Protein 8RS8 (pdb70)

Nearest PDB structures (foldseek):
  3pxe-assembly4_D  TM=9.870E-01  e=9.983E-43  Homo sapiens
  4ofb-assembly1_A  TM=9.890E-01  e=3.344E-42  Homo sapiens
  1t2v-assembly6_A  TM=9.937E-01  e=2.142E-42  Homo sapiens
  1t2v-assembly3_C  TM=9.922E-01  e=1.748E-41  Homo sapiens
  1t2v-assembly6_D-2  TM=9.649E-01  e=1.484E-38  Homo sapiens

GO terms:
  GO:0005515 protein binding (F, IPI)
  GO:0005634 nucleus (C, IDA)
  GO:0006302 double-strand break repair (P, IDA)
  GO:0033147 negative regulation of intracellular estrogen receptor signaling pathway (P, IMP)
  GO:0061649 ubiquitin-modified histone reader activity (F, TAS)
  GO:0006338 chromatin remodeling (P, TAS)
  GO:0140863 histone H2AK127 ubiquitin ligase activity (F, TAS)
  GO:0140864 histone H2AK129 ubiquitin ligase activity (F, TAS)
  GO:0000800 lateral element (C, IDA)
  GO:0003723 RNA binding (F, IDA)
  GO:0032991 protein-containing complex (C, IDA)
  GO:1990904 ribonucleoprotein complex (C, IDA)
  GO:0008630 intrinsic apoptotic signaling pathway in response to DNA damage (P, IDA)
  GO:0004842 ubiquitin-protein transferase activity (F, IDA)
  GO:0016567 protein ubiquitination (P, IDA)
  GO:0006301 DNA damage tolerance (P, IDA)
  GO:0000724 double-strand break repair via homologous recombination (P, IDA)
  GO:0070063 RNA polymerase binding (F, IDA)
  GO:0005737 cytoplasm (C, IDA)
  GO:0045893 positive regulation of DNA-templated transcription (P, IDA)

Sequence (871 aa):
MMSMVVSGLTPEEFMLVYKFARKHHITLTNLITEETTHVVMKTDAEFVCERTLKYFLGIAGGKWVVSYFWVTQQSIKERKMLNEHDFEVRGDVVNGRNHQQGPKRARESQDRKIFRGLEICCYGPFTNMPTDQLEWMVQLCGASVVKELSSFTLGTGVHPIVVVQPDAWTEDNGFHAIGQMCEAPVVTREEWVLDSVALYQQCQELDDTYLIPQIPMSMVVSGLTPEEFMLVYKFARKHHITLTNLITEETTHVVMKTDAEFVCERTLKYFLGIAGGKWVVSYFWVTQQSIKERKMMLNEHDFEVRGDVVNGRNHQGPKRARESQDRKIFRGLEICCYGPFTNMPTDQLEWMVQLCGASVVKEELSSFTHHPIVVVQPDAWTEDNGFHAIGQMMCEAPVVTREWVLDSVALYQCQELDTYLIPQIPMMSMVVSGLTPEEFFMLVYKFARKHHHITLTNLITEETTHVVMKTDAEFVCERTLKYFLGIAGGKWVVSYFWVTQSIKERKMLNEHDFEVRGDVVNGRNHQGPKRRARESQDRRKKIFRGLEICCYGPFTNMPTDQLEWMVQLCGASVVKELSSFTLGTGVHPIVVVQPDDAWTEDNGFHAIGQQMCEAPVVTREWVLDSVALYQCQEELDTYLIPQIPMMSMMVVSGLTPEEFMLVYKFARRKHHITLTNLITEEETTHVVMKTDAEFVCERTLKYFLGIAGGKWVVSYFWVTQQSIKERRKMMLNEHDFEVRGDVVNGRNHQGPKKRRARESQDDRKIFRGLEICCYGPFTNMPTDQLEWMVQLCGASSVVKELSSFTLGTGVHPIVVVQPDAWTEDNGFHAIGQMCEAPVVTREWVLDSVALYQCQELDTYLIPQIPPGSRPKFKSPGSRPKFKSPGSRPKFKSPGSRPKFKS

InterPro domains:
  IPR001357 BRCT domain [PF00533] (1645-1723)
  IPR001357 BRCT domain [PF00533] (1758-1841)
  IPR001357 BRCT domain [PS50172] (1642-1736)
  IPR001357 BRCT domain [PS50172] (1756-1855)
  IPR001357 BRCT domain [SM00292] (1644-1726)
  IPR001357 BRCT domain [SM00292] (1758-1845)
  IPR001841 Zinc finger, RING-type [PS50089] (24-65)
  IPR001841 Zinc finger, RING-type [SM00184] (24-64)
  IPR011364 Breast cancer type 1 susceptibility protein (BRCA1) [PR00493] (55-71)
  IPR011364 Breast cancer type 1 susceptibility protein (BRCA1) [PR00493] (760-780)
  IPR011364 Breast cancer type 1 susceptibility protein (BRCA1) [PR00493] (1030-1047)
  IPR011364 Breast cancer type 1 susceptibility protein (BRCA1) [PR00493] (1180-1200)
  IPR011364 Breast cancer type 1 susceptibility protein (BRCA1) [PR00493] (1430-1446)
  IPR011364 Breast cancer type 1 susceptibility protein (BRCA1) [PR00493] (1632-1652)
  IPR011364 Breast cancer type 1 susceptibility protein (BRCA1) [PR00493] (1699-1719)
  IPR011364 Breast cancer type 1 susceptibility protein (BRCA1) [PR00493] (1771-1794)
  IPR013083 Zinc finger, RING/FYVE/PHD-type [G3DSA:3.30.40.10] (1-112)
  IPR017907 Zinc finger, RING-type, conserved site [PS00518] (39-48)
  IPR018957 Zinc finger, C3HC4 RING-type [PF00097] (24-64)
  IPR025994 BRCA1, serine-rich domain [PF12820] (345-508)

Solvent-accessible surface area: 41867 Å² total

Secondary structure (DSSP, 8-state):
-EEEEES--HHHHHHHHHHHHHTT-EE-SS--TT--EEEE---TTSEE--BHHHHHHHHTT-EEEETHHHHHHHHHTSPPPGGGSB--EETTTBTT--HHHHHHH-TTS-TTTTEEEEE-S--SSS-HHHHHHHHHHTT-EEESSGGG---SSS-EEEEEE-GGGGTT-GGGGSGGGT--S-EEEHHHHHHHHHHTSPPPSGGGBPP---/-EEEEES--HHHHHHHHHHHHHHT-EE-SS--TT--EEEE---TTSEE--BHHHHHHHHTT-EEEETHHHHHHHHHTS---GGGGB--EETTTBTT--HHHHHHH-TTS-TTTT-EEEE-S--SSS-HHHHHHHHHHTTPEE-SSGGG---EEEEE-GGGGTT--GGGSGGGT--S-EEEHHHHHHHHHHTSPPPSGGGB-----/-EEEEES--HHHHHHHHHHHHHHT-EE-SS--TT--EEEE---TT-EE--BHHHHHHHHTT-EEEETHHHHHHHHHTS---GGGGB--EETTTBTT--HHHHHHH-TTS-TTTTEEEEE-S--SSS-HHHHHHHHHHTTPEEESSGGG---SSS-EEEEEE-GGG--S--GGGSGGGT-SS-EEEHHHHHHHHHHTS---SGGGBPPPP-/-EEEEES--HHHHHHHHHHHHHTT-EE-SS--TT--EEEE---TTSEE--BHHHHHHHHTT-EEEETHHHHHHHHHTSPPPGGGGB--EETTTBTT--HHHHHHH-TTS-TTTTEEEEE-S--SSS-HHHHHHHHHHTT-EE-SSGGG---SSS-EEEEEE-GGGS-S--GGGSGGGT-SS-EEEHHHHHHHHHHTSPPPSGGGBPP---/-----B---/-----B---/-----B---/-----B---

Foldseek 3Di:
DEEEEPPDDPVLVVLVVVLCVVVVYHYDHDDDLPHQEYEAADDPLLAGADDLSLLQCLLQLHQYFYSVQVVVCVVVVHNDDSVVGGRQYYPPQDRHLNSSVCSNVQQVPFQQAQEEEAADDDDPPADPVSLQSSVVSRHYHYDHDQVPDPPDDRHAYEYEYAVVRVPPDPCLQAVVVVHVHFYFYCVQSVNCSRSVHRDDRVVGGDHHDD/DEEEEPDDDPVLVVLVVVLCVVVVYHYDHDDDLPHQEYEFADDPLLAGADDLSLLQCLLQLHLYFYSVQSVVCVVVVHRDDSVVGGRQAYPPQDRHLNSSVCSNVQQVPFAQAPEEEEADDDDPPADPVSLQSSVVSSHYHYDHDQVPDPLYEYEYAVVRCPPDPCLQAVCVVHVHWYFYCVQSVNCSRSSHRDDRVVGTDHHDD/DEEEEPDDDPVLVVLVVVLCVLVVYHYDHDDDLPHQEYEYADDPLQAGADDLSLLQCLLQLHQYFYSVQSVVCVVVVHRDDSVVTGRQYYPPQDRHLNSSVCSNVQQVPQAQAQEEEEADDDDPPADPVSLQVSVVSSHYHYDHDQVPDDDDDRHAYEYEYAQVRDDPDSCLLAVCVRHPHFYFYCVQSVNCSRSSHRDDRVVGTDHHDD/DEEEEPPDDPVLVVLVVVLCVVVVYHYDHDDDLPHQEYEYADPPLLAGADDLSLLQCLLQLHLYFYSVQSVVCVVVVHRDDSVVTGRQAYPPQDRHLNSSVCSNPCQVQQQQAQEEEEADDDDPPADPVSLQVSVVSSHYHYDHDQVPDDDDDRHAYEYEYAVVRDDPDPCLQAVVVPHPHFYFYCVQSVNCSRSVHRDDRVVGTDHHDD/DDDDDDDDD/DPDDDDDDD/DDDDDDDPD/DDDDDDDDD

Organism: Homo sapiens (NCBI:txid9606)

Radius of gyration: 34.31 Å; Cα contacts (8 Å, |Δi|>4): 1751; chains: 8; bounding box: 52×95×83 Å

B-factor: mean 28.88, std 11.15, range [12.24, 86.43]

Structure (mmCIF, N/CA/C/O backbone):
data_8RS8
#
_entry.id   8RS8
#
_cell.length_a   36.840
_cell.length_b   173.716
_cell.length_c   74.522
_cell.angle_alpha   90.000
_cell.angle_beta   89.050
_cell.angle_gamma   90.000
#
_symmetry.space_group_name_H-M   'P 1 21 1'
#
loop_
_entity.id
_entity.type
_entity.pdbx_description
1 polymer 'Breast cancer type 1 susceptibility protein'
2 polymer 'Telomere-associated protein RIF1'
3 non-polymer 1,2-ETHANEDIOL
4 non-polymer IMIDAZOLE
5 non-polymer DI(HYDROXYETHYL)ETHER
6 water water
#
loop_
_atom_site.group_PDB
_atom_site.id
_atom_site.type_symbol
_atom_site.label_atom_id
_atom_site.label_alt_id
_atom_site.label_comp_id
_atom_site.label_asym_id
_atom_site.label_entity_id
_atom_site.label_seq_id
_atom_site.pdbx_PDB_ins_code
_atom_site.Cartn_x
_atom_site.Cartn_y
_atom_site.Cartn_z
_atom_site.occupancy
_atom_site.B_iso_or_equiv
_atom_site.auth_seq_id
_atom_site.auth_comp_id
_atom_site.auth_asym_id
_atom_site.auth_atom_id
_atom_site.pdbx_PDB_model_num
ATOM 1 N N A MET A 1 8 ? 3.02200 8.43000 7.31300 0.490 34.51730 1650 MET A N 1
ATOM 2 N N B MET A 1 8 ? 3.05200 8.36200 7.38300 0.510 31.06425 1650 MET A N 1
ATOM 3 C CA A MET A 1 8 ? 2.27700 9.56400 7.85600 0.490 34.29359 1650 MET A CA 1
ATOM 4 C CA B MET A 1 8 ? 2.40400 9.57200 7.88900 0.510 29.65356 1650 MET A CA 1
ATOM 5 C C A MET A 1 8 ? 2.07100 9.38900 9.35700 0.490 30.32732 1650 MET A C 1
ATOM 6 C C B MET A 1 8 ? 1.97300 9.40500 9.33600 0.510 28.67975 1650 MET A C 1
ATOM 7 O O A MET A 1 8 ? 1.96600 8.26800 9.85700 0.490 29.83779 1650 MET A O 1
ATOM 8 O O B MET A 1 8 ? 1.60200 8.31500 9.77400 0.510 28.88767 1650 MET A O 1
ATOM 35 N N . SER A 1 9 ? 2.02000 10.50500 10.07800 1.000 25.80309 1651 SER A N 1
ATOM 36 C CA . SER A 1 9 ? 1.77200 10.46500 11.50900 1.000 23.35017 1651 SER A CA 1
ATOM 37 C C . SER A 1 9 ? 1.02700 11.72600 11.92300 1.000 23.26858 1651 SER A C 1
ATOM 38 O O . SER A 1 9 ? 1.43400 12.83300 11.56200 1.000 24.07131 1651 SER A O 1
ATOM 47 N N . MET A 1 10 ? -0.07100 11.56900 12.65900 1.000 23.45808 1652 MET A N 1
ATOM 48 C CA . MET A 1 10 ? -0.93100 12.70400 12.97300 1.000 22.53165 1652 MET A CA 1
ATOM 49 C C . MET A 1 10 ? -1.19800 12.82800 14.46800 1.000 22.13686 1652 MET A C 1
ATOM 50 O O . MET A 1 10 ? -1.16000 11.84700 15.21800 1.000 24.50557 1652 MET A O 1
ATOM 64 N N . VAL A 1 11 ? -1.47600 14.06800 14.88200 1.000 20.63405 1653 VAL A N 1
ATOM 65 C CA . VAL A 1 11 ? -2.13100 14.37000 16.14300 1.000 20.89724 1653 VAL A CA 1
ATOM 66 C C . VAL A 1 11 ? -3.44000 15.07000 15.80800 1.000 20.08925 1653 VAL A C 1
ATOM 67 O O . VAL A 1 11 ? -3.62600 15.60800 14.70600 1.000 19.68131 1653 VAL A O 1
ATOM 80 N N . VAL A 1 12 ? -4.33900 15.08500 16.78900 1.000 19.21020 1654 VAL A N 1
ATOM 81 C CA . VAL A 1 12 ? -5.55300 15.88600 16.72700 1.000 18.99438 1654 VAL A CA 1
ATOM 82 C C . VAL A 1 12 ? -5.53200 16.90500 17.86100 1.000 19.31284 1654 VAL A C 1
ATOM 83 O O . VAL A 1 12 ? -4.84900 16.73800 18.87600 1.000 20.83934 1654 VAL A O 1
ATOM 96 N N . SER A 1 13 ? -6.28400 17.98800 17.66900 1.000 19.90502 1655 SER A N 1
ATOM 97 C CA . SER A 1 13 ? -6.34300 19.04500 18.66700 1.000 19.75500 1655 SER A CA 1
ATOM 98 C C . SER A 1 13 ? -7.75100 19.61500 18.71100 1.000 19.43391 1655 SER A C 1
ATOM 99 O O . SER A 1 13 ? -8.31800 19.98000 17.67300 1.000 22.20003 1655 SER A O 1
ATOM 107 N N . GLY A 1 14 ? -8.30200 19.68100 19.91700 1.000 19.76290 1656 GLY A N 1
ATOM 108 C CA . GLY A 1 14 ? -9.62100 20.23000 20.14300 1.000 22.30267 1656 GLY A CA 1
ATOM 109 C C . GLY A 1 14 ? -10.75500 19.26000 19.94000 1.000 21.61575 1656 GLY A C 1
ATOM 110 O O . GLY A 1 14 ? -11.90800 19.68600 19.89200 1.000 22.35005 1656 GLY A O 1
ATOM 114 N N . LEU A 1 15 ? -10.46700 17.97100 19.79400 1.000 20.60247 1657 LEU A N 1
ATOM 115 C CA . LEU A 1 15 ? -11.50300 16.97700 19.56200 1.000 22.22635 1657 LEU A CA 1
ATOM 116 C C . LEU A 1 15 ? -11.98900 16.38700 20.87900 1.000 23.12383 1657 LEU A C 1
ATOM 117 O O . LEU A 1 15 ? -11.23200 16.24100 21.83700 1.000 26.22683 1657 LEU A O 1
ATOM 133 N N . THR A 1 16 ? -13.25400 16.00100 20.89400 1.000 25.04774 1658 THR A N 1
ATOM 134 C CA . THR A 1 16 ? -13.82400 15.24500 21.99800 1.000 27.18221 1658 THR A CA 1
ATOM 135 C C . THR A 1 16 ? -13.28300 13.81200 21.98500 1.000 27.81912 1658 THR A C 1
ATOM 136 O O . THR A 1 16 ? -12.70200 13.35400 20.99200 1.000 26.80585 1658 THR A O 1
ATOM 147 N N . PRO A 1 17 ? -13.46500 13.07000 23.07800 1.000 29.67198 1659 PRO A N 1
ATOM 148 C CA . PRO A 1 17 ? -13.06000 11.65500 23.05500 1.000 29.49301 1659 PRO A CA 1
ATOM 149 C C . PRO A 1 17 ? -13.68500 10.88200 21.91300 1.000 30.81159 1659 PRO A C 1
ATOM 150 O O . PRO A 1 17 ? -13.01100 10.06100 21.28100 1.000 29.72725 1659 PRO A O 1
ATOM 161 N N . GLU A 1 18 ? -14.95600 11.14900 21.60600 1.000 33.01185 1660 GLU A N 1
ATOM 162 C CA . GLU A 1 18 ? -15.62800 10.41300 20.54000 1.000 34.43571 1660 GLU A CA 1
ATOM 163 C C . GLU A 1 18 ? -15.03900 10.75000 19.17400 1.000 33.04080 1660 GLU A C 1
ATOM 164 O O . GLU A 1 18 ? -14.80600 9.85300 18.35500 1.000 30.37469 1660 GLU A O 1
ATOM 176 N N . GLU A 1 19 ? -14.78900 12.03600 18.90700 1.000 30.32206 1661 GLU A N 1
ATOM 177 C CA . GLU A 1 19 ? -14.13600 12.41100 17.65400 1.000 27.94019 1661 GLU A CA 1
ATOM 178 C C . GLU A 1 19 ? -12.74900 11.79400 17.56200 1.000 25.38989 1661 GLU A C 1
ATOM 179 O O . GLU A 1 19 ? -12.33800 11.32000 16.49400 1.000 26.46370 1661 GLU A O 1
ATOM 191 N N . PHE A 1 20 ? -12.02300 11.77500 18.68000 1.000 25.83994 1662 PHE A N 1
ATOM 192 C CA . PHE A 1 20 ? -10.68100 11.19600 18.70800 1.000 25.63728 1662 PHE A CA 1
ATOM 193 C C . PHE A 1 20 ? -10.71100 9.71300 18.36400 1.000 24.97668 1662 PHE A C 1
ATOM 194 O O . PHE A 1 20 ? -9.85000 9.22300 17.62900 1.000 24.96089 1662 PHE A O 1
ATOM 211 N N . MET A 1 21 ? -11.69200 8.98100 18.89200 1.000 28.34550 1663 MET A N 1
ATOM 212 C CA . MET A 1 21 ? -11.78200 7.55700 18.60200 1.000 29.84832 1663 MET A CA 1
ATOM 213 C C . MET A 1 21 ? -12.17800 7.30900 17.15100 1.000 30.02992 1663 MET A C 1
ATOM 214 O O . MET A 1 21 ? -11.70900 6.34700 16.54100 1.000 30.38522 1663 MET A O 1
ATOM 228 N N . LEU A 1 22 ? -13.00200 8.17500 16.56500 1.000 27.79281 1664 LEU A N 1
ATOM 229 C CA . LEU A 1 22 ? -13.26200 8.07200 15.13300 1.000 29.83779 1664 LEU A CA 1
ATOM 230 C C . LEU A 1 22 ? -11.98700 8.28300 14.31900 1.000 28.50079 1664 LEU A C 1
ATOM 231 O O . LEU A 1 22 ? -11.74000 7.56600 13.34100 1.000 28.95610 1664 LEU A O 1
ATOM 247 N N . VAL A 1 23 ? -11.17400 9.27700 14.68900 1.000 26.33210 1665 VAL A N 1
ATOM 248 C CA . VAL A 1 23 ? -9.91400 9.50200 13.98200 1.000 25.55833 1665 VAL A CA 1
ATOM 249 C C . VAL A 1 23 ? -8.98600 8.29300 14.11300 1.000 25.51359 1665 VAL A C 1
ATOM 250 O O . VAL A 1 23 ? -8.28000 7.93900 13.16000 1.000 25.11617 1665 VAL A O 1
ATOM 263 N N . TYR A 1 24 ? -8.96700 7.63900 15.28200 1.000 25.04511 1666 TYR A N 1
ATOM 264 C CA . TYR A 1 24 ? -8.14900 6.43700 15.41800 1.000 26.39001 1666 TYR A CA 1
ATOM 265 C C . TYR A 1 24 ? -8.53800 5.40500 14.36900 1.000 28.62712 1666 TYR A C 1
ATOM 266 O O . TYR A 1 24 ? -7.67100 4.82500 13.70900 1.000 28.26392 1666 TYR A O 1
ATOM 284 N N . LYS A 1 25 ? -9.84200 5.19900 14.16800 1.000 29.64303 1667 LYS A N 1
ATOM 285 C CA . LYS A 1 25 ? -10.28600 4.22500 13.17400 1.000 31.29059 1667 LYS A CA 1
ATOM 286 C C . LYS A 1 25 ? -9.89500 4.66300 11.76900 1.000 29.12981 1667 LYS A C 1
ATOM 287 O O . LYS A 1 25 ? -9.46200 3.84200 10.94700 1.000 29.76409 1667 LYS A O 1
ATOM 306 N N . PHE A 1 26 ? -10.05800 5.95400 11.47700 1.000 30.30627 1668 PHE A N 1
ATOM 307 C CA . PHE A 1 26 ? -9.68300 6.49000 10.17600 1.000 29.23245 1668 PHE A CA 1
ATOM 308 C C . PHE A 1 26 ? -8.19000 6.31900 9.93600 1.000 27.75070 1668 PHE A C 1
ATOM 309 O O . PHE A 1 26 ? -7.76700 5.86300 8.86800 1.000 29.64303 1668 PHE A O 1
ATOM 326 N N . ALA A 1 27 ? -7.37200 6.67100 10.93100 1.000 26.27683 1669 ALA A N 1
ATOM 327 C CA . ALA A 1 27 ? -5.92700 6.58400 10.77000 1.000 28.39288 1669 ALA A CA 1
ATOM 328 C C . ALA A 1 27 ? -5.49000 5.13700 10.58200 1.000 28.11653 1669 ALA A C 1
ATOM 329 O O . ALA A 1 27 ? -4.66600 4.83300 9.70400 1.000 29.29562 1669 ALA A O 1
ATOM 336 N N . ARG A 1 28 ? -6.04800 4.22900 11.39300 1.000 29.32983 1670 ARG A N 1
ATOM 337 C CA . ARG A 1 28 ? -5.72100 2.81200 11.28400 1.000 32.93026 1670 ARG A CA 1
ATOM 338 C C . ARG A 1 28 ? -6.06100 2.29700 9.89400 1.000 34.48571 1670 ARG A C 1
ATOM 339 O O . ARG A 1 28 ? -5.25600 1.59500 9.27000 1.000 36.53333 1670 ARG A O 1
ATOM 360 N N . LYS A 1 29 ? -7.23500 2.66500 9.37900 1.000 34.73574 1671 LYS A N 1
ATOM 361 C CA . LYS A 1 29 ? -7.63600 2.24100 8.03900 1.000 36.53333 1671 LYS A CA 1
ATOM 362 C C . LYS A 1 29 ? -6.65000 2.70300 6.97100 1.000 36.16486 1671 LYS A C 1
ATOM 363 O O . LYS A 1 29 ? -6.37600 1.96800 6.01400 1.000 35.55689 1671 LYS A O 1
ATOM 382 N N . HIS A 1 30 ? -6.12400 3.92200 7.09500 1.000 34.87260 1672 HIS A N 1
ATOM 383 C CA . HIS A 1 30 ? -5.28000 4.51100 6.06100 1.000 33.92512 1672 HIS A CA 1
ATOM 384 C C . HIS A 1 30 ? -3.79400 4.45000 6.39100 1.000 34.79891 1672 HIS A C 1
ATOM 385 O O . HIS A 1 30 ? -2.99500 5.17200 5.77400 1.000 33.92775 1672 HIS A O 1
ATOM 399 N N . HIS A 1 31 ? -3.41100 3.59800 7.34300 1.000 32.57233 1673 HIS A N 1
ATOM 400 C CA . HIS A 1 31 ? -2.00600 3.34100 7.67200 1.000 33.34347 1673 HIS A CA 1
ATOM 401 C C . HIS A 1 31 ? -1.28800 4.60900 8.10900 1.000 32.55390 1673 HIS A C 1
ATOM 402 O O . HIS A 1 31 ? -0.13200 4.85000 7.74900 1.000 32.80920 1673 HIS A O 1
ATOM 416 N N . ILE A 1 32 ? -1.98400 5.42600 8.88900 1.000 28.89557 1674 ILE A N 1
ATOM 417 C CA . ILE A 1 32 ? -1.42600 6.63700 9.46700 1.000 29.99570 1674 ILE A CA 1
ATOM 418 C C . ILE A 1 32 ? -1.31100 6.40000 10.95800 1.000 27.28748 1674 ILE A C 1
ATOM 419 O O . ILE A 1 32 ? -2.27000 5.94200 11.59100 1.000 29.92990 1674 ILE A O 1
ATOM 435 N N . THR A 1 33 ? -0.14000 6.68800 11.51500 1.000 28.37709 1675 THR A N 1
ATOM 436 C CA . THR A 1 33 ? 0.00500 6.67900 12.96400 1.000 26.17419 1675 THR A CA 1
ATOM 437 C C . THR A 1 33 ? -0.75600 7.85300 13.58400 1.000 26.68478 1675 THR A C 1
ATOM 438 O O . THR A 1 33 ? -0.74600 8.97100 13.06000 1.000 26.00838 1675 THR A O 1
ATOM 449 N N . LEU A 1 34 ? -1.41800 7.59100 14.71000 1.000 25.75309 1676 LEU A N 1
ATOM 450 C CA . LEU A 1 34 ? -2.06700 8.61500 15.52400 1.000 24.18711 1676 LEU A CA 1
ATOM 451 C C . LEU A 1 34 ? -1.41900 8.60200 16.90100 1.000 23.50545 1676 LEU A C 1
ATOM 452 O O . LEU A 1 34 ? -1.41100 7.56200 17.56600 1.000 28.15074 1676 LEU A O 1
ATOM 468 N N . THR A 1 35 ? -0.90400 9.75000 17.33800 1.000 24.97142 1677 THR A N 1
ATOM 469 C CA . THR A 1 35 ? -0.27800 9.88000 18.64900 1.000 26.46633 1677 THR A CA 1
ATOM 470 C C . THR A 1 35 ? -1.01500 10.92800 19.47000 1.000 25.93206 1677 THR A C 1
ATOM 471 O O . THR A 1 35 ? -1.70200 11.79200 18.92500 1.000 23.41860 1677 THR A O 1
ATOM 482 N N . ASN A 1 36 ? -0.82500 10.87600 20.79600 1.000 26.04786 1678 ASN A N 1
ATOM 483 C CA . ASN A 1 36 ? -1.43400 11.86400 21.67700 1.000 28.46920 1678 ASN A CA 1
ATOM 484 C C . ASN A 1 36 ? -0.65800 13.17300 21.70300 1.000 29.24035 1678 ASN A C 1
ATOM 485 O O . ASN A 1 36 ? -1.25900 14.23200 21.90500 1.000 29.49827 1678 ASN A O 1
ATOM 496 N N . LEU A 1 37 ? 0.65700 13.12300 21.53000 1.000 30.59577 1679 LEU A N 1
ATOM 497 C CA . LEU A 1 37 ? 1.50200 14.30200 21.58700 1.000 29.69830 1679 LEU A CA 1
ATOM 498 C C . LEU A 1 37 ? 2.27200 14.42700 20.28500 1.000 27.74280 1679 LEU A C 1
ATOM 499 O O . LEU A 1 37 ? 2.54500 13.43700 19.60300 1.000 29.92727 1679 LEU A O 1
ATOM 515 N N . ILE A 1 38 ? 2.60900 15.65500 19.94200 1.000 27.26643 1680 ILE A N 1
ATOM 516 C CA . ILE A 1 38 ? 3.29500 15.89300 18.68600 1.000 26.45580 1680 ILE A CA 1
ATOM 517 C C . ILE A 1 38 ? 4.75600 15.48900 18.83900 1.000 26.52686 1680 ILE A C 1
ATOM 518 O O . ILE A 1 38 ? 5.34800 15.59800 19.92200 1.000 28.01652 1680 ILE A O 1
ATOM 534 N N . THR A 1 39 ? 5.33100 14.99100 17.74700 1.000 27.03745 1681 THR A N 1
ATOM 535 C CA . THR A 1 39 ? 6.72000 14.57400 17.68300 1.000 29.71146 1681 THR A CA 1
ATOM 536 C C . THR A 1 39 ? 7.36100 15.21400 16.45800 1.000 28.92978 1681 THR A C 1
ATOM 537 O O . THR A 1 39 ? 6.68300 15.77400 15.59600 1.000 29.00611 1681 THR A O 1
ATOM 548 N N . GLU A 1 40 ? 8.68800 15.13400 16.37800 1.000 34.53046 1682 GLU A N 1
ATOM 549 C CA . GLU A 1 40 ? 9.36400 15.59000 15.16900 1.000 37.72821 1682 GLU A CA 1
ATOM 550 C C . GLU A 1 40 ? 8.93300 14.79600 13.94400 1.000 37.82032 1682 GLU A C 1
ATOM 551 O O . GLU A 1 40 ? 9.04800 15.29800 12.82100 1.000 43.52890 1682 GLU A O 1
ATOM 563 N N . GLU A 1 41 ? 8.43600 13.57700 14.12700 1.000 32.57759 1683 GLU A N 1
ATOM 564 C CA . GLU A 1 41 ? 7.99100 12.77900 12.99400 1.000 33.84353 1683 GLU A CA 1
ATOM 565 C C . GLU A 1 41 ? 6.54300 13.04700 12.59900 1.000 29.39563 1683 GLU A C 1
ATOM 566 O O . GLU A 1 41 ? 6.08200 12.50900 11.58500 1.000 32.34598 1683 GLU A O 1
ATOM 578 N N . THR A 1 42 ? 5.81700 13.86300 13.35700 1.000 26.71110 1684 THR A N 1
ATOM 579 C CA . THR A 1 42 ? 4.43800 14.16500 12.99800 1.000 24.39503 1684 THR A CA 1
ATOM 580 C C . THR A 1 42 ? 4.40700 14.86000 11.63700 1.000 23.83970 1684 THR A C 1
ATOM 581 O O . THR A 1 42 ? 5.17600 15.79100 11.39100 1.000 26.41369 1684 THR A O 1
ATOM 592 N N . THR A 1 43 ? 3.52600 14.39200 10.74700 1.000 22.07633 1685 THR A N 1
ATOM 593 C CA . THR A 1 43 ? 3.32900 15.01400 9.44000 1.000 22.74746 1685 THR A CA 1
ATOM 594 C C . THR A 1 43 ? 2.06500 15.86200 9.37400 1.000 21.48152 1685 THR A C 1
ATOM 595 O O . THR A 1 43 ? 2.00500 16.79700 8.56000 1.000 21.43941 1685 THR A O 1
ATOM 606 N N . HIS A 1 44 ? 1.07600 15.57500 10.22100 1.000 19.62341 1686 HIS A N 1
ATOM 607 C CA . HIS A 1 44 ? -0.23200 16.21700 10.18600 1.000 19.06281 1686 HIS A CA 1
ATOM 608 C C . HIS A 1 44 ? -0.72600 16.58600 11.57700 1.000 19.30758 1686 HIS A C 1
ATOM 609 O O . HIS A 1 44 ? -0.65500 15.78200 12.51300 1.000 20.43140 1686 HIS A O 1
ATOM 623 N N . VAL A 1 45 ? -1.28700 17.78700 11.69100 1.000 18.38378 1687 VAL A N 1
ATOM 624 C CA . VAL A 1 45 ? -2.03000 18.23400 12.86500 1.000 17.57842 1687 VAL A CA 1
ATOM 625 C C . VAL A 1 45 ? -3.46200 18.48900 12.41700 1.000 18.21008 1687 VAL A C 1
ATOM 626 O O . VAL A 1 45 ? -3.70800 19.36400 11.57900 1.000 18.06796 1687 VAL A O 1
ATOM 639 N N . VAL A 1 46 ? -4.40100 17.75500 12.99000 1.000 18.08112 1688 VAL A N 1
ATOM 640 C CA . VAL A 1 46 ? -5.81100 17.86000 12.63500 1.000 18.27324 1688 VAL A CA 1
ATOM 641 C C . VAL A 1 46 ? -6.50200 18.68500 13.71600 1.000 18.67592 1688 VAL A C 1
ATOM 642 O O . VAL A 1 46 ? -6.70500 18.21400 14.83800 1.000 19.47865 1688 VAL A O 1
ATOM 655 N N . MET A 1 47 ? -6.88600 19.91800 13.36100 1.000 18.26008 1689 MET A N 1
ATOM 656 C CA . MET A 1 47 ? -7.49500 20.88200 14.26700 1.000 17.85477 1689 MET A CA 1
ATOM 657 C C . MET A 1 47 ? -9.01200 20.86000 14.15300 1.000 18.64960 1689 MET A C 1
ATOM 658 O O . MET A 1 47 ? -9.55700 20.85000 13.05000 1.000 18.41010 1689 MET A O 1
ATOM 672 N N . LYS A 1 48 ? -9.69600 20.87800 15.28900 1.000 19.66552 1690 LYS A N 1
ATOM 673 C CA . LYS A 1 48 ? -11.10400 21.24800 15.27100 1.000 19.80501 1690 LYS A CA 1
ATOM 674 C C . LYS A 1 48 ? -11.21500 22.66800 14.73200 1.000 19.36811 1690 LYS A C 1
ATOM 675 O O . LYS A 1 48 ? -10.49500 23.56600 15.18500 1.000 19.39443 1690 LYS A O 1
ATOM 694 N N . THR A 1 49 ? -12.08700 22.87300 13.74000 1.000 19.29968 1691 THR A N 1
ATOM 695 C CA . THR A 1 49 ? -12.32600 24.20800 13.18900 1.000 18.68908 1691 THR A CA 1
ATOM 696 C C . THR A 1 49 ? -13.82000 24.45700 13.03100 1.000 19.83133 1691 THR A C 1
ATOM 697 O O . THR A 1 49 ? -14.64600 23.54000 13.09300 1.000 20.91040 1691 THR A O 1
ATOM 708 N N . ASP A 1 50 ? -14.16200 25.72700 12.81700 1.000 17.81003 1692 ASP A N 1
ATOM 709 C CA . ASP A 1 50 ? -15.48100 26.05400 12.29000 1.000 18.83910 1692 ASP A CA 1
ATOM 710 C C . ASP A 1 50 ? -15.52100 25.71600 10.79400 1.000 20.31559 1692 ASP A C 1
ATOM 711 O O . ASP A 1 50 ? -14.56600 25.20400 10.20800 1.000 19.26284 1692 ASP A O 1
ATOM 720 N N . ALA A 1 51 ? -16.66400 25.93400 10.17200 1.000 21.06042 1693 ALA A N 1
ATOM 721 C CA . ALA A 1 51 ? -16.80200 25.57100 8.76800 1.000 21.76577 1693 ALA A CA 1
ATOM 722 C C . ALA A 1 51 ? -16.01600 26.47900 7.82900 1.000 21.28150 1693 ALA A C 1
ATOM 723 O O . ALA A 1 51 ? -16.00600 26.21900 6.62500 1.000 24.51610 1693 ALA A O 1
ATOM 730 N N . GLU A 1 52 ? -15.36400 27.53000 8.33800 1.000 21.48679 1694 GLU A N 1
ATOM 731 C CA . GLU A 1 52 ? -14.50400 28.40800 7.55400 1.000 21.11569 1694 GLU A CA 1
ATOM 732 C C . GLU A 1 52 ? -13.03200 28.12600 7.82200 1.000 21.49731 1694 GLU A C 1
ATOM 733 O O . GLU A 1 52 ? -12.16100 28.92900 7.45800 1.000 20.76038 1694 GLU A O 1
ATOM 745 N N . PHE A 1 53 ? -12.74700 26.99500 8.45500 1.000 18.42326 1695 PHE A N 1
ATOM 746 C CA . PHE A 1 53 ? -11.39000 26.51700 8.69400 1.000 17.88109 1695 PHE A CA 1
ATOM 747 C C . PHE A 1 53 ? -10.60900 27.42600 9.63100 1.000 18.12059 1695 PHE A C 1
ATOM 748 O O . PHE A 1 53 ? -9.40400 27.59500 9.46800 1.000 17.25470 1695 PHE A O 1
ATOM 765 N N . VAL A 1 54 ? -11.30400 28.00900 10.60200 1.000 17.10205 1696 VAL A N 1
ATOM 766 C CA . VAL A 1 54 ? -10.68600 28.80200 11.66000 1.000 16.93098 1696 VAL A CA 1
ATOM 767 C C . VAL A 1 54 ? -10.66400 27.95800 12.92800 1.000 16.05456 1696 VAL A C 1
ATOM 768 O O . VAL A 1 54 ? -11.69000 27.38900 13.31800 1.000 17.09942 1696 VAL A O 1
ATOM 781 N N . CYS A 1 55 ? -9.49600 27.87900 13.57700 1.000 15.94402 1697 CYS A N 1
ATOM 782 C CA . CYS A 1 55 ? -9.32000 27.08000 14.77800 1.000 15.97297 1697 CYS A CA 1
ATOM 783 C C . CYS A 1 55 ? -9.01700 27.97700 15.97300 1.000 14.95706 1697 CYS A C 1
ATOM 784 O O . CYS A 1 55 ? -8.98500 29.20200 15.86700 1.000 17.42841 1697 CYS A O 1
ATOM 792 N N . GLU A 1 56 ? -8.83600 27.35000 17.12900 1.000 16.77306 1698 GLU A N 1
ATOM 793 C CA . GLU A 1 56 ? -8.29300 28.00000 18.30400 1.000 16.91519 1698 GLU A CA 1
ATOM 794 C C . GLU A 1 56 ? -6.82400 27.62900 18.42200 1.000 16.28353 1698 GLU A C 1
ATOM 795 O O . GLU A 1 56 ? -6.37000 26.64300 17.83700 1.000 18.62855 1698 GLU A O 1
ATOM 807 N N . ARG A 1 57 ? -6.07200 28.44300 19.16800 1.000 17.25470 1699 ARG A N 1
ATOM 808 C CA . ARG A 1 57 ? -4.62400 28.25600 19.27100 1.000 17.01257 1699 ARG A CA 1
ATOM 809 C C . ARG A 1 57 ? -4.30600 27.30900 20.41800 1.000 17.45472 1699 ARG A C 1
ATOM 810 O O . ARG A 1 57 ? -4.46500 27.66900 21.58200 1.000 20.05240 1699 ARG A O 1
ATOM 831 N N . THR A 1 58 ? -3.81400 26.11500 20.08300 1.000 17.97847 1700 THR A N 1
ATOM 832 C CA . THR A 1 58 ? -3.31100 25.14600 21.04900 1.000 18.75751 1700 THR A CA 1
ATOM 833 C C . THR A 1 58 ? -1.81300 24.92200 20.82100 1.000 17.46262 1700 THR A C 1
ATOM 834 O O . THR A 1 58 ? -1.23500 25.34500 19.82000 1.000 17.05994 1700 THR A O 1
ATOM 845 N N . LEU A 1 59 ? -1.16800 24.24300 21.76600 1.000 18.57065 1701 LEU A N 1
ATOM 846 C CA . LEU A 1 59 ? 0.24600 23.93400 21.59400 1.000 17.82582 1701 LEU A CA 1
ATOM 847 C C . LEU A 1 59 ? 0.47900 23.15000 20.30800 1.000 15.98613 1701 LEU A C 1
ATOM 848 O O . LEU A 1 59 ? 1.43900 23.41600 19.57000 1.000 17.63106 1701 LEU A O 1
ATOM 864 N N . LYS A 1 60 ? -0.41300 22.21200 19.99500 1.000 17.93373 1702 LYS A N 1
ATOM 865 C CA . LYS A 1 60 ? -0.24200 21.43700 18.76600 1.000 18.22850 1702 LYS A CA 1
ATOM 866 C C . LYS A 1 60 ? -0.33200 22.30600 17.51900 1.000 17.25996 1702 LYS A C 1
ATOM 867 O O . LYS A 1 60 ? 0.40600 22.09700 16.55600 1.000 17.52842 1702 LYS A O 1
ATOM 886 N N . TYR A 1 61 ? -1.22700 23.29200 17.52400 1.000 17.41261 1703 TYR A N 1
ATOM 887 C CA . TYR A 1 61 ? -1.29600 24.24500 16.42300 1.000 15.69925 1703 TYR A CA 1
ATOM 888 C C . TYR A 1 61 ? 0.03700 24.95200 16.22700 1.000 16.96256 1703 TYR A C 1
ATOM 889 O O . TYR A 1 61 ? 0.58400 24.97900 15.12100 1.000 16.58883 1703 TYR A O 1
ATOM 907 N N . PHE A 1 62 ? 0.59200 25.51100 17.30700 1.000 17.67580 1704 PHE A N 1
ATOM 908 C CA . PHE A 1 62 ? 1.86000 26.23600 17.18700 1.000 16.62831 1704 PHE A CA 1
ATOM 909 C C . PHE A 1 62 ? 2.98100 25.32700 16.70300 1.000 17.52579 1704 PHE A C 1
ATOM 910 O O . PHE A 1 62 ? 3.79300 25.71700 15.85700 1.000 16.83360 1704 PHE A O 1
ATOM 927 N N . LEU A 1 63 ? 3.09100 24.13300 17.28700 1.000 17.25733 1705 LEU A N 1
ATOM 928 C CA . LEU A 1 63 ? 4.19600 23.25100 16.93400 1.000 17.41788 1705 LEU A CA 1
ATOM 929 C C . LEU A 1 63 ? 4.04600 22.71100 15.51700 1.000 18.08112 1705 LEU A C 1
ATOM 930 O O . LEU A 1 63 ? 5.04500 22.51100 14.81800 1.000 18.38115 1705 LEU A O 1
ATOM 946 N N . GLY A 1 64 ? 2.81200 22.50700 15.06300 1.000 16.79675 1706 GLY A N 1
ATOM 947 C CA . GLY A 1 64 ? 2.61400 22.08300 13.68900 1.000 18.21797 1706 GLY A CA 1
ATOM 948 C C . GLY A 1 64 ? 3.07900 23.12900 12.69400 1.000 17.34155 1706 GLY A C 1
ATOM 949 O O . GLY A 1 64 ? 3.74900 22.81400 11.70300 1.000 18.53906 1706 GLY A O 1
ATOM 953 N N . ILE A 1 65 ? 2.70700 24.39200 12.93300 1.000 16.30985 1707 ILE A N 1
ATOM 954 C CA . ILE A 1 65 ? 3.17200 25.49000 12.08500 1.000 17.79687 1707 ILE A CA 1
ATOM 955 C C . ILE A 1 65 ? 4.69200 25.63600 12.17900 1.000 17.86793 1707 ILE A C 1
ATOM 956 O O . ILE A 1 65 ? 5.39400 25.77600 11.16400 1.000 17.69686 1707 ILE A O 1
ATOM 972 N N . ALA A 1 66 ? 5.22300 25.63400 13.40300 1.000 17.76002 1708 ALA A N 1
ATOM 973 C CA . ALA A 1 66 ? 6.65800 25.83900 13.58800 1.000 17.39682 1708 ALA A CA 1
ATOM 974 C C . ALA A 1 66 ? 7.46800 24.78400 12.85100 1.000 20.33139 1708 ALA A C 1
ATOM 975 O O . ALA A 1 66 ? 8.58500 25.06400 12.39000 1.000 21.05252 1708 ALA A O 1
ATOM 982 N N . GLY A 1 67 ? 6.93400 23.56900 12.75000 1.000 18.45748 1709 GLY A N 1
ATOM 983 C CA . GLY A 1 67 ? 7.54100 22.50400 11.98800 1.000 21.13411 1709 GLY A CA 1
ATOM 984 C C . GLY A 1 67 ? 7.23200 22.48500 10.50900 1.000 20.39718 1709 GLY A C 1
ATOM 985 O O . GLY A 1 67 ? 7.76600 21.62600 9.80700 1.000 22.38953 1709 GLY A O 1
ATOM 989 N N . GLY A 1 68 ? 6.40600 23.40400 10.00600 1.000 19.38127 1710 GLY A N 1
ATOM 990 C CA . GLY A 1 68 ? 6.02100 23.37200 8.60800 1.000 20.42087 1710 GLY A CA 1
ATOM 991 C C . GLY A 1 68 ? 5.22400 22.15400 8.21100 1.000 20.58142 1710 GLY A C 1
ATOM 992 O O . GLY A 1 68 ? 5.35900 21.67800 7.07200 1.000 20.62879 1710 GLY A O 1
ATOM 996 N N . LYS A 1 69 ? 4.39800 21.63100 9.12000 1.000 19.84448 1711 LYS A N 1
ATOM 997 C CA . LYS A 1 69 ? 3.61900 20.42400 8.88400 1.000 19.50497 1711 LYS A CA 1
ATOM 998 C C . LYS A 1 69 ? 2.27900 20.77900 8.24800 1.000 20.28664 1711 LYS A C 1
ATOM 999 O O . LYS A 1 69 ? 1.94800 21.95000 8.04700 1.000 19.38127 1711 LYS A O 1
ATOM 1018 N N . TRP A 1 70 ? 1.50400 19.75700 7.90200 1.000 18.44958 1712 TRP A N 1
ATOM 1019 C CA . TRP A 1 70 ? 0.13900 19.97300 7.43200 1.000 17.98110 1712 TRP A CA 1
ATOM 1020 C C . TRP A 1 70 ? -0.72500 20.25300 8.64600 1.000 20.12610 1712 TRP A C 1
ATOM 1021 O O . TRP A 1 70 ? -0.86500 19.39000 9.51100 1.000 23.40017 1712 TRP A O 1
ATOM 1042 N N . VAL A 1 71 ? -1.32000 21.43300 8.69900 1.000 17.46788 1713 VAL A N 1
ATOM 1043 C CA . VAL A 1 71 ? -2.26300 21.79800 9.74600 1.000 16.97835 1713 VAL A CA 1
ATOM 1044 C C . VAL A 1 71 ? -3.60900 21.92200 9.05300 1.000 18.41010 1713 VAL A C 1
ATOM 1045 O O . VAL A 1 71 ? -3.83800 22.87200 8.29300 1.000 17.33892 1713 VAL A O 1
ATOM 1058 N N . VAL A 1 72 ? -4.47000 20.92300 9.26100 1.000 16.17826 1714 VAL A N 1
ATOM 1059 C CA . VAL A 1 72 ? -5.70100 20.78500 8.49400 1.000 17.54158 1714 VAL A CA 1
ATOM 1060 C C . VAL A 1 72 ? -6.90200 20.66800 9.42200 1.000 18.15481 1714 VAL A C 1
ATOM 1061 O O . VAL A 1 72 ? -6.80200 20.23900 10.57200 1.000 18.48643 1714 VAL A O 1
ATOM 1074 N N . SER A 1 73 ? -8.06000 21.03400 8.88500 1.000 18.21797 1715 SER A N 1
ATOM 1075 C CA . SER A 1 73 ? -9.31100 20.91300 9.61600 1.000 16.88360 1715 SER A CA 1
ATOM 1076 C C . SER A 1 73 ? -9.73900 19.45700 9.78200 1.000 18.46274 1715 SER A C 1
ATOM 1077 O O . SER A 1 73 ? -9.53700 18.61700 8.90700 1.000 18.79699 1715 SER A O 1
ATOM 1085 N N . TYR A 1 74 ? -10.38400 19.17900 10.91600 1.000 19.56287 1716 TYR A N 1
ATOM 1086 C CA . TYR A 1 74 ? -11.04300 17.89100 11.14000 1.000 20.10767 1716 TYR A CA 1
ATOM 1087 C C . TYR A 1 74 ? -12.05400 17.56500 10.03700 1.000 20.77881 1716 TYR A C 1
ATOM 1088 O O . TYR A 1 74 ? -12.32600 16.38600 9.78100 1.000 21.99737 1716 TYR A O 1
ATOM 1106 N N . PHE A 1 75 ? -12.59700 18.57300 9.35300 1.000 21.86052 1717 PHE A N 1
ATOM 1107 C CA . PHE A 1 75 ? -13.45400 18.29600 8.20600 1.000 23.19225 1717 PHE A CA 1
ATOM 1108 C C . PHE A 1 75 ? -12.73800 17.47400 7.13800 1.000 23.05803 1717 PHE A C 1
ATOM 1109 O O . PHE A 1 75 ? -13.40300 16.80900 6.33800 1.000 26.22683 1717 PHE A O 1
ATOM 1126 N N . TRP A 1 76 ? -11.40400 17.52400 7.07500 1.000 24.15816 1718 TRP A N 1
ATOM 1127 C CA . TRP A 1 76 ? -10.67900 16.66100 6.14100 1.000 25.78730 1718 TRP A CA 1
ATOM 1128 C C . TRP A 1 76 ? -11.00700 15.20400 6.39300 1.000 25.11880 1718 TRP A C 1
ATOM 1129 O O . TRP A 1 76 ? -11.19100 14.42500 5.44600 1.000 26.19525 1718 TRP A O 1
ATOM 1150 N N . VAL A 1 77 ? -11.07100 14.82300 7.67000 1.000 23.49492 1719 VAL A N 1
ATOM 1151 C CA . VAL A 1 77 ? -11.40500 13.45100 8.04100 1.000 25.15038 1719 VAL A CA 1
ATOM 1152 C C . VAL A 1 77 ? -12.86700 13.16700 7.73000 1.000 26.26368 1719 VAL A C 1
ATOM 1153 O O . VAL A 1 77 ? -13.19200 12.20800 7.02100 1.000 28.25865 1719 VAL A O 1
ATOM 1166 N N . THR A 1 78 ? -13.77300 14.00400 8.23700 1.000 25.51885 1720 THR A N 1
ATOM 1167 C CA . THR A 1 78 ? -15.18800 13.68300 8.10000 1.000 28.94294 1720 THR A CA 1
ATOM 1168 C C . THR A 1 78 ? -15.65500 13.77300 6.65200 1.000 30.83264 1720 THR A C 1
ATOM 1169 O O . THR A 1 78 ? -16.51200 12.98800 6.23800 1.000 31.02214 1720 THR A O 1
ATOM 1180 N N A GLN A 1 79 ? -15.10000 14.70100 5.86800 0.560 28.68239 1721 GLN A N 1
ATOM 1181 N N B GLN A 1 79 ? -15.10300 14.70100 5.86200 0.440 28.90873 1721 GLN A N 1
ATOM 1182 C CA A GLN A 1 79 ? -15.50300 14.81400 4.46600 0.560 29.77989 1721 GLN A CA 1
ATOM 1183 C CA B GLN A 1 79 ? -15.51800 14.79700 4.46100 0.440 29.24298 1721 GLN A CA 1
ATOM 1184 C C A GLN A 1 79 ? -14.91400 13.69100 3.61100 0.560 30.54840 1721 GLN A C 1
ATOM 1185 C C B GLN A 1 79 ? -14.91400 13.68300 3.60700 0.440 30.37996 1721 GLN A C 1
ATOM 1186 O O A GLN A 1 79 ? -15.57400 13.20700 2.68400 0.560 30.99319 1721 GLN A O 1
ATOM 1187 O O B GLN A 1 79 ? -15.56500 13.19700 2.67400 0.440 30.74316 1721 GLN A O 1
ATOM 1214 N N . SER A 1 80 ? -13.67400 13.27300 3.89600 1.000 30.12203 1722 SER A N 1
ATOM 1215 C CA . SER A 1 80 ? -13.11500 12.10700 3.21400 1.000 29.36668 1722 SER A CA 1
ATOM 1216 C C . SER A 1 80 ? -13.97900 10.87600 3.44400 1.000 30.57735 1722 SER A C 1
ATOM 1217 O O . SER A 1 80 ? -14.21600 10.08000 2.51800 1.000 32.73287 1722 SER A O 1
ATOM 1226 N N . ILE A 1 81 ? -14.41400 10.68100 4.68700 1.000 31.21690 1723 ILE A N 1
ATOM 1227 C CA . ILE A 1 81 ? -15.30500 9.57100 5.00200 1.000 33.59613 1723 ILE A CA 1
ATOM 1228 C C . ILE A 1 81 ? -16.59000 9.69100 4.19800 1.000 32.99606 1723 ILE A C 1
ATOM 1229 O O . ILE A 1 81 ? -17.03200 8.73500 3.54900 1.000 37.15972 1723 ILE A O 1
ATOM 1245 N N . LYS A 1 82 ? -17.20400 10.87800 4.22400 1.000 35.87009 1724 LYS A N 1
ATOM 1246 C CA . LYS A 1 82 ? -18.47300 11.07500 3.52800 1.000 37.05181 1724 LYS A CA 1
ATOM 1247 C C . LYS A 1 82 ? -18.32900 10.78900 2.04200 1.000 38.11246 1724 LYS A C 1
ATOM 1248 O O . LYS A 1 82 ? -19.17800 10.11300 1.44300 1.000 39.24418 1724 LYS A O 1
ATOM 1267 N N . GLU A 1 83 ? -17.23800 11.24400 1.43600 1.000 37.27289 1725 GLU A N 1
ATOM 1268 C CA . GLU A 1 83 ? -17.04600 11.07000 0.00400 1.000 38.29407 1725 GLU A CA 1
ATOM 1269 C C . GLU A 1 83 ? -16.36000 9.75400 -0.35100 1.000 41.98398 1725 GLU A C 1
ATOM 1270 O O . GLU A 1 83 ? -16.19600 9.46400 -1.54300 1.000 43.28940 1725 GLU A O 1
ATOM 1282 N N . ARG A 1 84 ? -15.97900 8.95000 0.64700 1.000 41.15757 1726 ARG A N 1
ATOM 1283 C CA . ARG A 1 84 ? -15.37200 7.64000 0.41900 1.000 39.50210 1726 ARG A CA 1
ATOM 1284 C C . ARG A 1 84 ? -14.10600 7.75800 -0.42200 1.000 40.37853 1726 ARG A C 1
ATOM 1285 O O . ARG A 1 84 ? -13.81100 6.90000 -1.25900 1.000 40.58908 1726 ARG A O 1
ATOM 1306 N N . LYS A 1 85 ? -13.35600 8.82900 -0.20000 1.000 39.74161 1727 LYS A N 1
ATOM 1307 C CA . LYS A 1 85 ? -12.11100 9.07300 -0.90700 1.000 39.48895 1727 LYS A CA 1
ATOM 1308 C C . LYS A 1 85 ? -11.22100 9.91100 -0.00200 1.000 34.57520 1727 LYS A C 1
ATOM 1309 O O . LYS A 1 85 ? -11.70000 10.82000 0.68500 1.000 33.61192 1727 LYS A O 1
ATOM 1328 N N . MET A 1 86 ? -9.92800 9.60600 -0.00300 1.000 33.80932 1728 MET A N 1
ATOM 1329 C CA . MET A 1 86 ? -8.97100 10.45000 0.70000 1.000 35.25686 1728 MET A CA 1
ATOM 1330 C C . MET A 1 86 ? -8.83000 11.75700 -0.06600 1.000 34.73048 1728 MET A C 1
ATOM 1331 O O . MET A 1 86 ? -8.37300 11.77000 -1.21600 1.000 35.43320 1728 MET A O 1
ATOM 1345 N N . LEU A 1 87 ? -9.22200 12.85300 0.56700 1.000 32.33546 1729 LEU A N 1
ATOM 1346 C CA . LEU A 1 87 ? -9.20200 14.15200 -0.07900 1.000 27.42697 1729 LEU A CA 1
ATOM 1347 C C . LEU A 1 87 ? -7.84700 14.81000 0.13600 1.000 26.37421 1729 LEU A C 1
ATOM 1348 O O . LEU A 1 87 ? -7.02800 14.35300 0.93600 1.000 28.58237 1729 LEU A O 1
ATOM 1364 N N . ASN A 1 88 ? -7.60300 15.88500 -0.60600 1.000 27.56909 1730 ASN A N 1
ATOM 1365 C CA . ASN A 1 88 ? -6.30900 16.55700 -0.56100 1.000 29.78252 1730 ASN A CA 1
ATOM 1366 C C . ASN A 1 88 ? -6.21800 17.49200 0.63800 1.000 27.31117 1730 ASN A C 1
ATOM 1367 O O . ASN A 1 88 ? -7.10300 18.33000 0.85500 1.000 27.55857 1730 ASN A O 1
ATOM 1378 N N . GLU A 1 89 ? -5.12000 17.36400 1.39200 1.000 25.74519 1731 GLU A N 1
ATOM 1379 C CA . GLU A 1 89 ? -4.89800 18.21500 2.54800 1.000 23.72653 1731 GLU A CA 1
ATOM 1380 C C . GLU A 1 89 ? -4.95800 19.68800 2.18700 1.000 24.14237 1731 GLU A C 1
ATOM 1381 O O . GLU A 1 89 ? -5.43300 20.50100 2.98700 1.000 23.56598 1731 GLU A O 1
ATOM 1393 N N . HIS A 1 90 ? -4.44800 20.06700 1.01100 1.000 26.91375 1732 HIS A N 1
ATOM 1394 C CA . HIS A 1 90 ? -4.42700 21.49600 0.71000 1.000 26.69267 1732 HIS A CA 1
ATOM 1395 C C . HIS A 1 90 ? -5.82800 22.08100 0.60600 1.000 24.51873 1732 HIS A C 1
ATOM 1396 O O . HIS A 1 90 ? -5.98100 23.29700 0.76400 1.000 27.30064 1732 HIS A O 1
ATOM 1410 N N . ASP A 1 91 ? -6.85000 21.24800 0.39100 1.000 24.53978 1733 ASP A N 1
ATOM 1411 C CA . ASP A 1 91 ? -8.22700 21.73600 0.34900 1.000 24.28712 1733 ASP A CA 1
ATOM 1412 C C . ASP A 1 91 ? -8.86100 21.88100 1.73200 1.000 22.18424 1733 ASP A C 1
ATOM 1413 O O . ASP A 1 91 ? -9.96700 22.42600 1.83500 1.000 22.62640 1733 ASP A O 1
ATOM 1422 N N . PHE A 1 92 ? -8.17000 21.45500 2.80000 1.000 21.32624 1734 PHE A N 1
ATOM 1423 C CA . PHE A 1 92 ? -8.66800 21.53400 4.17000 1.000 20.71564 1734 PHE A CA 1
ATOM 1424 C C . PHE A 1 92 ? -7.68700 22.24800 5.08400 1.000 19.03386 1734 PHE A C 1
ATOM 1425 O O . PHE A 1 92 ? -7.83800 22.20200 6.31400 1.000 19.29705 1734 PHE A O 1
ATOM 1442 N N . GLU A 1 93 ? -6.70700 22.92800 4.51000 1.000 20.49983 1735 GLU A N 1
ATOM 1443 C CA . GLU A 1 93 ? -5.68400 23.57500 5.30100 1.000 18.86805 1735 GLU A CA 1
ATOM 1444 C C . GLU A 1 93 ? -6.30900 24.66700 6.15300 1.000 17.99689 1735 GLU A C 1
ATOM 1445 O O . GLU A 1 93 ? -7.15200 25.43300 5.68900 1.000 18.99965 1735 GLU A O 1
ATOM 1457 N N . VAL A 1 94 ? -5.89600 24.72400 7.42200 1.000 18.54696 1736 VAL A N 1
ATOM 1458 C CA . VAL A 1 94 ? -6.42000 25.73900 8.33100 1.000 16.89150 1736 VAL A CA 1
ATOM 1459 C C . VAL A 1 94 ? -6.04600 27.12300 7.80900 1.000 16.27037 1736 VAL A C 1
ATOM 1460 O O . VAL A 1 94 ? -4.89500 27.37000 7.43500 1.000 16.89676 1736 VAL A O 1
ATOM 1473 N N . ARG A 1 95 ? -7.02600 28.02600 7.76400 1.000 16.57041 1737 ARG A N 1
ATOM 1474 C CA . ARG A 1 95 ? -6.82900 29.35200 7.18000 1.000 16.26511 1737 ARG A CA 1
ATOM 1475 C C . ARG A 1 95 ? -6.44600 30.39600 8.21300 1.000 15.50449 1737 ARG A C 1
ATOM 1476 O O . ARG A 1 95 ? -5.86600 31.42900 7.84400 1.000 17.02836 1737 ARG A O 1
ATOM 1497 N N . GLY A 1 96 ? -6.76400 30.15400 9.47800 1.000 16.33091 1738 GLY A N 1
ATOM 1498 C CA . GLY A 1 96 ? -6.52100 31.14100 10.51300 1.000 17.37840 1738 GLY A CA 1
ATOM 1499 C C . GLY A 1 96 ? -7.03000 30.65800 11.84600 1.000 16.15194 1738 GLY A C 1
ATOM 1500 O O . GLY A 1 96 ? -7.41200 29.49900 12.00400 1.000 16.03877 1738 GLY A O 1
ATOM 1504 N N . ASP A 1 97 ? -6.98700 31.55800 12.82100 1.000 16.02034 1739 ASP A N 1
ATOM 1505 C CA . ASP A 1 97 ? -7.37400 31.23000 14.18000 1.000 14.78862 1739 ASP A CA 1
ATOM 1506 C C . ASP A 1 97 ? -8.07900 32.43300 14.79600 1.000 15.33342 1739 ASP A C 1
ATOM 1507 O O . ASP A 1 97 ? -7.98000 33.57000 14.30900 1.000 16.48882 1739 ASP A O 1
ATOM 1516 N N . VAL A 1 98 ? -8.75700 32.17900 15.91800 1.000 16.86518 1740 VAL A N 1
ATOM 1517 C CA . VAL A 1 98 ? -9.58100 33.21900 16.52000 1.000 16.84676 1740 VAL A CA 1
ATOM 1518 C C . VAL A 1 98 ? -8.77900 34.38500 17.09900 1.000 16.84676 1740 VAL A C 1
ATOM 1519 O O . VAL A 1 98 ? -9.36800 35.43700 17.36100 1.000 17.92320 1740 VAL A O 1
ATOM 1532 N N . VAL A 1 99 ? -7.47700 34.22800 17.35100 1.000 15.90717 1741 VAL A N 1
ATOM 1533 C CA . VAL A 1 99 ? -6.66000 35.32300 17.88600 1.000 17.11521 1741 VAL A CA 1
ATOM 1534 C C . VAL A 1 99 ? -6.04900 36.17500 16.77700 1.000 15.32815 1741 VAL A C 1
ATOM 1535 O O . VAL A 1 99 ? -6.21000 37.40500 16.74800 1.000 16.84412 1741 VAL A O 1
ATOM 1548 N N . ASN A 1 100 ? -5.33300 35.54000 15.86300 1.000 15.86506 1742 ASN A N 1
ATOM 1549 C CA . ASN A 1 100 ? -4.49400 36.24600 14.90700 1.000 15.13339 1742 ASN A CA 1
ATOM 1550 C C . ASN A 1 100 ? -5.18400 36.55200 13.59000 1.000 16.43355 1742 ASN A C 1
ATOM 1551 O O . ASN A 1 100 ? -4.62600 37.31400 12.79700 1.000 17.79161 1742 ASN A O 1
ATOM 1562 N N . GLY A 1 101 ? -6.37100 36.01000 13.35500 1.000 16.85728 1743 GLY A N 1
ATOM 1563 C CA . GLY A 1 101 ? -7.15200 36.38800 12.19400 1.000 17.58895 1743 GLY A CA 1
ATOM 1564 C C . GLY A 1 101 ? -7.68700 35.19800 11.43500 1.000 17.47841 1743 GLY A C 1
ATOM 1565 O O . GLY A 1 101 ? -7.10300 34.11100 11.43800 1.000 17.16258 1743 GLY A O 1
ATOM 1569 N N . ARG A 1 102 ? -8.79900 35.41800 10.72500 1.000 17.49420 1744 ARG A N 1
ATOM 1570 C CA . ARG A 1 102 ? -9.52800 34.30300 10.13700 1.000 18.26535 1744 ARG A CA 1
ATOM 1571 C C . ARG A 1 102 ? -8.90800 33.76300 8.86000 1.000 17.99163 1744 ARG A C 1
ATOM 1572 O O . ARG A 1 102 ? -9.26600 32.64900 8.45100 1.000 18.43116 1744 ARG A O 1
ATOM 1593 N N . ASN A 1 103 ? -8.03900 34.52400 8.20300 1.000 18.31535 1745 ASN A N 1
ATOM 1594 C CA . ASN A 1 103 ? -7.47800 34.11300 6.92300 1.000 17.13363 1745 ASN A CA 1
ATOM 1595 C C . ASN A 1 103 ? -6.04300 34.61100 6.78300 1.000 19.83659 1745 ASN A C 1
ATOM 1596 O O . ASN A 1 103 ? -5.64200 35.13400 5.74800 1.000 21.41046 1745 ASN A O 1
ATOM 1607 N N . HIS A 1 104 ? -5.22300 34.40300 7.80900 1.000 17.02046 1746 HIS A N 1
ATOM 1608 C CA . HIS A 1 104 ? -3.82500 34.80400 7.71600 1.000 16.99151 1746 HIS A CA 1
ATOM 1609 C C . HIS A 1 104 ? -2.95500 33.79100 6.97700 1.000 16.83623 1746 HIS A C 1
ATOM 1610 O O . HIS A 1 104 ? -1.86900 34.15600 6.51600 1.000 17.83635 1746 HIS A O 1
ATOM 1624 N N A GLN A 1 105 ? -3.39900 32.53800 6.88400 0.500 17.14416 1747 GLN A N 1
ATOM 1625 N N B GLN A 1 105 ? -3.41100 32.54300 6.86600 0.500 17.14416 1747 GLN A N 1
ATOM 1626 C CA A GLN A 1 105 ? -2.70600 31.48800 6.12400 0.500 17.21785 1747 GLN A CA 1
ATOM 1627 C CA B GLN A 1 105 ? -2.71400 31.48000 6.12400 0.500 17.21785 1747 GLN A CA 1
ATOM 1628 C C A GLN A 1 105 ? -1.30300 31.19900 6.65400 0.500 16.27037 1747 GLN A C 1
ATOM 1629 C C B GLN A 1 105 ? -1.30100 31.21700 6.64600 0.500 16.26774 1747 GLN A C 1
ATOM 1630 O O A GLN A 1 105 ? -0.43300 30.73600 5.91100 0.500 16.01771 1747 GLN A O 1
ATOM 1631 O O B GLN A 1 105 ? -0.42400 30.77800 5.89600 0.500 16.02034 1747 GLN A O 1
ATOM 1658 N N . GLY A 1 106 ? -1.09600 31.41600 7.94700 1.000 16.26774 1748 GLY A N 1
ATOM 1659 C CA . GLY A 1 106 ? 0.14700 31.05300 8.59600 1.000 14.89915 1748 GLY A CA 1
ATOM 1660 C C . GLY A 1 106 ? 0.58200 29.62100 8.32400 1.000 17.30207 1748 GLY A C 1
ATOM 1661 O O . GLY A 1 106 ? 1.75100 29.36000 8.02300 1.000 17.65738 1748 GLY A O 1
ATOM 1665 N N . PRO A 1 107 ? -0.33500 28.65500 8.43600 1.000 15.97297 1749 PRO A N 1
ATOM 1666 C CA . PRO A 1 107 ? 0.07600 27.25700 8.18900 1.000 17.25733 1749 PRO A CA 1
ATOM 1667 C C . PRO A 1 107 ? 0.69000 27.04100 6.82000 1.000 17.74423 1749 PRO A C 1
ATOM 1668 O O . PRO A 1 107 ? 1.75000 26.39900 6.69500 1.000 17.81529 1749 PRO A O 1
ATOM 1679 N N . LYS A 1 108 ? 0.05100 27.56700 5.77500 1.000 16.59146 1750 LYS A N 1
ATOM 1680 C CA . LYS A 1 108 ? 0.59200 27.43500 4.43500 1.000 17.22312 1750 LYS A CA 1
ATOM 1681 C C . LYS A 1 108 ? 1.89900 28.19200 4.30500 1.000 17.08363 1750 LYS A C 1
ATOM 1682 O O . LYS A 1 108 ? 2.85600 27.67800 3.71700 1.000 17.29944 1750 LYS A O 1
ATOM 1701 N N . ARG A 1 109 ? 1.95200 29.41700 4.83100 1.000 16.75464 1751 ARG A N 1
ATOM 1702 C CA . ARG A 1 109 ? 3.19000 30.18900 4.80300 1.000 16.97046 1751 ARG A CA 1
ATOM 1703 C C . ARG A 1 109 ? 4.35200 29.40900 5.42100 1.000 16.50724 1751 ARG A C 1
ATOM 1704 O O . ARG A 1 109 ? 5.44300 29.35200 4.84500 1.000 17.40472 1751 ARG A O 1
ATOM 1725 N N . ALA A 1 110 ? 4.13900 28.80800 6.59700 1.000 16.80991 1752 ALA A N 1
ATOM 1726 C CA . ALA A 1 110 ? 5.19900 28.03100 7.23000 1.000 17.43104 1752 ALA A CA 1
ATOM 1727 C C . ALA A 1 110 ? 5.57900 26.82400 6.38400 1.000 17.67580 1752 ALA A C 1
ATOM 1728 O O . ALA A 1 110 ? 6.76900 26.51100 6.22600 1.000 18.57591 1752 ALA A O 1
ATOM 1735 N N . ARG A 1 111 ? 4.58100 26.12100 5.84200 1.000 19.18125 1753 ARG A N 1
ATOM 1736 C CA . ARG A 1 111 ? 4.87600 24.95200 5.01800 1.000 21.25518 1753 ARG A CA 1
ATOM 1737 C C . ARG A 1 111 ? 5.78400 25.32100 3.84900 1.000 21.98158 1753 ARG A C 1
ATOM 1738 O O . ARG A 1 111 ? 6.64300 24.52100 3.45600 1.000 23.54230 1753 ARG A O 1
ATOM 1759 N N . GLU A 1 112 ? 5.63700 26.53700 3.30800 1.000 21.59996 1754 GLU A N 1
ATOM 1760 C CA . GLU A 1 112 ? 6.36000 26.99500 2.11900 1.000 21.32098 1754 GLU A CA 1
ATOM 1761 C C . GLU A 1 112 ? 7.58900 27.85900 2.42100 1.000 22.16845 1754 GLU A C 1
ATOM 1762 O O . GLU A 1 112 ? 8.26700 28.29600 1.47700 1.000 24.70823 1754 GLU A O 1
ATOM 1774 N N . SER A 1 113 ? 7.91900 28.10600 3.69600 1.000 23.56335 1755 SER A N 1
ATOM 1775 C CA . SER A 1 113 ? 8.94600 29.09000 4.04300 1.000 24.57137 1755 SER A CA 1
ATOM 1776 C C . SER A 1 113 ? 10.02300 28.53300 4.96800 1.000 27.01640 1755 SER A C 1
ATOM 1777 O O . SER A 1 113 ? 10.68600 29.30800 5.67200 1.000 27.50067 1755 SER A O 1
ATOM 1785 N N . GLN A 1 114 ? 10.24500 27.22100 4.97500 1.000 26.63740 1756 GLN A N 1
ATOM 1786 C CA . GLN A 1 114 ? 11.22900 26.67000 5.89700 1.000 28.39025 1756 GLN A CA 1
ATOM 1787 C C . GLN A 1 114 ? 12.66900 26.97900 5.50100 1.000 28.80345 1756 GLN A C 1
ATOM 1788 O O . GLN A 1 114 ? 13.56200 26.76400 6.32300 1.000 28.27707 1756 GLN A O 1
ATOM 1802 N N . ASP A 1 115 ? 12.91400 27.50300 4.29900 1.000 29.60092 1757 ASP A N 1
ATOM 1803 C CA . ASP A 1 115 ? 14.24100 27.98600 3.94300 1.000 31.76960 1757 ASP A CA 1
ATOM 1804 C C . ASP A 1 115 ? 14.53400 29.37600 4.50200 1.000 27.76122 1757 ASP A C 1
ATOM 1805 O O . ASP A 1 115 ? 15.64300 29.89000 4.29700 1.000 30.29837 1757 ASP A O 1
ATOM 1814 N N . ARG A 1 116 ? 13.59200 29.97800 5.23100 1.000 27.10062 1758 ARG A N 1
ATOM 1815 C CA . ARG A 1 116 ? 13.71100 31.33900 5.71400 1.000 29.12191 1758 ARG A CA 1
ATOM 1816 C C . ARG A 1 116 ? 12.93500 31.41800 7.02900 1.000 25.02142 1758 ARG A C 1
ATOM 1817 O O . ARG A 1 116 ? 11.85700 31.99300 7.14200 1.000 27.41645 1758 ARG A O 1
ATOM 1838 N N . LYS A 1 117 ? 13.49800 30.85400 8.07900 1.000 21.74734 1759 LYS A N 1
ATOM 1839 C CA . LYS A 1 117 ? 12.74800 30.64500 9.30300 1.000 20.24716 1759 LYS A CA 1
ATOM 1840 C C . LYS A 1 117 ? 12.60400 31.94600 10.08800 1.000 19.06281 1759 LYS A C 1
ATOM 1841 O O . LYS A 1 117 ? 13.50800 32.79200 10.09600 1.000 20.35507 1759 LYS A O 1
ATOM 1860 N N . ILE A 1 118 ? 11.44100 32.11100 10.73700 1.000 18.49695 1760 ILE A N 1
ATOM 1861 C CA . ILE A 1 118 ? 11.08300 33.42500 11.28500 1.000 18.39694 1760 ILE A CA 1
ATOM 1862 C C . ILE A 1 118 ? 12.04100 33.88800 12.37100 1.000 17.37840 1760 ILE A C 1
ATOM 1863 O O . ILE A 1 118 ? 12.24000 35.09700 12.53300 1.000 19.10755 1760 ILE A O 1
ATOM 1879 N N . PHE A 1 119 ? 12.62800 32.96100 13.13900 1.000 16.85728 1761 PHE A N 1
ATOM 1880 C CA . PHE A 1 119 ? 13.53200 33.31500 14.23100 1.000 16.52303 1761 PHE A CA 1
ATOM 1881 C C . PHE A 1 119 ? 14.99400 33.03400 13.87200 1.000 17.20469 1761 PHE A C 1
ATOM 1882 O O . PHE A 1 119 ? 15.83500 32.86900 14.76700 1.000 17.76792 1761 PHE A O 1
ATOM 1899 N N . ARG A 1 120 ? 15.31600 32.99500 12.58300 1.000 18.01269 1762 ARG A N 1
ATOM 1900 C CA . ARG A 1 120 ? 16.70800 32.84700 12.16700 1.000 20.13399 1762 ARG A CA 1
ATOM 1901 C C . ARG A 1 120 ? 17.55800 33.92000 12.82400 1.000 18.23640 1762 ARG A C 1
ATOM 1902 O O . ARG A 1 120 ? 17.14900 35.08200 12.93600 1.000 20.16821 1762 ARG A O 1
ATOM 1923 N N . GLY A 1 121 ? 18.74100 33.51400 13.29200 1.000 18.05216 1763 GLY A N 1
ATOM 1924 C CA . GLY A 1 121 ? 19.69400 34.44500 13.86200 1.000 19.11019 1763 GLY A CA 1
ATOM 1925 C C . GLY A 1 121 ? 19.30900 35.00700 15.21000 1.000 19.56024 1763 GLY A C 1
ATOM 1926 O O . GLY A 1 121 ? 19.92500 35.98200 15.64500 1.000 20.14715 1763 GLY A O 1
ATOM 1930 N N . LEU A 1 122 ? 18.33000 34.42200 15.90200 1.000 18.80225 1764 LEU A N 1
ATOM 1931 C CA . LEU A 1 122 ? 17.94200 34.86400 17.23400 1.000 16.92308 1764 LEU A CA 1
ATOM 1932 C C . LEU A 1 122 ? 18.34900 33.83200 18.27300 1.000 18.46274 1764 LEU A C 1
ATOM 1933 O O . LEU A 1 122 ? 18.32000 32.62200 18.02600 1.000 19.33127 1764 LEU A O 1
ATOM 1949 N N . GLU A 1 123 ? 18.72600 34.33700 19.44500 1.000 18.84963 1765 GLU A N 1
ATOM 1950 C CA . GLU A 1 123 ? 19.01400 33.53800 20.62200 1.000 20.27348 1765 GLU A CA 1
ATOM 195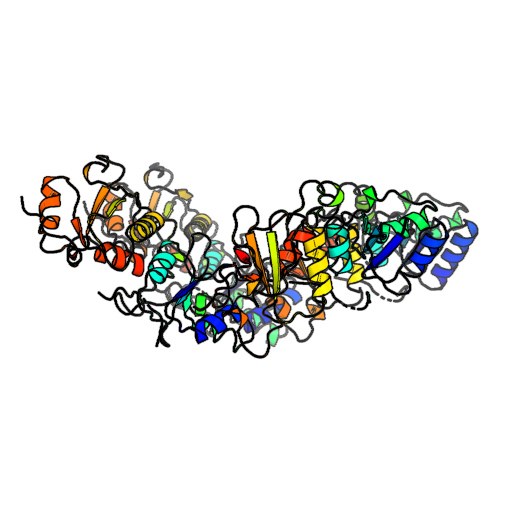1 C C . GLU A 1 123 ? 18.00300 33.96500 21.67300 1.000 19.10229 1765 GLU A C 1
ATOM 1952 O O . GLU A 1 123 ? 17.94700 35.15000 22.02500 1.000 20.48667 1765 GLU A O 1
ATOM 1964 N N . ILE A 1 124 ? 17.21400 33.01800 22.17400 1.000 18.88647 1766 ILE A N 1
ATOM 1965 C CA . ILE A 1 124 ? 16.06000 33.32000 23.01700 1.000 19.08650 1766 ILE A CA 1
ATOM 1966 C C . ILE A 1 124 ? 16.23600 32.69000 24.39400 1.000 20.78670 1766 ILE A C 1
ATOM 1967 O O . ILE A 1 124 ? 16.59400 31.51200 24.50800 1.000 21.94474 1766 ILE A O 1
ATOM 1983 N N . CYS A 1 125 ? 15.98900 33.47100 25.43400 1.000 19.93923 1767 CYS A N 1
ATOM 1984 C CA . CYS A 1 125 ? 15.89600 32.94700 26.79500 1.000 20.41034 1767 CYS A CA 1
ATOM 1985 C C . CYS A 1 125 ? 14.42700 32.95700 27.19900 1.000 20.17084 1767 CYS A C 1
ATOM 1986 O O . CYS A 1 125 ? 13.82900 34.02200 27.34200 1.000 20.16031 1767 CYS A O 1
ATOM 1994 N N . CYS A 1 126 ? 13.83800 31.77600 27.36300 1.000 20.17084 1768 CYS A N 1
ATOM 1995 C CA . CYS A 1 126 ? 12.45800 31.65600 27.83600 1.000 21.54995 1768 CYS A CA 1
ATOM 1996 C C . CYS A 1 126 ? 12.54800 31.65000 29.35000 1.000 19.42601 1768 CYS A C 1
ATOM 1997 O O . CYS A 1 126 ? 12.86900 30.63600 29.97000 1.000 20.78933 1768 CYS A O 1
ATOM 2005 N N . TYR A 1 127 ? 12.27400 32.79900 29.93800 1.000 20.55246 1769 TYR A N 1
ATOM 2006 C CA . TYR A 1 127 ? 12.72400 33.11900 31.28200 1.000 19.47602 1769 TYR A CA 1
ATOM 2007 C C . TYR A 1 127 ? 11.54900 33.17200 32.24500 1.000 22.80273 1769 TYR A C 1
ATOM 2008 O O . TYR A 1 127 ? 10.55200 33.85000 31.98300 1.000 20.93935 1769 TYR A O 1
ATOM 2026 N N . GLY A 1 128 ? 11.69600 32.51100 33.38800 1.000 22.69483 1770 GLY A N 1
ATOM 2027 C CA . GLY A 1 128 ? 10.70600 32.59600 34.42800 1.000 23.54230 1770 GLY A CA 1
ATOM 2028 C C . GLY A 1 128 ? 9.58900 31.59500 34.25400 1.000 23.32648 1770 GLY A C 1
ATOM 2029 O O . GLY A 1 128 ? 9.62200 30.73800 33.36300 1.000 24.54505 1770 GLY A O 1
ATOM 2033 N N . PRO A 1 129 ? 8.55300 31.71200 35.08200 1.000 21.43941 1771 PRO A N 1
ATOM 2034 C CA . PRO A 1 129 ? 7.43300 30.77000 35.00600 1.000 22.85800 1771 PRO A CA 1
ATOM 2035 C C . PRO A 1 129 ? 6.51600 30.99800 33.81600 1.000 22.55534 1771 PRO A C 1
ATOM 2036 O O . PRO A 1 129 ? 6.33900 32.12200 33.33100 1.000 22.86327 1771 PRO A O 1
ATOM 2047 N N . PHE A 1 130 ? 5.87000 29.90900 33.39600 1.000 23.47387 1772 PHE A N 1
ATOM 2048 C CA . PHE A 1 130 ? 4.91400 29.91500 32.29100 1.000 24.17395 1772 PHE A CA 1
ATOM 2049 C C . PHE A 1 130 ? 3.71700 29.06500 32.68300 1.000 26.22946 1772 PHE A C 1
ATOM 2050 O O . PHE A 1 130 ? 3.86500 28.09100 33.41700 1.000 31.15637 1772 PHE A O 1
ATOM 2067 N N . THR A 1 131 ? 2.53200 29.42800 32.19800 1.000 26.95850 1773 THR A N 1
ATOM 2068 C CA . THR A 1 131 ? 1.35500 28.59600 32.41600 1.000 27.95862 1773 THR A CA 1
ATOM 2069 C C . THR A 1 131 ? 0.91200 27.92900 31.12100 1.000 27.08483 1773 THR A C 1
ATOM 2070 O O . THR A 1 131 ? 1.07600 28.47400 30.02000 1.000 25.45568 1773 THR A O 1
ATOM 2081 N N . ASN A 1 132 ? 0.38600 26.71600 31.27900 1.000 26.67951 1774 ASN A N 1
ATOM 2082 C CA . ASN A 1 132 ? -0.27900 25.92500 30.24800 1.000 28.52710 1774 ASN A CA 1
ATOM 2083 C C . ASN A 1 132 ? 0.63000 25.45700 29.13000 1.000 29.07980 1774 ASN A C 1
ATOM 2084 O O . ASN A 1 132 ? 0.14800 24.80600 28.20600 1.000 30.31153 1774 ASN A O 1
ATOM 2095 N N . MET A 1 133 ? 1.92000 25.75500 29.18400 1.000 28.75608 1775 MET A N 1
ATOM 2096 C CA . MET A 1 133 ? 2.88200 25.40900 28.15000 1.000 28.63501 1775 MET A CA 1
ATOM 2097 C C . MET A 1 133 ? 4.24400 25.38900 28.83100 1.000 27.98493 1775 MET A C 1
ATOM 2098 O O . MET A 1 133 ? 4.81100 26.45400 29.12300 1.000 29.60881 1775 MET A O 1
ATOM 2112 N N . PRO A 1 134 ? 4.78800 24.21200 29.13900 1.000 30.11414 1776 PRO A N 1
ATOM 2113 C CA . PRO A 1 134 ? 6.06500 24.16400 29.85300 1.000 32.50127 1776 PRO A CA 1
ATOM 2114 C C . PRO A 1 134 ? 7.17600 24.83100 29.06200 1.000 29.38247 1776 PRO A C 1
ATOM 2115 O O . PRO A 1 134 ? 7.15200 24.88900 27.82900 1.000 27.80070 1776 PRO A O 1
ATOM 2126 N N . THR A 1 135 ? 8.17300 25.31100 29.80200 1.000 29.59302 1777 THR A N 1
ATOM 2127 C CA . THR A 1 135 ? 9.32000 25.97500 29.19600 1.000 26.18209 1777 THR A CA 1
ATOM 2128 C C . THR A 1 135 ? 9.91100 25.16500 28.03800 1.000 24.56084 1777 THR A C 1
ATOM 2129 O O . THR A 1 135 ? 10.23600 25.72300 26.98200 1.000 25.41884 1777 THR A O 1
ATOM 2140 N N . ASP A 1 136 ? 10.05100 23.84300 28.20100 1.000 27.15062 1778 ASP A N 1
ATOM 2141 C CA . ASP A 1 136 ? 10.74200 23.06500 27.17200 1.000 26.22946 1778 ASP A CA 1
ATOM 2142 C C . ASP A 1 136 ? 9.93100 23.01600 25.87200 1.000 24.13447 1778 ASP A C 1
ATOM 2143 O O . ASP A 1 136 ? 10.49800 22.81700 24.78800 1.000 22.71851 1778 ASP A O 1
ATOM 2152 N N . GLN A 1 137 ? 8.61100 23.18700 25.96400 1.000 24.45293 1779 GLN A N 1
ATOM 2153 C CA . GLN A 1 137 ? 7.77100 23.19800 24.77100 1.000 23.65810 1779 GLN A CA 1
ATOM 2154 C C . GLN A 1 137 ? 7.85200 24.53600 24.04600 1.000 22.33952 1779 GLN A C 1
ATOM 2155 O O . GLN A 1 137 ? 7.88300 24.57100 22.81100 1.000 22.48427 1779 GLN A O 1
ATOM 2169 N N . LEU A 1 138 ? 7.89900 25.63800 24.79100 1.000 19.41022 1780 LEU A N 1
ATOM 2170 C CA . LEU A 1 138 ? 8.15600 26.92800 24.15900 1.000 20.67880 1780 LEU A CA 1
ATOM 2171 C C . LEU A 1 138 ? 9.55600 26.96400 23.54500 1.000 17.79950 1780 LEU A C 1
ATOM 2172 O O . LEU A 1 138 ? 9.75000 27.47800 22.43100 1.000 17.82056 1780 LEU A O 1
ATOM 2188 N N . GLU A 1 139 ? 10.54100 26.40300 24.25000 1.000 20.64721 1781 GLU A N 1
ATOM 2189 C CA . GLU A 1 139 ? 11.88200 26.29800 23.69300 1.000 20.11820 1781 GLU A CA 1
ATOM 2190 C C . GLU A 1 139 ? 11.88200 25.49500 22.39500 1.000 20.92619 1781 GLU A C 1
ATOM 2191 O O . GLU A 1 139 ? 12.52000 25.87900 21.41500 1.000 20.48403 1781 GLU A O 1
ATOM 2203 N N . TRP A 1 140 ? 11.19100 24.35700 22.37700 1.000 19.66025 1782 TRP A N 1
ATOM 2204 C CA . TRP A 1 140 ? 11.12400 23.57000 21.15100 1.000 20.92093 1782 TRP A CA 1
ATOM 2205 C C . TRP A 1 140 ? 10.52700 24.38900 20.01300 1.000 19.46812 1782 TRP A C 1
ATOM 2206 O O . TRP A 1 140 ? 11.05000 24.39600 18.89100 1.000 20.63405 1782 TRP A O 1
ATOM 2227 N N . MET A 1 141 ? 9.42900 25.09000 20.29600 1.000 19.42338 1783 MET A N 1
ATOM 2228 C CA . MET A 1 141 ? 8.77200 25.92700 19.29700 1.000 18.64960 1783 MET A CA 1
ATOM 2229 C C . MET A 1 141 ? 9.74500 26.91100 18.64800 1.000 17.66528 1783 MET A C 1
ATOM 2230 O O . MET A 1 141 ? 9.80200 27.02500 17.41100 1.000 17.87583 1783 MET A O 1
ATOM 2244 N N . VAL A 1 142 ? 10.50600 27.64600 19.46600 1.000 18.06796 1784 VAL A N 1
ATOM 2245 C CA . VAL A 1 142 ? 11.36100 28.68000 18.89300 1.000 17.18890 1784 VAL A CA 1
ATOM 2246 C C . VAL A 1 142 ? 12.54500 28.06300 18.16700 1.000 18.23903 1784 VAL A C 1
ATOM 2247 O O . VAL A 1 142 ? 13.02500 28.62100 17.17600 1.000 16.77570 1784 VAL A O 1
ATOM 2260 N N . GLN A 1 143 ? 13.02300 26.90200 18.62700 1.000 19.01017 1785 GLN A N 1
ATOM 2261 C CA . GLN A 1 143 ? 14.11900 26.23200 17.93400 1.000 19.99977 1785 GLN A CA 1
ATOM 2262 C C . GLN A 1 143 ? 13.67500 25.70200 16.57600 1.000 18.74435 1785 GLN A C 1
ATOM 2263 O O . GLN A 1 143 ? 14.43100 25.76900 15.60300 1.000 17.99163 1785 GLN A O 1
ATOM 2277 N N . LEU A 1 144 ? 12.44600 25.18300 16.49100 1.000 19.09703 1786 LEU A N 1
ATOM 2278 C CA . LEU A 1 144 ? 11.91700 24.77700 15.19800 1.000 19.65499 1786 LEU A CA 1
ATOM 2279 C C . LEU A 1 144 ? 11.91600 25.93600 14.21100 1.000 17.75213 1786 LEU A C 1
ATOM 2280 O O . LEU A 1 144 ? 12.08200 25.72000 13.00100 1.000 19.88396 1786 LEU A O 1
ATOM 2296 N N . CYS A 1 145 ? 11.73600 27.16000 14.70900 1.000 17.83109 1787 CYS A N 1
ATOM 2297 C CA . CYS A 1 145 ? 11.69600 28.37600 13.90500 1.000 17.94952 1787 CYS A CA 1
ATOM 2298 C C . CYS A 1 145 ? 13.06700 29.03900 13.75700 1.000 17.62317 1787 CYS A C 1
ATOM 2299 O O . CYS A 1 145 ? 13.14300 30.19300 13.30900 1.000 19.32863 1787 CYS A O 1
ATOM 2307 N N . GLY A 1 146 ? 14.15100 28.33400 14.09600 1.000 18.07585 1788 GLY A N 1
ATOM 2308 C CA . GLY A 1 146 ? 15.49900 28.79700 13.81200 1.000 20.36034 1788 GLY A CA 1
ATOM 2309 C C . GLY A 1 146 ? 16.25800 29.41500 14.97100 1.000 20.30770 1788 GLY A C 1
ATOM 2310 O O . GLY A 1 146 ? 17.45700 29.71200 14.81400 1.000 20.00503 1788 GLY A O 1
ATOM 2314 N N . ALA A 1 147 ? 15.62000 29.62500 16.11600 1.000 19.16282 1789 ALA A N 1
ATOM 2315 C CA . ALA A 1 147 ? 16.31900 30.24200 17.23500 1.000 19.00754 1789 ALA A CA 1
ATOM 2316 C C . ALA A 1 147 ? 17.15500 29.22000 17.99500 1.000 19.58656 1789 ALA A C 1
ATOM 2317 O O . ALA A 1 147 ? 16.83500 28.03900 18.04100 1.000 21.78682 1789 ALA A O 1
ATOM 2324 N N . SER A 1 148 ? 18.23600 29.69300 18.59400 1.000 20.67090 1790 SER A N 1
ATOM 2325 C CA . SER A 1 148 ? 18.89100 28.95500 19.65600 1.000 20.70511 1790 SER A CA 1
ATOM 2326 C C . SER A 1 148 ? 18.30300 29.39900 20.98200 1.000 22.32373 1790 SER A C 1
ATOM 2327 O O . SER A 1 148 ? 17.72000 30.48300 21.09100 1.000 23.06592 1790 SER A O 1
ATOM 2335 N N . VAL A 1 149 ? 18.44800 28.55200 22.00000 1.000 26.02680 1791 VAL A N 1
ATOM 2336 C CA . VAL A 1 149 ? 17.92800 28.89100 23.31600 1.000 26.08997 1791 VAL A CA 1
ATOM 2337 C C . VAL A 1 149 ? 19.02100 28.85000 24.36700 1.000 25.09775 1791 VAL A C 1
ATOM 2338 O O . VAL A 1 149 ? 19.95200 28.04100 24.29200 1.000 26.06892 1791 VAL A O 1
ATOM 2351 N N . VAL A 1 150 ? 18.89600 29.74600 25.35600 1.000 26.22156 1792 VAL A N 1
ATOM 2352 C CA . VAL A 1 150 ? 19.74500 29.72000 26.54000 1.000 25.83994 1792 VAL A CA 1
ATOM 2353 C C . VAL A 1 150 ? 18.85100 29.67300 27.76400 1.000 27.70859 1792 VAL A C 1
ATOM 2354 O O . VAL A 1 150 ? 17.72200 30.18100 27.75100 1.000 26.13471 1792 VAL A O 1
ATOM 2367 N N . LYS A 1 151 ? 19.38000 29.06000 28.83500 1.000 29.30088 1793 LYS A N 1
ATOM 2368 C CA . LYS A 1 151 ? 18.60200 28.85500 30.05200 1.000 32.56180 1793 LYS A CA 1
ATOM 2369 C C . LYS A 1 151 ? 18.61300 30.07800 30.96000 1.000 30.40628 1793 LYS A C 1
ATOM 2370 O O . LYS A 1 151 ? 17.58400 30.41800 31.55600 1.000 32.43547 1793 LYS A O 1
ATOM 2389 N N . GLU A 1 152 ? 19.74600 30.76000 31.06300 1.000 30.48787 1794 GLU A N 1
ATOM 2390 C CA . GLU A 1 152 ? 19.93900 31.82700 32.02900 1.000 31.17479 1794 GLU A CA 1
ATOM 2391 C C . GLU A 1 152 ? 20.32500 33.09900 31.29700 1.000 30.38259 1794 GLU A C 1
ATOM 2392 O O . GLU A 1 152 ? 20.92100 33.05800 30.21300 1.000 30.21678 1794 GLU A O 1
ATOM 2404 N N . LEU A 1 153 ? 19.99800 34.23500 31.91400 1.000 27.77438 1795 LEU A N 1
ATOM 2405 C CA . LEU A 1 153 ? 20.30400 35.51900 31.29200 1.000 30.48260 1795 LEU A CA 1
ATOM 2406 C C . LEU A 1 153 ? 21.79800 35.69500 31.07500 1.000 29.51670 1795 LEU A C 1
ATOM 2407 O O . LEU A 1 153 ? 22.21700 36.33000 30.10300 1.000 27.73754 1795 LEU A O 1
ATOM 2423 N N . SER A 1 154 ? 22.61800 35.14900 31.96700 1.000 27.71911 1796 SER A N 1
ATOM 2424 C CA . SER A 1 154 ? 24.05800 35.32100 31.84400 1.000 27.59015 1796 SER A CA 1
ATOM 2425 C C . SER A 1 154 ? 24.65000 34.48000 30.71900 1.000 27.16642 1796 SER A C 1
ATOM 2426 O O . SER A 1 154 ? 25.83900 34.61700 30.41500 1.000 28.53500 1796 SER A O 1
ATOM 2434 N N . SER A 1 155 ? 23.85100 33.64000 30.07900 1.000 26.42422 1797 SER A N 1
ATOM 2435 C CA . SER A 1 155 ? 24.34200 32.74700 29.04500 1.000 29.63776 1797 SER A CA 1
ATOM 2436 C C . SER A 1 155 ? 24.17500 33.28900 27.62300 1.000 27.44276 1797 SER A C 1
ATOM 2437 O O . SER A 1 155 ? 24.53700 32.58500 26.67200 1.000 28.21128 1797 SER A O 1
ATOM 2445 N N . PHE A 1 156 ? 23.66300 34.51300 27.44000 1.000 25.32146 1798 PHE A N 1
ATOM 2446 C CA . PHE A 1 156 ? 23.57900 35.06000 26.09000 1.000 23.14225 1798 PHE A CA 1
ATOM 2447 C C . PHE A 1 156 ? 24.98200 35.22200 25.49900 1.000 23.82654 1798 PHE A C 1
ATOM 2448 O O . PHE A 1 156 ? 25.95100 35.55700 26.19400 1.000 23.18436 1798 PHE A O 1
ATOM 2465 N N . THR A 1 157 ? 25.05900 35.04300 24.18100 1.000 22.23951 1799 THR A N 1
ATOM 2466 C CA . THR A 1 157 ? 26.33300 35.11800 23.48000 1.000 26.13734 1799 THR A CA 1
ATOM 2467 C C . THR A 1 157 ? 26.84400 36.55000 23.36300 1.000 28.09021 1799 THR A C 1
ATOM 2468 O O . THR A 1 157 ? 28.04600 36.80400 23.51700 1.000 30.69052 1799 THR A O 1
ATOM 2479 N N . LEU A 1 158 ? 25.97300 37.49700 23.07000 1.000 29.71409 1800 LEU A N 1
ATOM 2480 C CA . LEU A 1 158 ? 26.41000 38.88400 22.87600 1.000 29.57723 1800 LEU A CA 1
ATOM 2481 C C . LEU A 1 158 ? 27.48400 38.97700 21.78900 1.000 30.72210 1800 LEU A C 1
ATOM 2482 O O . LEU A 1 158 ? 28.50000 39.63700 21.94800 1.000 33.82774 1800 LEU A O 1
ATOM 2498 N N . GLY A 1 159 ? 27.23000 38.33700 20.65800 1.000 27.77175 1801 GLY A N 1
ATOM 2499 C CA . GLY A 1 159 ? 28.13600 38.38400 19.52400 1.000 26.58213 1801 GLY A CA 1
ATOM 2500 C C . GLY A 1 159 ? 27.53400 39.03200 18.28500 1.000 26.40317 1801 GLY A C 1
ATOM 2501 O O . GLY A 1 159 ? 26.46300 39.65300 18.34900 1.000 27.87703 1801 GLY A O 1
ATOM 2505 N N . THR A 1 160 ? 28.21300 38.91200 17.14300 1.000 24.67138 1802 THR A N 1
ATOM 2506 C CA . THR A 1 160 ? 27.75500 39.55900 15.91600 1.000 22.84748 1802 THR A CA 1
ATOM 2507 C C . THR A 1 160 ? 26.89100 38.66000 15.02700 1.000 22.50270 1802 THR A C 1
ATOM 2508 O O . THR A 1 160 ? 26.31600 39.14600 14.05200 1.000 25.45568 1802 THR A O 1
ATOM 2519 N N . GLY A 1 161 ? 26.80000 37.37100 15.32800 1.000 19.69183 1803 GLY A N 1
ATOM 2520 C CA . GLY A 1 161 ? 26.10600 36.42100 14.49200 1.000 19.57603 1803 GLY A CA 1
ATOM 2521 C C . GLY A 1 161 ? 24.74400 36.01500 15.00400 1.000 19.70499 1803 GLY A C 1
ATOM 2522 O O . GLY A 1 161 ? 24.08600 35.15900 14.39600 1.000 20.90777 1803 GLY A O 1
ATOM 2526 N N . VAL A 1 162 ? 24.30000 36.59000 16.11700 1.000 18.73383 1804 VAL A N 1
ATOM 2527 C CA . VAL A 1 162 ? 22.98900 36.29800 16.69400 1.000 20.65511 1804 VAL A CA 1
ATOM 2528 C C . VAL A 1 162 ? 22.53300 37.53000 17.46800 1.000 20.12083 1804 VAL A C 1
ATOM 2529 O O . VAL A 1 162 ? 23.33900 38.38900 17.82300 1.000 22.56850 1804 VAL A O 1
ATOM 2542 N N . HIS A 1 163 ? 21.21300 37.65300 17.64400 1.000 20.27348 1805 HIS A N 1
ATOM 2543 C CA . HIS A 1 163 ? 20.60300 38.73300 18.40700 1.000 21.27887 1805 HIS A CA 1
ATOM 2544 C C . HIS A 1 163 ? 19.83700 38.14200 19.58700 1.000 20.04188 1805 HIS A C 1
ATOM 2545 O O . HIS A 1 163 ? 19.09700 37.17500 19.40400 1.000 21.17359 1805 HIS A O 1
ATOM 2559 N N . PRO A 1 164 ? 19.95900 38.70200 20.78900 1.000 21.23939 1806 PRO A N 1
ATOM 2560 C CA . PRO A 1 164 ? 19.30500 38.08900 21.94700 1.000 20.31559 1806 PRO A CA 1
ATOM 2561 C C . PRO A 1 164 ? 17.92400 38.66300 22.21600 1.000 17.06784 1806 PRO A C 1
ATOM 2562 O O . PRO A 1 164 ? 17.66100 39.84300 21.99400 1.000 19.37338 1806 PRO A O 1
ATOM 2573 N N . ILE A 1 165 ? 17.04900 37.82000 22.76000 1.000 17.77845 1807 ILE A N 1
ATOM 2574 C CA . ILE A 1 165 ? 15.71200 38.23200 23.18900 1.000 17.93636 1807 ILE A CA 1
ATOM 2575 C C . ILE A 1 165 ? 15.33300 37.44700 24.44100 1.000 18.64434 1807 ILE A C 1
ATOM 2576 O O . ILE A 1 165 ? 15.50700 36.22500 24.49100 1.000 17.97847 1807 ILE A O 1
ATOM 2592 N N . VAL A 1 166 ? 14.76300 38.13200 25.42600 1.000 18.06006 1808 VAL A N 1
ATOM 2593 C CA . VAL A 1 166 ? 14.18700 37.49300 26.61100 1.000 16.58883 1808 VAL A CA 1
ATOM 2594 C C . VAL A 1 166 ? 12.68100 37.42500 26.42700 1.000 16.61778 1808 VAL A C 1
ATOM 2595 O O . VAL A 1 166 ? 12.05400 38.45000 26.15000 1.000 17.81003 1808 VAL A O 1
ATOM 2608 N N . VAL A 1 167 ? 12.10400 36.24400 26.63500 1.000 17.94952 1809 VAL A N 1
ATOM 2609 C CA . VAL A 1 167 ? 10.66700 36.00200 26.50700 1.000 17.17048 1809 VAL A CA 1
ATOM 2610 C C . VAL A 1 167 ? 10.13100 35.61700 27.88300 1.000 17.51263 1809 VAL A C 1
ATOM 2611 O O . VAL A 1 167 ? 10.65900 34.70000 28.53300 1.000 19.64446 1809 VAL A O 1
ATOM 2624 N N . VAL A 1 168 ? 9.08100 36.32000 28.31600 1.000 17.82845 1810 VAL A N 1
ATOM 2625 C CA . VAL A 1 168 ? 8.52400 36.23600 29.66700 1.000 19.96555 1810 VAL A CA 1
ATOM 2626 C C . VAL A 1 168 ? 7.00400 36.22300 29.55800 1.000 19.50760 1810 VAL A C 1
ATOM 2627 O O . VAL A 1 168 ? 6.43200 36.79400 28.62800 1.000 19.35232 1810 VAL A O 1
ATOM 2640 N N . GLN A 1 169 ? 6.33600 35.59700 30.53500 1.000 19.86817 1811 GLN A N 1
ATOM 2641 C CA . GLN A 1 169 ? 4.88000 35.68200 30.68500 1.000 20.67353 1811 GLN A CA 1
ATOM 2642 C C . GLN A 1 169 ? 4.56200 36.37500 32.00500 1.000 18.54433 1811 GLN A C 1
ATOM 2643 O O . GLN A 1 169 ? 4.44900 35.71600 33.04900 1.000 20.56562 1811 GLN A O 1
ATOM 2657 N N . PRO A 1 170 ? 4.43500 37.70600 32.01600 1.000 21.39204 1812 PRO A N 1
ATOM 2658 C CA . PRO A 1 170 ? 4.31600 38.42400 33.30500 1.000 22.25004 1812 PRO A CA 1
ATOM 2659 C C . PRO A 1 170 ? 3.21500 37.93100 34.23200 1.000 21.68418 1812 PRO A C 1
ATOM 2660 O O . PRO A 1 170 ? 3.40000 37.91300 35.45600 1.000 22.46059 1812 PRO A O 1
ATOM 2671 N N . ASP A 1 171 ? 2.04500 37.59500 33.69600 1.000 22.03685 1813 ASP A N 1
ATOM 2672 C CA . ASP A 1 171 ? 0.95500 37.16300 34.56600 1.000 23.65020 1813 ASP A CA 1
ATOM 2673 C C . ASP A 1 171 ? 1.33100 35.92400 35.37800 1.000 23.47650 1813 ASP A C 1
ATOM 2674 O O . ASP A 1 171 ? 0.83400 35.74600 36.49100 1.000 23.60020 1813 ASP A O 1
ATOM 2683 N N . ALA A 1 172 ? 2.22100 35.07300 34.85800 1.000 23.00802 1814 ALA A N 1
ATOM 2684 C CA . ALA A 1 172 ? 2.62800 33.87100 35.58100 1.000 22.62113 1814 ALA A CA 1
ATOM 2685 C C . ALA A 1 172 ? 3.50300 34.17500 36.79600 1.000 21.96842 1814 ALA A C 1
ATOM 2686 O O . ALA A 1 172 ? 3.69900 33.28900 37.63700 1.000 24.90299 1814 ALA A O 1
ATOM 2693 N N . TRP A 1 173 ? 4.00800 35.40600 36.92300 1.000 20.53667 1815 TRP A N 1
ATOM 2694 C CA . TRP A 1 173 ? 4.80900 35.82900 38.06800 1.000 20.99199 1815 TRP A CA 1
ATOM 2695 C C . TRP A 1 173 ? 3.96100 36.27700 39.26300 1.000 22.28688 1815 TRP A C 1
ATOM 2696 O O . TRP A 1 173 ? 4.51900 36.54700 40.33500 1.000 24.50031 1815 TRP A O 1
ATOM 2717 N N . THR A 1 174 ? 2.63600 36.36000 39.11700 1.000 22.72641 1816 THR A N 1
ATOM 2718 C CA . THR A 1 174 ? 1.72300 36.91700 40.12200 1.000 24.27923 1816 THR A CA 1
ATOM 2719 C C . THR A 1 174 ? 2.27000 38.15000 40.84300 1.000 26.80848 1816 THR A C 1
ATOM 2720 O O . THR A 1 174 ? 2.44600 39.19600 40.20400 1.000 25.78467 1816 THR A O 1
ATOM 2731 N N . GLU A 1 175 ? 2.53100 38.05600 42.15700 1.000 27.48487 1817 GLU A N 1
ATOM 2732 C CA . GLU A 1 175 ? 2.87100 39.22900 42.96900 1.000 26.41369 1817 GLU A CA 1
ATOM 2733 C C . GLU A 1 175 ? 4.33200 39.65500 42.86600 1.000 25.60307 1817 GLU A C 1
ATOM 2734 O O . GLU A 1 175 ? 4.70200 40.67800 43.46800 1.000 29.18245 1817 GLU A O 1
ATOM 2746 N N . ASP A 1 176 ? 5.14700 38.92400 42.10500 1.000 23.87392 1818 ASP A N 1
ATOM 2747 C CA . ASP A 1 176 ? 6.57600 39.18800 41.95800 1.000 23.19489 1818 ASP A CA 1
ATOM 2748 C C . ASP A 1 176 ? 6.77400 40.07900 40.73200 1.000 23.61073 1818 ASP A C 1
ATOM 2749 O O . ASP A 1 176 ? 6.54600 39.65100 39.59700 1.000 24.04762 1818 ASP A O 1
ATOM 2758 N N . ASN A 1 177 ? 7.18200 41.31800 40.95700 1.000 24.73718 1819 ASN A N 1
ATOM 2759 C CA . ASN A 1 177 ? 7.40000 42.28300 39.88700 1.000 24.98721 1819 ASN A CA 1
ATOM 2760 C C . ASN A 1 177 ? 8.77800 42.17200 39.26600 1.000 24.55558 1819 ASN A C 1
ATOM 2761 O O . ASN A 1 177 ? 9.20000 43.08400 38.53800 1.000 23.86339 1819 ASN A O 1
ATOM 2772 N N . GLY A 1 178 ? 9.49600 41.08400 39.52500 1.000 24.76086 1820 GLY A N 1
ATOM 2773 C CA . GLY A 1 178 ? 10.86700 40.99800 39.06100 1.000 23.50545 1820 GLY A CA 1
ATOM 2774 C C . GLY A 1 178 ? 11.00600 41.02800 37.55500 1.000 21.18938 1820 GLY A C 1
ATOM 2775 O O . GLY A 1 178 ? 12.08900 41.32900 37.04400 1.000 22.50270 1820 GLY A O 1
ATOM 2779 N N . PHE A 1 179 ? 9.93100 40.73400 36.82600 1.000 21.51837 1821 PHE A N 1
ATOM 2780 C CA . PHE A 1 179 ? 10.01200 40.77400 35.37100 1.000 21.57364 1821 PHE A CA 1
ATOM 2781 C C . PHE A 1 179 ? 10.21800 42.19100 34.85600 1.000 21.47363 1821 PHE A C 1
ATOM 2782 O O . PHE A 1 179 ? 10.57700 42.35800 33.68300 1.000 20.95778 1821 PHE A O 1
ATOM 2799 N N . HIS A 1 180 ? 10.02200 43.19200 35.71500 1.000 20.63142 1822 HIS A N 1
ATOM 2800 C CA . HIS A 1 180 ? 10.33800 44.57200 35.39800 1.000 20.46035 1822 HIS A CA 1
ATOM 2801 C C . HIS A 1 180 ? 11.81500 44.91200 35.62500 1.000 21.66312 1822 HIS A C 1
ATOM 2802 O O . HIS A 1 180 ? 12.24100 46.03100 35.30100 1.000 22.36321 1822 HIS A O 1
ATOM 2816 N N . ALA A 1 181 ? 12.59500 44.00400 36.20900 1.000 20.59721 1823 ALA A N 1
ATOM 2817 C CA . ALA A 1 181 ? 13.97100 44.27600 36.61800 1.000 22.13160 1823 ALA A CA 1
ATOM 2818 C C . ALA A 1 181 ? 14.97800 43.49200 35.79400 1.000 22.02633 1823 ALA A C 1
ATOM 2819 O O . ALA A 1 181 ? 16.17100 43.50100 36.11200 1.000 23.82128 1823 ALA A O 1
ATOM 2826 N N . ILE A 1 182 ? 14.52200 42.82600 34.73200 1.000 20.18400 1824 ILE A N 1
ATOM 2827 C CA . ILE A 1 182 ? 15.42400 42.03200 33.90900 1.000 20.08662 1824 ILE A CA 1
ATOM 2828 C C . ILE A 1 182 ? 16.45300 42.92100 33.22200 1.000 20.74722 1824 ILE A C 1
ATOM 2829 O O . ILE A 1 182 ? 17.62200 42.54700 33.09400 1.000 21.25518 1824 ILE A O 1
ATOM 2845 N N . GLY A 1 183 ? 16.03300 44.09800 32.74500 1.000 22.77115 1825 GLY A N 1
ATOM 2846 C CA . GLY A 1 183 ? 16.96100 45.02400 32.10600 1.000 24.17395 1825 GLY A CA 1
ATOM 2847 C C . GLY A 1 183 ? 18.14100 45.42200 32.97200 1.000 27.37433 1825 GLY A C 1
ATOM 2848 O O . GLY A 1 183 ? 19.19000 45.81500 32.44400 1.000 28.23233 1825 GLY A O 1
ATOM 2852 N N . GLN A 1 184 ? 17.99000 45.35100 34.29800 1.000 25.20302 1826 GLN A N 1
ATOM 2853 C CA . GLN A 1 184 ? 19.11400 45.64100 35.18300 1.000 26.85848 1826 GLN A CA 1
ATOM 2854 C C . GLN A 1 184 ? 20.19500 44.57000 35.11900 1.000 27.21116 1826 GLN A C 1
ATOM 2855 O O . GLN A 1 184 ? 21.35100 44.85000 35.46600 1.000 29.98254 1826 GLN A O 1
ATOM 2869 N N . MET A 1 185 ? 19.83400 43.35500 34.69800 1.000 28.46657 1827 MET A N 1
ATOM 2870 C CA . MET A 1 185 ? 20.71700 42.20200 34.69200 1.000 29.21929 1827 MET A CA 1
ATOM 2871 C C . MET A 1 185 ? 21.19000 41.81900 33.30300 1.000 26.59793 1827 MET A C 1
ATOM 2872 O O . MET A 1 185 ? 22.07800 40.95900 33.18400 1.000 27.70859 1827 MET A O 1
ATOM 2886 N N . CYS A 1 186 ? 20.64100 42.43800 32.25600 1.000 25.70045 1828 CYS A N 1
ATOM 2887 C CA . CYS A 1 186 ? 20.75800 41.88300 30.92700 1.000 28.73766 1828 CYS A CA 1
ATOM 2888 C C . CYS A 1 186 ? 20.44700 42.96600 29.89300 1.000 26.13208 1828 CYS A C 1
ATOM 2889 O O . CYS A 1 186 ? 19.54200 43.78400 30.09300 1.000 28.17443 1828 CYS A O 1
ATOM 2897 N N . GLU A 1 187 ? 21.21100 42.98000 28.79300 1.000 24.61874 1829 GLU A N 1
ATOM 2898 C CA . GLU A 1 187 ? 21.06600 44.00600 27.76400 1.000 27.19537 1829 GLU A CA 1
ATOM 2899 C C . GLU A 1 187 ? 20.05400 43.65000 26.67500 1.000 26.71110 1829 GLU A C 1
ATOM 2900 O O . GLU A 1 187 ? 19.81100 44.47600 25.78800 1.000 30.05624 1829 GLU A O 1
ATOM 2912 N N . ALA A 1 188 ? 19.44500 42.47900 26.72700 1.000 23.81075 1830 ALA A N 1
ATOM 2913 C CA . ALA A 1 188 ? 18.56800 42.04800 25.65200 1.000 21.21307 1830 ALA A CA 1
ATOM 2914 C C . ALA A 1 188 ? 17.17300 42.63600 25.82300 1.000 20.63142 1830 ALA A C 1
ATOM 2915 O O . ALA A 1 188 ? 16.71500 42.84200 26.94400 1.000 23.04750 1830 ALA A O 1
ATOM 2922 N N . PRO A 1 189 ? 16.45400 42.86600 24.72600 1.000 19.21809 1831 PRO A N 1
ATOM 2923 C CA . PRO A 1 189 ? 15.04800 43.27100 24.85000 1.000 20.27612 1831 PRO A CA 1
ATOM 2924 C C . PRO A 1 189 ? 14.21900 42.18400 25.51900 1.000 19.65762 1831 PRO A C 1
ATOM 2925 O O . PRO A 1 189 ? 14.48000 40.98900 25.36300 1.000 19.72342 1831 PRO A O 1
ATOM 2936 N N . VAL A 1 190 ? 13.20700 42.62400 26.27100 1.000 19.31811 1832 VAL A N 1
ATOM 2937 C CA . VAL A 1 190 ? 12.35400 41.75600 27.07500 1.000 18.97596 1832 VAL A CA 1
ATOM 2938 C C . VAL A 1 190 ? 10.93100 41.86000 26.53300 1.000 19.09703 1832 VAL A C 1
ATOM 2939 O O . VAL A 1 190 ? 10.33800 42.94900 26.56000 1.000 18.83121 1832 VAL A O 1
ATOM 2952 N N . VAL A 1 191 ? 10.37900 40.73800 26.04100 1.000 18.03900 1833 VAL A N 1
ATOM 2953 C CA . VAL A 1 191 ? 9.05700 40.74500 25.42200 1.000 17.33892 1833 VAL A CA 1
ATOM 2954 C C . VAL A 1 191 ? 8.18900 39.67700 26.07100 1.000 16.44671 1833 VAL A C 1
ATOM 2955 O O . VAL A 1 191 ? 8.68100 38.74100 26.69800 1.000 17.69159 1833 VAL A O 1
ATOM 2968 N N . THR A 1 192 ? 6.87800 39.79900 25.87100 1.000 16.95466 1834 THR A N 1
ATOM 2969 C CA . THR A 1 192 ? 5.95400 38.78200 26.34300 1.000 17.40472 1834 THR A CA 1
ATOM 2970 C C . THR A 1 192 ? 5.93900 37.56100 25.42300 1.000 16.52040 1834 THR A C 1
ATOM 2971 O O . THR A 1 192 ? 6.36300 37.60900 24.26300 1.000 17.24944 1834 THR A O 1
ATOM 2982 N N . ARG A 1 193 ? 5.38700 36.46400 25.96400 1.000 15.68609 1835 ARG A N 1
ATOM 2983 C CA . ARG A 1 193 ? 5.27600 35.21900 25.21600 1.000 17.88899 1835 ARG A CA 1
ATOM 2984 C C . ARG A 1 193 ? 4.39900 35.39200 23.98600 1.000 16.56251 1835 ARG A C 1
ATOM 2985 O O . ARG A 1 193 ? 4.55900 34.66500 22.99700 1.000 16.37038 1835 ARG A O 1
ATOM 3006 N N A GLU A 1 194 ? 3.48100 36.36000 24.01100 0.700 15.23341 1836 GLU A N 1
ATOM 3007 N N B GLU A 1 194 ? 3.48800 36.36600 24.02000 0.300 16.45460 1836 GLU A N 1
ATOM 3008 C CA A GLU A 1 194 ? 2.65000 36.60600 22.84000 0.700 14.48068 1836 GLU A CA 1
ATOM 3009 C CA B GLU A 1 194 ? 2.64700 36.63500 22.86200 0.300 17.05731 1836 GLU A CA 1
ATOM 3010 C C A GLU A 1 194 ? 3.46500 37.01300 21.62200 0.700 16.73622 1836 GLU A C 1
ATOM 3011 C C B GLU A 1 194 ? 3.46900 37.00300 21.63100 0.300 16.52303 1836 GLU A C 1
ATOM 3012 O O A GLU A 1 194 ? 3.01200 36.80800 20.49300 0.700 16.08877 1836 GLU A O 1
ATOM 3013 O O B GLU A 1 194 ? 3.02600 36.75700 20.50500 0.300 15.70188 1836 GLU A O 1
ATOM 3036 N N . TRP A 1 195 ? 4.65800 37.59100 21.81200 1.000 15.01496 1837 TRP A N 1
ATOM 3037 C CA . TRP A 1 195 ? 5.51400 37.86100 20.66200 1.000 15.57292 1837 TRP A CA 1
ATOM 3038 C C . TRP A 1 195 ? 5.83700 36.56800 19.91700 1.000 16.07035 1837 TRP A C 1
ATOM 3039 O O . TRP A 1 195 ? 5.78700 36.50900 18.67800 1.000 15.31499 1837 TRP A O 1
ATOM 3061 N N . VAL A 1 196 ? 6.18700 35.51900 20.65700 1.000 15.06233 1838 VAL A N 1
ATOM 3062 C CA . VAL A 1 196 ? 6.44700 34.23500 20.02600 1.000 16.00192 1838 VAL A CA 1
ATOM 3063 C C . VAL A 1 196 ? 5.17300 33.68700 19.40700 1.000 14.95969 1838 VAL A C 1
ATOM 3064 O O . VAL A 1 196 ? 5.16700 33.26300 18.24500 1.000 15.95454 1838 VAL A O 1
ATOM 3077 N N . LEU A 1 197 ? 4.09100 33.63300 20.19600 1.000 14.39909 1839 LEU A N 1
ATOM 3078 C CA . LEU A 1 197 ? 2.88600 32.95100 19.73800 1.000 15.08339 1839 LEU A CA 1
ATOM 3079 C C . LEU A 1 197 ? 2.29300 33.63200 18.50000 1.000 14.28066 1839 LEU A C 1
ATOM 3080 O O . LEU A 1 197 ? 1.86200 32.95000 17.56000 1.000 15.41237 1839 LEU A O 1
ATOM 3096 N N . ASP A 1 198 ? 2.21400 34.97100 18.50400 1.000 14.81230 1840 ASP A N 1
ATOM 3097 C CA . ASP A 1 198 ? 1.69000 35.66400 17.33400 1.000 14.67018 1840 ASP A CA 1
ATOM 3098 C C . ASP A 1 198 ? 2.59800 35.43400 16.12500 1.000 17.08889 1840 ASP A C 1
ATOM 3099 O O . ASP A 1 198 ? 2.11800 35.24700 15.00100 1.000 15.46238 1840 ASP A O 1
ATOM 3108 N N . SER A 1 199 ? 3.92200 35.49000 16.32900 1.000 15.62029 1841 SER A N 1
ATOM 3109 C CA . SER A 1 199 ? 4.82100 35.33000 15.19700 1.000 15.73083 1841 SER A CA 1
ATOM 3110 C C . SER A 1 199 ? 4.71900 33.93300 14.61100 1.000 15.19656 1841 SER A C 1
ATOM 3111 O O . SER A 1 199 ? 4.76100 33.77100 13.38700 1.000 15.48080 1841 SER A O 1
ATOM 3119 N N . VAL A 1 200 ? 4.57900 32.91300 15.46600 1.000 14.78598 1842 VAL A N 1
ATOM 3120 C CA . VAL A 1 200 ? 4.45800 31.54100 14.96600 1.000 14.69913 1842 VAL A CA 1
ATOM 3121 C C . VAL A 1 200 ? 3.14100 31.33800 14.21900 1.000 15.07286 1842 VAL A C 1
ATOM 3122 O O . VAL A 1 200 ? 3.12600 30.82600 13.09700 1.000 16.27564 1842 VAL A O 1
ATOM 3135 N N . ALA A 1 201 ? 2.02500 31.77000 14.81000 1.000 15.33868 1843 ALA A N 1
ATOM 3136 C CA . ALA A 1 201 ? 0.71900 31.55900 14.17700 1.000 14.81757 1843 ALA A CA 1
ATOM 3137 C C . ALA A 1 201 ? 0.65700 32.19100 12.79200 1.000 15.82295 1843 ALA A C 1
ATOM 3138 O O . ALA A 1 201 ? 0.11000 31.60100 11.85000 1.000 15.13076 1843 ALA A O 1
ATOM 3145 N N . LEU A 1 202 ? 1.18700 33.41000 12.65900 1.000 15.72820 1844 LEU A N 1
ATOM 3146 C CA . LEU A 1 202 ? 1.23100 34.12500 11.38600 1.000 15.68346 1844 LEU A CA 1
ATOM 3147 C C . LEU A 1 202 ? 2.35700 33.65200 10.47800 1.000 15.68872 1844 LEU A C 1
ATOM 3148 O O . LEU A 1 202 ? 2.40700 34.05800 9.31300 1.000 16.17299 1844 LEU A O 1
ATOM 3164 N N . TYR A 1 203 ? 3.28400 32.86200 11.01300 1.000 16.03350 1845 TYR A N 1
ATOM 3165 C CA . TYR A 1 203 ? 4.59400 32.58400 10.41600 1.000 16.24405 1845 TYR A CA 1
ATOM 3166 C C . TYR A 1 203 ? 5.22400 33.84700 9.82600 1.000 17.35471 1845 TYR A C 1
ATOM 3167 O O . TYR A 1 203 ? 5.67700 33.88300 8.68000 1.000 18.50485 1845 TYR A O 1
ATOM 3185 N N A GLN A 1 204 ? 5.24700 34.89900 10.64600 0.530 17.49947 1846 GLN A N 1
ATOM 3186 N N B GLN A 1 204 ? 5.33100 34.86400 10.68600 0.470 16.15194 1846 GLN A N 1
ATOM 3187 C CA A GLN A 1 204 ? 5.93000 36.14700 10.32700 0.530 16.17826 1846 GLN A CA 1
ATOM 3188 C CA B GLN A 1 204 ? 5.90300 36.16200 10.32900 0.470 17.02573 1846 GLN A CA 1
ATOM 3189 C C A GLN A 1 204 ? 6.50000 36.68100 11.62900 0.530 16.64147 1846 GLN A C 1
ATOM 3190 C C B GLN A 1 204 ? 6.47800 36.76700 11.60200 0.470 17.18101 1846 GLN A C 1
ATOM 3191 O O A GLN A 1 204 ? 5.77000 36.82900 12.61100 0.530 16.15194 1846 GLN A O 1
ATOM 3192 O O B GLN A 1 204 ? 5.72800 37.05200 12.54000 0.470 17.19417 1846 GLN A O 1
ATOM 3219 N N . CYS A 1 205 ? 7.79700 36.95800 11.64600 1.000 16.70727 1847 CYS A N 1
ATOM 3220 C CA . CYS A 1 205 ? 8.42200 37.52100 12.84100 1.000 18.25745 1847 CYS A CA 1
ATOM 3221 C C . CYS A 1 205 ? 7.85700 38.91100 13.07800 1.000 17.71528 1847 CYS A C 1
ATOM 3222 O O . CYS A 1 205 ? 8.00300 39.79600 12.22700 1.000 18.91806 1847 CYS A O 1
ATOM 3231 N N . GLN A 1 206 ? 7.20200 39.11000 14.22400 1.000 15.99139 1848 GLN A N 1
ATOM 3232 C CA . GLN A 1 206 ? 6.62900 40.41500 14.52900 1.000 17.10731 1848 GLN A CA 1
ATOM 3233 C C . GLN A 1 206 ? 7.68000 41.39400 15.04400 1.000 17.52579 1848 GLN A C 1
ATOM 3234 O O . GLN A 1 206 ? 8.70200 41.01500 15.62700 1.000 18.12586 1848 GLN A O 1
ATOM 3248 N N . GLU A 1 207 ? 7.42600 42.67600 14.80600 1.000 19.29442 1849 GLU A N 1
ATOM 3249 C CA . GLU A 1 207 ? 8.20800 43.70300 15.47500 1.000 20.41561 1849 GLU A CA 1
ATOM 3250 C C . GLU A 1 207 ? 8.00400 43.57400 16.98100 1.000 17.88109 1849 GLU A C 1
ATOM 3251 O O . GLU A 1 207 ? 6.94700 43.16700 17.45600 1.000 18.21534 1849 GLU A O 1
ATOM 3263 N N . LEU A 1 208 ? 9.01100 43.97000 17.75100 1.000 19.49971 1850 LEU A N 1
ATOM 3264 C CA . LEU A 1 208 ? 8.91500 43.80200 19.19800 1.000 19.98397 1850 LEU A CA 1
ATOM 3265 C C . LEU A 1 208 ? 8.07300 44.87400 19.88600 1.000 20.54457 1850 LEU A C 1
ATOM 3266 O O . LEU A 1 208 ? 7.66000 44.66900 21.03000 1.000 20.80513 1850 LEU A O 1
ATOM 3282 N N A ASP A 1 209 ? 7.77600 45.97700 19.19100 0.680 23.42649 1851 ASP A N 1
ATOM 3283 N N B ASP A 1 209 ? 7.82500 45.99900 19.22400 0.320 20.89987 1851 ASP A N 1
ATOM 3284 C CA A ASP A 1 209 ? 7.31400 47.21900 19.81700 0.680 25.50306 1851 ASP A CA 1
ATOM 3285 C CA B ASP A 1 209 ? 7.34700 47.18300 19.92400 0.320 21.61575 1851 ASP A CA 1
ATOM 3286 C C A ASP A 1 209 ? 6.12200 47.03300 20.75300 0.680 24.21080 1851 ASP A C 1
ATOM 3287 C C B ASP A 1 209 ? 6.17100 46.88400 20.84700 0.320 22.52375 1851 ASP A C 1
ATOM 3288 O O A ASP A 1 209 ? 6.09500 47.59900 21.85800 0.680 25.68466 1851 ASP A O 1
ATOM 3289 O O B ASP A 1 209 ? 6.22300 47.17800 22.04900 0.320 23.44492 1851 ASP A O 1
ATOM 3306 N N . THR A 1 210 ? 5.09700 46.30200 20.30700 1.000 22.17108 1852 THR A N 1
ATOM 3307 C CA . THR A 1 210 ? 3.87300 46.13400 21.08500 1.000 21.31308 1852 THR A CA 1
ATOM 3308 C C . THR A 1 210 ? 3.97300 45.02500 22.11000 1.000 18.05216 1852 THR A C 1
ATOM 3309 O O . THR A 1 210 ? 3.00700 44.79700 22.84200 1.000 20.28138 1852 THR A O 1
ATOM 3321 N N . TYR A 1 211 ? 5.11100 44.34100 22.19800 1.000 18.52854 1853 TYR A N 1
ATOM 3322 C CA . TYR A 1 211 ? 5.28300 43.25100 23.13800 1.000 16.55462 1853 TYR A CA 1
ATOM 3323 C C . TYR A 1 211 ? 6.28500 43.54800 24.24100 1.000 17.73634 1853 TYR A C 1
ATOM 3324 O O . TYR A 1 211 ? 6.50000 42.69100 25.10500 1.000 18.04953 1853 TYR A O 1
ATOM 3342 N N . LEU A 1 212 ? 6.90200 44.72200 24.24200 1.000 18.22587 1854 LEU A N 1
ATOM 3343 C CA . LEU A 1 212 ? 7.97700 45.00000 25.18400 1.000 18.04690 1854 LEU A CA 1
ATOM 3344 C C . LEU A 1 212 ? 7.41300 45.18200 26.58900 1.000 18.92332 1854 LEU A C 1
ATOM 3345 O O . LEU A 1 212 ? 6.39600 45.85100 26.79300 1.000 20.57089 1854 LEU A O 1
ATOM 3361 N N . ILE A 1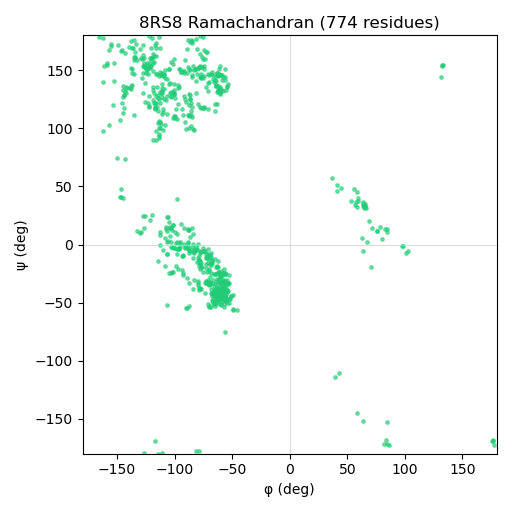 213 ? 8.06800 44.56200 27.56100 1.000 18.60749 1855 ILE A N 1
ATOM 3362 C CA . ILE A 1 213 ? 7.69900 44.69500 28.96400 1.000 18.36799 1855 ILE A CA 1
ATOM 3363 C C . ILE A 1 213 ? 8.47600 45.87400 29.54500 1.000 18.49432 1855 ILE A C 1
ATOM 3364 O O . ILE A 1 213 ? 9.71500 45.85600 29.51200 1.000 19.17072 1855 ILE A O 1
ATOM 3380 N N . PRO A 1 214 ? 7.80500 46.88200 30.09500 1.000 18.79436 1856 PRO A N 1
ATOM 3381 C CA . PRO A 1 214 ? 8.51900 48.03600 30.64700 1.000 21.67365 1856 PRO A CA 1
ATOM 3382 C C . PRO A 1 214 ? 9.55300 47.59600 31.66800 1.000 20.76565 1856 PRO A C 1
ATOM 3383 O O . PRO A 1 214 ? 9.28800 46.76400 32.53000 1.000 21.24465 1856 PRO A O 1
ATOM 3394 N N . GLN A 1 215 ? 10.74300 48.16900 31.57200 1.000 21.75261 1857 GLN A N 1
ATOM 3395 C CA . GLN A 1 215 ? 11.83200 47.84400 32.47500 1.000 23.09224 1857 GLN A CA 1
ATOM 3396 C C . GLN A 1 215 ? 12.13400 49.05800 33.33000 1.000 25.78993 1857 GLN A C 1
ATOM 3397 O O . GLN A 1 215 ? 12.27200 50.17100 32.80700 1.000 27.61910 1857 GLN A O 1
ATOM 3411 N N . ILE A 1 216 ? 12.23000 48.84300 34.63700 1.000 22.77642 1858 ILE A N 1
ATOM 3412 C CA . ILE A 1 216 ? 12.60600 49.93100 35.53500 1.000 23.76601 1858 ILE A CA 1
ATOM 3413 C C . ILE A 1 216 ? 14.12200 50.04000 35.63000 1.000 24.78455 1858 ILE A C 1
ATOM 3414 O O . ILE A 1 216 ? 14.82900 49.03200 35.49800 1.000 25.81889 1858 ILE A O 1
ATOM 3430 N N . PRO A 1 217 ? 14.66500 51.23400 35.87000 1.000 24.41082 1859 PRO A N 1
ATOM 3431 C CA . PRO A 1 217 ? 16.10800 51.43100 35.97800 1.000 26.29789 1859 PRO A CA 1
ATOM 3432 C C . PRO A 1 217 ? 16.64700 50.77700 37.24200 1.000 31.54589 1859 PRO A C 1
ATOM 3433 O O . PRO A 1 217 ? 15.92500 50.67300 38.23600 1.000 36.21224 1859 PRO A O 1
ATOM 3445 N N . MET B 1 8 ? 13.68200 -36.48700 16.38700 1.000 25.36094 1650 MET B N 1
ATOM 3446 C CA . MET B 1 8 ? 13.00300 -35.50200 15.52700 1.000 24.05288 1650 MET B CA 1
ATOM 3447 C C . MET B 1 8 ? 11.47100 -35.60400 15.60300 1.000 23.64494 1650 MET B C 1
ATOM 3448 O O . MET B 1 8 ? 10.89400 -36.70400 15.59900 1.000 22.62640 1650 MET B O 1
ATOM 3462 N N . SER B 1 9 ? 10.82100 -34.44000 15.67200 1.000 20.97883 1651 SER B N 1
ATOM 3463 C CA . SER B 1 9 ? 9.37500 -34.35700 15.75600 1.000 21.55522 1651 SER B CA 1
ATOM 3464 C C . SER B 1 9 ? 8.94900 -33.12800 14.96700 1.000 19.10755 1651 SER B C 1
ATOM 3465 O O . SER B 1 9 ? 9.46500 -32.02700 15.19900 1.000 21.08148 1651 SER B O 1
ATOM 3473 N N . MET B 1 10 ? 8.01700 -33.31100 14.03200 1.000 19.42865 1652 MET B N 1
ATOM 3474 C CA . MET B 1 10 ? 7.64400 -32.23300 13.12200 1.000 19.88396 1652 MET B CA 1
ATOM 3475 C C . MET B 1 10 ? 6.16400 -31.90700 13.21200 1.000 17.02573 1652 MET B C 1
ATOM 3476 O O . MET B 1 10 ? 5.32900 -32.77100 13.49400 1.000 17.38893 1652 MET B O 1
ATOM 3490 N N . VAL B 1 11 ? 5.85800 -30.64400 12.91500 1.000 16.45197 1653 VAL B N 1
ATOM 3491 C CA . VAL B 1 11 ? 4.53300 -30.23800 12.48200 1.000 15.86769 1653 VAL B CA 1
ATOM 3492 C C . VAL B 1 11 ? 4.68300 -29.65700 11.08100 1.000 16.54146 1653 VAL B C 1
ATOM 3493 O O . VAL B 1 11 ? 5.77800 -29.27900 10.65200 1.000 16.57567 1653 VAL B O 1
ATOM 3506 N N . VAL B 1 12 ? 3.55200 -29.54100 10.38500 1.000 15.64661 1654 VAL B N 1
ATOM 3507 C CA . VAL B 1 12 ? 3.50100 -28.90500 9.07700 1.000 15.55450 1654 VAL B CA 1
ATOM 3508 C C . VAL B 1 12 ? 2.48100 -27.77200 9.11800 1.000 15.76768 1654 VAL B C 1
ATOM 3509 O O . VAL B 1 12 ? 1.57400 -27.74400 9.95100 1.000 17.32576 1654 VAL B O 1
ATOM 3522 N N . SER B 1 13 ? 2.65500 -26.81400 8.21300 1.000 15.39921 1655 SER B N 1
ATOM 3523 C CA . SER B 1 13 ? 1.75000 -25.67200 8.17100 1.000 15.72820 1655 SER B CA 1
ATOM 3524 C C . SER B 1 13 ? 1.54800 -25.23300 6.72800 1.000 15.94665 1655 SER B C 1
ATOM 3525 O O . SER B 1 13 ? 2.51300 -25.09000 5.97300 1.000 16.21773 1655 SER B O 1
ATOM 3533 N N . GLY B 1 14 ? 0.28900 -25.01300 6.37000 1.000 16.64936 1656 GLY B N 1
ATOM 3534 C CA . GLY B 1 14 ? -0.09100 -24.56800 5.04400 1.000 16.69147 1656 GLY B CA 1
ATOM 3535 C C . GLY B 1 14 ? -0.11400 -25.62700 3.96000 1.000 18.10217 1656 GLY B C 1
ATOM 3536 O O . GLY B 1 14 ? -0.16100 -25.27500 2.76800 1.000 18.34430 1656 GLY B O 1
ATOM 3540 N N . LEU B 1 15 ? -0.09400 -26.91100 4.32600 1.000 16.97309 1657 LEU B N 1
ATOM 3541 C CA . LEU B 1 15 ? -0.02600 -27.97500 3.33700 1.000 18.73909 1657 LEU B CA 1
ATOM 3542 C C . LEU B 1 15 ? -1.40900 -28.46100 2.91700 1.000 17.96794 1657 LEU B C 1
ATOM 3543 O O . LEU B 1 15 ? -2.35600 -28.47700 3.70900 1.000 20.34454 1657 LEU B O 1
ATOM 3559 N N . THR B 1 16 ? -1.50900 -28.86600 1.65500 1.000 18.24166 1658 THR B N 1
ATOM 3560 C CA . THR B 1 16 ? -2.69700 -29.55900 1.18700 1.000 18.08901 1658 THR B CA 1
ATOM 3561 C C . THR B 1 16 ? -2.71500 -30.97900 1.75300 1.000 18.59697 1658 THR B C 1
ATOM 3562 O O . THR B 1 16 ? -1.69800 -31.49100 2.23600 1.000 18.24692 1658 THR B O 1
ATOM 3573 N N . PRO B 1 17 ? -3.85600 -31.65700 1.67900 1.000 21.56838 1659 PRO B N 1
ATOM 3574 C CA . PRO B 1 17 ? -3.89100 -33.06900 2.09000 1.000 21.67365 1659 PRO B CA 1
ATOM 3575 C C . PRO B 1 17 ? -2.86200 -33.93600 1.38000 1.000 20.06556 1659 PRO B C 1
ATOM 3576 O O . PRO B 1 17 ? -2.24900 -34.81300 2.01500 1.000 20.16294 1659 PRO B O 1
ATOM 3587 N N . GLU B 1 18 ? -2.67000 -33.73000 0.07400 1.000 20.97883 1660 GLU B N 1
ATOM 3588 C CA . GLU B 1 18 ? -1.71600 -34.53900 -0.68100 1.000 22.10265 1660 GLU B CA 1
ATOM 3589 C C . GLU B 1 18 ? -0.29300 -34.28300 -0.21200 1.000 19.57866 1660 GLU B C 1
ATOM 3590 O O . GLU B 1 18 ? 0.50900 -35.21900 -0.07500 1.000 21.69734 1660 GLU B O 1
ATOM 3602 N N . GLU B 1 19 ? 0.03000 -33.02100 0.06800 1.000 17.87583 1661 GLU B N 1
ATOM 3603 C CA . GLU B 1 19 ? 1.35600 -32.70000 0.58300 1.000 17.78897 1661 GLU B CA 1
ATOM 3604 C C . GLU B 1 19 ? 1.54500 -33.29700 1.97300 1.000 17.18101 1661 GLU B C 1
ATOM 3605 O O . GLU B 1 19 ? 2.61500 -33.82200 2.29600 1.000 18.16270 1661 GLU B O 1
ATOM 3617 N N . PHE B 1 20 ? 0.51900 -33.20500 2.81500 1.000 17.14416 1662 PHE B N 1
ATOM 3618 C CA . PHE B 1 20 ? 0.58900 -33.80200 4.14100 1.000 16.47303 1662 PHE B CA 1
ATOM 3619 C C . PHE B 1 20 ? 0.86600 -35.30200 4.06900 1.000 16.50724 1662 PHE B C 1
ATOM 3620 O O . PHE B 1 20 ? 1.68500 -35.81700 4.82300 1.000 17.46262 1662 PHE B O 1
ATOM 3637 N N . MET B 1 21 ? 0.20400 -36.01900 3.16100 1.000 18.91543 1663 MET B N 1
ATOM 3638 C CA . MET B 1 21 ? 0.42900 -37.46200 3.08500 1.000 18.41273 1663 MET B CA 1
ATOM 3639 C C . MET B 1 21 ? 1.85900 -37.76900 2.66300 1.000 19.41022 1663 MET B C 1
ATOM 3640 O O . MET B 1 21 ? 2.43600 -38.76700 3.11000 1.000 19.83396 1663 MET B O 1
ATOM 3654 N N . LEU B 1 22 ? 2.45100 -36.92800 1.81500 1.000 18.81805 1664 LEU B N 1
ATOM 3655 C CA . LEU B 1 22 ? 3.86000 -37.11400 1.47700 1.000 20.13399 1664 LEU B CA 1
ATOM 3656 C C . LEU B 1 22 ? 4.72900 -36.90700 2.70800 1.000 19.63656 1664 LEU B C 1
ATOM 3657 O O . LEU B 1 22 ? 5.68100 -37.65900 2.94000 1.000 20.16294 1664 LEU B O 1
ATOM 3673 N N . VAL B 1 23 ? 4.39800 -35.92100 3.54200 1.000 19.01807 1665 VAL B N 1
ATOM 3674 C CA . VAL B 1 23 ? 5.18700 -35.72800 4.76000 1.000 18.30746 1665 VAL B CA 1
ATOM 3675 C C . VAL B 1 23 ? 5.04500 -36.93000 5.69100 1.000 17.30734 1665 VAL B C 1
ATOM 3676 O O . VAL B 1 23 ? 6.02200 -37.36900 6.30300 1.000 17.36261 1665 VAL B O 1
ATOM 3689 N N . TYR B 1 24 ? 3.83600 -37.49100 5.79800 1.000 17.56526 1666 TYR B N 1
ATOM 3690 C CA . TYR B 1 24 ? 3.65200 -38.67300 6.63500 1.000 18.3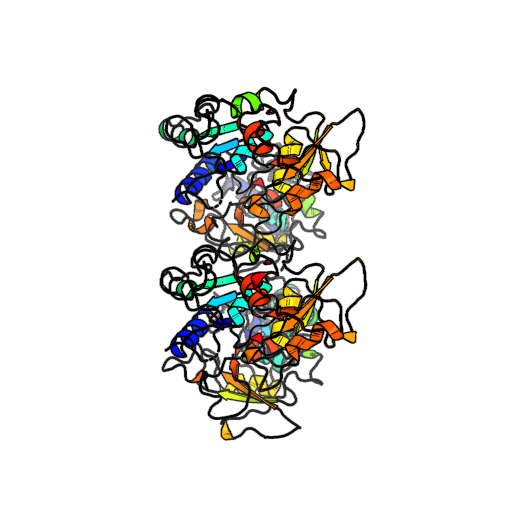8905 1666 TYR B CA 1
ATOM 3691 C C . TYR B 1 24 ? 4.53000 -39.82500 6.14900 1.000 18.38905 1666 TYR B C 1
ATOM 3692 O O . TYR B 1 24 ? 5.16100 -40.51900 6.95000 1.000 18.59697 1666 TYR B O 1
ATOM 3710 N N . LYS B 1 25 ? 4.58600 -40.04600 4.83700 1.000 18.65750 1667 LYS B N 1
ATOM 3711 C CA . LYS B 1 25 ? 5.42100 -41.12700 4.30800 1.000 21.19465 1667 LYS B CA 1
ATOM 3712 C C . LYS B 1 25 ? 6.89700 -40.87800 4.60400 1.000 20.12347 1667 LYS B C 1
ATOM 3713 O O . LYS B 1 25 ? 7.62500 -41.79200 5.00700 1.000 20.87356 1667 LYS B O 1
ATOM 3732 N N . PHE B 1 26 ? 7.34800 -39.63600 4.41200 1.000 19.54445 1668 PHE B N 1
ATOM 3733 C CA . PHE B 1 26 ? 8.71300 -39.23000 4.72600 1.000 19.87080 1668 PHE B CA 1
ATOM 3734 C C . PHE B 1 26 ? 9.01800 -39.45500 6.19800 1.000 20.13399 1668 PHE B C 1
ATOM 3735 O O . PHE B 1 26 ? 10.08700 -39.97200 6.55400 1.000 19.92607 1668 PHE B O 1
ATOM 3752 N N . ALA B 1 27 ? 8.08800 -39.06800 7.06900 1.000 18.51538 1669 ALA B N 1
ATOM 3753 C CA . ALA B 1 27 ? 8.30800 -39.20300 8.50000 1.000 19.61814 1669 ALA B CA 1
ATOM 3754 C C . ALA B 1 27 ? 8.42900 -40.67000 8.89100 1.000 19.25494 1669 ALA B C 1
ATOM 3755 O O . ALA B 1 27 ? 9.30400 -41.04500 9.67700 1.000 21.31571 1669 ALA B O 1
ATOM 3762 N N . ARG B 1 28 ? 7.53000 -41.51200 8.37500 1.000 19.17335 1670 ARG B N 1
ATOM 3763 C CA . ARG B 1 28 ? 7.59800 -42.93500 8.68400 1.000 18.60486 1670 ARG B CA 1
ATOM 3764 C C . ARG B 1 28 ? 8.91100 -43.53100 8.21400 1.000 21.56311 1670 ARG B C 1
ATOM 3765 O O . ARG B 1 28 ? 9.51500 -44.36000 8.90700 1.000 22.18424 1670 ARG B O 1
ATOM 3786 N N . LYS B 1 29 ? 9.36000 -43.13700 7.02500 1.000 21.18149 1671 LYS B N 1
ATOM 3787 C CA . LYS B 1 29 ? 10.58900 -43.69900 6.48200 1.000 22.36058 1671 LYS B CA 1
ATOM 3788 C C . LYS B 1 29 ? 11.77700 -43.40400 7.38700 1.000 23.41070 1671 LYS B C 1
ATOM 3789 O O . LYS B 1 29 ? 12.62600 -44.27800 7.62400 1.000 25.87679 1671 LYS B O 1
ATOM 3808 N N . HIS B 1 30 ? 11.85700 -42.18000 7.89800 1.000 21.92368 1672 HIS B N 1
ATOM 3809 C CA . HIS B 1 30 ? 12.98900 -41.72800 8.70500 1.000 25.28198 1672 HIS B CA 1
ATOM 3810 C C . HIS B 1 30 ? 12.72700 -41.80700 10.20600 1.000 24.55821 1672 HIS B C 1
ATOM 3811 O O . HIS B 1 30 ? 13.53500 -41.30400 10.99700 1.000 27.90598 1672 HIS B O 1
ATOM 3825 N N . HIS B 1 31 ? 11.62400 -42.42600 10.62200 1.000 26.83743 1673 HIS B N 1
ATOM 3826 C CA . HIS B 1 31 ? 11.32000 -42.58600 12.04500 1.000 28.44025 1673 HIS B CA 1
ATOM 3827 C C . HIS B 1 31 ? 11.23500 -41.23500 12.75500 1.000 27.30591 1673 HIS B C 1
ATOM 3828 O O . HIS B 1 31 ? 11.76500 -41.03600 13.85100 1.000 31.58800 1673 HIS B O 1
ATOM 3842 N N . ILE B 1 32 ? 10.53600 -40.30600 12.12000 1.000 23.51335 1674 ILE B N 1
ATOM 3843 C CA . ILE B 1 32 ? 10.26900 -38.97200 12.64700 1.000 26.19261 1674 ILE B CA 1
ATOM 3844 C C . ILE B 1 32 ? 8.82600 -38.95900 13.11800 1.000 23.26858 1674 ILE B C 1
ATOM 3845 O O . ILE B 1 32 ? 7.94000 -39.49400 12.44300 1.000 22.01843 1674 ILE B O 1
ATOM 3861 N N . THR B 1 33 ? 8.57600 -38.32900 14.25500 1.000 20.69459 1675 THR B N 1
ATOM 3862 C CA . THR B 1 33 ? 7.21800 -38.14500 14.72400 1.000 20.20769 1675 THR B CA 1
ATOM 3863 C C . THR B 1 33 ? 6.58400 -36.95800 14.01500 1.000 20.47088 1675 THR B C 1
ATOM 3864 O O . THR B 1 33 ? 7.23200 -35.93600 13.78500 1.000 22.96591 1675 THR B O 1
ATOM 3875 N N . LEU B 1 34 ? 5.31000 -37.10000 13.67400 1.000 19.80764 1676 LEU B N 1
ATOM 3876 C CA . LEU B 1 34 ? 4.53500 -36.03500 13.04900 1.000 20.63932 1676 LEU B CA 1
ATOM 3877 C C . LEU B 1 34 ? 3.32900 -35.79600 13.94200 1.000 20.60510 1676 LEU B C 1
ATOM 3878 O O . LEU B 1 34 ? 2.57800 -36.73400 14.21800 1.000 22.85800 1676 LEU B O 1
ATOM 3894 N N . THR B 1 35 ? 3.16500 -34.56500 14.43300 1.000 19.48128 1677 THR B N 1
ATOM 3895 C CA . THR B 1 35 ? 2.02700 -34.23000 15.27900 1.000 21.25518 1677 THR B CA 1
ATOM 3896 C C . THR B 1 35 ? 1.19800 -33.13500 14.61600 1.000 20.36560 1677 THR B C 1
ATOM 3897 O O . THR B 1 35 ? 1.67600 -32.40500 13.74100 1.000 20.21032 1677 THR B O 1
ATOM 3908 N N . ASN B 1 36 ? -0.05600 -33.01500 15.05600 1.000 22.49743 1678 ASN B N 1
ATOM 3909 C CA . ASN B 1 36 ? -0.94000 -31.99400 14.50300 1.000 22.96328 1678 ASN B CA 1
ATOM 3910 C C . ASN B 1 36 ? -0.69000 -30.62100 15.10000 1.000 24.42398 1678 ASN B C 1
ATOM 3911 O O . ASN B 1 36 ? -0.84400 -29.61600 14.39600 1.000 25.90837 1678 ASN B O 1
ATOM 3922 N N . LEU B 1 37 ? -0.30200 -30.55400 16.37100 1.000 26.77163 1679 LEU B N 1
ATOM 3923 C CA . LEU B 1 37 ? -0.03400 -29.28200 17.01900 1.000 27.45592 1679 LEU B CA 1
ATOM 3924 C C . LEU B 1 37 ? 1.40300 -29.23600 17.52800 1.000 25.50832 1679 LEU B C 1
ATOM 3925 O O . LEU B 1 37 ? 2.03000 -30.26100 17.80400 1.000 24.95036 1679 LEU B O 1
ATOM 3941 N N . ILE B 1 38 ? 1.92600 -28.03700 17.63100 1.000 25.88468 1680 ILE B N 1
ATOM 3942 C CA . ILE B 1 38 ? 3.31100 -27.84800 18.02100 1.000 24.71612 1680 ILE B CA 1
ATOM 3943 C C . ILE B 1 38 ? 3.41700 -28.03700 19.52800 1.000 27.60857 1680 ILE B C 1
ATOM 3944 O O . ILE B 1 38 ? 2.49400 -27.70100 20.28200 1.000 27.24537 1680 ILE B O 1
ATOM 3960 N N . THR B 1 39 ? 4.53100 -28.61400 19.97400 1.000 25.80836 1681 THR B N 1
ATOM 3961 C CA . THR B 1 39 ? 4.79000 -28.81100 21.39300 1.000 28.69291 1681 THR B CA 1
ATOM 3962 C C . THR B 1 39 ? 6.23100 -28.40700 21.67000 1.000 27.31643 1681 THR B C 1
ATOM 3963 O O . THR B 1 39 ? 6.99900 -28.11100 20.74900 1.000 27.17694 1681 THR B O 1
ATOM 3974 N N . GLU B 1 40 ? 6.61400 -28.44700 22.94800 1.000 30.79317 1682 GLU B N 1
ATOM 3975 C CA . GLU B 1 40 ? 8.00500 -28.16900 23.29300 1.000 32.75656 1682 GLU B CA 1
ATOM 3976 C C . GLU B 1 40 ? 8.95600 -29.16900 22.64700 1.000 32.03279 1682 GLU B C 1
ATOM 3977 O O . GLU B 1 40 ? 10.10200 -28.81700 22.33600 1.000 33.31715 1682 GLU B O 1
ATOM 3989 N N . GLU B 1 41 ? 8.50000 -30.41000 22.42000 1.000 31.76433 1683 GLU B N 1
ATOM 3990 C CA . GLU B 1 41 ? 9.33000 -31.44600 21.81600 1.000 28.44025 1683 GLU B CA 1
ATOM 3991 C C . GLU B 1 41 ? 9.44200 -31.31500 20.30400 1.000 25.10301 1683 GLU B C 1
ATOM 3992 O O . GLU B 1 41 ? 10.24200 -32.02300 19.68500 1.000 26.52686 1683 GLU B O 1
ATOM 4004 N N . THR B 1 42 ? 8.66000 -30.44900 19.68500 1.000 22.17108 1684 THR B N 1
ATOM 4005 C CA . THR B 1 42 ? 8.77900 -30.27000 18.24800 1.000 21.24992 1684 THR B CA 1
ATOM 4006 C C . THR B 1 42 ? 10.16000 -29.73300 17.92200 1.000 22.23161 1684 THR B C 1
ATOM 4007 O O . THR B 1 42 ? 10.60700 -28.75000 18.51800 1.000 26.36369 1684 THR B O 1
ATOM 4018 N N . THR B 1 43 ? 10.82900 -30.36300 16.95500 1.000 19.88659 1685 THR B N 1
ATOM 4019 C CA . THR B 1 43 ? 12.11800 -29.88100 16.48400 1.000 20.18926 1685 THR B CA 1
ATOM 4020 C C . THR B 1 43 ? 12.02500 -29.13700 15.14700 1.000 19.72868 1685 THR B C 1
ATOM 4021 O O . THR B 1 43 ? 12.90300 -28.31500 14.84900 1.000 19.30758 1685 THR B O 1
ATOM 4032 N N . HIS B 1 44 ? 10.99400 -29.40300 14.34000 1.000 18.04690 1686 HIS B N 1
ATOM 4033 C CA . HIS B 1 44 ? 10.89900 -28.88400 12.98000 1.000 17.58106 1686 HIS B CA 1
ATOM 4034 C C . HIS B 1 44 ? 9.47800 -28.43200 12.70000 1.000 16.88360 1686 HIS B C 1
ATOM 4035 O O . HIS B 1 44 ? 8.51100 -29.13700 13.02300 1.000 17.76529 1686 HIS B O 1
ATOM 4049 N N . VAL B 1 45 ? 9.36900 -27.25500 12.09200 1.000 16.89939 1687 VAL B N 1
ATOM 4050 C CA . VAL B 1 45 ? 8.12400 -26.73300 11.54000 1.000 16.87308 1687 VAL B CA 1
ATOM 4051 C C . VAL B 1 45 ? 8.33200 -26.65100 10.03200 1.000 16.02824 1687 VAL B C 1
ATOM 4052 O O . VAL B 1 45 ? 9.19900 -25.89800 9.55800 1.000 16.44934 1687 VAL B O 1
ATOM 4065 N N . VAL B 1 46 ? 7.56400 -27.44500 9.28300 1.000 15.36237 1688 VAL B N 1
ATOM 4066 C CA . VAL B 1 46 ? 7.67000 -27.53000 7.82700 1.000 15.03865 1688 VAL B CA 1
ATOM 4067 C C . VAL B 1 46 ? 6.58900 -26.62500 7.25500 1.000 15.40448 1688 VAL B C 1
ATOM 4068 O O . VAL B 1 46 ? 5.40200 -26.95700 7.30700 1.000 16.47566 1688 VAL B O 1
ATOM 4081 N N . MET B 1 47 ? 7.01600 -25.49200 6.69000 1.000 14.62544 1689 MET B N 1
ATOM 4082 C CA . MET B 1 47 ? 6.13500 -24.47000 6.12700 1.000 15.10181 1689 MET B CA 1
ATOM 4083 C C . MET B 1 47 ? 5.96800 -24.61200 4.61700 1.000 14.55174 1689 MET B C 1
ATOM 4084 O O . MET B 1 47 ? 6.95500 -24.72300 3.88800 1.000 15.64661 1689 MET B O 1
ATOM 4098 N N . LYS B 1 48 ? 4.73100 -24.50700 4.14200 1.000 15.84137 1690 LYS B N 1
ATOM 4099 C CA . LYS B 1 48 ? 4.53000 -24.20900 2.72400 1.000 15.98350 1690 LYS B CA 1
ATOM 4100 C C . LYS B 1 48 ? 5.21800 -22.88800 2.39400 1.000 15.50449 1690 LYS B C 1
ATOM 4101 O O . LYS B 1 48 ? 5.03100 -21.89300 3.09200 1.000 15.92296 1690 LYS B O 1
ATOM 4120 N N . THR B 1 49 ? 5.99100 -22.86800 1.31700 1.000 16.50461 1691 THR B N 1
ATOM 4121 C CA . THR B 1 49 ? 6.60400 -21.63600 0.82900 1.000 15.39658 1691 THR B CA 1
ATOM 4122 C C . THR B 1 49 ? 6.46200 -21.54900 -0.68800 1.000 16.74411 1691 THR B C 1
ATOM 4123 O O . THR B 1 49 ? 6.11300 -22.52100 -1.36600 1.000 18.77594 1691 THR B O 1
ATOM 4134 N N . ASP B 1 50 ? 6.77500 -20.37000 -1.21200 1.000 18.14954 1692 ASP B N 1
ATOM 4135 C CA . ASP B 1 50 ? 7.04900 -20.23200 -2.63200 1.000 19.49971 1692 ASP B CA 1
ATOM 4136 C C . ASP B 1 50 ? 8.47100 -20.72400 -2.91200 1.000 19.16809 1692 ASP B C 1
ATOM 4137 O O . ASP B 1 50 ? 9.17000 -21.21800 -2.01400 1.000 18.90753 1692 ASP B O 1
ATOM 4146 N N . ALA B 1 51 ? 8.89700 -20.62200 -4.17500 1.000 18.85752 1693 ALA B N 1
ATOM 4147 C CA . ALA B 1 51 ? 10.19800 -21.13000 -4.60000 1.000 19.77342 1693 ALA B CA 1
ATOM 4148 C C . ALA B 1 51 ? 11.35300 -20.33700 -4.00900 1.000 21.94210 1693 ALA B C 1
ATOM 4149 O O . ALA B 1 51 ? 12.50400 -20.75900 -4.14100 1.000 25.98469 1693 ALA B O 1
ATOM 4156 N N . GLU B 1 52 ? 11.07100 -19.19600 -3.38600 1.000 22.40269 1694 GLU B N 1
ATOM 4157 C CA . GLU B 1 52 ? 12.08600 -18.35900 -2.77300 1.000 20.88408 1694 GLU B CA 1
ATOM 4158 C C . GLU B 1 52 ? 12.07500 -18.49100 -1.25200 1.000 19.27600 1694 GLU B C 1
ATOM 4159 O O . GLU B 1 52 ? 12.66600 -17.67100 -0.54600 1.000 20.41297 1694 GLU B O 1
ATOM 4171 N N . PHE B 1 53 ? 11.40300 -19.51900 -0.74200 1.000 18.60749 1695 PHE B N 1
ATOM 4172 C CA . PHE B 1 53 ? 11.36400 -19.82800 0.68100 1.000 16.62041 1695 PHE B CA 1
ATOM 4173 C C . PHE B 1 53 ? 10.69300 -18.73300 1.49800 1.000 15.66767 1695 PHE B C 1
ATOM 4174 O O . PHE B 1 53 ? 11.04700 -18.50700 2.65800 1.000 17.63369 1695 PHE B O 1
ATOM 4191 N N . VAL B 1 54 ? 9.67600 -18.09500 0.91500 1.000 16.55198 1696 VAL B N 1
ATOM 4192 C CA . VAL B 1 54 ? 8.83700 -17.13900 1.62100 1.000 16.35722 1696 VAL B CA 1
ATOM 4193 C C . VAL B 1 54 ? 7.52700 -17.84400 1.93600 1.000 14.97022 1696 VAL B C 1
ATOM 4194 O O . VAL B 1 54 ? 6.90600 -18.43600 1.04200 1.000 16.84939 1696 VAL B O 1
ATOM 4207 N N . CYS B 1 55 ? 7.08600 -17.75100 3.18900 1.000 14.68860 1697 CYS B N 1
ATOM 4208 C CA . CYS B 1 55 ? 5.86400 -18.37600 3.66400 1.000 14.32803 1697 CYS B CA 1
ATOM 4209 C C . CYS B 1 55 ? 4.83200 -17.31900 4.04800 1.000 14.81493 1697 CYS B C 1
ATOM 4210 O O . CYS B 1 55 ? 5.06300 -16.10300 3.95600 1.000 15.01496 1697 CYS B O 1
ATOM 4218 N N . GLU B 1 56 ? 3.67800 -17.80000 4.46800 1.000 15.69399 1698 GLU B N 1
ATOM 4219 C CA . GLU B 1 56 ? 2.67800 -16.98400 5.13800 1.000 15.88348 1698 GLU B CA 1
ATOM 4220 C C . GLU B 1 56 ? 2.76100 -17.26000 6.63400 1.000 16.54146 1698 GLU B C 1
ATOM 4221 O O . GLU B 1 56 ? 3.26400 -18.29600 7.06900 1.000 18.70224 1698 GLU B O 1
ATOM 4233 N N . ARG B 1 57 ? 2.32200 -16.29300 7.42100 1.000 14.96232 1699 ARG B N 1
ATOM 4234 C CA . ARG B 1 57 ? 2.45700 -16.35900 8.86500 1.000 15.60713 1699 ARG B CA 1
ATOM 4235 C C . ARG B 1 57 ? 1.28500 -17.11300 9.47300 1.000 16.89939 1699 ARG B C 1
ATOM 4236 O O . ARG B 1 57 ? 0.14100 -16.64500 9.44900 1.000 17.63106 1699 ARG B O 1
ATOM 4257 N N . THR B 1 58 ? 1.57500 -18.26000 10.06900 1.000 17.01257 1700 THR B N 1
ATOM 4258 C CA . THR B 1 58 ? 0.61400 -19.03800 10.83800 1.000 16.31248 1700 THR B CA 1
ATOM 4259 C C . THR B 1 58 ? 1.08000 -19.11100 12.28700 1.000 14.49911 1700 THR B C 1
ATOM 4260 O O . THR B 1 58 ? 2.21900 -18.77900 12.62400 1.000 16.08088 1700 THR B O 1
ATOM 4271 N N . LEU B 1 59 ? 0.21400 -19.64800 13.14000 1.000 15.04654 1701 LEU B N 1
ATOM 4272 C CA . LEU B 1 59 ? 0.60500 -19.83500 14.53800 1.000 17.76529 1701 LEU B CA 1
ATOM 4273 C C . LEU B 1 59 ? 1.83800 -20.72500 14.65300 1.000 16.70727 1701 LEU B C 1
ATOM 4274 O O . LEU B 1 59 ? 2.73900 -20.44300 15.45000 1.000 16.80201 1701 LEU B O 1
ATOM 4290 N N . LYS B 1 60 ? 1.88300 -21.81600 13.87300 1.000 15.83085 1702 LYS B N 1
ATOM 4291 C CA . LYS B 1 60 ? 3.04900 -22.69800 13.88400 1.000 16.60199 1702 LYS B CA 1
ATOM 4292 C C . LYS B 1 60 ? 4.32800 -21.96500 13.47800 1.000 15.45448 1702 LYS B C 1
ATOM 4293 O O . LYS B 1 60 ? 5.40900 -22.23200 14.03400 1.000 16.72043 1702 LYS B O 1
ATOM 4312 N N . TYR B 1 61 ? 4.24200 -21.05100 12.50500 1.000 16.45724 1703 TYR B N 1
ATOM 4313 C CA . TYR B 1 61 ? 5.40800 -20.24300 12.12500 1.000 14.54648 1703 TYR B CA 1
ATOM 4314 C C . TYR B 1 61 ? 5.91400 -19.43300 13.30900 1.000 17.25470 1703 TYR B C 1
ATOM 4315 O O . TYR B 1 61 ? 7.10100 -19.48200 13.64700 1.000 16.51514 1703 TYR B O 1
ATOM 4333 N N . PHE B 1 62 ? 5.01800 -18.69000 13.96400 1.000 16.87308 1704 PHE B N 1
ATOM 4334 C CA . PHE B 1 62 ? 5.42900 -17.86900 15.09600 1.000 16.19931 1704 PHE B CA 1
ATOM 4335 C C . PHE B 1 62 ? 6.01500 -18.72400 16.22000 1.000 17.13100 1704 PHE B C 1
ATOM 4336 O O . PHE B 1 62 ? 7.02500 -18.35000 16.83100 1.000 18.11533 1704 PHE B O 1
ATOM 4353 N N . LEU B 1 63 ? 5.34000 -19.83800 16.56400 1.000 16.23616 1705 LEU B N 1
ATOM 4354 C CA . LEU B 1 63 ? 5.80900 -20.66300 17.68000 1.000 18.33641 1705 LEU B CA 1
ATOM 4355 C C . LEU B 1 63 ? 7.11200 -21.39200 17.35000 1.000 18.42589 1705 LEU B C 1
ATOM 4356 O O . LEU B 1 63 ? 7.95100 -21.57900 18.24100 1.000 18.85752 1705 LEU B O 1
ATOM 4372 N N . GLY B 1 64 ? 7.31300 -21.76100 16.08000 1.000 17.49157 1706 GLY B N 1
ATOM 4373 C CA . GLY B 1 64 ? 8.57900 -22.35900 15.67700 1.000 18.36536 1706 GLY B CA 1
ATOM 4374 C C . GLY B 1 64 ? 9.73900 -21.39700 15.85300 1.000 18.20218 1706 GLY B C 1
ATOM 4375 O O . GLY B 1 64 ? 10.78500 -21.75200 16.41200 1.000 19.44180 1706 GLY B O 1
ATOM 4379 N N . ILE B 1 65 ? 9.55100 -20.14700 15.41000 1.000 18.29430 1707 ILE B N 1
ATOM 4380 C CA . ILE B 1 65 ? 10.55500 -19.10800 15.61500 1.000 18.63908 1707 ILE B CA 1
ATOM 4381 C C . ILE B 1 65 ? 10.75200 -18.83800 17.10300 1.000 19.66552 1707 ILE B C 1
ATOM 4382 O O . ILE B 1 65 ? 11.88400 -18.77500 17.59600 1.000 19.51287 1707 ILE B O 1
ATOM 4398 N N . ALA B 1 66 ? 9.65400 -18.63300 17.83200 1.000 19.00754 1708 ALA B N 1
ATOM 4399 C CA . ALA B 1 66 ? 9.75100 -18.31200 19.25100 1.000 19.63920 1708 ALA B CA 1
ATOM 4400 C C . ALA B 1 66 ? 10.51800 -19.38100 20.01600 1.000 21.84472 1708 ALA B C 1
ATOM 4401 O O . ALA B 1 66 ? 11.24700 -19.07100 20.96800 1.000 21.49205 1708 ALA B O 1
ATOM 4408 N N . GLY B 1 67 ? 10.34500 -20.64700 19.63800 1.000 20.42877 1709 GLY B N 1
ATOM 4409 C CA . GLY B 1 67 ? 11.07800 -21.74800 20.24800 1.000 20.85513 1709 GLY B CA 1
ATOM 4410 C C . GLY B 1 67 ? 12.46200 -22.01300 19.69600 1.000 23.09487 1709 GLY B C 1
ATOM 4411 O O . GLY B 1 67 ? 13.13600 -22.95100 20.14100 1.000 23.74232 1709 GLY B O 1
ATOM 4415 N N . GLY B 1 68 ? 12.91000 -21.22900 18.71800 1.000 21.93947 1710 GLY B N 1
ATOM 4416 C CA . GLY B 1 68 ? 14.21200 -21.46700 18.11900 1.000 22.61061 1710 GLY B CA 1
ATOM 4417 C C . GLY B 1 68 ? 14.32400 -22.79400 17.39500 1.000 20.15242 1710 GLY B C 1
ATOM 4418 O O . GLY B 1 68 ? 15.40400 -23.39700 17.37700 1.000 22.70009 1710 GLY B O 1
ATOM 4422 N N . LYS B 1 69 ? 13.23100 -23.25800 16.78100 1.000 20.26559 1711 LYS B N 1
ATOM 4423 C CA . LYS B 1 69 ? 13.18500 -24.53600 16.09100 1.000 19.65499 1711 LYS B CA 1
ATOM 4424 C C . LYS B 1 69 ? 13.68900 -24.39200 14.65900 1.000 20.49983 1711 LYS B C 1
ATOM 4425 O O . LYS B 1 69 ? 13.98500 -23.29800 14.19300 1.000 20.22611 1711 LYS B O 1
ATOM 4444 N N . TRP B 1 70 ? 13.82300 -25.52300 13.96200 1.000 18.57591 1712 TRP B N 1
ATOM 4445 C CA . TRP B 1 70 ? 14.02000 -25.48100 12.51700 1.000 19.76290 1712 TRP B CA 1
ATOM 4446 C C . TRP B 1 70 ? 12.69800 -25.12200 11.85200 1.000 18.82857 1712 TRP B C 1
ATOM 4447 O O . TRP B 1 70 ? 11.71100 -25.84300 12.00200 1.000 20.72354 1712 TRP B O 1
ATOM 4468 N N . VAL B 1 71 ? 12.66700 -23.99900 11.15400 1.000 18.57854 1713 VAL B N 1
ATOM 4469 C CA . VAL B 1 71 ? 11.50800 -23.58500 10.37400 1.000 17.53894 1713 VAL B CA 1
ATOM 4470 C C . VAL B 1 71 ? 11.95700 -23.67200 8.92200 1.000 17.16258 1713 VAL B C 1
ATOM 4471 O O . VAL B 1 71 ? 12.74900 -22.84300 8.44900 1.000 17.49157 1713 VAL B O 1
ATOM 4484 N N . VAL B 1 72 ? 11.50800 -24.71500 8.22600 1.000 16.82833 1714 VAL B N 1
ATOM 4485 C CA . VAL B 1 72 ? 12.05200 -25.07500 6.92600 1.000 17.43104 1714 VAL B CA 1
ATOM 4486 C C . VAL B 1 72 ? 10.92700 -25.16100 5.90800 1.000 16.75201 1714 VAL B C 1
ATOM 4487 O O . VAL B 1 72 ? 9.76800 -25.43200 6.23800 1.000 17.03625 1714 VAL B O 1
ATOM 4500 N N . SER B 1 73 ? 11.28400 -24.92700 4.65300 1.000 16.30722 1715 SER B N 1
ATOM 4501 C CA . SER B 1 73 ? 10.34200 -25.07300 3.56400 1.000 16.13878 1715 SER B CA 1
ATOM 4502 C C . SER B 1 73 ? 9.96500 -26.53300 3.37100 1.000 16.74938 1715 SER B C 1
ATOM 4503 O O . SER B 1 73 ? 10.78900 -27.43500 3.54100 1.000 16.88624 1715 SER B O 1
ATOM 4511 N N . TYR B 1 74 ? 8.72000 -26.74500 2.93000 1.000 17.22575 1716 TYR B N 1
ATOM 4512 C CA . TYR B 1 74 ? 8.28300 -28.05800 2.47300 1.000 15.90717 1716 TYR B CA 1
ATOM 4513 C C . TYR B 1 74 ? 9.16300 -28.60600 1.34900 1.000 15.45712 1716 TYR B C 1
ATOM 4514 O O . TYR B 1 74 ? 9.24100 -29.82800 1.17600 1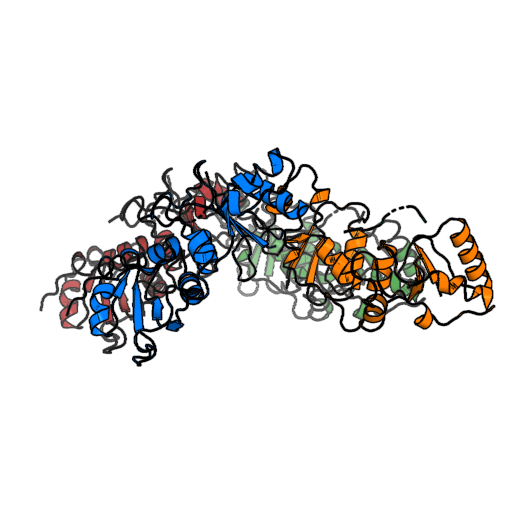.000 17.54684 1716 TYR B O 1
ATOM 4532 N N . PHE B 1 75 ? 9.84500 -27.74300 0.58900 1.000 18.37062 1717 PHE B N 1
ATOM 4533 C CA . PHE B 1 75 ? 10.81600 -28.24500 -0.38400 1.000 18.74698 1717 PHE B CA 1
ATOM 4534 C C . PHE B 1 75 ? 11.89700 -29.12100 0.26100 1.000 21.12622 1717 PHE B C 1
ATOM 4535 O O . PHE B 1 75 ? 12.50000 -29.95200 -0.42400 1.000 22.19740 1717 PHE B O 1
ATOM 4552 N N . TRP B 1 76 ? 12.18200 -28.93800 1.55500 1.000 20.66300 1718 TRP B N 1
ATOM 4553 C CA . TRP B 1 76 ? 13.10100 -29.85100 2.24500 1.000 18.95227 1718 TRP B CA 1
ATOM 4554 C C . TRP B 1 76 ? 12.61400 -31.28600 2.14700 1.000 19.58130 1718 TRP B C 1
ATOM 4555 O O . TRP B 1 76 ? 13.40700 -32.21400 1.93500 1.000 22.24740 1718 TRP B O 1
ATOM 4576 N N . VAL B 1 77 ? 11.31200 -31.48500 2.31600 1.000 19.09176 1719 VAL B N 1
ATOM 4577 C CA . VAL B 1 77 ? 10.73500 -32.81900 2.23500 1.000 20.34718 1719 VAL B CA 1
ATOM 4578 C C . VAL B 1 77 ? 10.77100 -33.32700 0.80300 1.000 21.85525 1719 VAL B C 1
ATOM 4579 O O . VAL B 1 77 ? 11.25000 -34.43300 0.54000 1.000 23.38175 1719 VAL B O 1
ATOM 4592 N N . THR B 1 78 ? 10.24600 -32.54200 -0.15000 1.000 22.32110 1720 THR B N 1
ATOM 4593 C CA . THR B 1 78 ? 10.16200 -33.06100 -1.51400 1.000 22.25004 1720 THR B CA 1
ATOM 4594 C C . THR B 1 78 ? 11.54900 -33.30600 -2.10200 1.000 23.83970 1720 THR B C 1
ATOM 4595 O O . THR B 1 78 ? 11.76500 -34.29400 -2.81800 1.000 26.42948 1720 THR B O 1
ATOM 4606 N N A GLN B 1 79 ? 12.50900 -32.42900 -1.81300 0.580 23.78706 1721 GLN B N 1
ATOM 4607 N N B GLN B 1 79 ? 12.50200 -32.42100 -1.81600 0.420 24.56610 1721 GLN B N 1
ATOM 4608 C CA A GLN B 1 79 ? 13.83400 -32.63400 -2.38100 0.580 25.79257 1721 GLN B CA 1
ATOM 4609 C CA B GLN B 1 79 ? 13.83900 -32.61700 -2.35900 0.420 26.79795 1721 GLN B CA 1
ATOM 4610 C C A GLN B 1 79 ? 14.59100 -33.74200 -1.65500 0.580 28.20338 1721 GLN B C 1
ATOM 4611 C C B GLN B 1 79 ? 14.53500 -33.78700 -1.67200 0.420 28.29813 1721 GLN B C 1
ATOM 4612 O O A GLN B 1 79 ? 15.41600 -34.41700 -2.27400 0.580 30.69579 1721 GLN B O 1
ATOM 4613 O O B GLN B 1 79 ? 15.25200 -34.55300 -2.32300 0.420 30.14572 1721 GLN B O 1
ATOM 4640 N N . SER B 1 80 ? 14.31400 -33.96100 -0.36500 1.000 26.98745 1722 SER B N 1
ATOM 4641 C CA . SER B 1 80 ? 14.88100 -35.11900 0.33000 1.000 27.74806 1722 SER B CA 1
ATOM 4642 C C . SER B 1 80 ? 14.33000 -36.42600 -0.23400 1.000 30.35627 1722 SER B C 1
ATOM 4643 O O . SER B 1 80 ? 15.07600 -37.39700 -0.40200 1.000 34.36991 1722 SER B O 1
ATOM 4652 N N . ILE B 1 81 ? 13.02000 -36.48000 -0.50000 1.000 32.32493 1723 ILE B N 1
ATOM 4653 C CA . ILE B 1 81 ? 12.42900 -37.64600 -1.15600 1.000 32.47231 1723 ILE B CA 1
ATOM 4654 C C . ILE B 1 81 ? 13.12900 -37.91400 -2.48300 1.000 34.00408 1723 ILE B C 1
ATOM 4655 O O . ILE B 1 81 ? 13.52300 -39.05000 -2.78400 1.000 35.81482 1723 ILE B O 1
ATOM 4671 N N . LYS B 1 82 ? 13.28600 -36.86500 -3.29700 1.000 35.30160 1724 LYS B N 1
ATOM 4672 C CA . LYS B 1 82 ? 13.90900 -37.00800 -4.61000 1.000 37.72558 1724 LYS B CA 1
ATOM 4673 C C . LYS B 1 82 ? 15.33100 -37.52700 -4.48600 1.000 38.32565 1724 LYS B C 1
ATOM 4674 O O . LYS B 1 82 ? 15.77800 -38.34400 -5.29700 1.000 41.06808 1724 LYS B O 1
ATOM 4693 N N . GLU B 1 83 ? 16.06200 -37.06200 -3.48600 1.000 37.77032 1725 GLU B N 1
ATOM 4694 C CA . GLU B 1 83 ? 17.45600 -37.46100 -3.33200 1.000 39.09679 1725 GLU B CA 1
ATOM 4695 C C . GLU B 1 83 ? 17.63300 -38.69400 -2.44800 1.000 40.15218 1725 GLU B C 1
ATOM 4696 O O . GLU B 1 83 ? 18.76200 -39.16500 -2.29400 1.000 41.92608 1725 GLU B O 1
ATOM 4708 N N . ARG B 1 84 ? 16.55700 -39.24400 -1.88300 1.000 42.04188 1726 ARG B N 1
ATOM 4709 C CA . ARG B 1 84 ? 16.59400 -40.50800 -1.14600 1.000 42.36297 1726 ARG B CA 1
ATOM 4710 C C . ARG B 1 84 ? 17.35900 -40.42000 0.16700 1.000 41.46287 1726 ARG B C 1
ATOM 4711 O O . ARG B 1 84 ? 17.82000 -41.44900 0.68800 1.000 43.02884 1726 ARG B O 1
ATOM 4732 N N . LYS B 1 85 ? 17.53500 -39.21700 0.70500 1.000 35.76218 1727 LYS B N 1
ATOM 4733 C CA . LYS B 1 85 ? 18.16300 -39.04300 2.00400 1.000 33.72773 1727 LYS B CA 1
ATOM 4734 C C . LYS B 1 85 ? 17.70000 -37.71600 2.56800 1.000 30.29311 1727 LYS B C 1
ATOM 4735 O O . LYS B 1 85 ? 17.23200 -36.84100 1.83800 1.000 31.48009 1727 LYS B O 1
ATOM 4754 N N A MET B 1 86 ? 17.86900 -37.55700 3.87200 0.410 29.27983 1728 MET B N 1
ATOM 4755 N N B MET B 1 86 ? 17.82500 -37.57100 3.88300 0.590 29.08770 1728 MET B N 1
ATOM 4756 C CA A MET B 1 86 ? 17.47800 -36.31800 4.52200 0.410 28.27971 1728 MET B CA 1
ATOM 4757 C CA B MET B 1 86 ? 17.44400 -36.31400 4.50800 0.590 28.08495 1728 MET B CA 1
ATOM 4758 C C A MET B 1 86 ? 18.51400 -35.24200 4.21800 0.410 27.63752 1728 MET B C 1
ATOM 4759 C C B MET B 1 86 ? 18.50000 -35.25600 4.20300 0.590 27.68227 1728 MET B C 1
ATOM 4760 O O A MET B 1 86 ? 19.69700 -35.40200 4.54000 0.410 28.62185 1728 MET B O 1
ATOM 4761 O O B MET B 1 86 ? 19.68400 -35.44400 4.50600 0.590 29.00611 1728 MET B O 1
ATOM 4788 N N . LEU B 1 87 ? 18.07000 -34.14800 3.60200 1.000 26.12682 1729 LEU B N 1
ATOM 4789 C CA . LEU B 1 87 ? 18.95900 -33.04000 3.26800 1.000 24.60032 1729 LEU B CA 1
ATOM 4790 C C . LEU B 1 87 ? 19.12700 -32.10900 4.47000 1.000 25.12143 1729 LEU B C 1
ATOM 4791 O O . LEU B 1 87 ? 18.51000 -32.29100 5.52200 1.000 23.27911 1729 LEU B O 1
ATOM 4808 N N . ASN B 1 88 ? 19.99400 -31.10500 4.32600 1.000 26.11103 1730 ASN B N 1
ATOM 4809 C CA . ASN B 1 88 ? 20.37800 -30.25800 5.45000 1.000 25.60833 1730 ASN B CA 1
ATOM 4810 C C . ASN B 1 88 ? 19.39100 -29.11100 5.61200 1.000 24.03183 1730 ASN B C 1
ATOM 4811 O O . ASN B 1 88 ? 19.17000 -28.32400 4.68100 1.000 24.54768 1730 ASN B O 1
ATOM 4822 N N . GLU B 1 89 ? 18.83900 -29.00300 6.81800 1.000 22.89748 1731 GLU B N 1
ATOM 4823 C CA . GLU B 1 89 ? 17.87600 -27.95500 7.12400 1.000 23.01065 1731 GLU B CA 1
ATOM 4824 C C . GLU B 1 89 ? 18.41500 -26.57400 6.78500 1.000 22.16318 1731 GLU B C 1
ATOM 4825 O O . GLU B 1 89 ? 17.63900 -25.68000 6.40700 1.000 23.30543 1731 GLU B O 1
ATOM 4837 N N . HIS B 1 90 ? 19.72800 -26.35800 6.94700 1.000 23.73179 1732 HIS B N 1
ATOM 4838 C CA . HIS B 1 90 ? 20.28900 -25.04300 6.65800 1.000 25.65571 1732 HIS B CA 1
ATOM 4839 C C . HIS B 1 90 ? 19.97700 -24.60500 5.24000 1.000 25.65834 1732 HIS B C 1
ATOM 4840 O O . HIS B 1 90 ? 19.82200 -23.40900 4.98500 1.000 26.45317 1732 HIS B O 1
ATOM 4854 N N . ASP B 1 91 ? 19.92200 -25.54300 4.30600 1.000 25.26092 1733 ASP B N 1
ATOM 4855 C CA . ASP B 1 91 ? 19.72800 -25.21500 2.90300 1.000 24.95826 1733 ASP B CA 1
ATOM 4856 C C . ASP B 1 91 ? 18.26000 -24.97500 2.54300 1.000 24.04762 1733 ASP B C 1
ATOM 4857 O O . ASP B 1 91 ? 17.97700 -24.57500 1.40000 1.000 23.17909 1733 ASP B O 1
ATOM 4866 N N . PHE B 1 92 ? 17.32800 -25.17600 3.49100 1.000 21.07095 1734 PHE B N 1
ATOM 4867 C CA . PHE B 1 92 ? 15.89800 -25.03900 3.22200 1.000 20.14452 1734 PHE B CA 1
ATOM 4868 C C . PHE B 1 92 ? 15.21300 -24.13900 4.24300 1.000 19.12598 1734 PHE B C 1
ATOM 4869 O O . PHE B 1 92 ? 13.97600 -24.07000 4.26600 1.000 18.54959 1734 PHE B O 1
ATOM 4886 N N . GLU B 1 93 ? 15.98300 -23.43800 5.07200 1.000 20.23927 1735 GLU B N 1
ATOM 4887 C CA . GLU B 1 93 ? 15.41400 -22.61200 6.12500 1.000 20.58405 1735 GLU B CA 1
ATOM 4888 C C . GLU B 1 93 ? 14.57800 -21.47900 5.53500 1.000 21.73418 1735 GLU B C 1
ATOM 4889 O O . GLU B 1 93 ? 14.96200 -20.84500 4.54700 1.000 20.28401 1735 GLU B O 1
ATOM 4901 N N . VAL B 1 94 ? 13.40900 -21.24200 6.13500 1.000 18.94701 1736 VAL B N 1
ATOM 4902 C CA . VAL B 1 94 ? 12.52800 -20.19300 5.63200 1.000 17.08363 1736 VAL B CA 1
ATOM 4903 C C . VAL B 1 94 ? 13.26000 -18.85600 5.72900 1.000 17.62053 1736 VAL B C 1
ATOM 4904 O O . VAL B 1 94 ? 13.83200 -18.51800 6.77200 1.000 18.26798 1736 VAL B O 1
ATOM 4917 N N . ARG B 1 95 ? 13.18800 -18.05600 4.65300 1.000 17.65738 1737 ARG B N 1
ATOM 4918 C CA . ARG B 1 95 ? 13.92000 -16.79700 4.55300 1.000 18.76014 1737 ARG B CA 1
ATOM 4919 C C . ARG B 1 95 ? 13.10000 -15.61000 5.02100 1.000 18.21797 1737 ARG B C 1
ATOM 4920 O O . ARG B 1 95 ? 13.66000 -14.59800 5.45400 1.000 18.99701 1737 ARG B O 1
ATOM 4941 N N . GLY B 1 96 ? 11.78400 -15.71300 4.94100 1.000 18.39168 1738 GLY B N 1
ATOM 4942 C CA . GLY B 1 96 ? 10.93500 -14.60700 5.31600 1.000 18.45484 1738 GLY B CA 1
ATOM 4943 C C . GLY B 1 96 ? 9.48900 -14.95600 5.05900 1.000 14.88073 1738 GLY B C 1
ATOM 4944 O O . GLY B 1 96 ? 9.13800 -16.12800 4.85700 1.000 16.42302 1738 GLY B O 1
ATOM 4948 N N . ASP B 1 97 ? 8.63900 -13.93100 5.13400 1.000 16.39670 1739 ASP B N 1
ATOM 4949 C CA . ASP B 1 97 ? 7.20500 -14.12700 5.00400 1.000 14.99917 1739 ASP B CA 1
ATOM 4950 C C . ASP B 1 97 ? 6.59600 -12.92000 4.29900 1.000 15.29657 1739 ASP B C 1
ATOM 4951 O O . ASP B 1 97 ? 7.22000 -11.86200 4.15700 1.000 16.73885 1739 ASP B O 1
ATOM 4960 N N . VAL B 1 98 ? 5.34000 -13.08300 3.88100 1.000 16.28353 1740 VAL B N 1
ATOM 4961 C CA . VAL B 1 98 ? 4.70100 -12.08200 3.03200 1.000 16.42039 1740 VAL B CA 1
ATOM 4962 C C . VAL B 1 98 ? 4.40400 -10.78700 3.77100 1.000 16.42565 1740 VAL B C 1
ATOM 4963 O O . VAL B 1 98 ? 4.22800 -9.73900 3.12400 1.000 17.61001 1740 VAL B O 1
ATOM 4976 N N . VAL B 1 99 ? 4.34000 -10.82200 5.10000 1.000 16.67042 1741 VAL B N 1
ATOM 4977 C CA . VAL B 1 99 ? 4.06100 -9.61500 5.88100 1.000 16.60725 1741 VAL B CA 1
ATOM 4978 C C . VAL B 1 99 ? 5.33600 -8.85200 6.19800 1.000 17.92320 1741 VAL B C 1
ATOM 4979 O O . VAL B 1 99 ? 5.42600 -7.64100 5.95500 1.000 18.47327 1741 VAL B O 1
ATOM 4992 N N . ASN B 1 100 ? 6.32600 -9.53000 6.76400 1.000 17.55737 1742 ASN B N 1
ATOM 4993 C CA . ASN B 1 100 ? 7.47100 -8.83900 7.34200 1.000 18.62592 1742 ASN B CA 1
ATOM 4994 C C . ASN B 1 100 ? 8.69100 -8.76300 6.43500 1.000 18.64960 1742 ASN B C 1
ATOM 4995 O O . ASN B 1 100 ? 9.61600 -8.03100 6.76100 1.000 19.30758 1742 ASN B O 1
ATOM 5006 N N . GLY B 1 101 ? 8.69000 -9.44400 5.29200 1.000 17.36261 1743 GLY B N 1
ATOM 5007 C CA . GLY B 1 101 ? 9.72500 -9.24600 4.29800 1.000 19.18388 1743 GLY B CA 1
ATOM 5008 C C . GLY B 1 101 ? 10.26200 -10.56900 3.80600 1.000 19.80764 1743 GLY B C 1
ATOM 5009 O O . GLY B 1 101 ? 10.22700 -11.58400 4.50800 1.000 19.23915 1743 GLY B O 1
ATOM 5013 N N . ARG B 1 102 ? 10.78100 -10.55600 2.58400 1.000 19.61814 1744 ARG B N 1
ATOM 5014 C CA . ARG B 1 102 ? 11.10200 -11.78800 1.88700 1.000 17.80740 1744 ARG B CA 1
ATOM 5015 C C . ARG B 1 102 ? 12.41400 -12.41200 2.33800 1.000 18.17850 1744 ARG B C 1
ATOM 5016 O O . ARG B 1 102 ? 12.65700 -13.58300 2.02800 1.000 20.56562 1744 ARG B O 1
ATOM 5037 N N . ASN B 1 103 ? 13.27100 -11.66300 3.03000 1.000 18.82857 1745 ASN B N 1
ATOM 5038 C CA . ASN B 1 103 ? 14.60000 -12.16400 3.36500 1.000 21.23676 1745 ASN B CA 1
ATOM 5039 C C . ASN B 1 103 ? 15.07400 -11.61300 4.70400 1.000 20.56826 1745 ASN B C 1
ATOM 5040 O O . ASN B 1 103 ? 16.25900 -11.29600 4.87700 1.000 21.82367 1745 ASN B O 1
ATOM 5051 N N . HIS B 1 104 ? 14.17300 -11.55200 5.68500 1.000 20.30770 1746 HIS B N 1
ATOM 5052 C CA . HIS B 1 104 ? 14.55300 -11.04900 6.99800 1.000 19.83133 1746 HIS B CA 1
ATOM 5053 C C . HIS B 1 104 ? 15.32500 -12.06900 7.81800 1.000 21.93158 1746 HIS B C 1
ATOM 5054 O O . HIS B 1 104 ? 16.01500 -11.69100 8.76700 1.000 22.35794 1746 HIS B O 1
ATOM 5068 N N . GLN B 1 105 ? 15.20600 -13.35000 7.48200 1.000 20.66300 1747 GLN B N 1
ATOM 5069 C CA . GLN B 1 105 ? 15.93600 -14.42000 8.15700 1.000 21.73682 1747 GLN B CA 1
ATOM 5070 C C . GLN B 1 105 ? 15.65500 -14.47800 9.66300 1.000 20.79986 1747 GLN B C 1
ATOM 5071 O O . GLN B 1 105 ? 16.49600 -14.90500 10.46500 1.000 22.35531 1747 GLN B O 1
ATOM 5085 N N . GLY B 1 106 ? 14.44300 -14.11700 10.05700 1.000 20.62616 1748 GLY B N 1
ATOM 5086 C CA . GLY B 1 106 ? 13.99800 -14.29100 11.41800 1.000 20.40771 1748 GLY B CA 1
ATOM 5087 C C . GLY B 1 106 ? 14.18100 -15.68600 11.99300 1.000 19.92871 1748 GLY B C 1
ATOM 5088 O O . GLY B 1 106 ? 14.65300 -15.83600 13.12000 1.000 20.57089 1748 GLY B O 1
ATOM 5092 N N . PRO B 1 107 ? 13.79400 -16.73500 11.25600 1.000 20.19716 1749 PRO B N 1
ATOM 5093 C CA . PRO B 1 107 ? 14.00500 -18.09000 11.80400 1.000 20.83145 1749 PRO B CA 1
ATOM 5094 C C . PRO B 1 107 ? 15.45000 -18.35700 12.19100 1.000 21.17096 1749 PRO B C 1
ATOM 5095 O O . PRO B 1 107 ? 15.72400 -18.88300 13.28700 1.000 21.69734 1749 PRO B O 1
ATOM 5106 N N . LYS B 1 108 ? 16.39400 -18.01600 11.31000 1.000 20.84724 1750 LYS B N 1
ATOM 5107 C CA . LYS B 1 108 ? 17.80100 -18.23300 11.62500 1.000 23.96340 1750 LYS B CA 1
ATOM 5108 C C . LYS B 1 108 ? 18.23400 -17.37300 12.80300 1.000 26.91112 1750 LYS B C 1
ATOM 5109 O O . LYS B 1 108 ? 18.94800 -17.84600 13.69500 1.000 26.35842 1750 LYS B O 1
ATOM 5128 N N . ARG B 1 109 ? 17.79100 -16.11400 12.83100 1.000 23.72653 1751 ARG B N 1
ATOM 5129 C CA . ARG B 1 109 ? 18.11900 -15.21900 13.93700 1.000 25.66360 1751 ARG B CA 1
ATOM 5130 C C . ARG B 1 109 ? 17.65500 -15.80000 15.27200 1.000 25.37146 1751 ARG B C 1
ATOM 5131 O O . ARG B 1 109 ? 18.41700 -15.82300 16.24900 1.000 26.02680 1751 ARG B O 1
ATOM 5152 N N . ALA B 1 110 ? 16.43900 -16.34400 15.32200 1.000 23.86865 1752 ALA B N 1
ATOM 5153 C CA . ALA B 1 110 ? 15.94200 -16.92700 16.56600 1.000 24.31607 1752 ALA B CA 1
ATOM 5154 C C . ALA B 1 110 ? 16.70300 -18.19200 16.92000 1.000 27.49014 1752 ALA B C 1
ATOM 5155 O O . ALA B 1 110 ? 17.02700 -18.41500 18.09000 1.000 26.39264 1752 ALA B O 1
ATOM 5162 N N . ARG B 1 111 ? 16.98500 -19.03200 15.92200 1.000 28.45078 1753 ARG B N 1
ATOM 5163 C CA . ARG B 1 111 ? 17.70800 -20.27200 16.16700 1.000 31.34060 1753 ARG B CA 1
ATOM 5164 C C . ARG B 1 111 ? 19.03700 -19.99000 16.84900 1.000 34.56467 1753 ARG B C 1
ATOM 5165 O O . ARG B 1 111 ? 19.48900 -20.78700 17.67800 1.000 38.88361 1753 ARG B O 1
ATOM 5186 N N . GLU B 1 112 ? 19.63700 -18.82800 16.56400 1.000 37.04918 1754 GLU B N 1
ATOM 5187 C CA . GLU B 1 112 ? 20.96300 -18.45200 17.03900 1.000 35.96221 1754 GLU B CA 1
ATOM 5188 C C . GLU B 1 112 ? 20.94400 -17.45900 18.20300 1.000 36.44648 1754 GLU B C 1
ATOM 5189 O O . GLU B 1 112 ? 22.01600 -17.12500 18.71600 1.000 40.12060 1754 GLU B O 1
ATOM 5201 N N . SER B 1 113 ? 19.77000 -16.99900 18.65300 1.000 34.75417 1755 SER B N 1
ATOM 5202 C CA . SER B 1 113 ? 19.66400 -15.91900 19.63200 1.000 33.34610 1755 SER B CA 1
ATOM 5203 C C . SER B 1 113 ? 18.94700 -16.34900 20.91300 1.000 34.04092 1755 SER B C 1
ATOM 5204 O O . SER B 1 113 ? 18.36800 -15.51400 21.61600 1.000 36.35436 1755 SER B O 1
ATOM 5212 N N . GLN B 1 114 ? 18.97200 -17.64400 21.23800 1.000 32.92763 1756 GLN B N 1
ATOM 5213 C CA . GLN B 1 114 ? 18.22300 -18.12100 22.40000 1.000 33.74089 1756 GLN B CA 1
ATOM 5214 C C . GLN B 1 114 ? 18.83100 -17.67100 23.71900 1.000 36.50174 1756 GLN B C 1
ATOM 5215 O O . GLN B 1 114 ? 18.15500 -17.73100 24.74900 1.000 35.37793 1756 GLN B O 1
ATOM 5229 N N . ASP B 1 115 ? 20.07500 -17.21300 23.71400 1.000 39.11522 1757 ASP B N 1
ATOM 5230 C CA . ASP B 1 115 ? 20.67400 -16.64200 24.90600 1.000 41.23652 1757 ASP B CA 1
ATOM 5231 C C . ASP B 1 115 ? 20.40100 -15.15300 25.05900 1.000 39.19680 1757 ASP B C 1
ATOM 5232 O O . ASP B 1 115 ? 20.79400 -14.57400 26.08100 1.000 42.08663 1757 ASP B O 1
ATOM 5241 N N . ARG B 1 116 ? 19.74600 -14.51400 24.07300 1.000 38.47830 1758 ARG B N 1
ATOM 5242 C CA . ARG B 1 116 ? 19.45800 -13.07800 24.11100 1.000 36.83863 1758 ARG B CA 1
ATOM 5243 C C . ARG B 1 116 ? 18.07700 -12.85700 23.47900 1.000 33.66193 1758 ARG B C 1
ATOM 5244 O O . ARG B 1 116 ? 17.92100 -12.36600 22.35700 1.000 36.50964 1758 ARG B O 1
ATOM 5265 N N . LYS B 1 117 ? 17.03700 -13.23100 24.21100 1.000 31.60905 1759 LYS B N 1
ATOM 5266 C CA . LYS B 1 117 ? 15.70100 -13.25900 23.64400 1.000 27.50067 1759 LYS B CA 1
ATOM 5267 C C . LYS B 1 117 ? 15.13000 -11.85100 23.52400 1.000 27.82439 1759 LYS B C 1
ATOM 5268 O O . LYS B 1 117 ? 15.47300 -10.93800 24.28400 1.000 30.82475 1759 LYS B O 1
ATOM 5287 N N . ILE B 1 118 ? 14.23200 -11.68300 22.55800 1.000 25.62939 1760 ILE B N 1
ATOM 5288 C CA . ILE B 1 118 ? 13.87500 -10.33800 22.13800 1.000 24.79508 1760 ILE B CA 1
ATOM 5289 C C . ILE B 1 118 ? 13.09400 -9.58200 23.20400 1.000 27.00587 1760 ILE B C 1
ATOM 5290 O O . ILE B 1 118 ? 13.11100 -8.34700 23.21700 1.000 26.82953 1760 ILE B O 1
ATOM 5306 N N . PHE B 1 119 ? 12.35400 -10.27800 24.06700 1.000 26.70057 1761 PHE B N 1
ATOM 5307 C CA . PHE B 1 119 ? 11.49400 -9.62300 25.05000 1.000 25.21355 1761 PHE B CA 1
ATOM 5308 C C . PHE B 1 119 ? 12.03900 -9.72900 26.47200 1.000 25.43989 1761 PHE B C 1
ATOM 5309 O O . PHE B 1 119 ? 11.31000 -9.45900 27.43500 1.000 26.71110 1761 PHE B O 1
ATOM 5326 N N . ARG B 1 120 ? 13.30400 -10.09600 26.63200 1.000 26.15050 1762 ARG B N 1
ATOM 5327 C CA . ARG B 1 120 ? 13.88500 -10.15500 27.96500 1.000 30.53524 1762 ARG B CA 1
ATOM 5328 C C . ARG B 1 120 ? 13.70700 -8.81700 28.66500 1.000 34.09093 1762 ARG B C 1
ATOM 5329 O O . ARG B 1 120 ? 13.89900 -7.75000 28.07000 1.000 36.31751 1762 ARG B O 1
ATOM 5350 N N . GLY B 1 121 ? 13.32900 -8.87600 29.93600 1.000 36.76757 1763 GLY B N 1
ATOM 5351 C CA . GLY B 1 121 ? 13.14800 -7.66400 30.70100 1.000 36.15170 1763 GLY B CA 1
ATOM 5352 C C . GLY B 1 121 ? 11.83800 -6.94900 30.47600 1.000 34.35149 1763 GLY B C 1
ATOM 5353 O O . GLY B 1 121 ? 11.65700 -5.85000 31.01700 1.000 34.33306 1763 GLY B O 1
ATOM 5357 N N . LEU B 1 122 ? 10.93100 -7.51900 29.68400 1.000 31.16689 1764 LEU B N 1
ATOM 5358 C CA . LEU B 1 122 ? 9.60300 -6.97000 29.47800 1.000 27.45856 1764 LEU B CA 1
ATOM 5359 C C . LEU B 1 122 ? 8.57100 -7.81000 30.22000 1.000 27.22432 1764 LEU B C 1
ATOM 5360 O O . LEU B 1 122 ? 8.69400 -9.03900 30.30600 1.000 28.78240 1764 LEU B O 1
ATOM 5376 N N . GLU B 1 123 ? 7.56700 -7.13800 30.77400 1.000 26.69531 1765 GLU B N 1
ATOM 5377 C CA . GLU B 1 123 ? 6.37900 -7.78300 31.31200 1.000 27.63226 1765 GLU B CA 1
ATOM 5378 C C . GLU B 1 123 ? 5.24100 -7.48000 30.35400 1.000 26.05576 1765 GLU B C 1
ATOM 5379 O O . GLU B 1 123 ? 4.97500 -6.31300 30.06400 1.000 26.87954 1765 GLU B O 1
ATOM 5391 N N . ILE B 1 124 ? 4.58500 -8.52000 29.85000 1.000 26.23209 1766 ILE B N 1
ATOM 5392 C CA . ILE B 1 124 ? 3.58000 -8.37600 28.80600 1.000 24.64243 1766 ILE B CA 1
ATOM 5393 C C . ILE B 1 124 ? 2.27000 -8.94800 29.32000 1.000 24.10552 1766 ILE B C 1
ATOM 5394 O O . ILE B 1 124 ? 2.22200 -10.09900 29.76100 1.000 23.80549 1766 ILE B O 1
ATOM 5410 N N . CYS B 1 125 ? 1.20600 -8.15800 29.22700 1.000 26.88217 1767 CYS B N 1
ATOM 5411 C CA . CYS B 1 125 ? -0.14200 -8.60900 29.53500 1.000 26.46896 1767 CYS B CA 1
ATOM 5412 C C . CYS B 1 125 ? -0.91200 -8.67500 28.22900 1.000 25.27408 1767 CYS B C 1
ATOM 5413 O O . CYS B 1 125 ? -1.13200 -7.64100 27.57800 1.000 24.30555 1767 CYS B O 1
ATOM 5421 N N . CYS B 1 126 ? -1.28200 -9.89200 27.82900 1.000 25.84257 1768 CYS B N 1
ATOM 5422 C CA . CYS B 1 126 ? -2.11700 -10.11700 26.65600 1.000 24.09236 1768 CYS B CA 1
ATOM 5423 C C . CYS B 1 126 ? -3.55700 -9.94500 27.12000 1.000 23.28437 1768 CYS B C 1
ATOM 5424 O O . CYS B 1 126 ? -4.14900 -10.84600 27.72500 1.000 26.59529 1768 CYS B O 1
ATOM 5432 N N . TYR B 1 127 ? -4.11300 -8.76600 26.86400 1.000 24.01341 1769 TYR B N 1
ATOM 5433 C CA . TYR B 1 127 ? -5.28500 -8.27700 27.56600 1.000 27.53488 1769 TYR B CA 1
ATOM 5434 C C . TYR B 1 127 ? -6.46700 -8.24000 26.61700 1.000 26.70057 1769 TYR B C 1
ATOM 5435 O O . TYR B 1 127 ? -6.34900 -7.76100 25.48000 1.000 25.33198 1769 TYR B O 1
ATOM 5453 N N . GLY B 1 128 ? -7.60600 -8.72700 27.09100 1.000 27.88229 1770 GLY B N 1
ATOM 5454 C CA . GLY B 1 128 ? -8.82300 -8.62000 26.34000 1.000 26.54266 1770 GLY B CA 1
ATOM 5455 C C . GLY B 1 128 ? -8.94900 -9.73000 25.32700 1.000 26.93218 1770 GLY B C 1
ATOM 5456 O O . GLY B 1 128 ? -8.19800 -10.71200 25.33200 1.000 29.28509 1770 GLY B O 1
ATOM 5460 N N . PRO B 1 129 ? -9.91200 -9.58900 24.42800 1.000 25.43463 1771 PRO B N 1
ATOM 5461 C CA . PRO B 1 129 ? -10.21900 -10.68100 23.50300 1.000 28.64554 1771 PRO B CA 1
ATOM 5462 C C . PRO B 1 129 ? -9.25200 -10.74300 22.33500 1.000 27.48224 1771 PRO B C 1
ATOM 5463 O O . PRO B 1 129 ? -8.67900 -9.73200 21.90400 1.000 26.33210 1771 PRO B O 1
ATOM 5474 N N . PHE B 1 130 ? -9.08800 -11.96100 21.81900 1.000 28.74818 1772 PHE B N 1
ATOM 5475 C CA . PHE B 1 130 ? -8.28700 -12.19800 20.62200 1.000 27.68227 1772 PHE B CA 1
ATOM 5476 C C . PHE B 1 130 ? -9.02700 -13.14100 19.68000 1.000 31.55378 1772 PHE B C 1
ATOM 5477 O O . PHE B 1 130 ? -9.92600 -13.88400 20.08900 1.000 34.16989 1772 PHE B O 1
ATOM 5494 N N . THR B 1 131 ? -8.64400 -13.10400 18.40200 1.000 28.28760 1773 THR B N 1
ATOM 5495 C CA . THR B 1 131 ? -9.20900 -14.01400 17.41800 1.000 29.06927 1773 THR B CA 1
ATOM 5496 C C . THR B 1 131 ? -8.11600 -14.81800 16.72000 1.000 24.82140 1773 THR B C 1
ATOM 5497 O O . THR B 1 131 ? -6.96900 -14.37500 16.58200 1.000 26.03733 1773 THR B O 1
ATOM 5508 N N . ASN B 1 132 ? -8.49400 -16.03200 16.32100 1.000 24.55821 1774 ASN B N 1
ATOM 5509 C CA . ASN B 1 132 ? -7.66500 -16.95000 15.54700 1.000 24.73981 1774 ASN B CA 1
ATOM 5510 C C . ASN B 1 132 ? -6.39800 -17.41100 16.25000 1.000 24.40293 1774 ASN B C 1
ATOM 5511 O O . ASN B 1 132 ? -5.57900 -18.10300 15.64200 1.000 24.61085 1774 ASN B O 1
ATOM 5522 N N . MET B 1 133 ? -6.22700 -17.05200 17.50400 1.000 24.26344 1775 MET B N 1
ATOM 5523 C CA . MET B 1 133 ? -5.01900 -17.33100 18.26900 1.000 25.83731 1775 MET B CA 1
ATOM 5524 C C . MET B 1 133 ? -5.37800 -17.17500 19.73800 1.000 29.01664 1775 MET B C 1
ATOM 5525 O O . MET B 1 133 ? -5.43000 -16.04700 20.25200 1.000 31.08267 1775 MET B O 1
ATOM 5539 N N . PRO B 1 134 ? -5.66300 -18.27100 20.43400 1.000 29.88516 1776 PRO B N 1
ATOM 5540 C CA . PRO B 1 134 ? -6.07900 -18.15800 21.83400 1.000 31.23269 1776 PRO B CA 1
ATOM 5541 C C . PRO B 1 134 ? -5.05600 -17.41300 22.67200 1.000 28.89031 1776 PRO B C 1
ATOM 5542 O O . PRO B 1 134 ? -3.85300 -17.44100 22.39900 1.000 27.41908 1776 PRO B O 1
ATOM 5553 N N . THR B 1 135 ? -5.55800 -16.75600 23.72000 1.000 28.29023 1777 THR B N 1
ATOM 5554 C CA . THR B 1 135 ? -4.69300 -15.98300 24.60300 1.000 27.52172 1777 THR B CA 1
ATOM 5555 C C . THR B 1 135 ? -3.49700 -16.79900 25.07800 1.000 25.39252 1777 THR B C 1
ATOM 5556 O O . THR B 1 135 ? -2.36800 -16.29500 25.10400 1.000 25.35830 1777 THR B O 1
ATOM 5567 N N . ASP B 1 136 ? -3.72400 -18.05700 25.48400 1.000 25.98469 1778 ASP B N 1
ATOM 5568 C CA . ASP B 1 136 ? -2.62600 -18.84100 26.04700 1.000 24.50557 1778 ASP B CA 1
ATOM 5569 C C . ASP B 1 136 ? -1.53200 -19.11600 25.01700 1.000 23.11856 1778 ASP B C 1
ATOM 5570 O O . ASP B 1 136 ? -0.37700 -19.34900 25.38800 1.000 23.11067 1778 ASP B O 1
ATOM 5579 N N . GLN B 1 137 ? -1.87800 -19.12200 23.73000 1.000 20.95514 1779 GLN B N 1
ATOM 5580 C CA . GLN B 1 137 ? -0.88100 -19.34000 22.68800 1.000 20.17610 1779 GLN B CA 1
ATOM 5581 C C . GLN B 1 137 ? -0.05400 -18.08200 22.44100 1.000 19.79711 1779 GLN B C 1
ATOM 5582 O O . GLN B 1 137 ? 1.16100 -18.17000 22.22700 1.000 20.09715 1779 GLN B O 1
ATOM 5596 N N . LEU B 1 138 ? -0.69500 -16.90500 22.48400 1.000 20.14978 1780 LEU B N 1
ATOM 5597 C CA . LEU B 1 138 ? 0.04800 -15.65200 22.40400 1.000 19.99450 1780 LEU B CA 1
ATOM 5598 C C . LEU B 1 138 ? 0.94100 -15.49300 23.62500 1.000 20.92619 1780 LEU B C 1
ATOM 5599 O O . LEU B 1 138 ? 2.08700 -15.03500 23.51400 1.000 20.81302 1780 LEU B O 1
ATOM 5615 N N . GLU B 1 139 ? 0.43100 -15.86900 24.79800 1.000 20.71827 1781 GLU B N 1
ATOM 5616 C CA . GLU B 1 139 ? 1.23700 -15.80800 26.01300 1.000 20.32086 1781 GLU B CA 1
ATOM 5617 C C . GLU B 1 139 ? 2.43900 -16.73400 25.91200 1.000 18.54433 1781 GLU B C 1
ATOM 5618 O O . GLU B 1 139 ? 3.56400 -16.34500 26.25000 1.000 21.14464 1781 GLU B O 1
ATOM 5630 N N . TRP B 1 140 ? 2.21700 -17.97200 25.45600 1.000 20.44719 1782 TRP B N 1
ATOM 5631 C CA . TRP B 1 140 ? 3.32600 -18.89300 25.24000 1.000 19.50234 1782 TRP B CA 1
ATOM 5632 C C . TRP B 1 140 ? 4.35300 -18.29200 24.29300 1.000 20.42613 1782 TRP B C 1
ATOM 5633 O O . TRP B 1 140 ? 5.55900 -18.35100 24.56200 1.000 20.84460 1782 TRP B O 1
ATOM 5654 N N . MET B 1 141 ? 3.88900 -17.67500 23.19900 1.000 18.59960 1783 MET B N 1
ATOM 5655 C CA . MET B 1 141 ? 4.80500 -17.07600 22.23200 1.000 20.52615 1783 MET B CA 1
ATOM 5656 C C . MET B 1 141 ? 5.68700 -16.01300 22.89400 1.000 17.32576 1783 MET B C 1
ATOM 5657 O O . MET B 1 141 ? 6.91400 -16.00800 22.72400 1.000 18.56802 1783 MET B O 1
ATOM 5671 N N . VAL B 1 142 ? 5.08200 -15.10700 23.66900 1.000 19.86028 1784 VAL B N 1
ATOM 5672 C CA . VAL B 1 142 ? 5.89600 -14.03800 24.25500 1.000 20.99199 1784 VAL B CA 1
ATOM 5673 C C . VAL B 1 142 ? 6.81200 -14.58800 25.33600 1.000 21.37098 1784 VAL B C 1
ATOM 5674 O O . VAL B 1 142 ? 7.94600 -14.12700 25.47800 1.000 21.34203 1784 VAL B O 1
ATOM 5687 N N . GLN B 1 143 ? 6.35600 -15.59900 26.09000 1.000 20.91303 1785 GLN B N 1
ATOM 5688 C CA . GLN B 1 143 ? 7.20500 -16.20800 27.11200 1.000 22.15266 1785 GLN B CA 1
ATOM 5689 C C . GLN B 1 143 ? 8.41300 -16.89700 26.48600 1.000 21.12095 1785 GLN B C 1
ATOM 5690 O O . GLN B 1 143 ? 9.54300 -16.78100 26.98000 1.000 22.70009 1785 GLN B O 1
ATOM 5704 N N . LEU B 1 144 ? 8.18200 -17.64800 25.41600 1.000 20.97357 1786 LEU B N 1
ATOM 5705 C CA . LEU B 1 144 ? 9.27100 -18.28500 24.68900 1.000 21.57101 1786 LEU B CA 1
ATOM 5706 C C . LEU B 1 144 ? 10.29300 -17.26100 24.22300 1.000 22.92643 1786 LEU B C 1
ATOM 5707 O O . LEU B 1 144 ? 11.48500 -17.57300 24.11600 1.000 23.67126 1786 LEU B O 1
ATOM 5723 N N . CYS B 1 145 ? 9.84400 -16.04400 23.91200 1.000 23.42386 1787 CYS B N 1
ATOM 5724 C CA . CYS B 1 145 ? 10.70600 -14.95800 23.47500 1.000 23.18699 1787 CYS B CA 1
ATOM 5725 C C . CYS B 1 145 ? 11.26100 -14.14600 24.63800 1.000 25.51885 1787 CYS B C 1
ATOM 5726 O O . CYS B 1 145 ? 11.81600 -13.06500 24.40800 1.000 26.23999 1787 CYS B O 1
ATOM 5734 N N . GLY B 1 146 ? 11.13000 -14.64200 25.87700 1.000 25.05300 1788 GLY B N 1
ATOM 5735 C CA . GLY B 1 146 ? 11.80200 -14.07600 27.03300 1.000 24.49504 1788 GLY B CA 1
ATOM 5736 C C . GLY B 1 146 ? 10.98300 -13.13500 27.90000 1.000 24.05025 1788 GLY B C 1
ATOM 5737 O O . GLY B 1 146 ? 11.51000 -12.63700 28.90300 1.000 26.01365 1788 GLY B O 1
ATOM 5741 N N . ALA B 1 147 ? 9.73100 -12.85600 27.54600 1.000 23.03960 1789 ALA B N 1
ATOM 5742 C CA . ALA B 1 147 ? 8.90400 -11.97300 28.35300 1.000 22.96854 1789 ALA B CA 1
ATOM 5743 C C . ALA B 1 147 ? 8.35200 -12.66900 29.59300 1.000 23.61073 1789 ALA B C 1
ATOM 5744 O O . ALA B 1 147 ? 8.10300 -13.88100 29.60900 1.000 25.66097 1789 ALA B O 1
ATOM 5751 N N . SER B 1 148 ? 8.07500 -11.86000 30.60800 1.000 24.08973 1790 SER B N 1
ATOM 5752 C CA . SER B 1 148 ? 7.29500 -12.28300 31.76200 1.000 24.82403 1790 SER B CA 1
ATOM 5753 C C . SER B 1 148 ? 5.82400 -12.07400 31.42200 1.000 24.54768 1790 SER B C 1
ATOM 5754 O O . SER B 1 148 ? 5.41800 -10.97400 31.03800 1.000 29.93517 1790 SER B O 1
ATOM 5762 N N . VAL B 1 149 ? 5.03300 -13.12600 31.53700 1.000 23.83444 1791 VAL B N 1
ATOM 5763 C CA . VAL B 1 149 ? 3.61000 -13.06700 31.23900 1.000 23.31332 1791 VAL B CA 1
ATOM 5764 C C . VAL B 1 149 ? 2.86900 -12.58300 32.48200 1.000 24.87930 1791 VAL B C 1
ATOM 5765 O O . VAL B 1 149 ? 2.92900 -13.21300 33.54500 1.000 25.55306 1791 VAL B O 1
ATOM 5778 N N . VAL B 1 150 ? 2.14700 -11.47900 32.33500 1.000 24.62927 1792 VAL B N 1
ATOM 5779 C CA . VAL B 1 150 ? 1.34200 -10.88800 33.39500 1.000 26.68478 1792 VAL B CA 1
ATOM 5780 C C . VAL B 1 150 ? -0.12000 -11.10900 33.04200 1.000 25.10827 1792 VAL B C 1
ATOM 5781 O O . VAL B 1 150 ? -0.56700 -10.75400 31.94600 1.000 26.51634 1792 VAL B O 1
ATOM 5794 N N . LYS B 1 151 ? -0.86800 -11.70900 33.96200 1.000 28.12969 1793 LYS B N 1
ATOM 5795 C CA . LYS B 1 151 ? -2.24200 -12.06600 33.63100 1.000 28.19549 1793 LYS B CA 1
ATOM 5796 C C . LYS B 1 151 ? -3.19100 -10.89000 33.81600 1.000 30.25100 1793 LYS B C 1
ATOM 5797 O O . LYS B 1 151 ? -4.08400 -10.68000 32.99400 1.000 33.53823 1793 LYS B O 1
ATOM 5816 N N A GLU B 1 152 ? -2.99700 -10.11200 34.87600 0.450 28.08495 1794 GLU B N 1
ATOM 5817 N N B GLU B 1 152 ? -3.01300 -10.11000 34.87700 0.550 30.11151 1794 GLU B N 1
ATOM 5818 C CA A GLU B 1 152 ? -3.86300 -9.00100 35.22900 0.450 27.89282 1794 GLU B CA 1
ATOM 5819 C CA B GLU B 1 152 ? -3.90100 -9.00400 35.20200 0.550 31.58010 1794 GLU B CA 1
ATOM 5820 C C A GLU B 1 152 ? -3.05300 -7.71800 35.23600 0.450 30.56156 1794 GLU B C 1
ATOM 5821 C C B GLU B 1 152 ? -3.09700 -7.72000 35.30400 0.550 31.93541 1794 GLU B C 1
ATOM 5822 O O A GLU B 1 152 ? -1.86800 -7.71500 35.58600 0.450 33.98039 1794 GLU B O 1
ATOM 5823 O O B GLU B 1 152 ? -1.95700 -7.72400 35.77800 0.550 35.18843 1794 GLU B O 1
ATOM 5846 N N . LEU B 1 153 ? -3.70700 -6.62100 34.84800 1.000 32.75393 1795 LEU B N 1
ATOM 5847 C CA . LEU B 1 153 ? -3.01800 -5.33700 34.80600 1.000 35.88851 1795 LEU B CA 1
ATOM 5848 C C . LEU B 1 153 ? -2.48400 -4.93700 36.17000 1.000 37.59924 1795 LEU B C 1
ATOM 5849 O O . LEU B 1 153 ? -1.42900 -4.30000 36.25800 1.000 39.61528 1795 LEU B O 1
ATOM 5866 N N . SER B 1 154 ? -3.18900 -5.30400 37.24200 1.000 37.79927 1796 SER B N 1
ATOM 5867 C CA . SER B 1 154 ? -2.74500 -4.94200 38.57900 1.000 40.18113 1796 SER B CA 1
ATOM 5868 C C . SER B 1 154 ? -1.50900 -5.71200 39.02200 1.000 41.36812 1796 SER B C 1
ATOM 5869 O O . SER B 1 154 ? -0.95300 -5.38900 40.07700 1.000 43.57628 1796 SER B O 1
ATOM 5877 N N . SER B 1 155 ? -1.07100 -6.71500 38.25900 1.000 39.00731 1797 SER B N 1
ATOM 5878 C CA . SER B 1 155 ? 0.07300 -7.53600 38.63200 1.000 37.70189 1797 SER B CA 1
ATOM 5879 C C . SER B 1 155 ? 1.35400 -7.13500 37.92500 1.000 39.90215 1797 SER B C 1
ATOM 5880 O O . SER B 1 155 ? 2.32900 -7.89900 37.95600 1.000 44.76063 1797 SER B O 1
ATOM 5888 N N . PHE B 1 156 ? 1.36700 -5.99100 37.25200 1.000 38.04930 1798 PHE B N 1
ATOM 5889 C CA . PHE B 1 156 ? 2.62200 -5.46000 36.75800 1.000 36.21750 1798 PHE B CA 1
ATOM 5890 C C . PHE B 1 156 ? 3.51100 -5.10500 37.94200 1.000 38.26775 1798 PHE B C 1
ATOM 5891 O O . PHE B 1 156 ? 3.03700 -4.61600 38.97500 1.000 42.00767 1798 PHE B O 1
ATOM 5908 N N . THR B 1 157 ? 4.80300 -5.36200 37.79700 1.000 37.00970 1799 THR B N 1
ATOM 5909 C CA . THR B 1 157 ? 5.76200 -5.00100 38.82700 1.000 41.41286 1799 THR B CA 1
ATOM 5910 C C . THR B 1 157 ? 5.88900 -3.49000 38.95900 1.000 48.13472 1799 THR B C 1
ATOM 5911 O O . THR B 1 157 ? 6.09700 -2.79800 37.96900 1.000 50.46395 1799 THR B O 1
ATOM 5922 N N A HIS B 1 163 ? 9.49700 -2.49700 32.71600 0.530 37.23341 1805 HIS B N 1
ATOM 5923 N N B HIS B 1 163 ? 9.84900 -3.15500 32.33100 0.470 36.98601 1805 HIS B N 1
ATOM 5924 C CA A HIS B 1 163 ? 8.97200 -2.19500 31.38500 0.530 36.09907 1805 HIS B CA 1
ATOM 5925 C CA B HIS B 1 163 ? 9.01500 -2.32000 31.48000 0.470 35.33318 1805 HIS B CA 1
ATOM 5926 C C A HIS B 1 163 ? 7.71300 -3.00500 31.09100 0.530 32.42494 1805 HIS B C 1
ATOM 5927 C C B HIS B 1 163 ? 7.71600 -3.04700 31.13200 0.470 29.84832 1805 HIS B C 1
ATOM 5928 O O A HIS B 1 163 ? 7.77000 -4.07800 30.46800 0.530 32.59865 1805 HIS B O 1
ATOM 5929 O O B HIS B 1 163 ? 7.74600 -4.11100 30.49800 0.470 30.80369 1805 HIS B O 1
ATOM 5956 N N . PRO B 1 164 ? 6.57600 -2.49600 31.55400 1.000 31.66432 1806 PRO B N 1
ATOM 5957 C CA . PRO B 1 164 ? 5.30100 -3.15600 31.28900 1.000 27.07693 1806 PRO B CA 1
ATOM 5958 C C . PRO B 1 164 ? 4.76400 -2.79200 29.92000 1.000 27.38749 1806 PRO B C 1
ATOM 5959 O O . PRO B 1 164 ? 4.96500 -1.68400 29.42600 1.000 28.55606 1806 PRO B O 1
ATOM 5970 N N . ILE B 1 165 ? 4.07600 -3.75500 29.30300 1.000 26.99534 1807 ILE B N 1
ATOM 5971 C CA . ILE B 1 165 ? 3.42400 -3.55400 28.01100 1.000 25.59781 1807 ILE B CA 1
ATOM 5972 C C . ILE B 1 165 ? 2.09500 -4.30100 28.02800 1.000 25.27671 1807 ILE B C 1
ATOM 5973 O O . ILE B 1 165 ? 2.04400 -5.49000 28.36900 1.000 26.57950 1807 ILE B O 1
ATOM 5989 N N . VAL B 1 166 ? 1.02800 -3.61400 27.64400 1.000 25.76888 1808 VAL B N 1
ATOM 5990 C CA . VAL B 1 166 ? -0.28500 -4.21500 27.43200 1.000 25.46621 1808 VAL B CA 1
ATOM 5991 C C . VAL B 1 166 ? -0.46900 -4.44100 25.93500 1.000 24.82140 1808 VAL B C 1
ATOM 5992 O O . VAL B 1 166 ? -0.34900 -3.50100 25.14100 1.000 24.34239 1808 VAL B O 1
ATOM 6005 N N . VAL B 1 167 ? -0.79500 -5.67200 25.55000 1.000 23.07119 1809 VAL B N 1
ATOM 6006 C CA . VAL B 1 167 ? -1.02200 -6.04400 24.15500 1.000 22.20266 1809 VAL B CA 1
ATOM 6007 C C . VAL B 1 167 ? -2.50300 -6.33900 23.96200 1.000 22.63166 1809 VAL B C 1
ATOM 6008 O O . VAL B 1 167 ? -3.08000 -7.15800 24.69600 1.000 23.46860 1809 VAL B O 1
ATOM 6021 N N . VAL B 1 168 ? -3.11700 -5.67600 22.97300 1.000 23.27911 1810 VAL B N 1
ATOM 6022 C CA . VAL B 1 168 ? -4.52000 -5.88700 22.64400 1.000 23.01065 1810 VAL B CA 1
ATOM 6023 C C . VAL B 1 168 ? -4.66800 -6.01800 21.13300 1.000 23.93971 1810 VAL B C 1
ATOM 6024 O O . VAL B 1 168 ? -3.79800 -5.62500 20.35200 1.000 21.79998 1810 VAL B O 1
ATOM 6037 N N . GLN B 1 169 ? -5.80000 -6.58200 20.73300 1.000 23.11067 1811 GLN B N 1
ATOM 6038 C CA . GLN B 1 169 ? -6.19700 -6.69000 19.33700 1.000 22.96065 1811 GLN B CA 1
ATOM 6039 C C . GLN B 1 169 ? -7.42800 -5.81100 19.14400 1.000 25.11617 1811 GLN B C 1
ATOM 6040 O O . GLN B 1 169 ? -8.55600 -6.25800 19.38600 1.000 24.72928 1811 GLN B O 1
ATOM 6054 N N . PRO B 1 170 ? -7.26800 -4.54500 18.72900 1.000 22.60534 1812 PRO B N 1
ATOM 6055 C CA . PRO B 1 170 ? -8.42700 -3.62800 18.71500 1.000 26.01628 1812 PRO B CA 1
ATOM 6056 C C . PRO B 1 170 ? -9.63600 -4.14100 17.94400 1.000 25.09775 1812 PRO B C 1
ATOM 6057 O O . PRO B 1 170 ? -10.78300 -3.94300 18.37700 1.000 26.60056 1812 PRO B O 1
ATOM 6068 N N . ASP B 1 171 ? -9.41900 -4.78600 16.79900 1.000 26.91375 1813 ASP B N 1
ATOM 6069 C CA . ASP B 1 171 ? -10.56700 -5.21800 16.01700 1.000 29.35615 1813 ASP B CA 1
ATOM 6070 C C . ASP B 1 171 ? -11.33900 -6.32200 16.71300 1.000 30.32469 1813 ASP B C 1
ATOM 6071 O O . ASP B 1 171 ? -12.50400 -6.54500 16.36900 1.000 33.40401 1813 ASP B O 1
ATOM 6080 N N . ALA B 1 172 ? -10.74800 -6.97900 17.71900 1.000 28.28234 1814 ALA B N 1
ATOM 6081 C CA . ALA B 1 172 ? -11.47900 -8.00400 18.45300 1.000 27.56383 1814 ALA B CA 1
ATOM 6082 C C . ALA B 1 172 ? -12.40800 -7.42800 19.51000 1.000 31.71433 1814 ALA B C 1
ATOM 6083 O O . ALA B 1 172 ? -13.25800 -8.15900 20.02600 1.000 32.19860 1814 ALA B O 1
ATOM 6090 N N . TRP B 1 173 ? -12.24500 -6.15500 19.86800 1.000 32.32756 1815 TRP B N 1
ATOM 6091 C CA . TRP B 1 173 ? -13.12700 -5.52000 20.83500 1.000 34.99893 1815 TRP B CA 1
ATOM 6092 C C . TRP B 1 173 ? -14.47400 -5.13900 20.22800 1.000 41.53656 1815 TRP B C 1
ATOM 6093 O O . TRP B 1 173 ? -15.37200 -4.71900 20.96500 1.000 45.69232 1815 TRP B O 1
ATOM 6114 N N . THR B 1 174 ? -14.63500 -5.30100 18.91300 1.000 44.75010 1816 THR B N 1
ATOM 6115 C CA . THR B 1 174 ? -15.87600 -5.01100 18.19900 1.000 51.34826 1816 THR B CA 1
ATOM 6116 C C . THR B 1 174 ? -16.51400 -3.70000 18.65700 1.000 54.63813 1816 THR B C 1
ATOM 6117 O O . THR B 1 174 ? -15.97800 -2.62000 18.38400 1.000 57.78061 1816 THR B O 1
ATOM 6128 N N . GLU B 1 175 ? -17.65300 -3.77600 19.34600 1.000 53.19848 1817 GLU B N 1
ATOM 6129 C CA . GLU B 1 175 ? -18.39800 -2.57300 19.71600 1.000 55.69878 1817 GLU B CA 1
ATOM 6130 C C . GLU B 1 175 ? -17.70700 -1.75800 20.81100 1.000 54.02490 1817 GLU B C 1
ATOM 6131 O O . GLU B 1 175 ? -17.93000 -0.54300 20.90400 1.000 55.36453 1817 GLU B O 1
ATOM 6143 N N . ASP B 1 176 ? -16.85700 -2.39000 21.61300 1.000 50.42973 1818 ASP B N 1
ATOM 6144 C CA . ASP B 1 176 ? -16.33700 -1.82200 22.85500 1.000 45.22648 1818 ASP B CA 1
ATOM 6145 C C . ASP B 1 176 ? -15.08500 -0.99100 22.57600 1.000 39.07574 1818 ASP B C 1
ATOM 6146 O O . ASP B 1 176 ? -14.08800 -1.51700 22.07600 1.000 39.66265 1818 ASP B O 1
ATOM 6155 N N . ASN B 1 177 ? -15.12100 0.30700 22.90400 1.000 36.34910 1819 ASN B N 1
ATOM 6156 C CA . ASN B 1 177 ? -13.96800 1.17800 22.69000 1.000 34.93577 1819 ASN B CA 1
ATOM 6157 C C . ASN B 1 177 ? -13.07900 1.29700 23.92600 1.000 32.47758 1819 ASN B C 1
ATOM 6158 O O . ASN B 1 177 ? -12.21900 2.18300 23.98500 1.000 33.35137 1819 ASN B O 1
ATOM 6169 N N . GLY B 1 178 ? -13.21200 0.37600 24.87700 1.000 29.38773 1820 GLY B N 1
ATOM 6170 C CA . GLY B 1 178 ? -12.48100 0.44800 26.13000 1.000 30.64052 1820 GLY B CA 1
ATOM 6171 C C . GLY B 1 178 ? -10.98300 0.26500 26.01000 1.000 32.28019 1820 GLY B C 1
ATOM 6172 O O . GLY B 1 178 ? -10.26400 0.58000 26.96900 1.000 32.53022 1820 GLY B O 1
ATOM 6176 N N . PHE B 1 179 ? -10.49000 -0.21400 24.86500 1.000 29.97728 1821 PHE B N 1
ATOM 6177 C CA . PHE B 1 179 ? -9.04700 -0.28400 24.67100 1.000 28.03494 1821 PHE B CA 1
ATOM 6178 C C . PHE B 1 179 ? -8.38000 1.08700 24.63100 1.000 27.02429 1821 PHE B C 1
ATOM 6179 O O . PHE B 1 179 ? -7.14900 1.14600 24.70700 1.000 29.07980 1821 PHE B O 1
ATOM 6196 N N . HIS B 1 180 ? -9.14900 2.17300 24.51200 1.000 28.30076 1822 HIS B N 1
ATOM 6197 C CA . HIS B 1 180 ? -8.63600 3.53200 24.66500 1.000 27.65068 1822 HIS B CA 1
ATOM 6198 C C . HIS B 1 180 ? -8.64400 4.02500 26.11700 1.000 29.37984 1822 HIS B C 1
ATOM 6199 O O . HIS B 1 180 ? -8.12800 5.12000 26.39100 1.000 31.56957 1822 HIS B O 1
ATOM 6213 N N . ALA B 1 181 ? -9.23800 3.27200 27.04600 1.000 31.63537 1823 ALA B N 1
ATOM 6214 C CA . ALA B 1 181 ? -9.37400 3.68300 28.44200 1.000 34.71469 1823 ALA B CA 1
ATOM 6215 C C . ALA B 1 181 ? -8.44700 2.92600 29.38300 1.000 37.34658 1823 ALA B C 1
ATOM 6216 O O . ALA B 1 181 ? -8.49200 3.15600 30.60300 1.000 40.09954 1823 ALA B O 1
ATOM 6223 N N . ILE B 1 182 ? -7.61100 2.03000 28.85400 1.000 35.18580 1824 ILE B N 1
ATOM 6224 C CA . ILE B 1 182 ? -6.71500 1.24800 29.70000 1.000 35.79113 1824 ILE B CA 1
ATOM 6225 C C . ILE B 1 182 ? -5.76000 2.16600 30.45100 1.000 38.72833 1824 ILE B C 1
ATOM 6226 O O . ILE B 1 182 ? -5.47000 1.95300 31.63500 1.000 41.44707 1824 ILE B O 1
ATOM 6242 N N . GLY B 1 183 ? -5.28200 3.21800 29.78600 1.000 41.04966 1825 GLY B N 1
ATOM 6243 C CA . GLY B 1 183 ? -4.38200 4.17100 30.42100 1.000 42.01293 1825 GLY B CA 1
ATOM 6244 C C . GLY B 1 183 ? -4.95300 4.86000 31.64200 1.000 44.07371 1825 GLY B C 1
ATOM 6245 O O . GLY B 1 183 ? -4.18400 5.36400 32.46900 1.000 46.33187 1825 GLY B O 1
ATOM 6249 N N . GLN B 1 184 ? -6.28500 4.92000 31.76600 1.000 44.29478 1826 GLN B N 1
ATOM 6250 C CA . GLN B 1 184 ? -6.89900 5.50300 32.95400 1.000 46.98195 1826 GLN B CA 1
ATOM 6251 C C . GLN B 1 184 ? -6.76200 4.59200 34.16300 1.000 49.07430 1826 GLN B C 1
ATOM 6252 O O . GLN B 1 184 ? -6.90500 5.06100 35.29900 1.000 50.28234 1826 GLN B O 1
ATOM 6266 N N A MET B 1 185 ? -6.50300 3.29900 33.93500 0.560 50.00073 1827 MET B N 1
ATOM 6267 N N B MET B 1 185 ? -6.47800 3.30400 33.95900 0.440 50.31656 1827 MET B N 1
ATOM 6268 C CA A MET B 1 185 ? -6.34500 2.31500 34.99300 0.560 52.20889 1827 MET B CA 1
ATOM 6269 C CA B MET B 1 185 ? -6.31600 2.38400 35.07900 0.440 52.45366 1827 MET B CA 1
ATOM 6270 C C A MET B 1 185 ? -4.90400 1.89600 35.22200 0.560 51.07191 1827 MET B C 1
ATOM 6271 C C B MET B 1 185 ? -4.99200 1.63300 35.02100 0.440 51.86675 1827 MET B C 1
ATOM 6272 O O A MET B 1 185 ? -4.59800 1.35600 36.29000 0.560 50.24287 1827 MET B O 1
ATOM 6273 O O B MET B 1 185 ? -4.84800 0.59800 35.68100 0.440 52.54051 1827 MET B O 1
ATOM 6300 N N . CYS B 1 186 ? -4.02100 2.12400 34.25400 1.000 49.96389 1828 CYS B N 1
ATOM 6301 C CA . CYS B 1 186 ? -2.72500 1.46800 34.21100 1.000 47.84258 1828 CYS B CA 1
ATOM 6302 C C . CYS B 1 186 ? -1.75200 2.33500 33.42300 1.000 47.65045 1828 CYS B C 1
ATOM 6303 O O . CYS B 1 186 ? -2.10700 2.87500 32.37400 1.000 49.81650 1828 CYS B O 1
ATOM 6312 N N . GLU B 1 187 ? -0.52500 2.45900 33.92500 1.000 47.57939 1829 GLU B N 1
ATOM 6313 C CA . GLU B 1 187 ? 0.45500 3.37200 33.34800 1.000 48.44002 1829 GLU B CA 1
ATOM 6314 C C . GLU B 1 187 ? 1.25500 2.76600 32.20000 1.000 46.06342 1829 GLU B C 1
ATOM 6315 O O . GLU B 1 187 ? 2.17600 3.41700 31.69300 1.000 50.56133 1829 GLU B O 1
ATOM 6327 N N . ALA B 1 188 ? 0.93100 1.63500 31.78100 1.000 38.23353 1830 ALA B N 1
ATOM 6328 C CA . ALA B 1 188 ? 1.77500 0.96500 30.80900 1.000 32.97764 1830 ALA B CA 1
ATOM 6329 C C . ALA B 1 188 ? 1.37700 1.32400 29.38200 1.000 31.02214 1830 ALA B C 1
ATOM 6330 O O . ALA B 1 188 ? 0.19600 1.52900 29.08600 1.000 31.86698 1830 ALA B O 1
ATOM 6337 N N . PRO B 1 189 ? 2.32900 1.37400 28.45800 1.000 28.07705 1831 PRO B N 1
ATOM 6338 C CA . PRO B 1 189 ? 1.94800 1.53600 27.05600 1.000 28.61133 1831 PRO B CA 1
ATOM 6339 C C . PRO B 1 189 ? 1.06800 0.38200 26.59700 1.000 27.42171 1831 PRO B C 1
ATOM 6340 O O . PRO B 1 189 ? 1.21700 -0.76400 27.03100 1.000 27.87176 1831 PRO B O 1
ATOM 6351 N N . VAL B 1 190 ? 0.14100 0.70700 25.70800 1.000 25.03984 1832 VAL B N 1
ATOM 6352 C CA . VAL B 1 190 ? -0.77900 -0.24300 25.09700 1.000 26.48475 1832 VAL B CA 1
ATOM 6353 C C . VAL B 1 190 ? -0.43700 -0.31700 23.61400 1.000 24.07394 1832 VAL B C 1
ATOM 6354 O O . VAL B 1 190 ? -0.39300 0.71400 22.93100 1.000 24.20027 1832 VAL B O 1
ATOM 6367 N N . VAL B 1 191 ? -0.17200 -1.52500 23.11700 1.000 21.93947 1833 VAL B N 1
ATOM 6368 C CA . VAL B 1 191 ? 0.16100 -1.74900 21.71600 1.000 22.41321 1833 VAL B CA 1
ATOM 6369 C C . VAL B 1 191 ? -0.75300 -2.81300 21.12600 1.000 21.06042 1833 VAL B C 1
ATOM 6370 O O . VAL B 1 191 ? -1.33200 -3.63800 21.83500 1.000 23.78443 1833 VAL B O 1
ATOM 6383 N N . THR B 1 192 ? -0.83000 -2.82000 19.79500 1.000 22.65272 1834 THR B N 1
ATOM 6384 C CA . THR B 1 192 ? -1.56100 -3.85900 19.08400 1.000 19.51023 1834 THR B CA 1
ATOM 6385 C C . THR B 1 192 ? -0.78300 -5.18500 19.06800 1.000 17.91531 1834 THR B C 1
ATOM 6386 O O . THR B 1 192 ? 0.43900 -5.23700 19.24300 1.000 18.91806 1834 THR B O 1
ATOM 6397 N N . ARG B 1 193 ? -1.52000 -6.26900 18.82500 1.000 20.72880 1835 ARG B N 1
ATOM 6398 C CA . ARG B 1 193 ? -0.91800 -7.59300 18.73200 1.000 20.83671 1835 ARG B CA 1
ATOM 6399 C C . ARG B 1 193 ? 0.11400 -7.66100 17.61900 1.000 19.74710 1835 ARG B C 1
ATOM 6400 O O . ARG B 1 193 ? 1.06200 -8.45000 17.70400 1.000 17.89688 1835 ARG B O 1
ATOM 6421 N N . GLU B 1 194 ? -0.03400 -6.82100 16.58100 1.000 19.02070 1836 GLU B N 1
ATOM 6422 C CA . GLU B 1 194 ? 0.94900 -6.77300 15.50900 1.000 19.17072 1836 GLU B CA 1
ATOM 6423 C C . GLU B 1 194 ? 2.34700 -6.47300 16.04200 1.000 19.19177 1836 GLU B C 1
ATOM 6424 O O . GLU B 1 194 ? 3.34400 -6.88900 15.44000 1.000 18.49432 1836 GLU B O 1
ATOM 6436 N N . TRP B 1 195 ? 2.45100 -5.72300 17.14900 1.000 20.39718 1837 TRP B N 1
ATOM 6437 C CA . TRP B 1 195 ? 3.76700 -5.48800 17.73600 1.000 20.56562 1837 TRP B CA 1
ATOM 6438 C C . TRP B 1 195 ? 4.44000 -6.80200 18.09900 1.000 19.67078 1837 TRP B C 1
ATOM 6439 O O . TRP B 1 195 ? 5.63400 -6.98500 17.83900 1.000 19.44444 1837 TRP B O 1
ATOM 6460 N N . VAL B 1 196 ? 3.69500 -7.71900 18.72200 1.000 19.01544 1838 VAL B N 1
ATOM 6461 C CA . VAL B 1 196 ? 4.25000 -9.03500 19.04700 1.000 20.24190 1838 VAL B CA 1
ATOM 6462 C C . VAL B 1 196 ? 4.56300 -9.81000 17.77000 1.000 18.32062 1838 VAL B C 1
ATOM 6463 O O . VAL B 1 196 ? 5.67200 -10.33700 17.58100 1.000 18.44958 1838 VAL B O 1
ATOM 6476 N N . LEU B 1 197 ? 3.59200 -9.87700 16.86000 1.000 17.27312 1839 LEU B N 1
ATOM 6477 C CA . LEU B 1 197 ? 3.74900 -10.76200 15.71100 1.000 17.30207 1839 LEU B CA 1
ATOM 6478 C C . LEU B 1 197 ? 4.90100 -10.31400 14.80800 1.000 17.22575 1839 LEU B C 1
ATOM 6479 O O . LEU B 1 197 ? 5.68800 -11.14300 14.33300 1.000 16.90466 1839 LEU B O 1
ATOM 6495 N N . ASP B 1 198 ? 5.01700 -9.00500 14.55900 1.000 17.83635 1840 ASP B N 1
ATOM 6496 C CA . ASP B 1 198 ? 6.10500 -8.50800 13.73100 1.000 18.18113 1840 ASP B CA 1
ATOM 6497 C C . ASP B 1 198 ? 7.44300 -8.75100 14.41900 1.000 19.41022 1840 ASP B C 1
ATOM 6498 O O . ASP B 1 198 ? 8.42500 -9.13500 13.77100 1.000 19.82343 1840 ASP B O 1
ATOM 6507 N N . SER B 1 199 ? 7.49700 -8.50700 15.73500 1.000 19.27600 1841 SER B N 1
ATOM 6508 C CA . SER B 1 199 ? 8.74200 -8.70800 16.47500 1.000 19.28389 1841 SER B CA 1
ATOM 6509 C C . SER B 1 199 ? 9.17400 -10.17300 16.43100 1.000 16.70463 1841 SER B C 1
ATOM 6510 O O . SER B 1 199 ? 10.36000 -10.48000 16.25200 1.000 18.04164 1841 SER B O 1
ATOM 6518 N N . VAL B 1 200 ? 8.22800 -11.08800 16.60700 1.000 17.54158 1842 VAL B N 1
ATOM 6519 C CA . VAL B 1 200 ? 8.57200 -12.51000 16.59700 1.000 17.20206 1842 VAL B CA 1
ATOM 6520 C C . VAL B 1 200 ? 9.03600 -12.94200 15.21300 1.000 16.94150 1842 VAL B C 1
ATOM 6521 O O . VAL B 1 200 ? 10.07000 -13.58900 15.08000 1.000 17.68896 1842 VAL B O 1
ATOM 6534 N N . ALA B 1 201 ? 8.27800 -12.59300 14.16600 1.000 16.94414 1843 ALA B N 1
ATOM 6535 C CA . ALA B 1 201 ? 8.64700 -12.97300 12.80600 1.000 17.10205 1843 ALA B CA 1
ATOM 6536 C C . ALA B 1 201 ? 10.05700 -12.50900 12.44100 1.000 17.66791 1843 ALA B C 1
ATOM 6537 O O . ALA B 1 201 ? 10.84200 -13.26900 11.85100 1.000 18.01795 1843 ALA B O 1
ATOM 6544 N N . LEU B 1 202 ? 10.37800 -11.24600 12.73800 1.000 18.13112 1844 LEU B N 1
ATOM 6545 C CA . LEU B 1 202 ? 11.69100 -10.69600 12.44800 1.000 19.07334 1844 LEU B CA 1
ATOM 6546 C C . LEU B 1 202 ? 12.74700 -11.12700 13.45900 1.000 19.73131 1844 LEU B C 1
ATOM 6547 O O . LEU B 1 202 ? 13.94100 -10.84000 13.25000 1.000 22.13423 1844 LEU B O 1
ATOM 6563 N N . TYR B 1 203 ? 12.33600 -11.80700 14.52700 1.000 19.88396 1845 TYR B N 1
ATOM 6564 C CA . TYR B 1 203 ? 13.13600 -11.99800 15.74700 1.000 20.25243 1845 TYR B CA 1
ATOM 6565 C C . TYR B 1 203 ? 13.96600 -10.76200 16.09400 1.000 20.52088 1845 TYR B C 1
ATOM 6566 O O . TYR B 1 203 ? 15.19100 -10.80900 16.27300 1.000 21.53416 1845 TYR B O 1
ATOM 6584 N N . GLN B 1 204 ? 13.24100 -9.65500 16.24900 1.000 22.27109 1846 GLN B N 1
ATOM 6585 C CA . GLN B 1 204 ? 13.81800 -8.34500 16.56200 1.000 22.54218 1846 GLN B CA 1
ATOM 6586 C C . GLN B 1 204 ? 12.72700 -7.57300 17.28300 1.000 24.91878 1846 GLN B C 1
ATOM 6587 O O . GLN B 1 204 ? 11.65600 -7.37000 16.71000 1.000 24.12395 1846 GLN B O 1
ATOM 6601 N N . CYS B 1 205 ? 12.97000 -7.15400 18.52500 1.000 23.99761 1847 CYS B N 1
ATOM 6602 C CA . CYS B 1 205 ? 11.96400 -6.37100 19.23500 1.000 24.27396 1847 CYS B CA 1
ATOM 6603 C C . CYS B 1 205 ? 11.75500 -5.03500 18.52800 1.000 23.01329 1847 CYS B C 1
ATOM 6604 O O . CYS B 1 205 ? 12.68900 -4.24700 18.36500 1.000 24.52136 1847 CYS B O 1
ATOM 6612 N N . GLN B 1 206 ? 10.52700 -4.78600 18.09600 1.000 22.53428 1848 GLN B N 1
ATOM 6613 C CA . GLN B 1 206 ? 10.23600 -3.55000 17.38300 1.000 22.73957 1848 GLN B CA 1
ATOM 6614 C C . GLN B 1 206 ? 10.02000 -2.40900 18.37200 1.000 22.65535 1848 GLN B C 1
ATOM 6615 O O . GLN B 1 206 ? 9.59400 -2.61600 19.51600 1.000 25.26882 1848 GLN B O 1
ATOM 6629 N N . GLU B 1 207 ? 10.33000 -1.19500 17.92300 1.000 25.36883 1849 GLU B N 1
ATOM 6630 C CA . GLU B 1 207 ? 9.89300 -0.01200 18.65400 1.000 28.17706 1849 GLU B CA 1
ATOM 6631 C C . GLU B 1 207 ? 8.37100 -0.00500 18.76000 1.000 25.93732 1849 GLU B C 1
ATOM 6632 O O . GLU B 1 207 ? 7.66000 -0.46100 17.85900 1.000 26.84796 1849 GLU B O 1
ATOM 6644 N N . LEU B 1 208 ? 7.86800 0.50700 19.89000 1.000 28.74818 1850 LEU B N 1
ATOM 6645 C CA . LEU B 1 208 ? 6.42500 0.51600 20.11400 1.000 27.05324 1850 LEU B CA 1
ATOM 6646 C C . LEU B 1 208 ? 5.70400 1.53600 19.24600 1.000 28.70607 1850 LEU B C 1
ATOM 6647 O O . LEU B 1 208 ? 4.50000 1.38100 19.00600 1.000 27.81123 1850 LEU B O 1
ATOM 6663 N N . ASP B 1 209 ? 6.43100 2.54100 18.74400 1.000 28.00073 1851 ASP B N 1
ATOM 6664 C CA . ASP B 1 209 ? 5.83500 3.77200 18.23000 1.000 31.95646 1851 ASP B CA 1
ATOM 6665 C C . ASP B 1 209 ? 4.63400 3.52400 17.30600 1.000 30.61946 1851 ASP B C 1
ATOM 6666 O O . ASP B 1 209 ? 3.53800 4.03400 17.56200 1.000 32.40125 1851 ASP B O 1
ATOM 6675 N N . THR B 1 210 ? 4.80800 2.74300 16.22800 1.000 29.49301 1852 THR B N 1
ATOM 6676 C CA . THR B 1 210 ? 3.72800 2.60300 15.24900 1.000 29.69567 1852 THR B CA 1
ATOM 6677 C C . THR B 1 210 ? 2.62600 1.65600 15.69700 1.000 27.00061 1852 THR B C 1
ATOM 6678 O O . THR B 1 210 ? 1.61200 1.53200 14.99900 1.000 27.56120 1852 THR B O 1
ATOM 6689 N N . TYR B 1 211 ? 2.79700 0.99200 16.83400 1.000 27.29801 1853 TYR B N 1
ATOM 6690 C CA . TYR B 1 211 ? 1.81800 0.04700 17.33600 1.000 25.32409 1853 TYR B CA 1
ATOM 6691 C C . TYR B 1 211 ? 1.04500 0.58300 18.52100 1.000 25.24250 1853 TYR B C 1
ATOM 6692 O O . TYR B 1 211 ? 0.09400 -0.07000 18.96000 1.000 23.56072 1853 TYR B O 1
ATOM 6710 N N . LEU B 1 212 ? 1.44000 1.73200 19.06300 1.000 23.62389 1854 LEU B N 1
ATOM 6711 C CA . LEU B 1 212 ? 0.81400 2.21200 20.28300 1.000 25.12933 1854 LEU B CA 1
ATOM 6712 C C . LEU B 1 212 ? -0.63000 2.57600 20.00000 1.000 24.02130 1854 LEU B C 1
ATOM 6713 O O . LEU B 1 212 ? -0.95900 3.10200 18.93500 1.000 28.52974 1854 LEU B O 1
ATOM 6729 N N . ILE B 1 213 ? -1.49700 2.29200 20.96100 1.000 23.95287 1855 ILE B N 1
ATOM 6730 C CA . ILE B 1 213 ? -2.88700 2.72500 20.91800 1.000 24.61085 1855 ILE B CA 1
ATOM 6731 C C . ILE B 1 213 ? -2.99500 3.96100 21.80400 1.000 25.28724 1855 ILE B C 1
ATOM 6732 O O . ILE B 1 213 ? -2.84500 3.84600 23.03100 1.000 26.77426 1855 ILE B O 1
ATOM 6748 N N . PRO B 1 214 ? -3.22300 5.13800 21.24700 1.000 26.55845 1856 PRO B N 1
ATOM 6749 C CA . PRO B 1 214 ? -3.27900 6.32500 22.09800 1.000 27.62173 1856 PRO B CA 1
ATOM 6750 C C . PRO B 1 214 ? -4.47900 6.23000 23.01600 1.000 29.17455 1856 PRO B C 1
ATOM 6751 O O . PRO B 1 214 ? -5.54300 5.75800 22.61700 1.000 26.10576 1856 PRO B O 1
ATOM 6762 N N . GLN B 1 215 ? -4.27900 6.64100 24.26800 1.000 33.99881 1857 GLN B N 1
ATOM 6763 C CA . GLN B 1 215 ? -5.26000 6.50300 25.33100 1.000 33.49086 1857 GLN B CA 1
ATOM 6764 C C . GLN B 1 215 ? -5.91700 7.84700 25.62700 1.000 35.70428 1857 GLN B C 1
ATOM 6765 O O . GLN B 1 215 ? -5.31500 8.91300 25.44000 1.000 38.87835 1857 GLN B O 1
ATOM 6779 N N . ILE B 1 216 ? -7.16300 7.78400 26.08900 1.000 36.90442 1858 ILE B N 1
ATOM 6780 C CA . ILE B 1 216 ? -7.92800 8.97700 26.44500 1.000 40.05217 1858 ILE B CA 1
ATOM 6781 C C . ILE B 1 216 ? -7.61600 9.32400 27.89500 1.000 44.02370 1858 ILE B C 1
ATOM 6782 O O . ILE B 1 216 ? -7.66500 8.43700 28.75700 1.000 44.78169 1858 ILE B O 1
ATOM 6798 N N . PRO B 1 217 ? -7.25600 10.58200 28.21400 1.000 50.16128 1859 PRO B N 1
ATOM 6799 C CA . PRO B 1 217 ? -7.01300 10.96300 29.61200 1.000 52.64052 1859 PRO B CA 1
ATOM 6800 C C . PRO B 1 217 ? -8.21800 10.71400 30.51400 1.000 54.34073 1859 PRO B C 1
ATOM 6801 O O . PRO B 1 217 ? -9.36900 10.84300 30.08300 1.000 50.19812 1859 PRO B O 1
ATOM 6813 N N A MET C 1 8 ? 8.76800 -38.17900 52.19500 0.530 27.50330 1650 MET C N 1
ATOM 6814 N N B MET C 1 8 ? 8.77000 -38.17700 52.14300 0.470 27.86650 1650 MET C N 1
ATOM 6815 C CA A MET C 1 8 ? 8.20900 -37.08900 51.39300 0.530 23.56598 1650 MET C CA 1
ATOM 6816 C CA B MET C 1 8 ? 8.19800 -37.07300 51.37600 0.470 24.60295 1650 MET C CA 1
ATOM 6817 C C A MET C 1 8 ? 6.67100 -37.16900 51.33100 0.530 22.73957 1650 MET C C 1
ATOM 6818 C C B MET C 1 8 ? 6.66900 -37.16400 51.30300 0.470 22.84748 1650 MET C C 1
ATOM 6819 O O A MET C 1 8 ? 6.09600 -38.24200 51.14000 0.530 22.50270 1650 MET C O 1
ATOM 6820 O O B MET C 1 8 ? 6.10200 -38.23500 51.08300 0.470 22.43690 1650 MET C O 1
ATOM 6846 N N . SER C 1 9 ? 6.00800 -36.02500 51.48600 1.000 20.54194 1651 SER C N 1
ATOM 6847 C CA . SER C 1 9 ? 4.55300 -35.96200 51.46000 1.000 20.12873 1651 SER C CA 1
ATOM 6848 C C . SER C 1 9 ? 4.14100 -34.61800 50.88500 1.000 17.92847 1651 SER C C 1
ATOM 6849 O O . SER C 1 9 ? 4.59000 -33.56600 51.36500 1.000 20.24453 1651 SER C O 1
ATOM 6858 N N . MET C 1 10 ? 3.31400 -34.66400 49.84500 1.000 18.53117 1652 MET C N 1
ATOM 6859 C CA . MET C 1 10 ? 3.00700 -33.49000 49.03200 1.000 18.50485 1652 MET C CA 1
ATOM 6860 C C . MET C 1 10 ? 1.51800 -33.17300 49.08400 1.000 16.64936 1652 MET C C 1
ATOM 6861 O O . MET C 1 10 ? 0.67800 -34.06800 49.23100 1.000 17.69423 1652 MET C O 1
ATOM 6875 N N . VAL C 1 11 ? 1.20700 -31.88400 48.95300 1.000 16.21510 1653 VAL C N 1
ATOM 6876 C CA . VAL C 1 11 ? -0.09700 -31.42800 48.49800 1.000 15.75452 1653 VAL C CA 1
ATOM 6877 C C . VAL C 1 11 ? 0.11900 -30.69900 47.17700 1.000 15.86506 1653 VAL C C 1
ATOM 6878 O O . VAL C 1 11 ? 1.23500 -30.31600 46.84100 1.000 16.02561 1653 VAL C O 1
ATOM 6891 N N . VAL C 1 12 ? -0.96500 -30.51600 46.41200 1.000 16.09403 1654 VAL C N 1
ATOM 6892 C CA . VAL C 1 12 ? -0.93500 -29.71600 45.18700 1.000 16.14930 1654 VAL C CA 1
ATOM 6893 C C . VAL C 1 12 ? -1.89600 -28.53700 45.33200 1.000 17.78371 1654 VAL C C 1
ATOM 6894 O O . VAL C 1 12 ? -2.86000 -28.57300 46.10400 1.000 17.91267 1654 VAL C O 1
ATOM 6907 N N . SER C 1 13 ? -1.63200 -27.48000 44.56200 1.000 16.22037 1655 SER C N 1
ATOM 6908 C CA . SER C 1 13 ? -2.50200 -26.31300 44.57500 1.000 16.60989 1655 SER C CA 1
ATOM 6909 C C . SER C 1 13 ? -2.63200 -25.71100 43.17900 1.000 17.10995 1655 SER C C 1
ATOM 6910 O O . SER C 1 13 ? -1.63400 -25.49300 42.48500 1.000 17.36787 1655 SER C O 1
ATOM 6918 N N . GLY C 1 14 ? -3.87800 -25.43900 42.76900 1.000 15.93612 1656 GLY C N 1
ATOM 6919 C CA . GLY C 1 14 ? -4.14200 -24.78200 41.50600 1.000 18.16270 1656 GLY C CA 1
ATOM 6920 C C . GLY C 1 14 ? -4.14400 -25.68400 40.30000 1.000 18.79173 1656 GLY C C 1
ATOM 6921 O O . GLY C 1 14 ? -4.10900 -25.17400 39.17900 1.000 18.32851 1656 GLY C O 1
ATOM 6925 N N . LEU C 1 15 ? -4.18700 -27.00800 40.48700 1.000 17.69159 1657 LEU C N 1
ATOM 6926 C CA . LEU C 1 15 ? -4.07200 -27.96900 39.39700 1.000 18.31009 1657 LEU C CA 1
ATOM 6927 C C . LEU C 1 15 ? -5.44000 -28.42300 38.90900 1.000 19.57603 1657 LEU C C 1
ATOM 6928 O O . LEU C 1 15 ? -6.41200 -28.47100 39.67100 1.000 22.73957 1657 LEU C O 1
ATOM 6944 N N . THR C 1 16 ? -5.48900 -28.76800 37.62500 1.000 20.50772 1658 THR C N 1
ATOM 6945 C CA . THR C 1 16 ? -6.64400 -29.44200 37.05100 1.000 21.06832 1658 THR C CA 1
ATOM 6946 C C . THR C 1 16 ? -6.59400 -30.92700 37.37100 1.000 20.19189 1658 THR C C 1
ATOM 6947 O O . THR C 1 16 ? -5.56000 -31.44700 37.79500 1.000 19.59445 1658 THR C O 1
ATOM 6958 N N . PRO C 1 17 ? -7.69700 -31.65300 37.13300 1.000 22.27109 1659 PRO C N 1
ATOM 6959 C CA . PRO C 1 17 ? -7.66000 -33.11200 37.35700 1.000 23.22121 1659 PRO C CA 1
ATOM 6960 C C . PRO C 1 17 ? -6.61100 -33.83600 36.52100 1.000 22.60271 1659 PRO C C 1
ATOM 6961 O O . PRO C 1 17 ? -5.92400 -34.74000 37.01900 1.000 22.67377 1659 PRO C O 1
ATOM 6972 N N . GLU C 1 18 ? -6.45200 -33.46100 35.25600 1.000 23.25805 1660 GLU C N 1
ATOM 6973 C CA . GLU C 1 18 ? -5.41800 -34.09200 34.44700 1.000 23.34754 1660 GLU C CA 1
ATOM 6974 C C . GLU C 1 18 ? -4.03400 -33.86400 35.05700 1.000 21.13938 1660 GLU C C 1
ATOM 6975 O O . GLU C 1 18 ? -3.20400 -34.78100 35.12500 1.000 22.09212 1660 GLU C O 1
ATOM 6987 N N . GLU C 1 19 ? -3.76700 -32.64600 35.51800 1.000 19.82080 1661 GLU C N 1
ATOM 6988 C CA . GLU C 1 19 ? -2.49100 -32.35500 36.17400 1.000 19.36285 1661 GLU C CA 1
ATOM 6989 C C . GLU C 1 19 ? -2.31500 -33.13200 37.48100 1.000 19.62077 1661 GLU C C 1
ATOM 6990 O O . GLU C 1 19 ? -1.23300 -33.67200 37.73800 1.000 19.55761 1661 GLU C O 1
ATOM 7002 N N A PHE C 1 20 ? -3.33900 -33.20500 38.34000 0.700 17.72318 1662 PHE C N 1
ATOM 7003 N N B PHE C 1 20 ? -3.36200 -33.16100 38.31900 0.300 19.75500 1662 PHE C N 1
ATOM 7004 C CA A PHE C 1 20 ? -3.09300 -33.94400 39.58200 0.700 17.73107 1662 PHE C CA 1
ATOM 7005 C CA B PHE C 1 20 ? -3.35500 -33.92300 39.56900 0.300 20.47614 1662 PHE C CA 1
ATOM 7006 C C A PHE C 1 20 ? -3.00800 -35.44900 39.35400 0.700 17.49683 1662 PHE C C 1
ATOM 7007 C C B PHE C 1 20 ? -2.99800 -35.38200 39.31200 0.300 19.22073 1662 PHE C C 1
ATOM 7008 O O A PHE C 1 20 ? -2.36500 -36.13800 40.14400 0.700 19.06018 1662 PHE C O 1
ATOM 7009 O O B PHE C 1 20 ? -2.19500 -35.97600 40.03900 0.300 18.92859 1662 PHE C O 1
ATOM 7042 N N . MET C 1 21 ? -3.59500 -35.97200 38.27500 1.000 19.26284 1663 MET C N 1
ATOM 7043 C CA . MET C 1 21 ? -3.32900 -37.37300 37.92900 1.000 19.21546 1663 MET C CA 1
ATOM 7044 C C . MET C 1 21 ? -1.86600 -37.58000 37.58000 1.000 18.61013 1663 MET C C 1
ATOM 7045 O O . MET C 1 21 ? -1.26900 -38.59800 37.95300 1.000 20.62616 1663 MET C O 1
ATOM 7059 N N . LEU C 1 22 ? -1.26200 -36.62500 36.86600 1.000 18.39694 1664 LEU C N 1
ATOM 7060 C CA . LEU C 1 22 ? 0.16900 -36.71800 36.57300 1.000 19.82343 1664 LEU C CA 1
ATOM 7061 C C . LEU C 1 22 ? 0.99900 -36.62000 37.85300 1.000 18.43379 1664 LEU C C 1
ATOM 7062 O O . LEU C 1 22 ? 1.99600 -37.33900 38.01600 1.000 18.39168 1664 LEU C O 1
ATOM 7078 N N . VAL C 1 23 ? 0.61200 -35.73700 38.78000 1.000 17.79161 1665 VAL C N 1
ATOM 7079 C CA . VAL C 1 23 ? 1.29300 -35.69800 40.07500 1.000 18.34430 1665 VAL C CA 1
ATOM 7080 C C . VAL C 1 23 ? 1.21800 -37.05600 40.76300 1.000 17.91531 1665 VAL C C 1
ATOM 7081 O O . VAL C 1 23 ? 2.20200 -37.52600 41.34900 1.000 18.11533 1665 VAL C O 1
ATOM 7094 N N . TYR C 1 24 ? 0.05000 -37.70500 40.70800 1.000 18.25219 1666 TYR C N 1
ATOM 7095 C CA . TYR C 1 24 ? -0.09300 -39.01100 41.34700 1.000 17.54158 1666 TYR C CA 1
ATOM 7096 C C . TYR C 1 24 ? 0.75300 -40.09000 40.66500 1.000 18.12059 1666 TYR C C 1
ATOM 7097 O O . TYR C 1 24 ? 1.23700 -41.00300 41.33900 1.000 19.91818 1666 TYR C O 1
ATOM 7115 N N . LYS C 1 25 ? 0.93500 -40.00600 39.34500 1.000 18.58907 1667 LYS C N 1
ATOM 7116 C CA . LYS C 1 25 ? 1.84000 -40.92400 38.65000 1.000 19.17072 1667 LYS C CA 1
ATOM 7117 C C . LYS C 1 25 ? 3.27300 -40.73800 39.15000 1.000 18.57065 1667 LYS C C 1
ATOM 7118 O O . LYS C 1 25 ? 3.98000 -41.70900 39.46100 1.000 19.97345 1667 LYS C O 1
ATOM 7137 N N . PHE C 1 26 ? 3.70900 -39.48200 39.24600 1.000 17.86004 1668 PHE C N 1
ATOM 7138 C CA . PHE C 1 26 ? 5.03200 -39.15600 39.77700 1.000 18.22587 1668 PHE C CA 1
ATOM 7139 C C . PHE C 1 26 ? 5.17600 -39.63000 41.22000 1.000 18.16270 1668 PHE C C 1
ATOM 7140 O O . PHE C 1 26 ? 6.20900 -40.20000 41.59500 1.000 19.60498 1668 PHE C O 1
ATOM 7157 N N . ALA C 1 27 ? 4.13500 -39.43400 42.03400 1.000 19.38917 1669 ALA C N 1
ATOM 7158 C CA . ALA C 1 27 ? 4.19300 -39.80700 43.44000 1.000 20.62616 1669 ALA C CA 1
ATOM 7159 C C . ALA C 1 27 ? 4.35200 -41.31200 43.59900 1.000 19.88133 1669 ALA C C 1
ATOM 7160 O O . ALA C 1 27 ? 5.12500 -41.78100 44.44400 1.000 21.39993 1669 ALA C O 1
ATOM 7167 N N . ARG C 1 28 ? 3.63700 -42.08600 42.78500 1.000 19.69447 1670 ARG C N 1
ATOM 7168 C CA . ARG C 1 28 ? 3.76800 -43.53700 42.85800 1.000 19.05228 1670 ARG C CA 1
ATOM 7169 C C . ARG C 1 28 ? 5.14600 -43.99100 42.39900 1.000 19.46286 1670 ARG C C 1
ATOM 7170 O O . ARG C 1 28 ? 5.75000 -44.87400 43.02200 1.000 23.28437 1670 ARG C O 1
ATOM 7191 N N . LYS C 1 29 ? 5.66000 -43.40000 41.31900 1.000 20.26822 1671 LYS C N 1
ATOM 7192 C CA . LYS C 1 29 ? 6.98200 -43.77200 40.82600 1.000 21.26834 1671 LYS C CA 1
ATOM 7193 C C . LYS C 1 29 ? 8.06100 -43.55400 41.88300 1.000 21.00515 1671 LYS C C 1
ATOM 7194 O O . LYS C 1 29 ? 8.97300 -44.36800 42.01200 1.000 22.24477 1671 LYS C O 1
ATOM 7213 N N . HIS C 1 30 ? 7.96500 -42.47200 42.65800 1.000 19.68920 1672 HIS C N 1
ATOM 7214 C CA . HIS C 1 30 ? 9.02400 -42.06800 43.57900 1.000 20.16821 1672 HIS C CA 1
ATOM 7215 C C . HIS C 1 30 ? 8.66200 -42.27800 45.04800 1.000 23.51071 1672 HIS C C 1
ATOM 7216 O O . HIS C 1 30 ? 9.38000 -41.79400 45.94400 1.000 25.03984 1672 HIS C O 1
ATOM 7230 N N A HIS C 1 31 ? 7.57700 -42.98600 45.34600 0.460 22.31320 1673 HIS C N 1
ATOM 7231 N N B HIS C 1 31 ? 7.58300 -43.01600 45.30000 0.540 24.14763 1673 HIS C N 1
ATOM 7232 C CA A HIS C 1 31 ? 7.27800 -43.36400 46.73100 0.460 23.44228 1673 HIS C CA 1
ATOM 7233 C CA B HIS C 1 31 ? 7.12400 -43.37000 46.63800 0.540 27.98230 1673 HIS C CA 1
ATOM 7234 C C A HIS C 1 31 ? 6.99100 -42.13400 47.60100 0.460 25.65044 1673 HIS C C 1
ATOM 7235 C C B HIS C 1 31 ? 7.02000 -42.13500 47.53300 0.540 28.00336 1673 HIS C C 1
ATOM 7236 O O A HIS C 1 31 ? 7.50000 -42.00900 48.71500 0.460 28.25602 1673 HIS C O 1
ATOM 7237 O O B HIS C 1 31 ? 7.67400 -42.00700 48.56800 0.540 30.44312 1673 HIS C O 1
ATOM 7264 N N . ILE C 1 32 ? 6.15900 -41.22600 47.08800 1.000 22.84221 1674 ILE C N 1
ATOM 7265 C CA . ILE C 1 32 ? 5.82600 -39.97500 47.76800 1.000 19.62077 1674 ILE C CA 1
ATOM 7266 C C . ILE C 1 32 ? 4.34500 -40.01900 48.11600 1.000 19.34442 1674 ILE C C 1
ATOM 7267 O O . ILE C 1 32 ? 3.51500 -40.33600 47.26000 1.000 22.83958 1674 ILE C O 1
ATOM 7284 N N . THR C 1 33 ? 4.00500 -39.64200 49.33700 1.000 20.32612 1675 THR C N 1
ATOM 7285 C CA . THR C 1 33 ? 2.60000 -39.53100 49.71600 1.000 19.60761 1675 THR C CA 1
ATOM 7286 C C . THR C 1 33 ? 1.97500 -38.26600 49.12300 1.000 19.15230 1675 THR C C 1
ATOM 7287 O O . THR C 1 33 ? 2.62100 -37.22600 49.03400 1.000 20.11031 1675 THR C O 1
ATOM 7298 N N . LEU C 1 34 ? 0.71100 -38.35700 48.71000 1.000 20.19189 1676 LEU C N 1
ATOM 7299 C CA . LEU C 1 34 ? -0.04400 -37.20800 48.21200 1.000 19.64972 1676 LEU C CA 1
ATOM 7300 C C . LEU C 1 34 ? -1.33500 -37.10700 49.01200 1.000 21.45784 1676 LEU C C 1
ATOM 7301 O O . LEU C 1 34 ? -2.10600 -38.07000 49.05200 1.000 23.35017 1676 LEU C O 1
ATOM 7317 N N . THR C 1 35 ? -1.56600 -35.94900 49.66100 1.000 20.49983 1677 THR C N 1
ATOM 7318 C CA . THR C 1 35 ? -2.77000 -35.72800 50.45800 1.000 20.50509 1677 THR C CA 1
ATOM 7319 C C . THR C 1 35 ? -3.54400 -34.53000 49.93500 1.000 20.85513 1677 THR C C 1
ATOM 7320 O O . THR C 1 35 ? -3.01100 -33.68700 49.21800 1.000 19.53129 1677 THR C O 1
ATOM 7331 N N . ASN C 1 36 ? -4.82300 -34.47400 50.29900 1.000 21.54995 1678 ASN C N 1
ATOM 7332 C CA . ASN C 1 36 ? -5.67000 -33.37300 49.86100 1.000 21.30782 1678 ASN C CA 1
ATOM 7333 C C . ASN C 1 36 ? -5.44200 -32.12600 50.70400 1.000 24.51347 1678 ASN C C 1
ATOM 7334 O O . ASN C 1 36 ? -5.49300 -31.00800 50.17600 1.000 26.42948 1678 ASN C O 1
ATOM 7345 N N . LEU C 1 37 ? -5.17500 -32.29200 52.00000 1.000 24.21869 1679 LEU C N 1
ATOM 7346 C CA . LEU C 1 37 ? -4.99300 -31.17200 52.90700 1.000 26.02417 1679 LEU C CA 1
ATOM 7347 C C . LEU C 1 37 ? -3.56900 -31.16000 53.44700 1.000 23.50019 1679 LEU C C 1
ATOM 7348 O O . LEU C 1 37 ? -2.93000 -32.20500 53.62500 1.000 25.50569 1679 LEU C O 1
ATOM 7364 N N . ILE C 1 38 ? -3.07100 -29.95600 53.66700 1.000 24.47399 1680 ILE C N 1
ATOM 7365 C CA . ILE C 1 38 ? -1.73300 -29.78700 54.19900 1.000 23.18699 1680 ILE C CA 1
ATOM 7366 C C . ILE C 1 38 ? -1.74700 -30.08000 55.69700 1.000 25.48727 1680 ILE C C 1
ATOM 7367 O O . ILE C 1 38 ? -2.72100 -29.78600 56.40800 1.000 25.27671 1680 ILE C O 1
ATOM 7383 N N . THR C 1 39 ? -0.66400 -30.68200 56.17400 1.000 25.89784 1681 THR C N 1
ATOM 7384 C CA . THR C 1 39 ? -0.48800 -30.98200 57.58800 1.000 25.85310 1681 THR C CA 1
ATOM 7385 C C . THR C 1 39 ? 0.95100 -30.65200 57.97100 1.000 24.35555 1681 THR C C 1
ATOM 7386 O O . THR C 1 39 ? 1.77600 -30.31300 57.12400 1.000 25.48463 1681 THR C O 1
ATOM 7397 N N . GLU C 1 40 ? 1.26300 -30.76300 59.26200 1.000 26.16103 1682 GLU C N 1
ATOM 7398 C CA . GLU C 1 40 ? 2.64800 -30.56200 59.67200 1.000 29.65356 1682 GLU C CA 1
ATOM 7399 C C . GLU C 1 40 ? 3.58300 -31.58900 59.02600 1.000 27.35854 1682 GLU C C 1
ATOM 7400 O O . GLU C 1 40 ? 4.76400 -31.30100 58.82700 1.000 30.30363 1682 GLU C O 1
ATOM 7412 N N . GLU C 1 41 ? 3.06900 -32.76600 58.64500 1.000 27.70595 1683 GLU C N 1
ATOM 7413 C CA . GLU C 1 41 ? 3.88000 -33.79000 57.98500 1.000 25.10038 1683 GLU C CA 1
ATOM 7414 C C . GLU C 1 41 ? 4.12300 -33.52500 56.50400 1.000 23.75811 1683 GLU C C 1
ATOM 7415 O O . GLU C 1 41 ? 4.99700 -34.17000 55.91100 1.000 24.30555 1683 GLU C O 1
ATOM 7427 N N . THR C 1 42 ? 3.39900 -32.60000 55.89000 1.000 21.89473 1684 THR C N 1
ATOM 7428 C CA . THR C 1 42 ? 3.67400 -32.25000 54.50300 1.000 19.02070 1684 THR C CA 1
ATOM 7429 C C . THR C 1 42 ? 5.09700 -31.72100 54.37200 1.000 20.30243 1684 THR C C 1
ATOM 7430 O O . THR C 1 42 ? 5.52300 -30.85100 55.14200 1.000 23.61336 1684 THR C O 1
ATOM 7441 N N . THR C 1 43 ? 5.81800 -32.20500 53.35600 1.000 18.02585 1685 THR C N 1
ATOM 7442 C CA . THR C 1 43 ? 7.15300 -31.69800 53.06400 1.000 19.50234 1685 THR C CA 1
ATOM 7443 C C . THR C 1 43 ? 7.17900 -30.78600 51.84000 1.000 16.74411 1685 THR C C 1
ATOM 7444 O O . THR C 1 43 ? 8.09300 -29.95400 51.72700 1.000 17.06257 1685 THR C O 1
ATOM 7455 N N . HIS C 1 44 ? 6.21500 -30.94900 50.92300 1.000 16.88360 1686 HIS C N 1
ATOM 7456 C CA . HIS C 1 44 ? 6.22100 -30.27600 49.63200 1.000 16.42039 1686 HIS C CA 1
ATOM 7457 C C . HIS C 1 44 ? 4.82100 -29.76600 49.28600 1.000 16.21773 1686 HIS C C 1
ATOM 7458 O O . HIS C 1 44 ? 3.82600 -30.48300 49.48100 1.000 17.13890 1686 HIS C O 1
ATOM 7472 N N . VAL C 1 45 ? 4.76200 -28.53400 48.77400 1.000 15.22025 1687 VAL C N 1
ATOM 7473 C CA . VAL C 1 45 ? 3.55600 -27.94600 48.18200 1.000 14.70176 1687 VAL C CA 1
ATOM 7474 C C . VAL C 1 45 ? 3.85400 -27.70900 46.71200 1.000 15.05707 1687 VAL C C 1
ATOM 7475 O O . VAL C 1 45 ? 4.76600 -26.93900 46.39100 1.000 15.42290 1687 VAL C O 1
ATOM 7488 N N . VAL C 1 46 ? 3.10500 -28.36800 45.82600 1.000 15.00180 1688 VAL C N 1
ATOM 7489 C CA . VAL C 1 46 ? 3.33300 -28.28400 44.39200 1.000 15.42553 1688 VAL C CA 1
ATOM 7490 C C . VAL C 1 46 ? 2.30100 -27.31100 43.83200 1.000 14.97548 1688 VAL C C 1
ATOM 7491 O O . VAL C 1 46 ? 1.10000 -27.60500 43.80800 1.000 15.30710 1688 VAL C O 1
ATOM 7504 N N . MET C 1 47 ? 2.77200 -26.14700 43.40000 1.000 15.55976 1689 MET C N 1
ATOM 7505 C CA . MET C 1 47 ? 1.93700 -25.03000 42.96400 1.000 16.78622 1689 MET C CA 1
ATOM 7506 C C . MET C 1 47 ? 1.87500 -24.99400 41.44200 1.000 17.40209 1689 MET C C 1
ATOM 7507 O O . MET C 1 47 ? 2.89700 -25.12900 40.77000 1.000 16.37302 1689 MET C O 1
ATOM 7521 N N . LYS C 1 48 ? 0.68900 -24.74200 40.89100 1.000 16.19931 1690 LYS C N 1
ATOM 7522 C CA . LYS C 1 48 ? 0.63300 -24.32500 39.49500 1.000 16.61252 1690 LYS C CA 1
ATOM 7523 C C . LYS C 1 48 ? 1.39900 -23.01700 39.35500 1.000 18.26008 1690 LYS C C 1
ATOM 7524 O O . LYS C 1 48 ? 1.19600 -22.09700 40.14500 1.000 17.35734 1690 LYS C O 1
ATOM 7543 N N . THR C 1 49 ? 2.26000 -22.92500 38.34000 1.000 16.83886 1691 THR C N 1
ATOM 7544 C CA . THR C 1 49 ? 2.98200 -21.68800 38.06600 1.000 15.46238 1691 THR C CA 1
ATOM 7545 C C . THR C 1 49 ? 3.06600 -21.43600 36.56900 1.000 17.21785 1691 THR C C 1
ATOM 7546 O O . THR C 1 49 ? 2.74000 -22.28900 35.74000 1.000 19.22599 1691 THR C O 1
ATOM 7557 N N . ASP C 1 50 ? 3.52600 -20.24200 36.23400 1.000 17.71002 1692 ASP C N 1
ATOM 7558 C CA . ASP C 1 50 ? 4.00600 -19.95800 34.89900 1.000 17.20733 1692 ASP C CA 1
ATOM 7559 C C . ASP C 1 50 ? 5.44100 -20.45400 34.76300 1.000 17.80477 1692 ASP C C 1
ATOM 7560 O O . ASP C 1 50 ? 6.00600 -21.06300 35.68100 1.000 17.07310 1692 ASP C O 1
ATOM 7569 N N . ALA C 1 51 ? 6.03400 -20.20800 33.59400 1.000 18.82331 1693 ALA C N 1
ATOM 7570 C CA . ALA C 1 51 ? 7.36200 -20.73600 33.30200 1.000 20.60773 1693 ALA C CA 1
ATOM 7571 C C . ALA C 1 51 ? 8.47000 -20.05000 34.08500 1.000 21.36835 1693 ALA C C 1
ATOM 7572 O O . ALA C 1 51 ? 9.60000 -20.53100 34.06600 1.000 22.36847 1693 ALA C O 1
ATOM 7579 N N . GLU C 1 52 ? 8.18100 -18.93800 34.75200 1.000 17.69423 1694 GLU C N 1
ATOM 7580 C CA . GLU C 1 52 ? 9.11100 -18.27800 35.66100 1.000 16.55198 1694 GLU C CA 1
ATOM 7581 C C . GLU C 1 52 ? 8.80100 -18.56900 37.13000 1.000 16.59673 1694 GLU C C 1
ATOM 7582 O O . GLU C 1 52 ? 9.34600 -17.90600 38.02600 1.000 17.99426 1694 GLU C O 1
ATOM 7594 N N . PHE C 1 53 ? 8.00000 -19.60900 37.39600 1.000 15.79400 1695 PHE C N 1
ATOM 7595 C CA . PHE C 1 53 ? 7.72400 -20.09300 38.74600 1.000 15.84400 1695 PHE C CA 1
ATOM 7596 C C . PHE C 1 53 ? 7.00300 -19.05100 39.59900 1.000 15.17287 1695 PHE C C 1
ATOM 7597 O O . PHE C 1 53 ? 7.18700 -18.98300 40.80700 1.000 16.77306 1695 PHE C O 1
ATOM 7614 N N . VAL C 1 54 ? 6.10300 -18.29900 38.97300 1.000 15.82558 1696 VAL C N 1
ATOM 7615 C CA . VAL C 1 54 ? 5.20500 -17.38000 39.65500 1.000 16.18615 1696 VAL C CA 1
ATOM 7616 C C . VAL C 1 54 ? 3.84900 -18.05400 39.77500 1.000 16.38091 1696 VAL C C 1
ATOM 7617 O O . VAL C 1 54 ? 3.32900 -18.57800 38.78000 1.000 15.92033 1696 VAL C O 1
ATOM 7630 N N . CYS C 1 55 ? 3.27700 -18.04200 40.98300 1.000 15.12813 1697 CYS C N 1
ATOM 7631 C CA . CYS C 1 55 ? 1.97900 -18.66800 41.25000 1.000 14.48595 1697 CYS C CA 1
ATOM 7632 C C . CYS C 1 55 ? 0.93900 -17.62700 41.66700 1.000 16.95466 1697 CYS C C 1
ATOM 7633 O O . CYS C 1 55 ? 1.22100 -16.43300 41.80900 1.000 17.09942 1697 CYS C O 1
ATOM 7641 N N . GLU C 1 56 ? -0.30000 -18.08800 41.79900 1.000 17.62580 1698 GLU C N 1
ATOM 7642 C CA . GLU C 1 56 ? -1.33100 -17.36600 42.52400 1.000 17.19943 1698 GLU C CA 1
ATOM 7643 C C . GLU C 1 56 ? -1.28600 -17.75900 43.99600 1.000 17.08626 1698 GLU C C 1
ATOM 7644 O O . GLU C 1 56 ? -0.87200 -18.86800 44.34100 1.000 19.81290 1698 GLU C O 1
ATOM 7656 N N . ARG C 1 57 ? -1.72300 -16.85300 44.86500 1.000 15.66767 1699 ARG C N 1
ATOM 7657 C CA . ARG C 1 57 ? -1.65500 -17.08600 46.30500 1.000 16.29143 1699 ARG C CA 1
ATOM 7658 C C . ARG C 1 57 ? -2.88900 -17.87300 46.73400 1.000 16.40723 1699 ARG C C 1
ATOM 7659 O O . ARG C 1 57 ? -4.01800 -17.41700 46.53700 1.000 18.52064 1699 ARG C O 1
ATOM 7680 N N . THR C 1 58 ? -2.66900 -19.07400 47.26100 1.000 15.03338 1700 THR C N 1
ATOM 7681 C CA . THR C 1 58 ? -3.69100 -19.91500 47.86700 1.000 15.32552 1700 THR C CA 1
ATOM 7682 C C . THR C 1 58 ? -3.31600 -20.19700 49.31800 1.000 14.73335 1700 THR C C 1
ATOM 7683 O O . THR C 1 58 ? -2.18100 -19.96000 49.76700 1.000 14.12801 1700 THR C O 1
ATOM 7694 N N . LEU C 1 59 ? -4.26600 -20.77100 50.05200 1.000 15.13339 1701 LEU C N 1
ATOM 7695 C CA . LEU C 1 59 ? -3.98600 -21.15700 51.43700 1.000 14.13591 1701 LEU C CA 1
ATOM 7696 C C . LEU C 1 59 ? -2.79100 -22.10700 51.51700 1.000 13.88061 1701 LEU C C 1
ATOM 7697 O O . LEU C 1 59 ? -1.93700 -21.96500 52.40000 1.000 14.46752 1701 LEU C O 1
ATOM 7713 N N . LYS C 1 60 ? -2.71000 -23.08500 50.61400 1.000 15.10444 1702 LYS C N 1
ATOM 7714 C CA . LYS C 1 60 ? -1.59100 -24.02900 50.65500 1.000 14.62281 1702 LYS C CA 1
ATOM 7715 C C . LYS C 1 60 ? -0.25300 -23.33200 50.41200 1.000 14.33067 1702 LYS C C 1
ATOM 7716 O O . LYS C 1 60 ? 0.76500 -23.69700 51.01100 1.000 15.34921 1702 LYS C O 1
ATOM 7735 N N . TYR C 1 61 ? -0.22800 -22.32600 49.53200 1.000 14.42541 1703 TYR C N 1
ATOM 7736 C CA . TYR C 1 61 ? 0.97600 -21.51200 49.36900 1.000 13.77270 1703 TYR C CA 1
ATOM 7737 C C . TYR C 1 61 ? 1.40500 -20.87900 50.68600 1.000 14.27540 1703 TYR C C 1
ATOM 7738 O O . TYR C 1 61 ? 2.57000 -20.98700 51.09800 1.000 13.96746 1703 TYR C O 1
ATOM 7756 N N . PHE C 1 62 ? 0.49100 -20.16900 51.33900 1.000 14.58859 1704 PHE C N 1
ATOM 7757 C CA . PHE C 1 62 ? 0.84300 -19.48600 52.58100 1.000 14.48858 1704 PHE C CA 1
ATOM 7758 C C . PHE C 1 62 ? 1.31000 -20.46800 53.64400 1.000 13.71217 1704 PHE C C 1
ATOM 7759 O O . PHE C 1 62 ? 2.29300 -20.20600 54.34300 1.000 13.22527 1704 PHE C O 1
ATOM 7776 N N . LEU C 1 63 ? 0.60200 -21.59500 53.80600 1.000 15.37553 1705 LEU C N 1
ATOM 7777 C CA . LEU C 1 63 ? 0.95600 -22.52800 54.87700 1.000 14.83073 1705 LEU C CA 1
ATOM 7778 C C . LEU C 1 63 ? 2.26100 -23.25600 54.57300 1.000 15.22551 1705 LEU C C 1
ATOM 7779 O O . LEU C 1 63 ? 3.02000 -23.59500 55.49300 1.000 15.69925 1705 LEU C O 1
ATOM 7795 N N . GLY C 1 64 ? 2.52900 -23.51500 53.29900 1.000 15.64135 1706 GLY C N 1
ATOM 7796 C CA . GLY C 1 64 ? 3.80600 -24.09300 52.92800 1.000 15.74136 1706 GLY C CA 1
ATOM 7797 C C . GLY C 1 64 ? 4.97100 -23.19100 53.28600 1.000 14.90968 1706 GLY C C 1
ATOM 7798 O O . GLY C 1 64 ? 5.97600 -23.64700 53.84600 1.000 15.48870 1706 GLY C O 1
ATOM 7802 N N . ILE C 1 65 ? 4.85900 -21.89700 52.95600 1.000 14.07800 1707 ILE C N 1
ATOM 7803 C CA . ILE C 1 65 ? 5.90000 -20.93400 53.33300 1.000 14.85704 1707 ILE C CA 1
ATOM 7804 C C . ILE C 1 65 ? 5.98800 -20.82900 54.86000 1.000 13.37002 1707 ILE C C 1
ATOM 7805 O O . ILE C 1 65 ? 7.08100 -20.84800 55.46000 1.000 15.20445 1707 ILE C O 1
ATOM 7821 N N . ALA C 1 66 ? 4.83800 -20.68500 55.51800 1.000 13.61479 1708 ALA C N 1
ATOM 7822 C CA . ALA C 1 66 ? 4.82600 -20.53100 56.97300 1.000 14.40436 1708 ALA C CA 1
ATOM 7823 C C . ALA C 1 66 ? 5.51300 -21.69200 57.68400 1.000 15.68609 1708 ALA C C 1
ATOM 7824 O O . ALA C 1 66 ? 6.11500 -21.49600 58.74300 1.000 17.12837 1708 ALA C O 1
ATOM 7831 N N . GLY C 1 67 ? 5.40600 -22.90000 57.13700 1.000 16.71779 1709 GLY C N 1
ATOM 7832 C CA . GLY C 1 67 ? 6.06200 -24.06000 57.68800 1.000 18.08375 1709 GLY C CA 1
ATOM 7833 C C . GLY C 1 67 ? 7.46400 -24.29700 57.17800 1.000 18.56538 1709 GLY C C 1
ATOM 7834 O O . GLY C 1 67 ? 8.09700 -25.29100 57.56500 1.000 20.28927 1709 GLY C O 1
ATOM 7838 N N . GLY C 1 68 ? 7.98100 -23.41400 56.32600 1.000 17.58369 1710 GLY C N 1
ATOM 7839 C CA . GLY C 1 68 ? 9.32400 -23.59700 55.80300 1.000 18.54433 1710 GLY C CA 1
ATOM 7840 C C . GLY C 1 68 ? 9.47200 -24.82600 54.93200 1.000 17.91267 1710 GLY C C 1
ATOM 7841 O O . GLY C 1 68 ? 10.55400 -25.44400 54.89200 1.000 18.32588 1710 GLY C O 1
ATOM 7845 N N . LYS C 1 69 ? 8.41300 -25.19400 54.21800 1.000 16.82570 1711 LYS C N 1
ATOM 7846 C CA . LYS C 1 69 ? 8.42200 -26.37300 53.38300 1.000 16.32301 1711 LYS C CA 1
ATOM 7847 C C . LYS C 1 69 ? 9.00400 -26.06900 52.00200 1.000 16.40986 1711 LYS C C 1
ATOM 7848 O O . LYS C 1 69 ? 9.36700 -24.94200 51.66800 1.000 17.03889 1711 LYS C O 1
ATOM 7867 N N . TRP C 1 70 ? 9.14300 -27.11500 51.19700 1.000 16.25195 1712 TRP C N 1
ATOM 7868 C CA . TRP C 1 70 ? 9.44000 -26.94900 49.78100 1.000 16.02824 1712 TRP C CA 1
ATOM 7869 C C . TRP C 1 70 ? 8.17100 -26.50200 49.06400 1.000 16.40723 1712 TRP C C 1
ATOM 7870 O O . TRP C 1 70 ? 7.17300 -27.22400 49.07200 1.000 18.32588 1712 TRP C O 1
ATOM 7891 N N . VAL C 1 71 ? 8.19800 -25.31600 48.47800 1.000 15.27025 1713 VAL C N 1
ATOM 7892 C CA . VAL C 1 71 ? 7.08800 -24.81200 47.68100 1.000 14.24908 1713 VAL C CA 1
ATOM 7893 C C . VAL C 1 71 ? 7.63000 -24.74300 46.26400 1.000 14.79914 1713 VAL C C 1
ATOM 7894 O O . VAL C 1 71 ? 8.49600 -23.91500 45.96200 1.000 15.69136 1713 VAL C O 1
ATOM 7907 N N . VAL C 1 72 ? 7.19000 -25.67000 45.41800 1.000 15.28604 1714 VAL C N 1
ATOM 7908 C CA . VAL C 1 72 ? 7.79200 -25.88900 44.11100 1.000 15.45712 1714 VAL C CA 1
ATOM 7909 C C . VAL C 1 72 ? 6.74500 -25.83300 43.00900 1.000 15.70715 1714 VAL C C 1
ATOM 7910 O O . VAL C 1 72 ? 5.57200 -26.14300 43.21600 1.000 15.34658 1714 VAL C O 1
ATOM 7923 N N . SER C 1 73 ? 7.20400 -25.48200 41.81600 1.000 15.65714 1715 SER C N 1
ATOM 7924 C CA . SER C 1 73 ? 6.35600 -25.46700 40.63500 1.000 15.95191 1715 SER C CA 1
ATOM 7925 C C . SER C 1 73 ? 5.95900 -26.87700 40.23000 1.000 14.42541 1715 SER C C 1
ATOM 7926 O O . SER C 1 73 ? 6.73400 -27.82400 40.36400 1.000 15.76505 1715 SER C O 1
ATOM 7934 N N . TYR C 1 74 ? 4.74400 -26.99200 39.68100 1.000 15.60450 1716 TYR C N 1
ATOM 7935 C CA . TYR C 1 74 ? 4.28900 -28.20400 39.00300 1.000 17.09679 1716 TYR C CA 1
ATOM 7936 C C . TYR C 1 74 ? 5.20300 -28.63000 37.84900 1.000 15.74136 1716 TYR C C 1
ATOM 7937 O O . TYR C 1 74 ? 5.23200 -29.82200 37.50600 1.000 17.09679 1716 TYR C O 1
ATOM 7955 N N . PHE C 1 75 ? 6.01300 -27.71400 37.29600 1.000 16.48356 1717 PHE C N 1
ATOM 7956 C CA . PHE C 1 75 ? 7.01600 -28.09200 36.30300 1.000 17.78371 1717 PHE C CA 1
ATOM 7957 C C . PHE C 1 75 ? 8.05700 -29.05600 36.87700 1.000 16.61778 1717 PHE C C 1
ATOM 7958 O O . PHE C 1 75 ? 8.67400 -29.80200 36.11600 1.000 18.00742 1717 PHE C O 1
ATOM 7975 N N . TRP C 1 76 ? 8.25300 -29.06700 38.19500 1.000 16.46513 1718 TRP C N 1
ATOM 7976 C CA . TRP C 1 76 ? 9.09900 -30.08700 38.81000 1.000 15.35447 1718 TRP C CA 1
ATOM 7977 C C . TRP C 1 76 ? 8.57600 -31.47400 38.50100 1.000 15.62293 1718 TRP C C 1
ATOM 7978 O O . TRP C 1 76 ? 9.35000 -32.37300 38.16700 1.000 17.82056 1718 TRP C O 1
ATOM 7999 N N . VAL C 1 77 ? 7.25400 -31.64600 38.56400 1.000 16.09930 1719 VAL C N 1
ATOM 8000 C CA . VAL C 1 77 ? 6.62300 -32.92300 38.24900 1.000 17.57053 1719 VAL C CA 1
ATOM 8001 C C . VAL C 1 77 ? 6.68900 -33.21000 36.74900 1.000 16.93098 1719 VAL C C 1
ATOM 8002 O O . VAL C 1 77 ? 7.14000 -34.28100 36.33500 1.000 17.16258 1719 VAL C O 1
ATOM 8015 N N . THR C 1 78 ? 6.26400 -32.26500 35.90700 1.000 17.96794 1720 THR C N 1
ATOM 8016 C CA . THR C 1 78 ? 6.21600 -32.56900 34.47800 1.000 19.20757 1720 THR C CA 1
ATOM 8017 C C . THR C 1 78 ? 7.60800 -32.81200 33.91800 1.000 18.25219 1720 THR C C 1
ATOM 8018 O O . THR C 1 78 ? 7.80900 -33.72800 33.10900 1.000 19.74184 1720 THR C O 1
ATOM 8029 N N . GLN C 1 79 ? 8.59200 -32.03400 34.36500 1.000 19.03912 1721 GLN C N 1
ATOM 8030 C CA . GLN C 1 79 ? 9.94400 -32.20200 33.85300 1.000 19.36811 1721 GLN C CA 1
ATOM 8031 C C . GLN C 1 79 ? 10.58200 -33.46700 34.40700 1.000 18.25482 1721 GLN C C 1
ATOM 8032 O O . GLN C 1 79 ? 11.32600 -34.12800 33.68900 1.000 19.63920 1721 GLN C O 1
ATOM 8046 N N . SER C 1 80 ? 10.25100 -33.84300 35.64900 1.000 17.44946 1722 SER C N 1
ATOM 8047 C CA . SER C 1 80 ? 10.74300 -35.10800 36.19300 1.000 18.57065 1722 SER C CA 1
ATOM 8048 C C . SER C 1 80 ? 10.18300 -36.29400 35.41600 1.000 18.72067 1722 SER C C 1
ATOM 8049 O O . SER C 1 80 ? 10.89600 -37.26800 35.15600 1.000 20.90777 1722 SER C O 1
ATOM 8057 N N . ILE C 1 81 ? 8.89700 -36.24700 35.07400 1.000 19.12071 1723 ILE C N 1
ATOM 8058 C CA . ILE C 1 81 ? 8.30400 -37.30800 34.27200 1.000 20.42613 1723 ILE C CA 1
ATOM 8059 C C . ILE C 1 81 ? 9.00900 -37.39500 32.92500 1.000 21.81841 1723 ILE C C 1
ATOM 8060 O O . ILE C 1 81 ? 9.37300 -38.48100 32.46700 1.000 23.49755 1723 ILE C O 1
ATOM 8076 N N . LYS C 1 82 ? 9.22900 -36.24700 32.28100 1.000 22.02369 1724 LYS C N 1
ATOM 8077 C CA . LYS C 1 82 ? 9.88200 -36.23600 30.97400 1.000 24.19237 1724 LYS C CA 1
ATOM 8078 C C . LYS C 1 82 ? 11.28300 -36.83500 31.04900 1.000 24.51083 1724 LYS C C 1
ATOM 8079 O O . LYS C 1 82 ? 11.71100 -37.56000 30.14100 1.000 25.43200 1724 LYS C O 1
ATOM 8098 N N . GLU C 1 83 ? 12.03100 -36.50200 32.09600 1.000 22.97381 1725 GLU C N 1
ATOM 8099 C CA . GLU C 1 83 ? 13.42600 -36.90600 32.19400 1.000 24.79508 1725 GLU C CA 1
ATOM 8100 C C . GLU C 1 83 ? 13.58700 -38.24100 32.89900 1.000 23.86339 1725 GLU C C 1
ATOM 8101 O O . GLU C 1 83 ? 14.71300 -38.74100 33.00400 1.000 25.70571 1725 GLU C O 1
ATOM 8113 N N . ARG C 1 84 ? 12.48100 -38.81700 33.37700 1.000 24.82403 1726 ARG C N 1
ATOM 8114 C CA . ARG C 1 84 ? 12.44600 -40.16300 33.94500 1.000 27.86387 1726 ARG C CA 1
ATOM 8115 C C . ARG C 1 84 ? 13.25000 -40.26100 35.24300 1.000 25.11354 1726 ARG C C 1
ATOM 8116 O O . ARG C 1 84 ? 13.82400 -41.30800 35.55700 1.000 26.47686 1726 ARG C O 1
ATOM 8137 N N . LYS C 1 85 ? 13.31100 -39.16800 36.00400 1.000 23.16067 1727 LYS C N 1
ATOM 8138 C CA . LYS C 1 85 ? 14.00900 -39.14800 37.28100 1.000 21.89999 1727 LYS C CA 1
ATOM 8139 C C . LYS C 1 85 ? 13.51400 -37.95600 38.08200 1.000 22.23161 1727 LYS C C 1
ATOM 8140 O O . LYS C 1 85 ? 13.02900 -36.97500 37.51700 1.000 22.46059 1727 LYS C O 1
ATOM 8159 N N . MET C 1 86 ? 13.60000 -38.06300 39.40000 1.000 22.86064 1728 MET C N 1
ATOM 8160 C CA . MET C 1 86 ? 13.18400 -36.95100 40.24700 1.000 23.58177 1728 MET C CA 1
ATOM 8161 C C . MET C 1 86 ? 14.23500 -35.85200 40.19400 1.000 21.84209 1728 MET C C 1
ATOM 8162 O O . MET C 1 86 ? 15.38500 -36.04300 40.61100 1.000 25.88995 1728 MET C O 1
ATOM 8176 N N . LEU C 1 87 ? 13.83000 -34.69500 39.70400 1.000 20.78933 1729 LEU C N 1
ATOM 8177 C CA . LEU C 1 87 ? 14.72600 -33.55800 39.58400 1.000 20.41034 1729 LEU C CA 1
ATOM 8178 C C . LEU C 1 87 ? 14.85600 -32.83300 40.92600 1.000 18.18113 1729 LEU C C 1
ATOM 8179 O O . LEU C 1 87 ? 14.20200 -33.16500 41.91400 1.000 19.70763 1729 LEU C O 1
ATOM 8195 N N . ASN C 1 88 ? 15.70200 -31.80800 40.94800 1.000 20.05240 1730 ASN C N 1
ATOM 8196 C CA . ASN C 1 88 ? 16.07600 -31.14000 42.18500 1.000 18.92332 1730 ASN C CA 1
ATOM 8197 C C . ASN C 1 88 ? 15.13400 -29.97600 42.48200 1.000 17.56526 1730 ASN C C 1
ATOM 8198 O O . ASN C 1 88 ? 14.97200 -29.07500 41.64800 1.000 18.57854 1730 ASN C O 1
ATOM 8209 N N . GLU C 1 89 ? 14.53200 -29.99500 43.68000 1.000 17.20733 1731 GLU C N 1
ATOM 8210 C CA . GLU C 1 89 ? 13.59500 -28.95700 44.09800 1.000 16.77570 1731 GLU C CA 1
ATOM 8211 C C . GLU C 1 89 ? 14.17000 -27.55600 43.97500 1.000 16.94150 1731 GLU C C 1
ATOM 8212 O O . GLU C 1 89 ? 13.42500 -26.60800 43.70100 1.000 17.53631 1731 GLU C O 1
ATOM 8224 N N . HIS C 1 90 ? 15.48100 -27.40000 44.18600 1.000 18.71014 1732 HIS C N 1
ATOM 8225 C CA . HIS C 1 90 ? 16.09100 -26.08100 44.13000 1.000 19.21283 1732 HIS C CA 1
ATOM 8226 C C . HIS C 1 90 ? 15.84900 -25.42700 42.77900 1.000 19.16546 1732 HIS C C 1
ATOM 8227 O O . HIS C 1 90 ? 15.75100 -24.20100 42.70100 1.000 21.78945 1732 HIS C O 1
ATOM 8241 N N . ASP C 1 91 ? 15.78400 -26.23100 41.70800 1.000 19.19177 1733 ASP C N 1
ATOM 8242 C CA . ASP C 1 91 ? 15.65900 -25.74300 40.34100 1.000 18.58907 1733 ASP C CA 1
ATOM 8243 C C . ASP C 1 91 ? 14.22200 -25.42500 39.95200 1.000 19.31284 1733 ASP C C 1
ATOM 8244 O O . ASP C 1 91 ? 13.99400 -24.90500 38.84800 1.000 21.29203 1733 ASP C O 1
ATOM 8253 N N . PHE C 1 92 ? 13.26700 -25.68600 40.84300 1.000 17.58369 1734 PHE C N 1
ATOM 8254 C CA . PHE C 1 92 ? 11.85600 -25.47700 40.55600 1.000 17.89688 1734 PHE C CA 1
ATOM 8255 C C . PHE C 1 92 ? 11.13600 -24.74300 41.67600 1.000 16.22300 1734 PHE C C 1
ATOM 8256 O O . PHE C 1 92 ? 9.90900 -24.69100 41.66700 1.000 16.00981 1734 PHE C O 1
ATOM 8273 N N . GLU C 1 93 ? 11.87300 -24.18300 42.62800 1.000 16.61515 1735 GLU C N 1
ATOM 8274 C CA . GLU C 1 93 ? 11.27300 -23.50700 43.76400 1.000 16.68884 1735 GLU C CA 1
ATOM 8275 C C . GLU C 1 93 ? 10.49000 -22.28600 43.29700 1.000 17.83635 1735 GLU C C 1
ATOM 8276 O O . GLU C 1 93 ? 10.95900 -21.50100 42.46400 1.000 17.77845 1735 GLU C O 1
ATOM 8288 N N . VAL C 1 94 ? 9.29500 -22.11600 43.86400 1.000 16.25721 1736 VAL C N 1
ATOM 8289 C CA . VAL C 1 94 ? 8.46000 -20.96800 43.52100 1.000 15.78084 1736 VAL C CA 1
ATOM 8290 C C . VAL C 1 94 ? 9.18900 -19.68200 43.87200 1.000 15.36237 1736 VAL C C 1
ATOM 8291 O O . VAL C 1 94 ? 9.70200 -19.52600 44.98800 1.000 16.44934 1736 VAL C O 1
ATOM 8304 N N . ARG C 1 95 ? 9.22800 -18.74600 42.915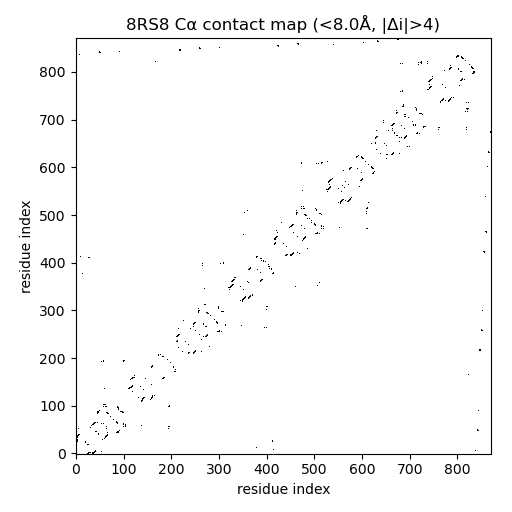00 1.000 15.50186 1737 ARG C N 1
ATOM 8305 C CA . ARG C 1 95 ? 9.97700 -17.50400 43.06000 1.000 15.54397 1737 ARG C CA 1
ATOM 8306 C C . ARG C 1 95 ? 9.12300 -16.33400 43.51600 1.000 15.55713 1737 ARG C C 1
ATOM 8307 O O . ARG C 1 95 ? 9.67500 -15.34800 44.00800 1.000 17.19943 1737 ARG C O 1
ATOM 8328 N N . GLY C 1 96 ? 7.81000 -16.39500 43.32700 1.000 16.34406 1738 GLY C N 1
ATOM 8329 C CA . GLY C 1 96 ? 6.97300 -15.26700 43.66200 1.000 15.99665 1738 GLY C CA 1
ATOM 8330 C C . GLY C 1 96 ? 5.54200 -15.56100 43.27000 1.000 15.19919 1738 GLY C C 1
ATOM 8331 O O . GLY C 1 96 ? 5.19300 -16.69000 42.90900 1.000 16.11772 1738 GLY C O 1
ATOM 8335 N N . ASP C 1 97 ? 4.72700 -14.51400 43.32100 1.000 14.75177 1739 ASP C N 1
ATOM 8336 C CA . ASP C 1 97 ? 3.29600 -14.63700 43.07700 1.000 15.75978 1739 ASP C CA 1
ATOM 8337 C C . ASP C 1 97 ? 2.77500 -13.34600 42.45200 1.000 17.18890 1739 ASP C C 1
ATOM 8338 O O . ASP C 1 97 ? 3.48300 -12.33500 42.35500 1.000 18.15218 1739 ASP C O 1
ATOM 8347 N N . VAL C 1 98 ? 1.51400 -13.40200 42.01900 1.000 15.88875 1740 VAL C N 1
ATOM 8348 C CA . VAL C 1 98 ? 0.92000 -12.32000 41.23600 1.000 17.23101 1740 VAL C CA 1
ATOM 8349 C C . VAL C 1 98 ? 0.56500 -11.09700 42.06900 1.000 18.06269 1740 VAL C C 1
ATOM 8350 O O . VAL C 1 98 ? 0.14700 -10.09200 41.49300 1.000 19.84448 1740 VAL C O 1
ATOM 8363 N N . VAL C 1 99 ? 0.71300 -11.14600 43.40100 1.000 17.52579 1741 VAL C N 1
ATOM 8364 C CA . VAL C 1 99 ? 0.39200 -10.01800 44.28100 1.000 18.14954 1741 VAL C CA 1
ATOM 8365 C C . VAL C 1 99 ? 1.64700 -9.33400 44.81800 1.000 17.17048 1741 VAL C C 1
ATOM 8366 O O . VAL C 1 99 ? 1.78300 -8.10400 44.73400 1.000 19.07334 1741 VAL C O 1
ATOM 8379 N N . ASN C 1 100 ? 2.56700 -10.11200 45.39500 1.000 17.95478 1742 ASN C N 1
ATOM 8380 C CA . ASN C 1 100 ? 3.67500 -9.56400 46.17500 1.000 16.40460 1742 ASN C CA 1
ATOM 8381 C C . ASN C 1 100 ? 4.98000 -9.43400 45.41600 1.000 17.91004 1742 ASN C C 1
ATOM 8382 O O . ASN C 1 100 ? 5.96000 -8.93600 45.98300 1.000 19.80764 1742 ASN C O 1
ATOM 8393 N N . GLY C 1 101 ? 5.03300 -9.88300 44.17000 1.000 18.54170 1743 GLY C N 1
ATOM 8394 C CA . GLY C 1 101 ? 6.24800 -9.75200 43.38200 1.000 19.72342 1743 GLY C CA 1
ATOM 8395 C C . GLY C 1 101 ? 6.61500 -11.06000 42.72800 1.000 16.20457 1743 GLY C C 1
ATOM 8396 O O . GLY C 1 101 ? 6.42200 -12.12500 43.31700 1.000 16.93887 1743 GLY C O 1
ATOM 8400 N N . ARG C 1 102 ? 7.15200 -10.98700 41.52800 1.000 16.80991 1744 ARG C N 1
ATOM 8401 C CA . ARG C 1 102 ? 7.45500 -12.17600 40.75500 1.000 17.57842 1744 ARG C CA 1
ATOM 8402 C C . ARG C 1 102 ? 8.72300 -12.87300 41.20700 1.000 17.82056 1744 ARG C C 1
ATOM 8403 O O . ARG C 1 102 ? 8.92200 -14.03900 40.86200 1.000 17.89951 1744 ARG C O 1
ATOM 8424 N N . ASN C 1 103 ? 9.57800 -12.21300 41.97400 1.000 17.51789 1745 ASN C N 1
ATOM 8425 C CA . ASN C 1 103 ? 10.87200 -12.79800 42.30300 1.000 17.95478 1745 ASN C CA 1
ATOM 8426 C C . ASN C 1 103 ? 11.30300 -12.41900 43.71200 1.000 17.35734 1745 ASN C C 1
ATOM 8427 O O . ASN C 1 103 ? 12.48800 -12.18800 43.96800 1.000 19.90765 1745 ASN C O 1
ATOM 8438 N N . HIS C 1 104 ? 10.35700 -12.41500 44.65800 1.000 17.07310 1746 HIS C N 1
ATOM 8439 C CA . HIS C 1 104 ? 10.68200 -12.10500 46.04900 1.000 16.88360 1746 HIS C CA 1
ATOM 8440 C C . HIS C 1 104 ? 11.36900 -13.26300 46.76600 1.000 16.94677 1746 HIS C C 1
ATOM 8441 O O . HIS C 1 104 ? 12.03600 -13.04500 47.78700 1.000 16.93361 1746 HIS C O 1
ATOM 8455 N N . GLN C 1 105 ? 11.25000 -14.48100 46.24000 1.000 15.75189 1747 GLN C N 1
ATOM 8456 C CA . GLN C 1 105 ? 11.88700 -15.67200 46.82200 1.000 16.10983 1747 GLN C CA 1
ATOM 8457 C C . GLN C 1 105 ? 11.54200 -15.85600 48.29700 1.000 15.48607 1747 GLN C C 1
ATOM 8458 O O . GLN C 1 105 ? 12.34100 -16.37300 49.09100 1.000 15.94665 1747 GLN C O 1
ATOM 8472 N N . GLY C 1 106 ? 10.28800 -15.54100 48.65100 1.000 15.31763 1748 GLY C N 1
ATOM 8473 C CA . GLY C 1 106 ? 9.79100 -15.82400 49.97700 1.000 14.31224 1748 GLY C CA 1
ATOM 8474 C C . GLY C 1 106 ? 9.86000 -17.27100 50.38300 1.000 14.38330 1748 GLY C C 1
ATOM 8475 O O . GLY C 1 106 ? 10.25000 -17.57500 51.52000 1.000 14.78335 1748 GLY C O 1
ATOM 8479 N N . PRO C 1 107 ? 9.52100 -18.23000 49.49900 1.000 14.92284 1749 PRO C N 1
ATOM 8480 C CA . PRO C 1 107 ? 9.65400 -19.65400 49.88000 1.000 15.76242 1749 PRO C CA 1
ATOM 8481 C C . PRO C 1 107 ? 11.07600 -20.03800 50.28800 1.000 15.55976 1749 PRO C C 1
ATOM 8482 O O . PRO C 1 107 ? 11.28100 -20.68800 51.32600 1.000 16.17299 1749 PRO C O 1
ATOM 8493 N N . LYS C 1 108 ? 12.07500 -19.61600 49.51500 1.000 15.79926 1750 LYS C N 1
ATOM 8494 C CA . LYS C 1 108 ? 13.46000 -19.89300 49.88700 1.000 15.35710 1750 LYS C CA 1
ATOM 8495 C C . LYS C 1 108 ? 13.83000 -19.17500 51.18200 1.000 16.40986 1750 LYS C C 1
ATOM 8496 O O . LYS C 1 108 ? 14.48300 -19.75500 52.06600 1.000 16.87308 1750 LYS C O 1
ATOM 8515 N N A ARG C 1 109 ? 13.39700 -17.91900 51.32100 0.500 16.17036 1751 ARG C N 1
ATOM 8516 N N B ARG C 1 109 ? 13.40400 -17.91800 51.32800 0.500 16.12299 1751 ARG C N 1
ATOM 8517 C CA A ARG C 1 109 ? 13.66700 -17.16700 52.54600 0.500 16.41513 1751 ARG C CA 1
ATOM 8518 C CA B ARG C 1 109 ? 13.70300 -17.19300 52.56200 0.500 16.62041 1751 ARG C CA 1
ATOM 8519 C C A ARG C 1 109 ? 13.11000 -17.88300 53.76800 0.500 16.63621 1751 ARG C C 1
ATOM 8520 C C B ARG C 1 109 ? 13.12300 -17.91200 53.77500 0.500 17.65212 1751 ARG C C 1
ATOM 8521 O O A ARG C 1 109 ? 13.77300 -17.96800 54.80600 0.500 15.75189 1751 ARG C O 1
ATOM 8522 O O B ARG C 1 109 ? 13.79000 -18.04600 54.80600 0.500 18.53117 1751 ARG C O 1
ATOM 8563 N N . ALA C 1 110 ? 11.88600 -18.39800 53.66600 1.000 15.37553 1752 ALA C N 1
ATOM 8564 C CA . ALA C 1 110 ? 11.27800 -19.11200 54.78200 1.000 15.52028 1752 ALA C CA 1
ATOM 8565 C C . ALA C 1 110 ? 12.02800 -20.40200 55.09100 1.000 17.05994 1752 ALA C C 1
ATOM 8566 O O . ALA C 1 110 ? 12.25600 -20.71900 56.26300 1.000 18.08901 1752 ALA C O 1
ATOM 8574 N N . ARG C 1 111 ? 12.45000 -21.14600 54.05900 1.000 17.43104 1753 ARG C N 1
ATOM 8575 C CA . ARG C 1 111 ? 13.23400 -22.35600 54.30600 1.000 20.64195 1753 ARG C CA 1
ATOM 8576 C C . ARG C 1 111 ? 14.48900 -22.04300 55.09100 1.000 23.10014 1753 ARG C C 1
ATOM 8577 O O . ARG C 1 111 ? 14.94500 -22.86800 55.88900 1.000 24.75297 1753 ARG C O 1
ATOM 8598 N N . GLU C 1 112 ? 15.08100 -20.87600 54.84300 1.000 20.91303 1754 GLU C N 1
ATOM 8599 C CA . GLU C 1 112 ? 16.37900 -20.51400 55.39400 1.000 21.36835 1754 GLU C CA 1
ATOM 8600 C C . GLU C 1 112 ? 16.30000 -19.66000 56.66300 1.000 20.80776 1754 GLU C C 1
ATOM 8601 O O . GLU C 1 112 ? 17.33600 -19.39700 57.26900 1.000 24.39503 1754 GLU C O 1
ATOM 8613 N N . SER C 1 113 ? 15.10500 -19.25500 57.11300 1.000 20.62353 1755 SER C N 1
ATOM 8614 C CA . SER C 1 113 ? 14.98600 -18.25900 58.17200 1.000 20.27085 1755 SER C CA 1
ATOM 8615 C C . SER C 1 113 ? 14.14000 -18.72700 59.34600 1.000 21.57890 1755 SER C C 1
ATOM 8616 O O . SER C 1 113 ? 13.59800 -17.89100 60.08300 1.000 22.64219 1755 SER C O 1
ATOM 8624 N N . GLN C 1 114 ? 14.02600 -20.03700 59.56200 1.000 22.32110 1756 GLN C N 1
ATOM 8625 C CA . GLN C 1 114 ? 13.17600 -20.49400 60.65200 1.000 22.03685 1756 GLN C CA 1
ATOM 8626 C C . GLN C 1 114 ? 13.75700 -20.19400 62.02800 1.000 23.62652 1756 GLN C C 1
ATOM 8627 O O . GLN C 1 114 ? 13.04700 -20.36900 63.02900 1.000 24.03446 1756 GLN C O 1
ATOM 8641 N N . ASP C 1 115 ? 15.01500 -19.74000 62.10000 1.000 23.47650 1757 ASP C N 1
ATOM 8642 C CA . ASP C 1 115 ? 15.57800 -19.28600 63.36400 1.000 23.20541 1757 ASP C CA 1
ATOM 8643 C C . ASP C 1 115 ? 15.20200 -17.85100 63.70000 1.000 22.27109 1757 ASP C C 1
ATOM 8644 O O . ASP C 1 115 ? 15.55200 -17.36700 64.78400 1.000 23.85549 1757 ASP C O 1
ATOM 8653 N N A ARG C 1 116 ? 14.43800 -17.18600 62.83000 0.670 22.08159 1758 ARG C N 1
ATOM 8654 N N B ARG C 1 116 ? 14.51900 -17.13500 62.79200 0.330 19.87870 1758 ARG C N 1
ATOM 8655 C CA A ARG C 1 116 ? 14.10300 -15.77500 62.94900 0.670 22.55534 1758 ARG C CA 1
ATOM 8656 C CA B ARG C 1 116 ? 14.07800 -15.75600 63.02700 0.330 19.47339 1758 ARG C CA 1
ATOM 8657 C C A ARG C 1 116 ? 12.69000 -15.60700 62.38100 0.670 21.96316 1758 ARG C C 1
ATOM 8658 C C B ARG C 1 116 ? 12.67700 -15.60600 62.42700 0.330 17.97321 1758 ARG C C 1
ATOM 8659 O O A ARG C 1 116 ? 12.46600 -15.02800 61.31700 0.670 23.51071 1758 ARG C O 1
ATOM 8660 O O B ARG C 1 116 ? 12.44800 -14.88600 61.45500 0.330 17.09942 1758 ARG C O 1
ATOM 8701 N N A LYS C 1 117 ? 11.70200 -16.12900 63.10600 0.670 19.67341 1759 LYS C N 1
ATOM 8702 N N B LYS C 1 117 ? 11.70700 -16.29400 63.01600 0.330 18.13639 1759 LYS C N 1
ATOM 8703 C CA A LYS C 1 117 ? 10.36400 -16.24400 62.54200 0.670 18.00216 1759 LYS C CA 1
ATOM 8704 C CA B LYS C 1 117 ? 10.37500 -16.29900 62.43200 0.330 16.24668 1759 LYS C CA 1
ATOM 8705 C C A LYS C 1 117 ? 9.69200 -14.87500 62.46800 0.670 16.21773 1759 LYS C C 1
ATOM 8706 C C B LYS C 1 117 ? 9.81400 -14.88000 62.37500 0.330 16.20984 1759 LYS C C 1
ATOM 8707 O O A LYS C 1 117 ? 9.82300 -14.05100 63.37300 0.670 17.44946 1759 LYS C O 1
ATOM 8708 O O B LYS C 1 117 ? 10.14600 -14.02000 63.19200 0.330 16.12299 1759 LYS C O 1
ATOM 8745 N N . ILE C 1 118 ? 8.97400 -14.63300 61.36700 1.000 15.23604 1760 ILE C N 1
ATOM 8746 C CA . ILE C 1 118 ? 8.58400 -13.26600 61.04300 1.000 17.19680 1760 ILE C CA 1
ATOM 8747 C C . ILE C 1 118 ? 7.68200 -12.65100 62.09400 1.000 15.99665 1760 ILE C C 1
ATOM 8748 O O . ILE C 1 118 ? 7.68700 -11.41600 62.25900 1.000 16.02034 1760 ILE C O 1
ATOM 8765 N N . PHE C 1 119 ? 6.84900 -13.45200 62.77100 1.000 15.15971 1761 PHE C N 1
ATOM 8766 C CA . PHE C 1 119 ? 5.94000 -12.92700 63.78800 1.000 13.98589 1761 PHE C CA 1
ATOM 8767 C C . PHE C 1 119 ? 6.41500 -13.23400 65.20900 1.000 14.64386 1761 PHE C C 1
ATOM 8768 O O . PHE C 1 119 ? 5.62100 -13.19400 66.14300 1.000 14.86231 1761 PHE C O 1
ATOM 8785 N N . ARG C 1 120 ? 7.69100 -13.54700 65.39600 1.000 15.24920 1762 ARG C N 1
ATOM 8786 C CA . ARG C 1 120 ? 8.18000 -13.74200 66.74900 1.000 17.24944 1762 ARG C CA 1
ATOM 8787 C C . ARG C 1 120 ? 7.89600 -12.49700 67.59000 1.000 16.33091 1762 ARG C C 1
ATOM 8788 O O . ARG C 1 120 ? 8.00900 -11.37000 67.11600 1.000 18.26535 1762 ARG C O 1
ATOM 8809 N N . GLY C 1 121 ? 7.52900 -12.70300 68.85600 1.000 17.20996 1763 GLY C N 1
ATOM 8810 C CA . GLY C 1 121 ? 7.28200 -11.58100 69.74000 1.000 16.80728 1763 GLY C CA 1
ATOM 8811 C C . GLY C 1 121 ? 5.97500 -10.86800 69.51100 1.000 15.61766 1763 GLY C C 1
ATOM 8812 O O . GLY C 1 121 ? 5.78400 -9.78800 70.07300 1.000 18.42589 1763 GLY C O 1
ATOM 8816 N N . LEU C 1 122 ? 5.06600 -11.43800 68.71700 1.000 16.33617 1764 LEU C N 1
ATOM 8817 C CA . LEU C 1 122 ? 3.75400 -10.85000 68.47200 1.000 16.15457 1764 LEU C CA 1
ATOM 8818 C C . LEU C 1 122 ? 2.66000 -11.76000 69.03300 1.000 14.65702 1764 LEU C C 1
ATOM 8819 O O . LEU C 1 122 ? 2.76800 -13.00100 69.01500 1.000 16.49935 1764 LEU C O 1
ATOM 8835 N N . GLU C 1 123 ? 1.59100 -11.11500 69.50200 1.000 15.49396 1765 GLU C N 1
ATOM 8836 C CA . GLU C 1 123 ? 0.32300 -11.75100 69.82300 1.000 17.08100 1765 GLU C CA 1
ATOM 8837 C C . GLU C 1 123 ? -0.69000 -11.24800 68.81600 1.000 16.61515 1765 GLU C C 1
ATOM 8838 O O . GLU C 1 123 ? -0.77000 -10.04700 68.58800 1.000 19.06808 1765 GLU C O 1
ATOM 8850 N N . ILE C 1 124 ? -1.43700 -12.15000 68.19600 1.000 16.66779 1766 ILE C N 1
ATOM 8851 C CA . ILE C 1 124 ? -2.34800 -11.78100 67.12200 1.000 16.07298 1766 ILE C CA 1
ATOM 8852 C C . ILE C 1 124 ? -3.73300 -12.33000 67.42100 1.000 16.20194 1766 ILE C C 1
ATOM 8853 O O . ILE C 1 124 ? -3.89100 -13.52100 67.71600 1.000 18.35746 1766 ILE C O 1
ATOM 8869 N N . CYS C 1 125 ? -4.73400 -11.46700 67.31700 1.000 16.90466 1767 CYS C N 1
ATOM 8870 C CA . CYS C 1 125 ? -6.12900 -11.85300 67.41800 1.000 17.32050 1767 CYS C CA 1
ATOM 8871 C C . CYS C 1 125 ? -6.75200 -11.70500 66.04300 1.000 17.89951 1767 CYS C C 1
ATOM 8872 O O . CYS C 1 125 ? -6.77600 -10.60000 65.49100 1.000 19.47865 1767 CYS C O 1
ATOM 8880 N N . CYS C 1 126 ? -7.20800 -12.82100 65.47900 1.000 18.39168 1768 CYS C N 1
ATOM 8881 C CA . CYS C 1 126 ? -7.86400 -12.83900 64.17400 1.000 19.76553 1768 CYS C CA 1
ATOM 8882 C C . CYS C 1 126 ? -9.33800 -12.63800 64.47000 1.000 21.95263 1768 CYS C C 1
ATOM 8883 O O . CYS C 1 126 ? -10.03200 -13.57200 64.88200 1.000 21.75524 1768 CYS C O 1
ATOM 8891 N N . TYR C 1 127 ? -9.80100 -11.40000 64.31100 1.000 22.02106 1769 TYR C N 1
ATOM 8892 C CA . TYR C 1 127 ? -11.03800 -10.93300 64.91200 1.000 23.95814 1769 TYR C CA 1
ATOM 8893 C C . TYR C 1 127 ? -12.09800 -10.68300 63.84800 1.000 25.13196 1769 TYR C C 1
ATOM 8894 O O . TYR C 1 127 ? -11.80400 -10.11500 62.79400 1.000 22.81589 1769 TYR C O 1
ATOM 8912 N N . GLY C 1 128 ? -13.33500 -11.09600 64.13800 1.000 24.96878 1770 GLY C N 1
ATOM 8913 C CA . GLY C 1 128 ? -14.44400 -10.83600 63.25300 1.000 24.54242 1770 GLY C CA 1
ATOM 8914 C C . GLY C 1 128 ? -14.57400 -11.86400 62.14900 1.000 24.43977 1770 GLY C C 1
ATOM 8915 O O . GLY C 1 128 ? -13.88500 -12.88600 62.13500 1.000 26.63214 1770 GLY C O 1
ATOM 8919 N N . PRO C 1 129 ? -15.45900 -11.60300 61.18700 1.000 24.37661 1771 PRO C N 1
ATOM 8920 C CA . PRO C 1 129 ? -15.66100 -12.55900 60.09200 1.000 24.34766 1771 PRO C CA 1
ATOM 8921 C C . PRO C 1 129 ? -14.55700 -12.50600 59.04900 1.000 22.08949 1771 PRO C C 1
ATOM 8922 O O . PRO C 1 129 ? -13.92400 -11.47800 58.81600 1.000 22.22109 1771 PRO C O 1
ATOM 8933 N N . PHE C 1 130 ? -14.36200 -13.64200 58.38700 1.000 24.48188 1772 PHE C N 1
ATOM 8934 C CA . PHE C 1 130 ? -13.44000 -13.74600 57.26900 1.000 24.35818 1772 PHE C CA 1
ATOM 8935 C C . PHE C 1 130 ? -14.10800 -14.50300 56.13500 1.000 26.36632 1772 PHE C C 1
ATOM 8936 O O . PHE C 1 130 ? -15.08400 -15.23200 56.33500 1.000 30.14046 1772 PHE C O 1
ATOM 8953 N N . THR C 1 131 ? -13.56900 -14.34000 54.93300 1.000 24.12921 1773 THR C N 1
ATOM 8954 C CA . THR C 1 131 ? -14.01600 -15.15000 53.80900 1.000 25.25303 1773 THR C CA 1
ATOM 8955 C C . THR C 1 131 ? -12.85900 -15.94700 53.22000 1.000 24.32397 1773 THR C C 1
ATOM 8956 O O . THR C 1 131 ? -11.69200 -15.54500 53.30000 1.000 22.67640 1773 THR C O 1
ATOM 8967 N N . ASN C 1 132 ? -13.22100 -17.07500 52.60100 1.000 24.33713 1774 ASN C N 1
ATOM 8968 C CA . ASN C 1 132 ? -12.33500 -17.92300 51.79800 1.000 24.85298 1774 ASN C CA 1
ATOM 8969 C C . ASN C 1 132 ? -11.17500 -18.59000 52.53200 1.000 22.76589 1774 ASN C C 1
ATOM 8970 O O . ASN C 1 132 ? -10.44400 -19.38100 51.93100 1.000 26.29263 1774 ASN C O 1
ATOM 8981 N N . MET C 1 133 ? -10.98000 -18.28100 53.80300 1.000 22.87116 1775 MET C N 1
ATOM 8982 C CA . MET C 1 133 ? -9.88800 -18.82000 54.59800 1.000 23.33964 1775 MET C CA 1
ATOM 8983 C C . MET C 1 133 ? -10.41600 -18.92500 56.01200 1.000 21.19728 1775 MET C C 1
ATOM 8984 O O . MET C 1 133 ? -10.63000 -17.89400 56.68000 1.000 22.23951 1775 MET C O 1
ATOM 8998 N N . PRO C 1 134 ? -10.68400 -20.14000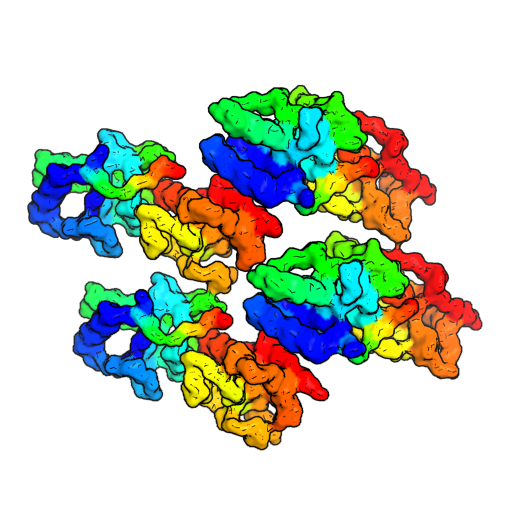 56.48800 1.000 22.24214 1776 PRO C N 1
ATOM 8999 C CA . PRO C 1 134 ? -11.24400 -20.28800 57.82800 1.000 23.13435 1776 PRO C CA 1
ATOM 9000 C C . PRO C 1 134 ? -10.32900 -19.66200 58.85900 1.000 22.53428 1776 PRO C C 1
ATOM 9001 O O . PRO C 1 134 ? -9.11000 -19.71800 58.73500 1.000 22.80010 1776 PRO C O 1
ATOM 9012 N N . THR C 1 135 ? -10.94100 -19.07600 59.88600 1.000 23.11593 1777 THR C N 1
ATOM 9013 C CA . THR C 1 135 ? -10.19200 -18.42600 60.95600 1.000 21.70787 1777 THR C CA 1
ATOM 9014 C C . THR C 1 135 ? -9.10300 -19.32500 61.53800 1.000 20.61037 1777 THR C C 1
ATOM 9015 O O . THR C 1 135 ? -7.97900 -18.86300 61.77900 1.000 19.40496 1777 THR C O 1
ATOM 9026 N N . ASP C 1 136 ? -9.41800 -20.60000 61.79000 1.000 19.96292 1778 ASP C N 1
ATOM 9027 C CA . ASP C 1 136 ? -8.42600 -21.48800 62.40200 1.000 19.10755 1778 ASP C CA 1
ATOM 9028 C C . ASP C 1 136 ? -7.22600 -21.69000 61.50400 1.000 17.77845 1778 ASP C C 1
ATOM 9029 O O . ASP C 1 136 ? -6.14900 -22.03200 62.00200 1.000 17.84951 1778 ASP C O 1
ATOM 9038 N N . GLN C 1 137 ? -7.39400 -21.53000 60.18800 1.000 18.52327 1779 GLN C N 1
ATOM 9039 C CA . GLN C 1 137 ? -6.28300 -21.68100 59.25300 1.000 17.21259 1779 GLN C CA 1
ATOM 9040 C C . GLN C 1 137 ? -5.40000 -20.44300 59.24800 1.000 16.93887 1779 GLN C C 1
ATOM 9041 O O . GLN C 1 137 ? -4.16800 -20.55500 59.16400 1.000 17.09152 1779 GLN C O 1
ATOM 9055 N N . LEU C 1 138 ? -6.01200 -19.26400 59.37600 1.000 16.74674 1780 LEU C N 1
ATOM 9056 C CA . LEU C 1 138 ? -5.23300 -18.03800 59.51500 1.000 16.64673 1780 LEU C CA 1
ATOM 9057 C C . LEU C 1 138 ? -4.46400 -18.05200 60.84000 1.000 15.19393 1780 LEU C C 1
ATOM 9058 O O . LEU C 1 138 ? -3.27900 -17.65700 60.90800 1.000 16.25721 1780 LEU C O 1
ATOM 9074 N N . GLU C 1 139 ? -5.11800 -18.53500 61.90200 1.000 15.62293 1781 GLU C N 1
ATOM 9075 C CA . GLU C 1 139 ? -4.45900 -18.65900 63.20300 1.000 15.11234 1781 GLU C CA 1
ATOM 9076 C C . GLU C 1 139 ? -3.28000 -19.62600 63.12500 1.000 16.80991 1781 GLU C C 1
ATOM 9077 O O . GLU C 1 139 ? -2.19100 -19.34800 63.63500 1.000 16.65726 1781 GLU C O 1
ATOM 9089 N N . TRP C 1 140 ? -3.48100 -20.77100 62.48300 1.000 15.45448 1782 TRP C N 1
ATOM 9090 C CA . TRP C 1 140 ? -2.37600 -21.71200 62.32100 1.000 15.95454 1782 TRP C CA 1
ATOM 9091 C C . TRP C 1 140 ? -1.21400 -21.05600 61.58300 1.000 15.08339 1782 TRP C C 1
ATOM 9092 O O . TRP C 1 140 ? -0.04500 -21.21500 61.96100 1.000 15.78610 1782 TRP C O 1
ATOM 9113 N N . MET C 1 141 ? -1.52500 -20.33700 60.50000 1.000 14.33856 1783 MET C N 1
ATOM 9114 C CA . MET C 1 141 ? -0.50800 -19.65200 59.71300 1.000 13.98852 1783 MET C CA 1
ATOM 9115 C C . MET C 1 141 ? 0.34400 -18.73900 60.59100 1.000 13.56742 1783 MET C C 1
ATOM 9116 O O . MET C 1 141 ? 1.58700 -18.77000 60.52700 1.000 14.32803 1783 MET C O 1
ATOM 9130 N N . VAL C 1 142 ? -0.30500 -17.89700 61.40000 1.000 14.29908 1784 VAL C N 1
ATOM 9131 C CA . VAL C 1 142 ? 0.46800 -16.95100 62.21600 1.000 14.04379 1784 VAL C CA 1
ATOM 9132 C C . VAL C 1 142 ? 1.24800 -17.66200 63.32100 1.000 14.68071 1784 VAL C C 1
ATOM 9133 O O . VAL C 1 142 ? 2.38100 -17.27900 63.62400 1.000 15.56502 1784 VAL C O 1
ATOM 9146 N N . GLN C 1 143 ? 0.68500 -18.74000 63.87600 1.000 15.24393 1785 GLN C N 1
ATOM 9147 C CA . GLN C 1 143 ? 1.39000 -19.52200 64.89000 1.000 14.79125 1785 GLN C CA 1
ATOM 9148 C C . GLN C 1 143 ? 2.63200 -20.19400 64.31200 1.000 15.45448 1785 GLN C C 1
ATOM 9149 O O . GLN C 1 143 ? 3.68700 -20.21100 64.95400 1.000 16.76780 1785 GLN C O 1
ATOM 9163 N N . LEU C 1 144 ? 2.53200 -20.73800 63.09400 1.000 15.07812 1786 LEU C N 1
ATOM 9164 C CA . LEU C 1 144 ? 3.69000 -21.30400 62.41500 1.000 14.60965 1786 LEU C CA 1
ATOM 9165 C C . LEU C 1 144 ? 4.79700 -20.27100 62.28300 1.000 14.72019 1786 LEU C C 1
ATOM 9166 O O . LEU C 1 144 ? 5.98300 -20.61800 62.31900 1.000 15.91243 1786 LEU C O 1
ATOM 9182 N N . CYS C 1 145 ? 4.42200 -19.00300 62.09700 1.000 15.05970 1787 CYS C N 1
ATOM 9183 C CA . CYS C 1 145 ? 5.37100 -17.91000 61.93100 1.000 14.98601 1787 CYS C CA 1
ATOM 9184 C C . CYS C 1 145 ? 5.79400 -17.28100 63.26000 1.000 15.22551 1787 CYS C C 1
ATOM 9185 O O . CYS C 1 145 ? 6.38400 -16.19400 63.25900 1.000 16.29669 1787 CYS C O 1
ATOM 9193 N N . GLY C 1 146 ? 5.49400 -17.92700 64.38200 1.000 15.29920 1788 GLY C N 1
ATOM 9194 C CA . GLY C 1 146 ? 6.00800 -17.54000 65.67700 1.000 16.24668 1788 GLY C CA 1
ATOM 9195 C C . GLY C 1 146 ? 5.08600 -16.69500 66.52000 1.000 15.06496 1788 GLY C C 1
ATOM 9196 O O . GLY C 1 146 ? 5.46100 -16.34900 67.63900 1.000 16.08088 1788 GLY C O 1
ATOM 9200 N N . ALA C 1 147 ? 3.90100 -16.34300 66.02300 1.000 14.75703 1789 ALA C N 1
ATOM 9201 C CA . ALA C 1 147 ? 2.97300 -15.56100 66.83100 1.000 15.42553 1789 ALA C CA 1
ATOM 9202 C C . ALA C 1 147 ? 2.23600 -16.40800 67.85800 1.000 14.56754 1789 ALA C C 1
ATOM 9203 O O . ALA C 1 147 ? 1.99200 -17.60000 67.66900 1.000 16.68095 1789 ALA C O 1
ATOM 9210 N N . SER C 1 148 ? 1.84400 -15.75400 68.93800 1.000 15.43343 1790 SER C N 1
ATOM 9211 C CA . SER C 1 148 ? 0.92100 -16.30700 69.91000 1.000 16.52303 1790 SER C CA 1
ATOM 9212 C C . SER C 1 148 ? -0.49800 -15.90100 69.52800 1.000 18.84700 1790 SER C C 1
ATOM 9213 O O . SER C 1 148 ? -0.78000 -14.71700 69.33600 1.000 22.11318 1790 SER C O 1
ATOM 9221 N N . VAL C 1 149 ? -1.38000 -16.87900 69.44600 1.000 17.97584 1791 VAL C N 1
ATOM 9222 C CA . VAL C 1 149 ? -2.75600 -16.68400 69.01200 1.000 18.81015 1791 VAL C CA 1
ATOM 9223 C C . VAL C 1 149 ? -3.61200 -16.29300 70.21000 1.000 17.83372 1791 VAL C C 1
ATOM 9224 O O . VAL C 1 149 ? -3.60800 -16.95500 71.25600 1.000 19.04439 1791 VAL C O 1
ATOM 9237 N N . VAL C 1 150 ? -4.36100 -15.20800 70.04400 1.000 20.17347 1792 VAL C N 1
ATOM 9238 C CA . VAL C 1 150 ? -5.22900 -14.64800 71.06700 1.000 21.58680 1792 VAL C CA 1
ATOM 9239 C C . VAL C 1 150 ? -6.65900 -14.71800 70.54200 1.000 21.58943 1792 VAL C C 1
ATOM 9240 O O . VAL C 1 150 ? -6.93000 -14.29500 69.41700 1.000 21.33677 1792 VAL C O 1
ATOM 9253 N N . LYS C 1 151 ? -7.58000 -15.23700 71.35000 1.000 23.14225 1793 LYS C N 1
ATOM 9254 C CA . LYS C 1 151 ? -8.92500 -15.50000 70.83900 1.000 23.92392 1793 LYS C CA 1
ATOM 9255 C C . LYS C 1 151 ? -9.94400 -14.42000 71.17500 1.000 24.55558 1793 LYS C C 1
ATOM 9256 O O . LYS C 1 151 ? -10.98900 -14.36700 70.52400 1.000 30.98003 1793 LYS C O 1
ATOM 9275 N N . GLU C 1 152 ? -9.67400 -13.57900 72.16700 1.000 24.69770 1794 GLU C N 1
ATOM 9276 C CA . GLU C 1 152 ? -10.56600 -12.50900 72.57600 1.000 26.28473 1794 GLU C CA 1
ATOM 9277 C C . GLU C 1 152 ? -9.73300 -11.25600 72.78800 1.000 24.84245 1794 GLU C C 1
ATOM 9278 O O . GLU C 1 152 ? -8.58600 -11.33300 73.24000 1.000 24.83719 1794 GLU C O 1
ATOM 9290 N N . LEU C 1 153 ? -10.32700 -10.09400 72.49200 1.000 25.87152 1795 LEU C N 1
ATOM 9291 C CA . LEU C 1 153 ? -9.57900 -8.84500 72.59500 1.000 27.05588 1795 LEU C CA 1
ATOM 9292 C C . LEU C 1 153 ? -9.13400 -8.56800 74.02700 1.000 27.00587 1795 LEU C C 1
ATOM 9293 O O . LEU C 1 153 ? -8.09000 -7.94200 74.23900 1.000 29.49038 1795 LEU C O 1
ATOM 9309 N N . SER C 1 154 ? -9.89400 -9.03500 75.01400 1.000 25.72414 1796 SER C N 1
ATOM 9310 C CA . SER C 1 154 ? -9.55100 -8.82400 76.42300 1.000 26.69531 1796 SER C CA 1
ATOM 9311 C C . SER C 1 154 ? -8.37000 -9.67200 76.87500 1.000 25.88205 1796 SER C C 1
ATOM 9312 O O . SER C 1 154 ? -7.87900 -9.47700 77.99600 1.000 27.43487 1796 SER C O 1
ATOM 9320 N N . SER C 1 155 ? -7.89600 -10.59300 76.03800 1.000 22.71062 1797 SER C N 1
ATOM 9321 C CA . SER C 1 155 ? -6.88500 -11.56200 76.44300 1.000 22.31847 1797 SER C CA 1
ATOM 9322 C C . SER C 1 155 ? -5.46800 -11.19200 76.03900 1.000 20.54194 1797 SER C C 1
ATOM 9323 O O . SER C 1 155 ? -4.54100 -11.97900 76.27600 1.000 22.17634 1797 SER C O 1
ATOM 9331 N N . PHE C 1 156 ? -5.26800 -10.03400 75.41900 1.000 21.54995 1798 PHE C N 1
ATOM 9332 C CA . PHE C 1 156 ? -3.92000 -9.62000 75.07600 1.000 19.49971 1798 PHE C CA 1
ATOM 9333 C C . PHE C 1 156 ? -3.07900 -9.40300 76.33300 1.000 18.68382 1798 PHE C C 1
ATOM 9334 O O . PHE C 1 156 ? -3.56400 -8.93700 77.37200 1.000 20.49719 1798 PHE C O 1
ATOM 9351 N N . THR C 1 157 ? -1.80300 -9.73600 76.22100 1.000 18.77330 1799 THR C N 1
ATOM 9352 C CA . THR C 1 157 ? -0.82700 -9.45300 77.25800 1.000 19.52339 1799 THR C CA 1
ATOM 9353 C C . THR C 1 157 ? -0.42700 -7.98800 77.21300 1.000 20.93935 1799 THR C C 1
ATOM 9354 O O . THR C 1 157 ? -0.30700 -7.39600 76.14000 1.000 24.46872 1799 THR C O 1
ATOM 9365 N N . LEU C 1 158 ? -0.21300 -7.41000 78.37700 1.000 22.98170 1800 LEU C N 1
ATOM 9366 C CA . LEU C 1 158 ? 0.34100 -6.06000 78.48600 1.000 22.43164 1800 LEU C CA 1
ATOM 9367 C C . LEU C 1 158 ? 1.76200 -6.24200 78.99600 1.000 22.45796 1800 LEU C C 1
ATOM 9368 O O . LEU C 1 158 ? 1.97200 -6.49300 80.19300 1.000 24.83192 1800 LEU C O 1
ATOM 9384 N N . GLY C 1 159 ? 2.73500 -6.12500 78.10100 1.000 22.19213 1801 GLY C N 1
ATOM 9385 C CA . GLY C 1 159 ? 4.08500 -6.43800 78.52900 1.000 24.08973 1801 GLY C CA 1
ATOM 9386 C C . GLY C 1 159 ? 5.12800 -5.95200 77.55800 1.000 22.34478 1801 GLY C C 1
ATOM 9387 O O . GLY C 1 159 ? 4.82400 -5.36900 76.51400 1.000 22.33689 1801 GLY C O 1
ATOM 9391 N N . THR C 1 160 ? 6.37300 -6.19900 77.92600 1.000 20.66037 1802 THR C N 1
ATOM 9392 C CA . THR C 1 160 ? 7.51500 -5.80400 77.12200 1.000 22.43427 1802 THR C CA 1
ATOM 9393 C C . THR C 1 160 ? 8.09600 -6.96100 76.33400 1.000 21.07621 1802 THR C C 1
ATOM 9394 O O . THR C 1 160 ? 9.05200 -6.75900 75.57700 1.000 25.20302 1802 THR C O 1
ATOM 9405 N N . GLY C 1 161 ? 7.55900 -8.17100 76.50500 1.000 19.32337 1803 GLY C N 1
ATOM 9406 C CA . GLY C 1 161 ? 8.07100 -9.33700 75.82000 1.000 18.15218 1803 GLY C CA 1
ATOM 9407 C C . GLY C 1 161 ? 7.24700 -9.74700 74.63800 1.000 18.32325 1803 GLY C C 1
ATOM 9408 O O . GLY C 1 161 ? 7.62100 -10.69400 73.93500 1.000 18.47064 1803 GLY C O 1
ATOM 9412 N N . VAL C 1 162 ? 6.14800 -9.04400 74.38100 1.000 17.51263 1804 VAL C N 1
ATOM 9413 C CA . VAL C 1 162 ? 5.27400 -9.34700 73.25400 1.000 18.51538 1804 VAL C CA 1
ATOM 9414 C C . VAL C 1 162 ? 4.48000 -8.08800 72.97400 1.000 18.96806 1804 VAL C C 1
ATOM 9415 O O . VAL C 1 162 ? 4.29600 -7.25200 73.86100 1.000 21.66312 1804 VAL C O 1
ATOM 9428 N N . HIS C 1 163 ? 4.03200 -7.94200 71.73000 1.000 18.75751 1805 HIS C N 1
ATOM 9429 C CA . HIS C 1 163 ? 3.23200 -6.80700 71.30500 1.000 21.27887 1805 HIS C CA 1
ATOM 9430 C C . HIS C 1 163 ? 1.97800 -7.31200 70.60500 1.000 18.55222 1805 HIS C C 1
ATOM 9431 O O . HIS C 1 163 ? 2.06600 -8.27900 69.84200 1.000 18.72593 1805 HIS C O 1
ATOM 9445 N N . PRO C 1 164 ? 0.83100 -6.65000 70.78000 1.000 18.48643 1806 PRO C N 1
ATOM 9446 C CA . PRO C 1 164 ? -0.44100 -7.13100 70.22000 1.000 17.49157 1806 PRO C CA 1
ATOM 9447 C C . PRO C 1 164 ? -0.79900 -6.54100 68.86900 1.000 18.12323 1806 PRO C C 1
ATOM 9448 O O . PRO C 1 164 ? -0.52100 -5.37700 68.57400 1.000 18.58644 1806 PRO C O 1
ATOM 9459 N N . ILE C 1 165 ? -1.48800 -7.34700 68.06700 1.000 16.58883 1807 ILE C N 1
ATOM 9460 C CA . ILE C 1 165 ? -2.02400 -6.89200 66.79000 1.000 17.87056 1807 ILE C CA 1
ATOM 9461 C C . ILE C 1 165 ? -3.38800 -7.53300 66.60200 1.000 16.91519 1807 ILE C C 1
ATOM 9462 O O . ILE C 1 165 ? -3.53100 -8.74200 66.80400 1.000 16.52303 1807 ILE C O 1
ATOM 9478 N N . VAL C 1 166 ? -4.37300 -6.74400 66.17700 1.000 16.58620 1808 VAL C N 1
ATOM 9479 C CA . VAL C 1 166 ? -5.68500 -7.24500 65.76900 1.000 16.43881 1808 VAL C CA 1
ATOM 9480 C C . VAL C 1 166 ? -5.73200 -7.29200 64.24400 1.000 16.98888 1808 VAL C C 1
ATOM 9481 O O . VAL C 1 166 ? -5.42500 -6.30000 63.56200 1.000 18.33115 1808 VAL C O 1
ATOM 9494 N N . VAL C 1 167 ? -6.13500 -8.43800 63.70400 1.000 17.36261 1809 VAL C N 1
ATOM 9495 C CA . VAL C 1 167 ? -6.20700 -8.64600 62.26400 1.000 15.74662 1809 VAL C CA 1
ATOM 9496 C C . VAL C 1 167 ? -7.67000 -8.84200 61.89600 1.000 16.80728 1809 VAL C C 1
ATOM 9497 O O . VAL C 1 167 ? -8.35200 -9.70100 62.47100 1.000 18.03111 1809 VAL C O 1
ATOM 9510 N N . VAL C 1 168 ? -8.14900 -8.04100 60.93700 1.000 17.74160 1810 VAL C N 1
ATOM 9511 C CA . VAL C 1 168 ? -9.51800 -8.10700 60.45800 1.000 17.98110 1810 VAL C CA 1
ATOM 9512 C C . VAL C 1 168 ? -9.52500 -8.04400 58.93400 1.000 17.70475 1810 VAL C C 1
ATOM 9513 O O . VAL C 1 168 ? -8.57500 -7.59400 58.29200 1.000 18.57591 1810 VAL C O 1
ATOM 9526 N N . GLN C 1 169 ? -10.64800 -8.47000 58.35800 1.000 18.31009 1811 GLN C N 1
ATOM 9527 C CA . GLN C 1 169 ? -10.87700 -8.43200 56.91600 1.000 20.20769 1811 GLN C CA 1
ATOM 9528 C C . GLN C 1 169 ? -12.08600 -7.53400 56.70000 1.000 19.95766 1811 GLN C C 1
ATOM 9529 O O . GLN C 1 169 ? -13.22600 -8.01000 56.74500 1.000 21.09463 1811 GLN C O 1
ATOM 9543 N N . PRO C 1 170 ? -11.88900 -6.22000 56.52800 1.000 19.96029 1812 PRO C N 1
ATOM 9544 C CA . PRO C 1 170 ? -13.04200 -5.30100 56.50000 1.000 20.70248 1812 PRO C CA 1
ATOM 9545 C C . PRO C 1 170 ? -14.13100 -5.66700 55.50900 1.000 22.47638 1812 PRO C C 1
ATOM 9546 O O . PRO C 1 170 ? -15.31000 -5.48100 55.82200 1.000 22.86590 1812 PRO C O 1
ATOM 9557 N N A ASP C 1 171 ? -13.76100 -6.15900 54.31800 0.640 22.90801 1813 ASP C N 1
ATOM 9558 N N B ASP C 1 171 ? -13.78500 -6.16600 54.32200 0.360 24.07920 1813 ASP C N 1
ATOM 9559 C CA A ASP C 1 171 ? -14.75400 -6.50500 53.30200 0.640 22.83695 1813 ASP C CA 1
ATOM 9560 C CA B ASP C 1 171 ? -14.82000 -6.44600 53.33300 0.360 25.57675 1813 ASP C CA 1
ATOM 9561 C C A ASP C 1 171 ? -15.73600 -7.55100 53.81000 0.640 23.35806 1813 ASP C C 1
ATOM 9562 C C B ASP C 1 171 ? -15.67600 -7.65200 53.69900 0.360 25.41884 1813 ASP C C 1
ATOM 9563 O O A ASP C 1 171 ? -16.87500 -7.61800 53.33800 0.640 27.72438 1813 ASP C O 1
ATOM 9564 O O B ASP C 1 171 ? -16.68300 -7.90000 53.02700 0.360 28.44288 1813 ASP C O 1
ATOM 9581 N N . ALA C 1 172 ? -15.30000 -8.40800 54.73100 1.000 23.66336 1814 ALA C N 1
ATOM 9582 C CA . ALA C 1 172 ? -16.15400 -9.47000 55.24800 1.000 24.34766 1814 ALA C CA 1
ATOM 9583 C C . ALA C 1 172 ? -17.20800 -8.95600 56.22000 1.000 26.47159 1814 ALA C C 1
ATOM 9584 O O . ALA C 1 172 ? -18.14200 -9.69700 56.53500 1.000 29.79305 1814 ALA C O 1
ATOM 9592 N N . TRP C 1 173 ? -17.06800 -7.72200 56.71000 1.000 25.12933 1815 TRP C N 1
ATOM 9593 C CA . TRP C 1 173 ? -18.02300 -7.13000 57.63900 1.000 24.31871 1815 TRP C CA 1
ATOM 9594 C C . TRP C 1 173 ? -19.15000 -6.49700 56.83700 1.000 30.56682 1815 TRP C C 1
ATOM 9595 O O . TRP C 1 173 ? -18.96200 -5.47200 56.17200 1.000 36.69124 1815 TRP C O 1
ATOM 9616 N N . THR C 1 174 ? -20.31900 -7.08200 56.93300 1.000 27.39013 1816 THR C N 1
ATOM 9617 C CA . THR C 1 174 ? -21.46500 -6.63300 56.17400 1.000 27.16905 1816 THR C CA 1
ATOM 9618 C C . THR C 1 174 ? -22.51400 -5.94300 57.03100 1.000 27.01113 1816 THR C C 1
ATOM 9619 O O . THR C 1 174 ? -23.34500 -5.21800 56.48800 1.000 30.81422 1816 THR C O 1
ATOM 9630 N N . GLU C 1 175 ? -22.49000 -6.13100 58.34800 1.000 28.34287 1817 GLU C N 1
ATOM 9631 C CA . GLU C 1 175 ? -23.55200 -5.59700 59.19000 1.000 30.60104 1817 GLU C CA 1
ATOM 9632 C C . GLU C 1 175 ? -23.27000 -4.17600 59.61500 1.000 33.38821 1817 GLU C C 1
ATOM 9633 O O . GLU C 1 175 ? -24.20200 -3.37800 59.76600 1.000 35.17790 1817 GLU C O 1
ATOM 9645 N N . ASP C 1 176 ? -22.00500 -3.84800 59.80200 1.000 31.07215 1818 ASP C N 1
ATOM 9646 C CA . ASP C 1 176 ? -21.64800 -2.52000 60.24000 1.000 33.79353 1818 ASP C CA 1
ATOM 9647 C C . ASP C 1 176 ? -20.18100 -2.31700 59.93900 1.000 30.78527 1818 ASP C C 1
ATOM 9648 O O . ASP C 1 176 ? -19.48100 -3.20500 59.43100 1.000 29.97728 1818 ASP C O 1
ATOM 9657 N N . ASN C 1 177 ? -19.72800 -1.12000 60.25100 1.000 34.35938 1819 ASN C N 1
ATOM 9658 C CA . ASN C 1 177 ? -18.32400 -0.77500 60.18800 1.000 35.42530 1819 ASN C CA 1
ATOM 9659 C C . ASN C 1 177 ? -17.70900 -0.87900 61.56800 1.000 32.54864 1819 ASN C C 1
ATOM 9660 O O . ASN C 1 177 ? -16.89900 -0.04500 61.95700 1.000 31.72222 1819 ASN C O 1
ATOM 9671 N N . GLY C 1 178 ? -18.11200 -1.90800 62.32500 1.000 33.85143 1820 GLY C N 1
ATOM 9672 C CA . GLY C 1 178 ? -17.61100 -2.12900 63.67100 1.000 31.28270 1820 GLY C CA 1
ATOM 9673 C C . GLY C 1 178 ? -16.12200 -2.38800 63.74300 1.000 30.66420 1820 GLY C C 1
ATOM 9674 O O . GLY C 1 178 ? -15.55700 -2.36400 64.84400 1.000 33.35137 1820 GLY C O 1
ATOM 9678 N N . PHE C 1 179 ? -15.48100 -2.66700 62.61000 1.000 30.49839 1821 PHE C N 1
ATOM 9679 C CA . PHE C 1 179 ? -14.02700 -2.74700 62.59200 1.000 31.60379 1821 PHE C CA 1
ATOM 9680 C C . PHE C 1 179 ? -13.36100 -1.39500 62.82500 1.000 30.47471 1821 PHE C C 1
ATOM 9681 O O . PHE C 1 179 ? -12.16100 -1.36300 63.11300 1.000 31.96173 1821 PHE C O 1
ATOM 9698 N N . HIS C 1 180 ? -14.09900 -0.28500 62.69500 1.000 29.90359 1822 HIS C N 1
ATOM 9699 C CA . HIS C 1 180 ? -13.61000 1.01500 63.13600 1.000 27.96125 1822 HIS C CA 1
ATOM 9700 C C . HIS C 1 180 ? -13.76900 1.23500 64.64500 1.000 31.60905 1822 HIS C C 1
ATOM 9701 O O . HIS C 1 180 ? -13.31500 2.26900 65.14500 1.000 33.96460 1822 HIS C O 1
ATOM 9715 N N . ALA C 1 181 ? -14.38400 0.29500 65.37800 1.000 32.61444 1823 ALA C N 1
ATOM 9716 C CA . ALA C 1 181 ? -14.70800 0.46300 66.79500 1.000 33.59613 1823 ALA C CA 1
ATOM 9717 C C . ALA C 1 181 ? -13.91000 -0.46600 67.70500 1.000 33.34610 1823 ALA C C 1
ATOM 9718 O O . ALA C 1 181 ? -14.21000 -0.56300 68.90200 1.000 35.89115 1823 ALA C O 1
ATOM 9725 N N . ILE C 1 182 ? -12.89900 -1.14000 67.16600 1.000 33.18029 1824 ILE C N 1
ATOM 9726 C CA . ILE C 1 182 ? -12.11600 -2.07900 67.95800 1.000 33.93565 1824 ILE C CA 1
ATOM 9727 C C . ILE C 1 182 ? -11.24600 -1.34600 68.96600 1.000 36.38068 1824 ILE C C 1
ATOM 9728 O O . ILE C 1 182 ? -10.99700 -1.85900 70.06400 1.000 34.75680 1824 ILE C O 1
ATOM 9744 N N . GLY C 1 183 ? -10.80200 -0.12900 68.63900 1.000 37.65451 1825 GLY C N 1
ATOM 9745 C CA . GLY C 1 183 ? -10.02600 0.64900 69.58400 1.000 40.34431 1825 GLY C CA 1
ATOM 9746 C C . GLY C 1 183 ? -10.72400 0.85100 70.91100 1.000 42.97094 1825 GLY C C 1
ATOM 9747 O O . GLY C 1 183 ? -10.05700 1.09600 71.92500 1.000 43.55522 1825 GLY C O 1
ATOM 9751 N N A GLN C 1 184 ? -12.05700 0.74500 70.92800 0.510 43.27098 1826 GLN C N 1
ATOM 9752 N N B GLN C 1 184 ? -12.05600 0.74700 70.93500 0.490 43.53417 1826 GLN C N 1
ATOM 9753 C CA A GLN C 1 184 ? -12.83400 0.91500 72.15100 0.510 45.15278 1826 GLN C CA 1
ATOM 9754 C CA B GLN C 1 184 ? -12.79700 0.92600 72.17800 0.490 45.46598 1826 GLN C CA 1
ATOM 9755 C C A GLN C 1 184 ? -12.72300 -0.28100 73.08600 0.510 45.21068 1826 GLN C C 1
ATOM 9756 C C B GLN C 1 184 ? -12.65400 -0.26700 73.11200 0.490 45.32649 1826 GLN C C 1
ATOM 9757 O O A GLN C 1 184 ? -13.08800 -0.16500 74.26000 0.510 47.78468 1826 GLN C O 1
ATOM 9758 O O B GLN C 1 184 ? -12.92900 -0.13600 74.30900 0.490 47.91890 1826 GLN C O 1
ATOM 9785 N N . MET C 1 185 ? -12.22900 -1.42200 72.59600 1.000 43.61049 1827 MET C N 1
ATOM 9786 C CA . MET C 1 185 ? -12.12300 -2.64100 73.38800 1.000 43.14728 1827 MET C CA 1
ATOM 9787 C C . MET C 1 185 ? -10.68700 -3.04400 73.72400 1.000 40.21008 1827 MET C C 1
ATOM 9788 O O . MET C 1 185 ? -10.48900 -3.82800 74.65300 1.000 40.96544 1827 MET C O 1
ATOM 9801 N N . CYS C 1 186 ? -9.68300 -2.56600 72.98800 1.000 35.88851 1828 CYS C N 1
ATOM 9802 C CA . CYS C 1 186 ? -8.29300 -2.86200 73.31800 1.000 36.24908 1828 CYS C CA 1
ATOM 9803 C C . CYS C 1 186 ? -7.40200 -1.75900 72.76100 1.000 33.40927 1828 CYS C C 1
ATOM 9804 O O . CYS C 1 186 ? -7.83800 -0.92000 71.97300 1.000 37.46239 1828 CYS C O 1
ATOM 9812 N N . GLU C 1 187 ? -6.12400 -1.79300 73.13600 1.000 31.78013 1829 GLU C N 1
ATOM 9813 C CA . GLU C 1 187 ? -5.19800 -0.73400 72.74900 1.000 32.68813 1829 GLU C CA 1
ATOM 9814 C C . GLU C 1 187 ? -4.28500 -1.13600 71.58400 1.000 31.75644 1829 GLU C C 1
ATOM 9815 O O . GLU C 1 187 ? -3.36200 -0.39200 71.24000 1.000 38.58621 1829 GLU C O 1
ATOM 9827 N N . ALA C 1 188 ? -4.57900 -2.19500 70.92600 1.000 27.98757 1830 ALA C N 1
ATOM 9828 C CA . ALA C 1 188 ? -3.68400 -2.76000 69.93000 1.000 24.83982 1830 ALA C CA 1
ATOM 9829 C C . ALA C 1 188 ? -3.92500 -2.13400 68.55700 1.000 23.85286 1830 ALA C C 1
ATOM 9830 O O . ALA C 1 188 ? -5.04700 -1.73800 68.23600 1.000 23.38965 1830 ALA C O 1
ATOM 9837 N N . PRO C 1 189 ? -2.90100 -2.05300 67.70800 1.000 21.83420 1831 PRO C N 1
ATOM 9838 C CA . PRO C 1 189 ? -3.14400 -1.65500 66.31800 1.000 20.60247 1831 PRO C CA 1
ATOM 9839 C C . PRO C 1 189 ? -4.04000 -2.66500 65.62800 1.000 20.96041 1831 PRO C C 1
ATOM 9840 O O . PRO C 1 189 ? -3.96900 -3.86400 65.89400 1.000 18.70224 1831 PRO C O 1
ATOM 9851 N N . VAL C 1 190 ? -4.88900 -2.15400 64.73600 1.000 20.02609 1832 VAL C N 1
ATOM 9852 C CA . VAL C 1 190 ? -5.82100 -2.95100 63.96000 1.000 18.82594 1832 VAL C CA 1
ATOM 9853 C C . VAL C 1 190 ? -5.38900 -2.87500 62.50700 1.000 17.99689 1832 VAL C C 1
ATOM 9854 O O . VAL C 1 190 ? -5.31000 -1.77700 61.93200 1.000 19.81290 1832 VAL C O 1
ATOM 9867 N N . VAL C 1 191 ? -5.12000 -4.03700 61.91000 1.000 17.83635 1833 VAL C N 1
ATOM 9868 C CA . VAL C 1 191 ? -4.66900 -4.11900 60.52600 1.000 16.64936 1833 VAL C CA 1
ATOM 9869 C C . VAL C 1 191 ? -5.52300 -5.09100 59.72000 1.000 18.24692 1833 VAL C C 1
ATOM 9870 O O . VAL C 1 191 ? -6.20600 -5.97000 60.25400 1.000 17.52315 1833 VAL C O 1
ATOM 9883 N N . THR C 1 192 ? -5.46200 -4.91400 58.41200 1.000 17.45209 1834 THR C N 1
ATOM 9884 C CA . THR C 1 192 ? -6.13500 -5.82800 57.51000 1.000 17.90741 1834 THR C CA 1
ATOM 9885 C C . THR C 1 192 ? -5.40300 -7.17500 57.42800 1.000 16.34670 1834 THR C C 1
ATOM 9886 O O . THR C 1 192 ? -4.19800 -7.30400 57.71100 1.000 17.05468 1834 THR C O 1
ATOM 9897 N N . ARG C 1 193 ? -6.15300 -8.18800 56.97400 1.000 16.84412 1835 ARG C N 1
ATOM 9898 C CA . ARG C 1 193 ? -5.57700 -9.52300 56.80300 1.000 16.24405 1835 ARG C CA 1
ATOM 9899 C C . ARG C 1 193 ? -4.44900 -9.53300 55.78000 1.000 14.69387 1835 ARG C C 1
ATOM 9900 O O . ARG C 1 193 ? -3.55000 -10.38000 55.86200 1.000 14.89652 1835 ARG C O 1
ATOM 9921 N N . GLU C 1 194 ? -4.44100 -8.58600 54.84200 1.000 15.18077 1836 GLU C N 1
ATOM 9922 C CA . GLU C 1 194 ? -3.32900 -8.48000 53.90800 1.000 15.38342 1836 GLU C CA 1
ATOM 9923 C C . GLU C 1 194 ? -1.99100 -8.24600 54.60100 1.000 15.71504 1836 GLU C C 1
ATOM 9924 O O . GLU C 1 194 ? -0.94800 -8.57600 54.03300 1.000 16.04140 1836 GLU C O 1
ATOM 9936 N N . TRP C 1 195 ? -1.98000 -7.64900 55.79900 1.000 14.95969 1837 TRP C N 1
ATOM 9937 C CA . TRP C 1 195 ? -0.70800 -7.54000 56.51500 1.000 15.87822 1837 TRP C CA 1
ATOM 9938 C C . TRP C 1 195 ? -0.13300 -8.93400 56.75700 1.000 14.36488 1837 TRP C C 1
ATOM 9939 O O . TRP C 1 195 ? 1.07400 -9.17300 56.58700 1.000 13.90430 1837 TRP C O 1
ATOM 9960 N N . VAL C 1 196 ? -0.97500 -9.86700 57.18800 1.000 13.86745 1838 VAL C N 1
ATOM 9961 C CA . VAL C 1 196 ? -0.48800 -11.22800 57.39900 1.000 13.82271 1838 VAL C CA 1
ATOM 9962 C C . VAL C 1 196 ? -0.06800 -11.84600 56.08100 1.000 14.17538 1838 VAL C C 1
ATOM 9963 O O . VAL C 1 196 ? 1.03400 -12.39200 55.96300 1.000 13.74902 1838 VAL C O 1
ATOM 9976 N N . LEU C 1 197 ? -0.96900 -11.81600 55.08300 1.000 13.39108 1839 LEU C N 1
ATOM 9977 C CA . LEU C 1 197 ? -0.74300 -12.54800 53.83500 1.000 13.54373 1839 LEU C CA 1
ATOM 9978 C C . LEU C 1 197 ? 0.47800 -12.03000 53.09200 1.000 13.77007 1839 LEU C C 1
ATOM 9979 O O . LEU C 1 197 ? 1.30400 -12.82400 52.62500 1.000 13.85166 1839 LEU C O 1
ATOM 9995 N N . ASP C 1 198 ? 0.64800 -10.70300 53.03300 1.000 14.52543 1840 ASP C N 1
ATOM 9996 C CA . ASP C 1 198 ? 1.82500 -10.14800 52.37800 1.000 14.65439 1840 ASP C CA 1
ATOM 9997 C C . ASP C 1 198 ? 3.09700 -10.52300 53.12900 1.000 14.52543 1840 ASP C C 1
ATOM 9998 O O . ASP C 1 198 ? 4.11000 -10.87200 52.51000 1.000 14.33593 1840 ASP C O 1
ATOM 10007 N N . SER C 1 199 ? 3.06400 -10.43500 54.46500 1.000 13.46214 1841 SER C N 1
ATOM 10008 C CA . SER C 1 199 ? 4.24400 -10.78200 55.25800 1.000 13.39371 1841 SER C CA 1
ATOM 10009 C C . SER C 1 199 ? 4.64500 -12.24100 55.05400 1.000 14.72282 1841 SER C C 1
ATOM 10010 O O . SER C 1 199 ? 5.84200 -12.56300 54.93700 1.000 14.84652 1841 SER C O 1
ATOM 10018 N N . VAL C 1 200 ? 3.66600 -13.15000 55.04100 1.000 13.10420 1842 VAL C N 1
ATOM 10019 C CA . VAL C 1 200 ? 3.97300 -14.57800 54.88000 1.000 14.25434 1842 VAL C CA 1
ATOM 10020 C C . VAL C 1 200 ? 4.54200 -14.84600 53.49200 1.000 14.68334 1842 VAL C C 1
ATOM 10021 O O . VAL C 1 200 ? 5.55700 -15.53200 53.34400 1.000 14.90705 1842 VAL C O 1
ATOM 10034 N N . ALA C 1 201 ? 3.88200 -14.32700 52.44900 1.000 14.13591 1843 ALA C N 1
ATOM 10035 C CA . ALA C 1 201 ? 4.33100 -14.58200 51.08200 1.000 13.82271 1843 ALA C CA 1
ATOM 10036 C C . ALA C 1 201 ? 5.77300 -14.14000 50.87400 1.000 14.33067 1843 ALA C C 1
ATOM 10037 O O . ALA C 1 201 ? 6.55900 -14.84400 50.23300 1.000 14.43857 1843 ALA C O 1
ATOM 10044 N N . LEU C 1 202 ? 6.13100 -12.97000 51.40100 1.000 14.95179 1844 LEU C N 1
ATOM 10045 C CA . LEU C 1 202 ? 7.48400 -12.43000 51.31500 1.000 15.35447 1844 LEU C CA 1
ATOM 10046 C C . LEU C 1 202 ? 8.44500 -13.06200 52.31400 1.000 14.54385 1844 LEU C C 1
ATOM 10047 O O . LEU C 1 202 ? 9.67000 -12.88000 52.18000 1.000 15.85716 1844 LEU C O 1
ATOM 10063 N N . TYR C 1 203 ? 7.90800 -13.79400 53.29000 1.000 14.17538 1845 TYR C N 1
ATOM 10064 C CA . TYR C 1 203 ? 8.59000 -14.15700 54.52900 1.000 14.57543 1845 TYR C CA 1
ATOM 10065 C C . TYR C 1 203 ? 9.40500 -12.98900 55.08300 1.000 15.49133 1845 TYR C C 1
ATOM 10066 O O . TYR C 1 203 ? 10.57800 -13.12100 55.42900 1.000 16.08351 1845 TYR C O 1
ATOM 10084 N N . GLN C 1 204 ? 8.73300 -11.84000 55.19700 1.000 15.05970 1846 GLN C N 1
ATOM 10085 C CA . GLN C 1 204 ? 9.29800 -10.62300 55.76800 1.000 16.68621 1846 GLN C CA 1
ATOM 10086 C C . GLN C 1 204 ? 8.16900 -9.91100 56.49600 1.000 15.40185 1846 GLN C C 1
ATOM 10087 O O . GLN C 1 204 ? 7.15800 -9.56600 55.87700 1.000 14.88336 1846 GLN C O 1
ATOM 10101 N N . CYS C 1 205 ? 8.32700 -9.67300 57.79800 1.000 15.75452 1847 CYS C N 1
ATOM 10102 C CA . CYS C 1 205 ? 7.29000 -8.97600 58.55200 1.000 15.65977 1847 CYS C CA 1
ATOM 10103 C C . CYS C 1 205 ? 7.14500 -7.54600 58.04400 1.000 15.57292 1847 CYS C C 1
ATOM 10104 O O . CYS C 1 205 ? 8.07800 -6.75000 58.15200 1.000 18.22850 1847 CYS C O 1
ATOM 10112 N N . GLN C 1 206 ? 5.98700 -7.21700 57.47100 1.000 15.09655 1848 GLN C N 1
ATOM 10113 C CA . GLN C 1 206 ? 5.80500 -5.88400 56.93400 1.000 15.92033 1848 GLN C CA 1
ATOM 10114 C C . GLN C 1 206 ? 5.52100 -4.86900 58.04300 1.000 16.47303 1848 GLN C C 1
ATOM 10115 O O . GLN C 1 206 ? 5.00200 -5.19900 59.10800 1.000 18.84173 1848 GLN C O 1
ATOM 10129 N N A GLU C 1 207 ? 5.89400 -3.61700 57.78100 0.610 18.63908 1849 GLU C N 1
ATOM 10130 N N B GLU C 1 207 ? 5.89000 -3.61700 57.78500 0.390 17.32050 1849 GLU C N 1
ATOM 10131 C CA A GLU C 1 207 ? 5.43500 -2.52300 58.62000 0.610 21.79209 1849 GLU C CA 1
ATOM 10132 C CA B GLU C 1 207 ? 5.45400 -2.53800 58.65400 0.390 18.99438 1849 GLU C CA 1
ATOM 10133 C C A GLU C 1 207 ? 3.91000 -2.47600 58.60400 0.610 21.42099 1849 GLU C C 1
ATOM 10134 C C B GLU C 1 207 ? 3.93300 -2.42800 58.59200 0.390 19.92871 1849 GLU C C 1
ATOM 10135 O O A GLU C 1 207 ? 3.26000 -2.83800 57.61700 0.610 21.06042 1849 GLU C O 1
ATO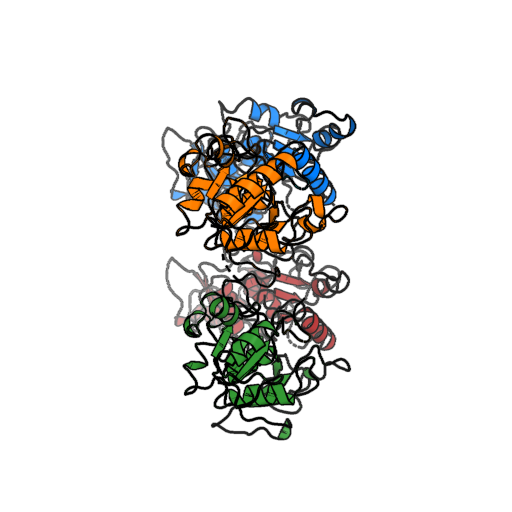M 10136 O O B GLU C 1 207 ? 3.31100 -2.69800 57.56000 0.390 18.97859 1849 GLU C O 1
ATOM 10159 N N . LEU C 1 208 ? 3.33300 -1.99700 59.70500 1.000 21.58680 1850 LEU C N 1
ATOM 10160 C CA . LEU C 1 208 ? 1.88700 -1.97400 59.80300 1.000 20.78144 1850 LEU C CA 1
ATOM 10161 C C . LEU C 1 208 ? 1.26200 -0.84900 58.99200 1.000 21.54469 1850 LEU C C 1
ATOM 10162 O O . LEU C 1 208 ? 0.07900 -0.93100 58.67800 1.000 22.10265 1850 LEU C O 1
ATOM 10179 N N . ASP C 1 209 ? 2.03600 0.18500 58.65300 1.000 24.75297 1851 ASP C N 1
ATOM 10180 C CA . ASP C 1 209 ? 1.48800 1.47000 58.22500 1.000 28.36919 1851 ASP C CA 1
ATOM 10181 C C . ASP C 1 209 ? 0.41400 1.34300 57.15400 1.000 26.90323 1851 ASP C C 1
ATOM 10182 O O . ASP C 1 209 ? -0.69200 1.87500 57.31200 1.000 27.67174 1851 ASP C O 1
ATOM 10191 N N . THR C 1 210 ? 0.73400 0.69000 56.02700 1.000 26.22420 1852 THR C N 1
ATOM 10192 C CA . THR C 1 210 ? -0.20700 0.68700 54.91000 1.000 25.17407 1852 THR C CA 1
ATOM 10193 C C . THR C 1 210 ? -1.38900 -0.24100 55.12900 1.000 22.56586 1852 THR C C 1
ATOM 10194 O O . THR C 1 210 ? -2.29900 -0.26600 54.28500 1.000 25.72151 1852 THR C O 1
ATOM 10205 N N . TYR C 1 211 ? -1.41000 -0.96800 56.24400 1.000 21.31835 1853 TYR C N 1
ATOM 10206 C CA . TYR C 1 211 ? -2.48200 -1.89600 56.58400 1.000 20.29980 1853 TYR C CA 1
ATOM 10207 C C . TYR C 1 211 ? -3.33300 -1.41800 57.74500 1.000 20.54194 1853 TYR C C 1
ATOM 10208 O O . TYR C 1 211 ? -4.32600 -2.07200 58.06700 1.000 19.21546 1853 TYR C O 1
ATOM 10226 N N . LEU C 1 212 ? -2.97400 -0.30100 58.38100 1.000 20.31823 1854 LEU C N 1
ATOM 10227 C CA . LEU C 1 212 ? -3.66900 0.12300 59.58700 1.000 20.24190 1854 LEU C CA 1
ATOM 10228 C C . LEU C 1 212 ? -5.06400 0.60200 59.23600 1.000 24.10815 1854 LEU C C 1
ATOM 10229 O O . LEU C 1 212 ? -5.24100 1.43200 58.34000 1.000 26.84532 1854 LEU C O 1
ATOM 10245 N N . ILE C 1 213 ? -6.04700 0.12600 59.98300 1.000 22.40795 1855 ILE C N 1
ATOM 10246 C CA . ILE C 1 213 ? -7.43000 0.55900 59.82600 1.000 25.12143 1855 ILE C CA 1
ATOM 10247 C C . ILE C 1 213 ? -7.67000 1.70200 60.80500 1.000 26.67688 1855 ILE C C 1
ATOM 10248 O O . ILE C 1 213 ? -7.56600 1.48800 62.02400 1.000 27.66911 1855 ILE C O 1
ATOM 10264 N N . PRO C 1 214 ? -7.96900 2.90700 60.33200 1.000 32.04595 1856 PRO C N 1
ATOM 10265 C CA . PRO C 1 214 ? -8.27000 4.01000 61.25600 1.000 35.30423 1856 PRO C CA 1
ATOM 10266 C C . PRO C 1 214 ? -9.40300 3.65400 62.21200 1.000 35.44372 1856 PRO C C 1
ATOM 10267 O O . PRO C 1 214 ? -10.45100 3.15800 61.80200 1.000 34.26463 1856 PRO C O 1
ATOM 10278 N N . GLN C 1 215 ? -9.19000 3.92500 63.49800 1.000 35.20422 1857 GLN C N 1
ATOM 10279 C CA . GLN C 1 215 ? -10.17200 3.62700 64.53400 1.000 34.33043 1857 GLN C CA 1
ATOM 10280 C C . GLN C 1 215 ? -10.91900 4.90200 64.90700 1.000 38.33618 1857 GLN C C 1
ATOM 10281 O O . GLN C 1 215 ? -10.30200 5.95000 65.11500 1.000 40.96807 1857 GLN C O 1
ATOM 10295 N N . ILE C 1 216 ? -12.23900 4.81100 64.97900 1.000 35.79113 1858 ILE C N 1
ATOM 10296 C CA . ILE C 1 216 ? -13.09700 5.96100 65.23700 1.000 39.42052 1858 ILE C CA 1
ATOM 10297 C C . ILE C 1 216 ? -13.40500 5.96400 66.72500 1.000 42.35508 1858 ILE C C 1
ATOM 10298 O O . ILE C 1 216 ? -13.97700 4.98200 67.23100 1.000 39.00731 1858 ILE C O 1
ATOM 10314 N N . PRO C 1 217 ? -13.05400 7.01900 67.45200 1.000 48.18736 1859 PRO C N 1
ATOM 10315 C CA . PRO C 1 217 ? -12.86900 6.82400 68.87400 1.000 52.69842 1859 PRO C CA 1
ATOM 10316 C C . PRO C 1 217 ? -14.13500 7.22400 69.59600 1.000 55.28558 1859 PRO C C 1
ATOM 10317 O O . PRO C 1 217 ? -14.17100 8.20000 70.33500 1.000 58.75704 1859 PRO C O 1
ATOM 10329 N N A MET D 1 8 ? -0.59000 5.56200 46.12200 0.570 39.82583 1650 MET D N 1
ATOM 10330 N N B MET D 1 8 ? -0.65700 5.48400 46.16600 0.430 40.82595 1650 MET D N 1
ATOM 10331 C CA A MET D 1 8 ? -1.48400 6.63300 46.57600 0.570 35.78061 1650 MET D CA 1
ATOM 10332 C CA B MET D 1 8 ? -1.43000 6.65500 46.57900 0.430 37.65715 1650 MET D CA 1
ATOM 10333 C C A MET D 1 8 ? -1.71100 6.55100 48.08500 0.570 32.05648 1650 MET D C 1
ATOM 10334 C C B MET D 1 8 ? -1.82500 6.56600 48.05000 0.430 33.66719 1650 MET D C 1
ATOM 10335 O O A MET D 1 8 ? -1.80500 5.46800 48.66000 0.570 30.41417 1650 MET D O 1
ATOM 10336 O O B MET D 1 8 ? -2.14400 5.49300 48.56100 0.430 32.54338 1650 MET D O 1
ATOM 10363 N N . SER D 1 9 ? -1.81100 7.71000 48.72700 1.000 30.19309 1651 SER D N 1
ATOM 10364 C CA . SER D 1 9 ? -2.12000 7.78400 50.14600 1.000 25.68466 1651 SER D CA 1
ATOM 10365 C C . SER D 1 9 ? -2.86600 9.09000 50.38000 1.000 25.52411 1651 SER D C 1
ATOM 10366 O O . SER D 1 9 ? -2.50400 10.12700 49.81100 1.000 24.52399 1651 SER D O 1
ATOM 10375 N N A MET D 1 10 ? -3.90200 9.03700 51.21500 0.620 24.99510 1652 MET D N 1
ATOM 10376 N N B MET D 1 10 ? -3.91800 9.05000 51.18900 0.380 24.82140 1652 MET D N 1
ATOM 10377 C CA A MET D 1 10 ? -4.80600 10.17000 51.34300 0.620 22.89222 1652 MET D CA 1
ATOM 10378 C CA B MET D 1 10 ? -4.74500 10.23800 51.32800 0.380 23.65810 1652 MET D CA 1
ATOM 10379 C C A MET D 1 10 ? -5.13000 10.47500 52.80000 0.620 23.44492 1652 MET D C 1
ATOM 10380 C C B MET D 1 10 ? -5.15600 10.47800 52.77200 0.380 22.85800 1652 MET D C 1
ATOM 10381 O O A MET D 1 10 ? -5.08700 9.60300 53.67200 0.620 25.15565 1652 MET D O 1
ATOM 10382 O O B MET D 1 10 ? -5.19100 9.56800 53.60600 0.380 22.56060 1652 MET D O 1
ATOM 10409 N N . VAL D 1 11 ? -5.43200 11.75100 53.04900 1.000 20.42350 1653 VAL D N 1
ATOM 10410 C CA . VAL D 1 11 ? -6.08600 12.19600 54.26600 1.000 18.55222 1653 VAL D CA 1
ATOM 10411 C C . VAL D 1 11 ? -7.36900 12.90200 53.84500 1.000 18.67592 1653 VAL D C 1
ATOM 10412 O O . VAL D 1 11 ? -7.53700 13.29300 52.69100 1.000 19.67078 1653 VAL D O 1
ATOM 10426 N N . VAL D 1 12 ? -8.26000 13.08300 54.81100 1.000 20.62616 1654 VAL D N 1
ATOM 10427 C CA . VAL D 1 12 ? -9.48600 13.84600 54.62600 1.000 20.18663 1654 VAL D CA 1
ATOM 10428 C C . VAL D 1 12 ? -9.49700 14.99100 55.63700 1.000 18.58907 1654 VAL D C 1
ATOM 10429 O O . VAL D 1 12 ? -8.84600 14.93900 56.68600 1.000 20.52088 1654 VAL D O 1
ATOM 10442 N N . SER D 1 13 ? -10.25500 16.03700 55.31400 1.000 19.46023 1655 SER D N 1
ATOM 10443 C CA . SER D 1 13 ? -10.35300 17.19300 56.19400 1.000 18.09691 1655 SER D CA 1
ATOM 10444 C C . SER D 1 13 ? -11.76400 17.74600 56.15100 1.000 17.49947 1655 SER D C 1
ATOM 10445 O O . SER D 1 13 ? -12.31800 17.96200 55.06700 1.000 19.14966 1655 SER D O 1
ATOM 10453 N N . GLY D 1 14 ? -12.35200 17.93300 57.32600 1.000 18.55486 1656 GLY D N 1
ATOM 10454 C CA . GLY D 1 14 ? -13.69600 18.48200 57.43900 1.000 21.27097 1656 GLY D CA 1
ATOM 10455 C C . GLY D 1 14 ? -14.82300 17.48600 57.30000 1.000 19.28652 1656 GLY D C 1
ATOM 10456 O O . GLY D 1 14 ? -15.98300 17.90600 57.16900 1.000 21.05252 1656 GLY D O 1
ATOM 10460 N N . LEU D 1 15 ? -14.53700 16.19100 57.35600 1.000 19.59182 1657 LEU D N 1
ATOM 10461 C CA . LEU D 1 15 ? -15.55100 15.16400 57.17100 1.000 20.13399 1657 LEU D CA 1
ATOM 10462 C C . LEU D 1 15 ? -16.09600 14.68400 58.51300 1.000 19.58393 1657 LEU D C 1
ATOM 10463 O O . LEU D 1 15 ? -15.40500 14.67900 59.54000 1.000 21.94737 1657 LEU D O 1
ATOM 10479 N N . THR D 1 16 ? -17.34800 14.25800 58.48900 1.000 21.94474 1658 THR D N 1
ATOM 10480 C CA . THR D 1 16 ? -17.95000 13.58600 59.63000 1.000 21.93947 1658 THR D CA 1
ATOM 10481 C C . THR D 1 16 ? -17.40800 12.15700 59.73200 1.000 22.85537 1658 THR D C 1
ATOM 10482 O O . THR D 1 16 ? -16.77400 11.65000 58.81000 1.000 21.51574 1658 THR D O 1
ATOM 10493 N N . PRO D 1 17 ? -17.65000 11.47800 60.85300 1.000 24.46872 1659 PRO D N 1
ATOM 10494 C CA . PRO D 1 17 ? -17.25900 10.06100 60.93100 1.000 23.03960 1659 PRO D CA 1
ATOM 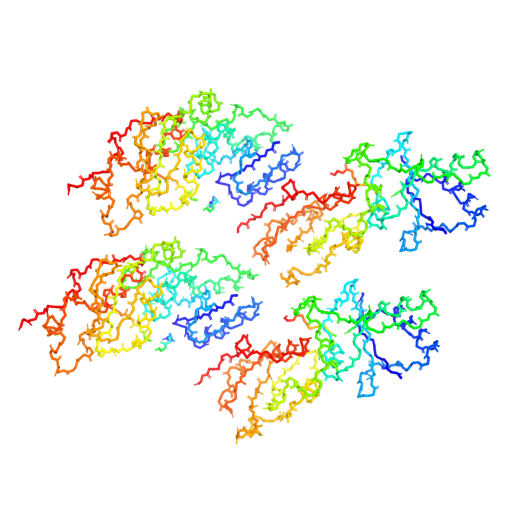10495 C C . PRO D 1 17 ? -17.89300 9.20200 59.84600 1.000 22.62113 1659 PRO D C 1
ATOM 10496 O O . PRO D 1 17 ? -17.22800 8.31900 59.29700 1.000 23.42912 1659 PRO D O 1
ATOM 10507 N N . GLU D 1 18 ? -19.14700 9.47100 59.48800 1.000 25.81362 1660 GLU D N 1
ATOM 10508 C CA . GLU D 1 18 ? -19.80900 8.68900 58.45000 1.000 25.66360 1660 GLU D CA 1
ATOM 10509 C C . GLU D 1 18 ? -19.17800 8.92100 57.08400 1.000 24.41609 1660 GLU D C 1
ATOM 10510 O O . GLU D 1 18 ? -18.97000 7.96900 56.32100 1.000 22.58429 1660 GLU D O 1
ATOM 10522 N N . GLU D 1 19 ? -18.85600 10.17200 56.75400 1.000 20.78670 1661 GLU D N 1
ATOM 10523 C CA . GLU D 1 19 ? -18.18500 10.42400 55.48800 1.000 20.79986 1661 GLU D CA 1
ATOM 10524 C C . GLU D 1 19 ? -16.80400 9.78100 55.48100 1.000 20.28664 1661 GLU D C 1
ATOM 10525 O O . GLU D 1 19 ? -16.37900 9.21500 54.46600 1.000 22.06054 1661 GLU D O 1
ATOM 10537 N N . PHE D 1 20 ? -16.09400 9.85200 56.61500 1.000 21.85262 1662 PHE D N 1
ATOM 10538 C CA . PHE D 1 20 ? -14.77100 9.23400 56.72700 1.000 20.74986 1662 PHE D CA 1
ATOM 10539 C C . PHE D 1 20 ? -14.84400 7.73700 56.47800 1.000 21.71839 1662 PHE D C 1
ATOM 10540 O O . PHE D 1 20 ? -14.00800 7.17900 55.76300 1.000 21.34993 1662 PHE D O 1
ATOM 10557 N N . MET D 1 21 ? -15.85500 7.07300 57.03400 1.000 22.70272 1663 MET D N 1
ATOM 10558 C CA . MET D 1 21 ? -15.98600 5.63600 56.81600 1.000 23.65284 1663 MET D CA 1
ATOM 10559 C C . MET D 1 21 ? -16.28000 5.31700 55.35300 1.000 24.74770 1663 MET D C 1
ATOM 10560 O O . MET D 1 21 ? -15.81800 4.29600 54.83200 1.000 23.23436 1663 MET D O 1
ATOM 10574 N N . LEU D 1 22 ? -17.05400 6.16300 54.67500 1.000 24.10552 1664 LEU D N 1
ATOM 10575 C CA . LEU D 1 22 ? -17.26800 5.97300 53.24300 1.000 23.08171 1664 LEU D CA 1
ATOM 10576 C C . LEU D 1 22 ? -15.96200 6.13700 52.46400 1.000 22.92117 1664 LEU D C 1
ATOM 10577 O O . LEU D 1 22 ? -15.67300 5.35600 51.54300 1.000 22.33689 1664 LEU D O 1
ATOM 10593 N N . VAL D 1 23 ? -15.16300 7.15700 52.80500 1.000 22.33689 1665 VAL D N 1
ATOM 10594 C CA . VAL D 1 23 ? -13.84800 7.29800 52.17400 1.000 21.24465 1665 VAL D CA 1
ATOM 10595 C C . VAL D 1 23 ? -12.98800 6.05100 52.39500 1.000 20.79197 1665 VAL D C 1
ATOM 10596 O O . VAL D 1 23 ? -12.28500 5.59600 51.48300 1.000 22.46322 1665 VAL D O 1
ATOM 10609 N N . TYR D 1 24 ? -13.00500 5.48700 53.60700 1.000 20.63142 1666 TYR D N 1
ATOM 10610 C CA . TYR D 1 24 ? -12.21500 4.27800 53.83000 1.000 22.59745 1666 TYR D CA 1
ATOM 10611 C C . TYR D 1 24 ? -12.61700 3.16600 52.85700 1.000 24.31607 1666 TYR D C 1
ATOM 10612 O O . TYR D 1 24 ? -11.75500 2.47000 52.31000 1.000 25.28987 1666 TYR D O 1
ATOM 10630 N N . LYS D 1 25 ? -13.92100 2.98800 52.62100 1.000 25.96890 1667 LYS D N 1
ATOM 10631 C CA . LYS D 1 25 ? -14.37700 1.96700 51.67400 1.000 26.76374 1667 LYS D CA 1
ATOM 10632 C C . LYS D 1 25 ? -13.84600 2.24400 50.27500 1.000 25.96627 1667 LYS D C 1
ATOM 10633 O O . LYS D 1 25 ? -13.39300 1.33700 49.57100 1.000 26.70583 1667 LYS D O 1
ATOM 10652 N N . PHE D 1 26 ? -13.95100 3.49500 49.83900 1.000 26.81901 1668 PHE D N 1
ATOM 10653 C CA . PHE D 1 26 ? -13.42200 3.90100 48.54200 1.000 26.03470 1668 PHE D CA 1
ATOM 10654 C C . PHE D 1 26 ? -11.92500 3.66400 48.47900 1.000 24.27659 1668 PHE D C 1
ATOM 10655 O O . PHE D 1 26 ? -11.41300 3.15900 47.47200 1.000 24.99773 1668 PHE D O 1
ATOM 10672 N N . ALA D 1 27 ? -11.21400 4.01000 49.55500 1.000 23.96603 1669 ALA D N 1
ATOM 10673 C CA . ALA D 1 27 ? -9.75900 3.87200 49.57800 1.000 25.71887 1669 ALA D CA 1
ATOM 10674 C C . ALA D 1 27 ? -9.35000 2.40500 49.47100 1.000 28.14285 1669 ALA D C 1
ATOM 10675 O O . ALA D 1 27 ? -8.44500 2.05800 48.70100 1.000 28.82451 1669 ALA D O 1
ATOM 10682 N N A ARG D 1 28 ? -10.00600 1.53200 50.24800 0.700 30.73263 1670 ARG D N 1
ATOM 10683 N N B ARG D 1 28 ? -10.04100 1.51900 50.19000 0.300 29.57723 1670 ARG D N 1
ATOM 10684 C CA A ARG D 1 28 ? -9.75800 0.09700 50.14500 0.700 32.11438 1670 ARG D CA 1
ATOM 10685 C CA B ARG D 1 28 ? -9.67900 0.10600 50.13000 0.300 30.13782 1670 ARG D CA 1
ATOM 10686 C C A ARG D 1 28 ? -9.92400 -0.37600 48.71400 0.700 33.72510 1670 ARG D C 1
ATOM 10687 C C B ARG D 1 28 ? -9.98100 -0.49000 48.75800 0.300 33.25136 1670 ARG D C 1
ATOM 10688 O O A ARG D 1 28 ? -9.04600 -1.04300 48.15200 0.700 32.10122 1670 ARG D O 1
ATOM 10689 O O B ARG D 1 28 ? -9.22600 -1.33700 48.26500 0.300 33.65667 1670 ARG D O 1
ATOM 10730 N N . LYS D 1 29 ? -11.08100 -0.07000 48.12700 1.000 34.90418 1671 LYS D N 1
ATOM 10731 C CA . LYS D 1 29 ? -11.39300 -0.55600 46.79300 1.000 38.08351 1671 LYS D CA 1
ATOM 10732 C C . LYS D 1 29 ? -10.29700 -0.20300 45.80300 1.000 36.17013 1671 LYS D C 1
ATOM 10733 O O . LYS D 1 29 ? -9.99900 -0.99800 44.90300 1.000 38.08878 1671 LYS D O 1
ATOM 10753 N N . HIS D 1 30 ? -9.66500 0.96200 45.96900 1.000 34.53309 1672 HIS D N 1
ATOM 10754 C CA . HIS D 1 30 ? -8.69500 1.46300 45.00300 1.000 33.43296 1672 HIS D CA 1
ATOM 10755 C C . HIS D 1 30 ? -7.25300 1.38800 45.49600 1.000 34.21989 1672 HIS D C 1
ATOM 10756 O O . HIS D 1 30 ? -6.36400 1.97600 44.86700 1.000 32.99606 1672 HIS D O 1
ATOM 10770 N N . HIS D 1 31 ? -6.99200 0.65400 46.58300 1.000 33.43296 1673 HIS D N 1
ATOM 10771 C CA . HIS D 1 31 ? -5.62600 0.43800 47.07100 1.000 30.76421 1673 HIS D CA 1
ATOM 10772 C C . HIS D 1 31 ? -4.93400 1.75500 47.40400 1.000 29.72462 1673 HIS D C 1
ATOM 10773 O O . HIS D 1 31 ? -3.72800 1.92700 47.17900 1.000 29.96675 1673 HIS D O 1
ATOM 10787 N N . ILE D 1 32 ? -5.70400 2.68800 47.95700 1.000 29.32457 1674 ILE D N 1
ATOM 10788 C CA . ILE D 1 32 ? -5.18700 3.95100 48.46100 1.000 27.33749 1674 ILE D CA 1
ATOM 10789 C C . ILE D 1 32 ? -5.14000 3.84900 49.97500 1.000 27.76122 1674 ILE D C 1
ATOM 10790 O O . ILE D 1 32 ? -6.15800 3.54800 50.60900 1.000 29.89569 1674 ILE D O 1
ATOM 10806 N N . THR D 1 33 ? -3.98400 4.13200 50.56400 1.000 29.20877 1675 THR D N 1
ATOM 10807 C CA . THR D 1 33 ? -3.90700 4.19200 52.01300 1.000 28.71134 1675 THR D CA 1
ATOM 10808 C C . THR D 1 33 ? -4.63300 5.43200 52.52000 1.000 29.25877 1675 THR D C 1
ATOM 10809 O O . THR D 1 33 ? -4.55200 6.50100 51.91300 1.000 31.00372 1675 THR D O 1
ATOM 10820 N N . LEU D 1 34 ? -5.36600 5.27300 53.62200 1.000 27.73490 1676 LEU D N 1
ATOM 10821 C CA . LEU D 1 34 ? -6.06800 6.36400 54.29300 1.000 26.76637 1676 LEU D CA 1
ATOM 10822 C C . LEU D 1 34 ? -5.46200 6.53600 55.67600 1.000 28.19812 1676 LEU D C 1
ATOM 10823 O O . LEU D 1 34 ? -5.45000 5.59400 56.47800 1.000 28.64817 1676 LEU D O 1
ATOM 10839 N N . THR D 1 35 ? -4.95500 7.72500 55.95500 1.000 27.76912 1677 THR D N 1
ATOM 10840 C CA . THR D 1 35 ? -4.35200 8.01700 57.24400 1.000 28.28497 1677 THR D CA 1
ATOM 10841 C C . THR D 1 35 ? -5.10500 9.16000 57.91900 1.000 25.68466 1677 THR D C 1
ATOM 10842 O O . THR D 1 35 ? -5.81800 9.93200 57.27200 1.000 26.64004 1677 THR D O 1
ATOM 10853 N N . ASN D 1 36 ? -4.93300 9.27000 59.23800 1.000 26.99797 1678 ASN D N 1
ATOM 10854 C CA . ASN D 1 36 ? -5.56400 10.36600 59.96700 1.000 28.09284 1678 ASN D CA 1
ATOM 10855 C C . ASN D 1 36 ? -4.76600 11.66200 59.90500 1.000 30.91160 1678 ASN D C 1
ATOM 10856 O O . ASN D 1 36 ? -5.36800 12.73900 59.95800 1.000 29.69303 1678 ASN D O 1
ATOM 10867 N N . LEU D 1 37 ? -3.43800 11.59000 59.81400 1.000 31.97489 1679 LEU D N 1
ATOM 10868 C CA . LEU D 1 37 ? -2.60400 12.78300 59.72200 1.000 33.02501 1679 LEU D CA 1
ATOM 10869 C C . LEU D 1 37 ? -1.78100 12.74600 58.44200 1.000 30.21941 1679 LEU D C 1
ATOM 10870 O O . LEU D 1 37 ? -1.50400 11.68400 57.88200 1.000 29.06927 1679 LEU D O 1
ATOM 10886 N N . ILE D 1 38 ? -1.42900 13.91400 57.96300 1.000 27.85334 1680 ILE D N 1
ATOM 10887 C CA . ILE D 1 38 ? -0.73300 14.02100 56.69100 1.000 27.69016 1680 ILE D CA 1
ATOM 10888 C C . ILE D 1 38 ? 0.74900 13.72200 56.89300 1.000 28.07705 1680 ILE D C 1
ATOM 10889 O O . ILE D 1 38 ? 1.32600 13.97600 57.96000 1.000 29.27983 1680 ILE D O 1
ATOM 10905 N N . THR D 1 39 ? 1.36400 13.12300 55.87500 1.000 26.54002 1681 THR D N 1
ATOM 10906 C CA . THR D 1 39 ? 2.78100 12.79200 55.88500 1.000 30.86423 1681 THR D CA 1
ATOM 10907 C C . THR D 1 39 ? 3.39000 13.23700 54.56400 1.000 31.12742 1681 THR D C 1
ATOM 10908 O O . THR D 1 39 ? 2.68500 13.61800 53.62700 1.000 31.47746 1681 THR D O 1
ATOM 10919 N N . GLU D 1 40 ? 4.71500 13.15100 54.46400 1.000 32.19860 1682 GLU D N 1
ATOM 10920 C CA . GLU D 1 40 ? 5.33600 13.45100 53.17900 1.000 36.32278 1682 GLU D CA 1
ATOM 10921 C C . GLU D 1 40 ? 4.86500 12.49200 52.09200 1.000 36.65703 1682 GLU D C 1
ATOM 10922 O O . GLU D 1 40 ? 4.86300 12.85000 50.90800 1.000 39.29155 1682 GLU D O 1
ATOM 10934 N N A GLU D 1 41 ? 4.45400 11.28000 52.46300 0.430 35.34898 1683 GLU D N 1
ATOM 10935 N N B GLU D 1 41 ? 4.45700 11.27800 52.47600 0.570 34.84365 1683 GLU D N 1
ATOM 10936 C CA A GLU D 1 41 ? 4.00500 10.29700 51.48300 0.430 35.43846 1683 GLU D CA 1
ATOM 10937 C CA B GLU D 1 41 ? 4.00100 10.29100 51.50500 0.570 34.74627 1683 GLU D CA 1
ATOM 10938 C C A GLU D 1 41 ? 2.55300 10.48600 51.06000 0.430 33.03291 1683 GLU D C 1
ATOM 10939 C C B GLU D 1 41 ? 2.61200 10.59600 50.96300 0.570 30.95898 1683 GLU D C 1
ATOM 10940 O O A GLU D 1 41 ? 2.08100 9.75000 50.19100 0.430 34.48308 1683 GLU D O 1
ATOM 10941 O O B GLU D 1 41 ? 2.25100 10.05900 49.91500 0.570 30.74316 1683 GLU D O 1
ATOM 10964 N N . THR D 1 42 ? 1.83700 11.44000 51.64100 1.000 30.08255 1684 THR D N 1
ATOM 10965 C CA . THR D 1 42 ? 0.47100 11.71000 51.21000 1.000 26.29263 1684 THR D CA 1
ATOM 10966 C C . THR D 1 42 ? 0.45800 12.25900 49.78700 1.000 26.31368 1684 THR D C 1
ATOM 10967 O O . THR D 1 42 ? 1.17100 13.21200 49.47300 1.000 28.74818 1684 THR D O 1
ATOM 10979 N N . THR D 1 43 ? -0.38400 11.67200 48.93600 1.000 22.38689 1685 THR D N 1
ATOM 10980 C CA . THR D 1 43 ? -0.59500 12.16300 47.57100 1.000 22.70272 1685 THR D CA 1
ATOM 10981 C C . THR D 1 43 ? -1.87400 12.97700 47.40100 1.000 22.15002 1685 THR D C 1
ATOM 10982 O O . THR D 1 43 ? -1.95900 13.79800 46.47100 1.000 22.87380 1685 THR D O 1
ATOM 10993 N N . HIS D 1 44 ? -2.85600 12.77800 48.27000 1.000 21.01305 1686 HIS D N 1
ATOM 10994 C CA . HIS D 1 44 ? -4.18100 13.35300 48.09200 1.000 20.73933 1686 HIS D CA 1
ATOM 10995 C C . HIS D 1 44 ? -4.69600 13.88000 49.42300 1.000 21.21833 1686 HIS D C 1
ATOM 10996 O O . HIS D 1 44 ? -4.65200 13.17900 50.43800 1.000 21.77893 1686 HIS D O 1
ATOM 11010 N N . VAL D 1 45 ? -5.23000 15.09500 49.40100 1.000 19.48918 1687 VAL D N 1
ATOM 11011 C CA . VAL D 1 45 ? -5.95600 15.67200 50.52400 1.000 18.06796 1687 VAL D CA 1
ATOM 11012 C C . VAL D 1 45 ? -7.39000 15.89700 50.05800 1.000 19.35758 1687 VAL D C 1
ATOM 11013 O O . VAL D 1 45 ? -7.63400 16.68900 49.14000 1.000 20.23927 1687 VAL D O 1
ATOM 11026 N N . VAL D 1 46 ? -8.33200 15.21500 50.68800 1.000 18.26008 1688 VAL D N 1
ATOM 11027 C CA . VAL D 1 46 ? -9.73600 15.28500 50.30900 1.000 18.34167 1688 VAL D CA 1
ATOM 11028 C C . VAL D 1 46 ? -10.44200 16.24300 51.26300 1.000 18.19165 1688 VAL D C 1
ATOM 11029 O O . VAL D 1 46 ? -10.62900 15.93800 52.44600 1.000 19.04702 1688 VAL D O 1
ATOM 11042 N N . MET D 1 47 ? -10.82100 17.40800 50.74600 1.000 19.10229 1689 MET D N 1
ATOM 11043 C CA . MET D 1 47 ? -11.43800 18.46600 51.53400 1.000 16.54146 1689 MET D CA 1
ATOM 11044 C C . MET D 1 47 ? -12.95000 18.43100 51.40500 1.000 16.74938 1689 MET D C 1
ATOM 11045 O O . MET D 1 47 ? -13.47400 18.37300 50.30000 1.000 18.98386 1689 MET D O 1
ATOM 11059 N N . LYS D 1 48 ? -13.64500 18.60200 52.52600 1.000 17.30734 1690 LYS D N 1
ATOM 11060 C CA . LYS D 1 48 ? -15.04400 18.98400 52.43900 1.000 19.27336 1690 LYS D CA 1
ATOM 11061 C C . LYS D 1 48 ? -15.13800 20.34100 51.76200 1.000 18.40747 1690 LYS D C 1
ATOM 11062 O O . LYS D 1 48 ? -14.41500 21.28200 52.11500 1.000 20.41561 1690 LYS D O 1
ATOM 11081 N N . THR D 1 49 ? -16.04000 20.43900 50.79500 1.000 16.62568 1691 THR D N 1
ATOM 11082 C CA . THR D 1 49 ? -16.27600 21.68800 50.09500 1.000 16.97046 1691 THR D CA 1
ATOM 11083 C C . THR D 1 49 ? -17.76700 21.90800 49.91800 1.000 17.47841 1691 THR D C 1
ATOM 11084 O O . THR D 1 49 ? -18.56800 21.00200 50.08600 1.000 19.12335 1691 THR D O 1
ATOM 11095 N N . ASP D 1 50 ? -18.11700 23.12100 49.50100 1.000 18.92595 1692 ASP D N 1
ATOM 11096 C CA . ASP D 1 50 ? -19.43900 23.36200 48.94500 1.000 19.42865 1692 ASP D CA 1
ATOM 11097 C C . ASP D 1 50 ? -19.48300 22.86200 47.50300 1.000 19.54971 1692 ASP D C 1
ATOM 11098 O O . ASP D 1 50 ? -18.51500 22.30800 46.97800 1.000 19.54971 1692 ASP D O 1
ATOM 11107 N N . ALA D 1 51 ? -20.65000 23.00300 46.87100 1.000 21.68418 1693 ALA D N 1
ATOM 11108 C CA . ALA D 1 51 ? -20.82300 22.49400 45.51600 1.000 23.70021 1693 ALA D CA 1
ATOM 11109 C C . ALA D 1 51 ? -20.00600 23.26300 44.48900 1.000 22.44743 1693 ALA D C 1
ATOM 11110 O O . ALA D 1 51 ? -19.92700 22.82200 43.33500 1.000 25.21355 1693 ALA D O 1
ATOM 11117 N N . GLU D 1 52 ? -19.37100 24.36600 44.89200 1.000 22.81063 1694 GLU D N 1
ATOM 11118 C CA . GLU D 1 52 ? -18.50200 25.15500 44.03300 1.000 20.91830 1694 GLU D CA 1
ATOM 11119 C C . GLU D 1 52 ? -17.02000 24.91400 44.33200 1.000 20.54983 1694 GLU D C 1
ATOM 11120 O O . GLU D 1 52 ? -16.15000 25.65700 43.85400 1.000 20.53404 1694 GLU D O 1
ATOM 11132 N N . PHE D 1 53 ? -16.72000 23.85900 45.08200 1.000 19.42075 1695 PHE D N 1
ATOM 11133 C CA . PHE D 1 53 ? -15.35400 23.42900 45.35100 1.000 19.13124 1695 PHE D CA 1
ATOM 11134 C C . PHE D 1 53 ? -14.57600 24.45600 46.17500 1.000 17.62053 1695 PHE D C 1
ATOM 11135 O O . PHE D 1 53 ? -13.35200 24.57600 46.05300 1.000 18.25745 1695 PHE D O 1
ATOM 11152 N N . VAL D 1 54 ? -15.27300 25.15700 47.06600 1.000 17.01520 1696 VAL D N 1
ATOM 11153 C CA . VAL D 1 54 ? -14.66000 26.07600 48.02500 1.000 17.04941 1696 VAL D CA 1
ATOM 11154 C C . VAL D 1 54 ? -14.63200 25.40300 49.39300 1.000 15.59924 1696 VAL D C 1
ATOM 11155 O O . VAL D 1 54 ? -15.66200 24.91700 49.87400 1.000 17.48631 1696 VAL D O 1
ATOM 11168 N N . CYS D 1 55 ? -13.46200 25.37300 50.02400 1.000 16.94150 1697 CYS D N 1
ATOM 11169 C CA . CYS D 1 55 ? -13.30400 24.75400 51.33500 1.000 16.79675 1697 CYS D CA 1
ATOM 11170 C C . CYS D 1 55 ? -13.02800 25.79800 52.41800 1.000 15.71241 1697 CYS D C 1
ATOM 11171 O O . CYS D 1 55 ? -12.99400 27.00300 52.16100 1.000 16.90203 1697 CYS D O 1
ATOM 11179 N N . GLU D 1 56 ? -12.86200 25.31100 53.64800 1.000 16.14930 1698 GLU D N 1
ATOM 11180 C CA . GLU D 1 56 ? -12.32100 26.11700 54.72400 1.000 16.07824 1698 GLU D CA 1
ATOM 11181 C C . GLU D 1 56 ? -10.87800 25.71600 54.94800 1.000 15.27815 1698 GLU D C 1
ATOM 11182 O O . GLU D 1 56 ? -10.45000 24.64200 54.52300 1.000 17.12311 1698 GLU D O 1
ATOM 11194 N N . ARG D 1 57 ? -10.10600 26.63100 55.53000 1.000 15.03075 1699 ARG D N 1
ATOM 11195 C CA . ARG D 1 57 ? -8.66900 26.42900 55.65900 1.000 14.78072 1699 ARG D CA 1
ATOM 11196 C C . ARG D 1 57 ? -8.34100 25.66300 56.93200 1.000 16.01508 1699 ARG D C 1
ATOM 11197 O O . ARG D 1 57 ? -8.43600 26.19700 58.03800 1.000 19.05228 1699 ARG D O 1
ATOM 11218 N N . THR D 1 58 ? -7.89200 24.42700 56.76400 1.000 15.77294 1700 THR D N 1
ATOM 11219 C CA . THR D 1 58 ? -7.38000 23.60100 57.83900 1.000 15.69399 1700 THR D CA 1
ATOM 11220 C C . THR D 1 58 ? -5.89200 23.38600 57.63200 1.000 16.53356 1700 THR D C 1
ATOM 11221 O O . THR D 1 58 ? -5.35300 23.66900 56.56000 1.000 16.63621 1700 THR D O 1
ATOM 11232 N N . LEU D 1 59 ? -5.23900 22.82900 58.66100 1.000 16.71253 1701 LEU D N 1
ATOM 11233 C CA . LEU D 1 59 ? -3.82900 22.49800 58.52100 1.000 16.79938 1701 LEU D CA 1
ATOM 11234 C C . LEU D 1 59 ? -3.59800 21.57400 57.32500 1.000 16.63884 1701 LEU D C 1
ATOM 11235 O O . LEU D 1 59 ? -2.63300 21.75800 56.57200 1.000 17.03362 1701 LEU D O 1
ATOM 11251 N N . LYS D 1 60 ? -4.46000 20.55600 57.15000 1.000 17.30997 1702 LYS D N 1
ATOM 11252 C CA . LYS D 1 60 ? -4.28900 19.63000 56.03000 1.000 19.04176 1702 LYS D CA 1
ATOM 11253 C C . LYS D 1 60 ? -4.36700 20.33700 54.68400 1.000 16.29932 1702 LYS D C 1
ATOM 11254 O O . LYS D 1 60 ? -3.61000 20.00100 53.75800 1.000 16.85202 1702 LYS D O 1
ATOM 11273 N N . TYR D 1 61 ? -5.23500 21.34700 54.57300 1.000 16.51251 1703 TYR D N 1
ATOM 11274 C CA . TYR D 1 61 ? -5.31000 22.13500 53.34400 1.000 16.51514 1703 TYR D CA 1
ATOM 11275 C C . TYR D 1 61 ? -3.98400 22.82800 53.05800 1.000 15.37816 1703 TYR D C 1
ATOM 11276 O O . TYR D 1 61 ? -3.44600 22.74700 51.94500 1.000 16.25195 1703 TYR D O 1
ATOM 11294 N N . PHE D 1 62 ? -3.45600 23.54500 54.05700 1.000 15.30183 1704 PHE D N 1
ATOM 11295 C CA . PHE D 1 62 ? -2.19300 24.25200 53.87700 1.000 17.01257 1704 PHE D CA 1
ATOM 11296 C C . PHE D 1 62 ? -1.05700 23.29800 53.51900 1.000 16.60725 1704 PHE D C 1
ATOM 11297 O O . PHE D 1 62 ? -0.23000 23.60200 52.64800 1.000 16.47040 1704 PHE D O 1
ATOM 11314 N N . LEU D 1 63 ? -0.96800 22.15300 54.21100 1.000 16.51777 1705 LEU D N 1
ATOM 11315 C CA . LEU D 1 63 ? 0.16000 21.25200 53.97700 1.000 16.46513 1705 LEU D CA 1
ATOM 11316 C C . LEU D 1 63 ? 0.03700 20.53700 52.63300 1.000 15.55450 1705 LEU D C 1
ATOM 11317 O O . LEU D 1 63 ? 1.05300 20.26900 51.98900 1.000 17.82845 1705 LEU D O 1
ATOM 11333 N N . GLY D 1 64 ? -1.18900 20.25800 52.18000 1.000 16.91255 1706 GLY D N 1
ATOM 11334 C CA . GLY D 1 64 ? -1.36600 19.67800 50.85600 1.000 18.38115 1706 GLY D CA 1
ATOM 11335 C C . GLY D 1 64 ? -0.89500 20.59900 49.75000 1.000 18.07585 1706 GLY D C 1
ATOM 11336 O O . GLY D 1 64 ? -0.21100 20.17700 48.81700 1.000 19.07334 1706 GLY D O 1
ATOM 11340 N N . ILE D 1 65 ? -1.29400 21.87100 49.82800 1.000 16.88887 1707 ILE D N 1
ATOM 11341 C CA . ILE D 1 65 ? -0.83400 22.87600 48.87800 1.000 17.05994 1707 ILE D CA 1
ATOM 11342 C C . ILE D 1 65 ? 0.67700 23.03900 48.97300 1.000 16.48092 1707 ILE D C 1
ATOM 11343 O O . ILE D 1 65 ? 1.38600 23.06700 47.96000 1.000 17.02836 1707 ILE D O 1
ATOM 11359 N N . ALA D 1 66 ? 1.19100 23.17000 50.19500 1.000 18.32062 1708 ALA D N 1
ATOM 11360 C CA . ALA D 1 66 ? 2.61700 23.42700 50.36700 1.000 18.43905 1708 ALA D CA 1
ATOM 11361 C C . ALA D 1 66 ? 3.44900 22.30400 49.77500 1.000 17.73897 1708 ALA D C 1
ATOM 11362 O O . ALA D 1 66 ? 4.55900 22.54400 49.27500 1.000 19.62077 1708 ALA D O 1
ATOM 11369 N N . GLY D 1 67 ? 2.92200 21.08100 49.79600 1.000 18.79699 1709 GLY D N 1
ATOM 11370 C CA . GLY D 1 67 ? 3.60600 19.95300 49.19400 1.000 19.31547 1709 GLY D CA 1
ATOM 11371 C C . GLY D 1 67 ? 3.31600 19.71800 47.72600 1.000 20.62353 1709 GLY D C 1
ATOM 11372 O O . GLY D 1 67 ? 3.80900 18.74000 47.16100 1.000 23.42649 1709 GLY D O 1
ATOM 11376 N N . GLY D 1 68 ? 2.49000 20.55400 47.09400 1.000 19.52076 1710 GLY D N 1
ATOM 11377 C CA . GLY D 1 68 ? 2.11300 20.34700 45.70200 1.000 21.57364 1710 GLY D CA 1
ATOM 11378 C C . GLY D 1 68 ? 1.31500 19.08200 45.45000 1.000 19.61025 1710 GLY D C 1
ATOM 11379 O O . GLY D 1 68 ? 1.42800 18.47900 44.37000 1.000 21.39204 1710 GLY D O 1
ATOM 11383 N N . LYS D 1 69 ? 0.51100 18.66000 46.42500 1.000 19.45760 1711 LYS D N 1
ATOM 11384 C CA . LYS D 1 69 ? -0.26600 17.43500 46.33800 1.000 20.23400 1711 LYS D CA 1
ATOM 11385 C C . LYS D 1 69 ? -1.59900 17.69500 45.63700 1.000 20.29980 1711 LYS D C 1
ATOM 11386 O O . LYS D 1 69 ? -1.92000 18.83000 45.26900 1.000 21.61049 1711 LYS D O 1
ATOM 11405 N N . TRP D 1 70 ? -2.37200 16.62500 45.42500 1.000 20.61826 1712 TRP D N 1
ATOM 11406 C CA . TRP D 1 70 ? -3.75100 16.74300 44.95400 1.000 19.38653 1712 TRP D CA 1
ATOM 11407 C C . TRP D 1 70 ? -4.61200 17.17400 46.13500 1.000 19.88396 1712 TRP D C 1
ATOM 11408 O O . TRP D 1 70 ? -4.67200 16.48600 47.15600 1.000 21.93684 1712 TRP D O 1
ATOM 11429 N N . VAL D 1 71 ? -5.21500 18.34500 46.02800 1.000 18.35746 1713 VAL D N 1
ATOM 11430 C CA . VAL D 1 71 ? -6.15800 18.85000 47.01600 1.000 15.92033 1713 VAL D CA 1
ATOM 11431 C C . VAL D 1 71 ? -7.50100 18.92000 46.30200 1.000 17.90478 1713 VAL D C 1
ATOM 11432 O O . VAL D 1 71 ? -7.73700 19.79600 45.45200 1.000 19.16546 1713 VAL D O 1
ATOM 11445 N N . VAL D 1 72 ? -8.36900 17.96800 46.61400 1.000 17.05994 1714 VAL D N 1
ATOM 11446 C CA . VAL D 1 72 ? -9.57800 17.71700 45.84300 1.000 17.09942 1714 VAL D CA 1
ATOM 11447 C C . VAL D 1 72 ? -10.78800 17.73200 46.76400 1.000 17.70212 1714 VAL D C 1
ATOM 11448 O O . VAL D 1 72 ? -10.69500 17.44100 47.96000 1.000 17.77845 1714 VAL D O 1
ATOM 11461 N N . SER D 1 73 ? -11.93500 18.07300 46.18400 1.000 18.36799 1715 SER D N 1
ATOM 11462 C CA . SER D 1 73 ? -13.20400 18.01000 46.88500 1.000 18.69698 1715 SER D CA 1
ATOM 11463 C C . SER D 1 73 ? -13.59500 16.57100 47.22200 1.000 18.38378 1715 SER D C 1
ATOM 11464 O O . SER D 1 73 ? -13.32300 15.62300 46.47200 1.000 19.69973 1715 SER D O 1
ATOM 11472 N N . TYR D 1 74 ? -14.25200 16.42700 48.37700 1.000 19.61814 1716 TYR D N 1
ATOM 11473 C CA . TYR D 1 74 ? -14.92900 15.18000 48.73200 1.000 20.73406 1716 TYR D CA 1
ATOM 11474 C C . TYR D 1 74 ? -15.88900 14.70000 47.63600 1.000 19.28389 1716 TYR D C 1
ATOM 11475 O O . TYR D 1 74 ? -16.15000 13.49300 47.52100 1.000 20.04451 1716 TYR D O 1
ATOM 11493 N N . PHE D 1 75 ? -16.41200 15.60800 46.81000 1.000 19.79185 1717 PHE D N 1
ATOM 11494 C CA . PHE D 1 75 ? -17.21600 15.19700 45.65700 1.000 20.10504 1717 PHE D CA 1
ATOM 11495 C C . PHE D 1 75 ? -16.45900 14.27500 44.69500 1.000 20.98936 1717 PHE D C 1
ATOM 11496 O O . PHE D 1 75 ? -17.09500 13.51200 43.95900 1.000 21.92631 1717 PHE D O 1
ATOM 11513 N N . TRP D 1 76 ? -15.12300 14.32400 44.66400 1.000 21.32624 1718 TRP D N 1
ATOM 11514 C CA . TRP D 1 76 ? -14.36600 13.35300 43.87900 1.000 20.64721 1718 TRP D CA 1
ATOM 11515 C C . TRP D 1 76 ? -14.70300 11.93100 44.30900 1.000 21.45520 1718 TRP D C 1
ATOM 11516 O O . TRP D 1 76 ? -14.89600 11.03300 43.47100 1.000 21.63944 1718 TRP D O 1
ATOM 11537 N N . VAL D 1 77 ? -14.76100 11.70800 45.62100 1.000 19.51550 1719 VAL D N 1
ATOM 11538 C CA . VAL D 1 77 ? -15.08600 10.39300 46.16000 1.000 22.42637 1719 VAL D CA 1
ATOM 11539 C C . VAL D 1 77 ? -16.53300 10.03900 45.85700 1.000 23.56598 1719 VAL D C 1
ATOM 11540 O O . VAL D 1 77 ? -16.81800 8.95600 45.33100 1.000 25.79257 1719 VAL D O 1
ATOM 11553 N N . THR D 1 78 ? -17.47700 10.91500 46.23700 1.000 23.19752 1720 THR D N 1
ATOM 11554 C CA . THR D 1 78 ? -18.89100 10.56300 46.07200 1.000 25.27145 1720 THR D CA 1
ATOM 11555 C C . THR D 1 78 ? -19.27900 10.41600 44.60200 1.000 24.25817 1720 THR D C 1
ATOM 11556 O O . THR D 1 78 ? -20.04100 9.49900 44.24100 1.000 25.97153 1720 THR D O 1
ATOM 11567 N N A GLN D 1 79 ? -18.74700 11.26300 43.72500 0.550 24.91088 1721 GLN D N 1
ATOM 11568 N N B GLN D 1 79 ? -18.78200 11.30300 43.73900 0.450 26.94270 1721 GLN D N 1
ATOM 11569 C CA A GLN D 1 79 ? -19.09900 11.10500 42.31900 0.550 23.78969 1721 GLN D CA 1
ATOM 11570 C CA B GLN D 1 79 ? -19.04300 11.14900 42.31300 0.450 28.75608 1721 GLN D CA 1
ATOM 11571 C C A GLN D 1 79 ? -18.37000 9.93400 41.67100 0.550 26.56371 1721 GLN D C 1
ATOM 11572 C C B GLN D 1 79 ? -18.43600 9.85200 41.79600 0.450 28.28760 1721 GLN D C 1
ATOM 11573 O O A GLN D 1 79 ? -18.89700 9.33300 40.72500 0.550 29.34562 1721 GLN D O 1
ATOM 11574 O O B GLN D 1 79 ? -19.09900 9.07700 41.09300 0.450 27.99020 1721 GLN D O 1
ATOM 11601 N N . SER D 1 80 ? -17.18100 9.58000 42.16500 1.000 27.29011 1722 SER D N 1
ATOM 11602 C CA . SER D 1 80 ? -16.51300 8.37100 41.68700 1.000 26.81901 1722 SER D CA 1
ATOM 11603 C C . SER D 1 80 ? -17.29700 7.12100 42.07200 1.000 29.28246 1722 SER D C 1
ATOM 11604 O O . SER D 1 80 ? -17.39500 6.17200 41.28100 1.000 32.18281 1722 SER D O 1
ATOM 11613 N N . ILE D 1 81 ? -17.85300 7.09300 43.28700 1.000 29.34299 1723 ILE D N 1
ATOM 11614 C CA . ILE D 1 81 ? -18.72200 5.98700 43.68700 1.000 30.49839 1723 ILE D CA 1
ATOM 11615 C C . ILE D 1 81 ? -19.95200 5.92400 42.79100 1.000 33.49086 1723 ILE D C 1
ATOM 11616 O O . ILE D 1 81 ? -20.34700 4.85100 42.32500 1.000 36.40700 1723 ILE D O 1
ATOM 11632 N N . LYS D 1 82 ? -20.58000 7.07100 42.53700 1.000 34.28569 1724 LYS D N 1
ATOM 11633 C CA . LYS D 1 82 ? -21.79600 7.07800 41.72500 1.000 37.68610 1724 LYS D CA 1
ATOM 11634 C C . LYS D 1 82 ? -21.53400 6.58000 40.30500 1.000 38.58621 1724 LYS D C 1
ATOM 11635 O O . LYS D 1 82 ? -22.40400 5.93400 39.70500 1.000 40.61013 1724 LYS D O 1
ATOM 11654 N N . GLU D 1 83 ? -20.34400 6.84000 39.75700 1.000 38.08615 1725 GLU D N 1
ATOM 11655 C CA . GLU D 1 83 ? -20.00500 6.44100 38.39400 1.000 39.64423 1725 GLU D CA 1
ATOM 11656 C C . GLU D 1 83 ? -19.23700 5.12300 38.32300 1.000 43.14728 1725 GLU D C 1
ATOM 11657 O O . GLU D 1 83 ? -18.92700 4.65900 37.21600 1.000 43.98159 1725 GLU D O 1
ATOM 11669 N N A ARG D 1 84 ? -18.95200 4.49000 39.46100 0.470 44.86854 1726 ARG D N 1
ATOM 11670 N N B ARG D 1 84 ? -18.92600 4.51900 39.47300 0.530 44.56587 1726 ARG D N 1
ATOM 11671 C CA A ARG D 1 84 ? -18.28900 3.18200 39.49300 0.470 46.56611 1726 ARG D CA 1
ATOM 11672 C CA B ARG D 1 84 ? -18.28700 3.20200 39.54500 0.530 45.82655 1726 ARG D CA 1
ATOM 11673 C C A ARG D 1 84 ? -16.91000 3.22200 38.83900 0.470 45.41071 1726 ARG D C 1
ATOM 11674 C C B ARG D 1 84 ? -16.90300 3.20500 38.89900 0.530 44.91854 1726 ARG D C 1
ATOM 11675 O O A ARG D 1 84 ? -16.50000 2.28300 38.15400 0.470 47.67414 1726 ARG D O 1
ATOM 11676 O O B ARG D 1 84 ? -16.48200 2.22400 38.28300 0.530 47.11354 1726 ARG D O 1
ATOM 11717 N N . LYS D 1 85 ? -16.18400 4.31300 39.05300 1.000 42.31560 1727 LYS D N 1
ATOM 11718 C CA . LYS D 1 85 ? -14.84400 4.44300 38.50500 1.000 41.40233 1727 LYS D CA 1
ATOM 11719 C C . LYS D 1 85 ? -14.18000 5.62300 39.18900 1.000 38.45461 1727 LYS D C 1
ATOM 11720 O O . LYS D 1 85 ? -14.85500 6.58100 39.58800 1.000 38.46251 1727 LYS D O 1
ATOM 11740 N N A MET D 1 86 ? -12.86000 5.54100 39.33800 0.480 37.62820 1728 MET D N 1
ATOM 11741 N N B MET D 1 86 ? -12.85600 5.55300 39.31900 0.520 38.13089 1728 MET D N 1
ATOM 11742 C CA A MET D 1 86 ? -12.11700 6.68300 39.85300 0.480 34.80680 1728 MET D CA 1
ATOM 11743 C CA B MET D 1 86 ? -12.11000 6.67900 39.86900 0.520 36.14381 1728 MET D CA 1
ATOM 11744 C C A MET D 1 86 ? -12.10600 7.77500 38.79300 0.480 33.27767 1728 MET D C 1
ATOM 11745 C C B MET D 1 86 ? -12.05200 7.78700 38.82300 0.520 33.63561 1728 MET D C 1
ATOM 11746 O O A MET D 1 86 ? -11.65000 7.55700 37.66400 0.480 34.94630 1728 MET D O 1
ATOM 11747 O O B MET D 1 86 ? -11.52000 7.59000 37.72300 0.520 35.12263 1728 MET D O 1
ATOM 11774 N N . LEU D 1 87 ? -12.63100 8.93900 39.15300 1.000 30.34574 1729 LEU D N 1
ATOM 11775 C CA . LEU D 1 87 ? -12.69000 10.05400 38.22300 1.000 27.89545 1729 LEU D CA 1
ATOM 11776 C C . LEU D 1 87 ? -11.37700 10.83300 38.23900 1.000 25.59254 1729 LEU D C 1
ATOM 11777 O O . LEU D 1 87 ? -10.48600 10.59300 39.04400 1.000 28.17180 1729 LEU D O 1
ATOM 11794 N N . ASN D 1 88 ? -11.25600 11.76600 37.30300 1.000 27.81386 1730 ASN D N 1
ATOM 11795 C CA . ASN D 1 88 ? -10.02500 12.52000 37.10400 1.000 26.36106 1730 ASN D CA 1
ATOM 11796 C C . ASN D 1 88 ? -9.92800 13.63600 38.14800 1.000 24.64506 1730 ASN D C 1
ATOM 11797 O O . ASN D 1 88 ? -10.78500 14.51800 38.20100 1.000 24.47136 1730 ASN D O 1
ATOM 11808 N N . GLU D 1 89 ? -8.85900 13.61500 38.95200 1.000 24.93720 1731 GLU D N 1
ATOM 11809 C CA . GLU D 1 89 ? -8.66000 14.63000 39.98400 1.000 23.16857 1731 GLU D CA 1
ATOM 11810 C C . GLU D 1 89 ? -8.74000 16.05100 39.43100 1.000 23.13435 1731 GLU D C 1
ATOM 11811 O O . GLU D 1 89 ? -9.16400 16.96400 40.14400 1.000 24.14237 1731 GLU D O 1
ATOM 11823 N N . HIS D 1 90 ? -8.30400 16.26800 38.18400 1.000 23.63441 1732 HIS D N 1
ATOM 11824 C CA . HIS D 1 90 ? -8.35000 17.61100 37.61700 1.000 25.20302 1732 HIS D CA 1
ATOM 11825 C C . HIS D 1 90 ? -9.76300 18.19000 37.69500 1.000 23.75548 1732 HIS D C 1
ATOM 11826 O O . HIS D 1 90 ? -9.93500 19.40200 37.86000 1.000 27.19010 1732 HIS D O 1
ATOM 11840 N N . ASP D 1 91 ? -10.78100 17.34300 37.56200 1.000 24.24764 1733 ASP D N 1
ATOM 11841 C CA . ASP D 1 91 ? -12.16600 17.78900 37.50600 1.000 23.88181 1733 ASP D CA 1
ATOM 11842 C C . ASP D 1 91 ? -12.75200 18.07000 38.88900 1.000 24.30291 1733 ASP D C 1
ATOM 11843 O O . ASP D 1 91 ? -13.88400 18.57400 38.98000 1.000 24.88983 1733 ASP D O 1
ATOM 11852 N N . PHE D 1 92 ? -11.99900 17.79800 39.96700 1.000 21.49468 1734 PHE D N 1
ATOM 11853 C CA . PHE D 1 92 ? -12.49500 17.96700 41.32900 1.000 20.53930 1734 PHE D CA 1
ATOM 11854 C C . PHE D 1 92 ? -11.53900 18.75900 42.20800 1.000 19.63656 1734 PHE D C 1
ATOM 11855 O O . PHE D 1 92 ? -11.74200 18.83000 43.42200 1.000 21.54469 1734 PHE D O 1
ATOM 11872 N N . GLU D 1 93 ? -10.51800 19.36000 41.61800 1.000 19.62867 1735 GLU D N 1
ATOM 11873 C CA . GLU D 1 93 ? -9.53300 20.09900 42.38200 1.000 19.96029 1735 GLU D CA 1
ATOM 11874 C C . GLU D 1 93 ? -10.17300 21.28600 43.10100 1.000 19.38653 1735 GLU D C 1
ATOM 11875 O O . GLU D 1 93 ? -11.01200 21.99700 42.55000 1.000 19.37601 1735 GLU D O 1
ATOM 11887 N N . VAL D 1 94 ? -9.79300 21.47900 44.35800 1.000 18.11270 1736 VAL D N 1
ATOM 11888 C CA . VAL D 1 94 ? -10.30800 22.60300 45.13000 1.000 16.33091 1736 VAL D CA 1
ATOM 11889 C C . VAL D 1 94 ? -9.97100 23.91000 44.43400 1.000 18.26798 1736 VAL D C 1
ATOM 11890 O O . VAL D 1 94 ? -8.82600 24.13900 44.01800 1.000 18.72067 1736 VAL D O 1
ATOM 11903 N N . ARG D 1 95 ? -10.98100 24.78700 44.31200 1.000 17.91794 1737 ARG D N 1
ATOM 11904 C CA . ARG D 1 95 ? -10.81000 26.03700 43.58400 1.000 17.20206 1737 ARG D CA 1
ATOM 11905 C C . ARG D 1 95 ? -10.40400 27.19700 44.47600 1.000 16.47040 1737 ARG D C 1
ATOM 11906 O O . ARG D 1 95 ? -9.81700 28.16500 43.98000 1.000 17.58895 1737 ARG D O 1
ATOM 11927 N N . GLY D 1 96 ? -10.71600 27.12800 45.76300 1.000 17.40472 1738 GLY D N 1
ATOM 11928 C CA . GLY D 1 96 ? -10.43100 28.24100 46.64600 1.000 17.98374 1738 GLY D CA 1
ATOM 11929 C C . GLY D 1 96 ? -10.97000 27.96400 48.03000 1.000 16.26511 1738 GLY D C 1
ATOM 11930 O O . GLY D 1 96 ? -11.37200 26.84100 48.34600 1.000 15.95718 1738 GLY D O 1
ATOM 11934 N N . ASP D 1 97 ? -10.97400 29.00000 48.86300 1.000 15.00443 1739 ASP D N 1
ATOM 11935 C CA . ASP D 1 97 ? -11.39000 28.82600 50.24100 1.000 14.06484 1739 ASP D CA 1
ATOM 11936 C C . ASP D 1 97 ? -12.07300 30.10900 50.69800 1.000 15.08076 1739 ASP D C 1
ATOM 11937 O O . ASP D 1 97 ? -11.98800 31.16300 50.05100 1.000 16.51514 1739 ASP D O 1
ATOM 11946 N N . VAL D 1 98 ? -12.76100 30.01100 51.83600 1.000 15.57555 1740 VAL D N 1
ATOM 11947 C CA . VAL D 1 98 ? -13.60100 31.11100 52.29600 1.000 15.80716 1740 VAL D CA 1
ATOM 11948 C C . VAL D 1 98 ? -12.79300 32.32500 52.74700 1.000 16.27300 1740 VAL D C 1
ATOM 11949 O O . VAL D 1 98 ? -13.37000 33.42200 52.84800 1.000 16.91782 1740 VAL D O 1
ATOM 11962 N N . VAL D 1 99 ? -11.48500 32.18200 53.00900 1.000 14.87810 1741 VAL D N 1
ATOM 11963 C CA . VAL D 1 99 ? -10.67400 33.34000 53.41900 1.000 14.24118 1741 VAL D CA 1
ATOM 11964 C C . VAL D 1 99 ? -10.05300 34.05100 52.22300 1.000 14.99917 1741 VAL D C 1
ATOM 11965 O O . VAL D 1 99 ? -10.21900 35.26800 52.05500 1.000 16.83360 1741 VAL D O 1
ATOM 11978 N N . ASN D 1 100 ? -9.31700 33.31600 51.38900 1.000 15.73083 1742 ASN D N 1
ATOM 11979 C CA . ASN D 1 100 ? -8.48500 33.91500 50.35000 1.000 16.10456 1742 ASN D CA 1
ATOM 11980 C C . ASN D 1 100 ? -9.17300 34.04500 48.99700 1.000 17.75739 1742 ASN D C 1
ATOM 11981 O O . ASN D 1 100 ? -8.63400 34.71400 48.09900 1.000 18.93648 1742 ASN D O 1
ATOM 11992 N N . GLY D 1 101 ? -10.34300 33.44500 48.83200 1.000 16.82307 1743 GLY D N 1
ATOM 11993 C CA . GLY D 1 101 ? -11.15000 33.66900 47.64100 1.000 17.10995 1743 GLY D CA 1
ATOM 11994 C C . GLY D 1 101 ? -11.65300 32.36900 47.04500 1.000 15.82558 1743 GLY D C 1
ATOM 11995 O O . GLY D 1 101 ? -11.02600 31.31500 47.17500 1.000 17.71002 1743 GLY D O 1
ATOM 11999 N N . ARG D 1 102 ? -12.79000 32.45600 46.34000 1.000 17.53631 1744 ARG D N 1
ATOM 12000 C CA . ARG D 1 102 ? -13.50500 31.28700 45.86100 1.000 17.53631 1744 ARG D CA 1
ATOM 12001 C C . ARG D 1 102 ? -12.88400 30.62800 44.63200 1.000 17.79424 1744 ARG D C 1
ATOM 12002 O O . ARG D 1 102 ? -13.20500 29.46200 44.35700 1.000 18.48380 1744 ARG D O 1
ATOM 12023 N N . ASN D 1 103 ? -11.98600 31.31000 43.90700 1.000 18.03900 1745 ASN D N 1
ATOM 12024 C CA . ASN D 1 103 ? -11.44300 30.76000 42.66700 1.000 18.50222 1745 ASN D CA 1
ATOM 12025 C C . ASN D 1 103 ? -9.98900 31.18700 42.46800 1.000 19.26020 1745 ASN D C 1
ATOM 12026 O O . ASN D 1 103 ? -9.56000 31.49200 41.34700 1.000 20.07083 1745 ASN D O 1
ATOM 12037 N N . HIS D 1 104 ? -9.20400 31.17500 43.54100 1.000 17.97847 1746 HIS D N 1
ATOM 12038 C CA . HIS D 1 104 ? -7.79400 31.52800 43.40100 1.000 18.06006 1746 HIS D CA 1
ATOM 12039 C C . HIS D 1 104 ? -6.93300 30.42400 42.79200 1.000 18.91016 1746 HIS D C 1
ATOM 12040 O O . HIS D 1 104 ? -5.84400 30.71700 42.28000 1.000 19.05228 1746 HIS D O 1
ATOM 12054 N N . GLN D 1 105 ? -7.40400 29.18200 42.81900 1.000 17.55737 1747 GLN D N 1
ATOM 12055 C CA . GLN D 1 105 ? -6.71300 28.04600 42.22900 1.000 18.69961 1747 GLN D CA 1
ATOM 12056 C C . GLN D 1 105 ? -5.29900 27.85800 42.77600 1.000 18.77330 1747 GLN D C 1
ATOM 12057 O O . GLN D 1 105 ? -4.39400 27.37700 42.07800 1.000 18.13112 1747 GLN D O 1
ATOM 12071 N N . GLY D 1 106 ? -5.12300 28.17800 44.04800 1.000 17.40472 1748 GLY D N 1
ATOM 12072 C CA . GLY D 1 106 ? -3.87900 27.91500 44.74900 1.000 17.79950 1748 GLY D CA 1
ATOM 12073 C C . GLY D 1 106 ? -3.40500 26.47500 44.65300 1.000 18.91806 1748 GLY D C 1
ATOM 12074 O O . GLY D 1 106 ? -2.22500 26.19800 44.39100 1.000 17.33629 1748 GLY D O 1
ATOM 12078 N N . PRO D 1 107 ? -4.31300 25.52100 44.87600 1.000 17.31787 1749 PRO D N 1
ATOM 12079 C CA . PRO D 1 107 ? -3.89700 24.10600 44.75900 1.000 18.50748 1749 PRO D CA 1
ATOM 12080 C C . PRO D 1 107 ? -3.28300 23.77200 43.40100 1.000 18.38905 1749 PRO D C 1
ATOM 12081 O O . PRO D 1 107 ? -2.21200 23.15300 43.33900 1.000 18.33115 1749 PRO D O 1
ATOM 12092 N N A LYS D 1 108 ? -3.94100 24.16300 42.31000 0.480 18.81805 1750 LYS D N 1
ATOM 12093 N N B LYS D 1 108 ? -3.92800 24.16600 42.30400 0.520 17.92583 1750 LYS D N 1
ATOM 12094 C CA A LYS D 1 108 ? -3.39600 23.90200 40.98300 0.480 19.75763 1750 LYS D CA 1
ATOM 12095 C CA B LYS D 1 108 ? -3.35000 23.92500 40.98600 0.520 18.39694 1750 LYS D CA 1
ATOM 12096 C C A LYS D 1 108 ? -2.06600 24.61700 40.78500 0.480 20.17347 1750 LYS D C 1
ATOM 12097 C C B LYS D 1 108 ? -2.03800 24.68400 40.81600 0.520 18.46800 1750 LYS D C 1
ATOM 12098 O O A LYS D 1 108 ? -1.11600 24.04800 40.23500 0.480 20.06820 1750 LYS D O 1
ATOM 12099 O O B LYS D 1 108 ? -1.05800 24.14700 40.28400 0.520 19.30231 1750 LYS D O 1
ATOM 12136 N N A ARG D 1 109 ? -1.98600 25.88000 41.20300 0.600 21.10779 1751 ARG D N 1
ATOM 12137 N N B ARG D 1 109 ? -2.01200 25.95100 41.23300 0.400 17.25996 1751 ARG D N 1
ATOM 12138 C CA A ARG D 1 109 ? -0.74000 26.61200 41.03300 0.600 19.87607 1751 ARG D CA 1
ATOM 12139 C CA B ARG D 1 109 ? -0.78700 26.73400 41.13800 0.400 17.38103 1751 ARG D CA 1
ATOM 12140 C C A ARG D 1 109 ? 0.39700 25.93300 41.78400 0.600 18.67856 1751 ARG D C 1
ATOM 12141 C C B ARG D 1 109 ? 0.37100 26.00200 41.80500 0.400 18.39694 1751 ARG D C 1
ATOM 12142 O O A ARG D 1 109 ? 1.50400 25.79100 41.25300 0.600 19.76816 1751 ARG D O 1
ATOM 12143 O O B ARG D 1 109 ? 1.45500 25.86700 41.22600 0.400 20.79986 1751 ARG D O 1
ATOM 12184 N N . ALA D 1 110 ? 0.14400 25.48600 43.01400 1.000 17.89688 1752 ALA D N 1
ATOM 12185 C CA . ALA D 1 110 ? 1.20400 24.80900 43.75300 1.000 18.57328 1752 ALA D CA 1
ATOM 12186 C C . ALA D 1 110 ? 1.61800 23.52500 43.05400 1.000 19.46549 1752 ALA D C 1
ATOM 12187 O O . ALA D 1 110 ? 2.80600 23.20800 42.98500 1.000 19.76553 1752 ALA D O 1
ATOM 12195 N N . ARG D 1 111 ? 0.65200 22.76800 42.54100 1.000 19.65236 1753 ARG D N 1
ATOM 12196 C CA . ARG D 1 111 ? 0.97000 21.52600 41.84700 1.000 22.41585 1753 ARG D CA 1
ATOM 12197 C C . ARG D 1 111 ? 1.92000 21.77500 40.69600 1.000 23.48176 1753 ARG D C 1
ATOM 12198 O O . ARG D 1 111 ? 2.78900 20.94400 40.40800 1.000 26.50055 1753 ARG D O 1
ATOM 12219 N N . GLU D 1 112 ? 1.74600 22.90300 40.00700 1.000 22.16845 1754 GLU D N 1
ATOM 12220 C CA . GLU D 1 112 ? 2.47100 23.20500 38.78400 1.000 23.95550 1754 GLU D CA 1
ATOM 12221 C C . GLU D 1 112 ? 3.70300 24.06900 39.02100 1.000 23.16857 1754 GLU D C 1
ATOM 12222 O O . GLU D 1 112 ? 4.44400 24.33200 38.06700 1.000 24.31607 1754 GLU D O 1
ATOM 12234 N N . SER D 1 113 ? 3.95900 24.50200 40.25900 1.000 22.73167 1755 SER D N 1
ATOM 12235 C CA . SER D 1 113 ? 4.97300 25.52500 40.51600 1.000 23.35017 1755 SER D CA 1
ATOM 12236 C C . SER D 1 113 ? 6.07400 25.06600 41.46600 1.000 23.67652 1755 SER D C 1
ATOM 12237 O O . SER D 1 113 ? 6.77100 25.91100 42.03900 1.000 25.85310 1755 SER D O 1
ATOM 12245 N N . GLN D 1 114 ? 6.27900 23.75200 41.62600 1.000 23.73969 1756 GLN D N 1
ATOM 12246 C CA . GLN D 1 114 ? 7.26400 23.27600 42.58900 1.000 23.26858 1756 GLN D CA 1
ATOM 12247 C C . GLN D 1 114 ? 8.70600 23.53500 42.17200 1.000 24.22133 1756 GLN D C 1
ATOM 12248 O O . GLN D 1 114 ? 9.60400 23.33200 43.00100 1.000 25.44779 1756 GLN D O 1
ATOM 12262 N N A ASP D 1 115 ? 8.94200 23.97000 40.93100 0.610 24.91878 1757 ASP D N 1
ATOM 12263 N N B ASP D 1 115 ? 8.96000 23.97500 40.93100 0.390 24.80297 1757 ASP D N 1
ATOM 12264 C CA A ASP D 1 115 ? 10.26100 24.40500 40.48900 0.610 24.88456 1757 ASP D CA 1
ATOM 12265 C CA B ASP D 1 115 ? 10.29800 24.42000 40.54600 0.390 25.84257 1757 ASP D CA 1
ATOM 12266 C C A ASP D 1 115 ? 10.59400 25.83400 40.90800 0.610 23.13962 1757 ASP D C 1
ATOM 12267 C C B ASP D 1 115 ? 10.63200 25.80500 41.07800 0.390 24.76613 1757 ASP D C 1
ATOM 12268 O O A ASP D 1 115 ? 11.72700 26.27700 40.67500 0.610 21.47626 1757 ASP D O 1
ATOM 12269 O O B ASP D 1 115 ? 11.80400 26.20000 41.04400 0.390 26.04260 1757 ASP D O 1
ATOM 12286 N N . ARG D 1 116 ? 9.62700 26.57000 41.51900 1.000 23.66336 1758 ARG D N 1
ATOM 12287 C CA . ARG D 1 116 ? 9.82200 27.94600 41.99500 1.000 22.23688 1758 ARG D CA 1
ATOM 12288 C C . ARG D 1 116 ? 9.01600 28.08700 43.28800 1.000 20.16821 1758 ARG D C 1
ATOM 12289 O O . ARG D 1 116 ? 7.93500 28.67900 43.31300 1.000 21.52890 1758 ARG D O 1
ATOM 12311 N N . LYS D 1 117 ? 9.54700 27.55200 44.37900 1.000 19.43128 1759 LYS D N 1
ATOM 12312 C CA . LYS D 1 117 ? 8.78100 27.50400 45.61600 1.000 18.94174 1759 LYS D CA 1
ATOM 12313 C C . LYS D 1 117 ? 8.62400 28.90600 46.20300 1.000 19.06544 1759 LYS D C 1
ATOM 12314 O O . LYS D 1 117 ? 9.51700 29.75200 46.11000 1.000 19.49444 1759 LYS D O 1
ATOM 12333 N N . ILE D 1 118 ? 7.47100 29.14900 46.83000 1.000 17.59158 1760 ILE D N 1
ATOM 12334 C CA . ILE D 1 118 ? 7.10600 30.53200 47.14100 1.000 17.90215 1760 ILE D CA 1
ATOM 12335 C C . ILE D 1 118 ? 8.04100 31.16300 48.16700 1.000 17.62843 1760 ILE D C 1
ATOM 12336 O O . ILE D 1 118 ? 8.22500 32.38200 48.14800 1.000 18.30219 1760 ILE D O 1
ATOM 12352 N N . PHE D 1 119 ? 8.61200 30.38100 49.09400 1.000 16.36775 1761 PHE D N 1
ATOM 12353 C CA . PHE D 1 119 ? 9.49500 30.92200 50.12000 1.000 15.86243 1761 PHE D CA 1
ATOM 12354 C C . PHE D 1 119 ? 10.95000 30.57000 49.85800 1.000 16.47829 1761 PHE D C 1
ATOM 12355 O O . PHE D 1 119 ? 11.76000 30.56800 50.79100 1.000 16.01508 1761 PHE D O 1
ATOM 12372 N N . ARG D 1 120 ? 11.30100 30.28900 48.60600 1.000 16.90729 1762 ARG D N 1
ATOM 12373 C CA . ARG D 1 120 ? 12.69400 30.01600 48.29400 1.000 17.71528 1762 ARG D CA 1
ATOM 12374 C C . ARG D 1 120 ? 13.55400 31.21900 48.68200 1.000 18.00479 1762 ARG D C 1
ATOM 12375 O O . ARG D 1 120 ? 13.15200 32.37700 48.53100 1.000 18.25745 1762 ARG D O 1
ATOM 12396 N N . GLY D 1 121 ? 14.73600 30.94100 49.21300 1.000 17.78108 1763 GLY D N 1
ATOM 12397 C CA . GLY D 1 121 ? 15.64400 31.99900 49.58600 1.000 20.01293 1763 GLY D CA 1
ATOM 12398 C C . GLY D 1 121 ? 15.29400 32.72600 50.86300 1.000 18.61276 1763 GLY D C 1
ATOM 12399 O O . GLY D 1 121 ? 15.88400 33.78200 51.13500 1.000 18.14165 1763 GLY D O 1
ATOM 12403 N N . LEU D 1 122 ? 14.35000 32.20800 51.64700 1.000 17.06520 1764 LEU D N 1
ATOM 12404 C CA . LEU D 1 122 ? 13.95300 32.79000 52.92200 1.000 16.58620 1764 LEU D CA 1
ATOM 12405 C C . LEU D 1 122 ? 14.34900 31.88000 54.07700 1.000 16.39407 1764 LEU D C 1
ATOM 12406 O O . LEU D 1 122 ? 14.33600 30.65200 53.96500 1.000 17.06257 1764 LEU D O 1
ATOM 12422 N N . GLU D 1 123 ? 14.65000 32.51100 55.21100 1.000 17.62053 1765 GLU D N 1
ATOM 12423 C CA . GLU D 1 123 ? 14.92900 31.84200 56.47600 1.000 17.09942 1765 GLU D CA 1
ATOM 12424 C C . GLU D 1 123 ? 13.92200 32.40400 57.47100 1.000 17.13627 1765 GLU D C 1
ATOM 12425 O O . GLU D 1 123 ? 13.86200 33.62000 57.66800 1.000 20.34454 1765 GLU D O 1
ATOM 12437 N N . ILE D 1 124 ? 13.08200 31.54500 58.03600 1.000 16.35722 1766 ILE D N 1
ATOM 12438 C CA . ILE D 1 124 ? 11.95700 31.96200 58.85900 1.000 18.52064 1766 ILE D CA 1
ATOM 12439 C C . ILE D 1 124 ? 12.13800 31.48600 60.29700 1.000 17.93110 1766 ILE D C 1
ATOM 12440 O O . ILE D 1 124 ? 12.48100 30.32400 60.54200 1.000 19.62867 1766 ILE D O 1
ATOM 12456 N N . CYS D 1 125 ? 11.85900 32.37700 61.24800 1.000 17.48368 1767 CYS D N 1
ATOM 12457 C CA . CYS D 1 125 ? 11.74200 32.01300 62.65800 1.000 18.03637 1767 CYS D CA 1
ATOM 12458 C C . CYS D 1 125 ? 10.28200 32.15000 63.07700 1.000 16.11246 1767 CYS D C 1
ATOM 12459 O O . CYS D 1 125 ? 9.74400 33.26300 63.10400 1.000 17.12837 1767 CYS D O 1
ATOM 12467 N N . CYS D 1 126 ? 9.64200 31.01900 63.38100 1.000 16.69147 1768 CYS D N 1
ATOM 12468 C CA . CYS D 1 126 ? 8.29500 30.97200 63.93800 1.000 16.48092 1768 CYS D CA 1
ATOM 12469 C C . CYS D 1 126 ? 8.46000 31.17900 65.43600 1.000 17.48104 1768 CYS D C 1
ATOM 12470 O O . CYS D 1 126 ? 8.81400 30.24900 66.17300 1.000 19.46549 1768 CYS D O 1
ATOM 12478 N N . TYR D 1 127 ? 8.24800 32.42400 65.87800 1.000 17.01783 1769 TYR D N 1
ATOM 12479 C CA . TYR D 1 127 ? 8.70200 32.91300 67.17400 1.000 18.57065 1769 TYR D CA 1
ATOM 12480 C C . TYR D 1 127 ? 7.54400 33.12100 68.13600 1.000 18.35483 1769 TYR D C 1
ATOM 12481 O O . TYR D 1 127 ? 6.53900 33.74100 67.78000 1.000 18.49695 1769 TYR D O 1
ATOM 12499 N N . GLY D 1 128 ? 7.71400 32.64800 69.37200 1.000 19.97082 1770 GLY D N 1
ATOM 12500 C CA . GLY D 1 128 ? 6.72400 32.82700 70.41400 1.000 18.36273 1770 GLY D CA 1
ATOM 12501 C C . GLY D 1 128 ? 5.60100 31.81500 70.33400 1.000 19.65236 1770 GLY D C 1
ATOM 12502 O O . GLY D 1 128 ? 5.65900 30.83600 69.56700 1.000 19.27600 1770 GLY D O 1
ATOM 12506 N N . PRO D 1 129 ? 4.57000 32.02000 71.15300 1.000 17.92057 1771 PRO D N 1
ATOM 12507 C CA . PRO D 1 129 ? 3.46700 31.05500 71.22700 1.000 16.60989 1771 PRO D CA 1
ATOM 12508 C C . PRO D 1 129 ? 2.54500 31.11400 70.01700 1.000 18.22324 1771 PRO D C 1
ATOM 12509 O O . PRO D 1 129 ? 2.36400 32.15900 69.38500 1.000 18.38642 1771 PRO D O 1
ATOM 12520 N N . PHE D 1 130 ? 1.94700 29.96400 69.71900 1.000 17.71528 1772 PHE D N 1
ATOM 12521 C CA . PHE D 1 130 ? 0.93200 29.83300 68.68600 1.000 16.72306 1772 PHE D CA 1
ATOM 12522 C C . PHE D 1 130 ? -0.23100 29.04500 69.26400 1.000 17.28102 1772 PHE D C 1
ATOM 12523 O O . PHE D 1 130 ? -0.07500 28.31900 70.25000 1.000 18.96543 1772 PHE D O 1
ATOM 12540 N N . THR D 1 131 ? -1.40300 29.18900 68.65000 1.000 17.33103 1773 THR D N 1
ATOM 12541 C CA . THR D 1 131 ? -2.51900 28.30900 68.96700 1.000 17.39945 1773 THR D CA 1
ATOM 12542 C C . THR D 1 131 ? -3.04600 27.60400 67.72100 1.000 17.62317 1773 THR D C 1
ATOM 12543 O O . THR D 1 131 ? -2.89100 28.08200 66.59400 1.000 18.67329 1773 THR D O 1
ATOM 12554 N N . ASN D 1 132 ? -3.66000 26.45100 67.96300 1.000 19.43391 1774 ASN D N 1
ATOM 12555 C CA . ASN D 1 132 ? -4.41200 25.68900 66.96400 1.000 21.67102 1774 ASN D CA 1
ATOM 12556 C C . ASN D 1 132 ? -3.56800 25.02100 65.87700 1.000 23.83970 1774 ASN D C 1
ATOM 12557 O O . ASN D 1 132 ? -4.04700 24.11500 65.19500 1.000 25.48727 1774 ASN D O 1
ATOM 12568 N N . MET D 1 133 ? -2.33600 25.46100 65.67100 1.000 26.52423 1775 MET D N 1
ATOM 12569 C CA . MET D 1 133 ? -1.45300 24.86900 64.66700 1.000 25.38199 1775 MET D CA 1
ATOM 12570 C C . MET D 1 133 ? -0.11700 24.72400 65.36900 1.000 26.33737 1775 MET D C 1
ATOM 12571 O O . MET D 1 133 ? 0.51100 25.74400 65.70800 1.000 26.39527 1775 MET D O 1
ATOM 12585 N N . PRO D 1 134 ? 0.33000 23.49800 65.64100 1.000 29.40879 1776 PRO D N 1
ATOM 12586 C CA . PRO D 1 134 ? 1.60600 23.32700 66.33500 1.000 30.67736 1776 PRO D CA 1
ATOM 12587 C C . PRO D 1 134 ? 2.74300 24.00800 65.59200 1.000 26.95586 1776 PRO D C 1
ATOM 12588 O O . PRO D 1 134 ? 2.78800 24.02300 64.36400 1.000 26.71636 1776 PRO D O 1
ATOM 12599 N N . THR D 1 135 ? 3.68200 24.56100 66.36000 1.000 26.95586 1777 THR D N 1
ATOM 12600 C CA . THR D 1 135 ? 4.79400 25.28700 65.75400 1.000 25.85310 1777 THR D CA 1
ATOM 12601 C C . THR D 1 135 ? 5.56100 24.43000 64.75700 1.000 23.45808 1777 THR D C 1
ATOM 12602 O O . THR D 1 135 ? 5.96100 24.91200 63.69000 1.000 20.71038 1777 THR D O 1
ATOM 12613 N N . ASP D 1 136 ? 5.77600 23.15300 65.07800 1.000 22.97118 1778 ASP D N 1
ATOM 12614 C CA . ASP D 1 136 ? 6.53300 22.29200 64.16900 1.000 21.48415 1778 ASP D CA 1
ATOM 12615 C C . ASP D 1 136 ? 5.79700 22.07000 62.85600 1.000 17.93110 1778 ASP D C 1
ATOM 12616 O O . ASP D 1 136 ? 6.43600 21.78800 61.83800 1.000 20.65248 1778 ASP D O 1
ATOM 12625 N N . GLN D 1 137 ? 4.46600 22.19500 62.86300 1.000 18.76541 1779 GLN D N 1
ATOM 12626 C CA . GLN D 1 137 ? 3.68100 22.06700 61.64100 1.000 20.07083 1779 GLN D CA 1
ATOM 12627 C C . GLN D 1 137 ? 3.72000 23.34100 60.79500 1.000 17.94689 1779 GLN D C 1
ATOM 12628 O O . GLN D 1 137 ? 3.77700 23.25200 59.56400 1.000 17.80477 1779 GLN D O 1
ATOM 12642 N N . LEU D 1 138 ? 3.70500 24.52400 61.42400 1.000 18.03111 1780 LEU D N 1
ATOM 12643 C CA . LEU D 1 138 ? 3.98300 25.76700 60.69600 1.000 16.50724 1780 LEU D CA 1
ATOM 12644 C C . LEU D 1 138 ? 5.39800 25.75600 60.11800 1.000 16.34143 1780 LEU D C 1
ATOM 12645 O O . LEU D 1 138 ? 5.61100 26.13400 58.95500 1.000 17.32050 1780 LEU D O 1
ATOM 12661 N N . GLU D 1 139 ? 6.36500 25.24600 60.88600 1.000 17.10995 1781 GLU D N 1
ATOM 12662 C CA . GLU D 1 139 ? 7.71800 25.10300 60.36800 1.000 18.24429 1781 GLU D CA 1
ATOM 12663 C C . GLU D 1 139 ? 7.76000 24.15700 59.17100 1.000 15.84137 1781 GLU D C 1
ATOM 12664 O O . GLU D 1 139 ? 8.39300 24.45600 58.15200 1.000 16.97572 1781 GLU D O 1
ATOM 12676 N N . TRP D 1 140 ? 7.08600 23.00700 59.26500 1.000 16.67832 1782 TRP D N 1
ATOM 12677 C CA . TRP D 1 140 ? 7.08300 22.07900 58.13700 1.000 17.20996 1782 TRP D CA 1
ATOM 12678 C C . TRP D 1 140 ? 6.47700 22.73900 56.90600 1.000 15.31236 1782 TRP D C 1
ATOM 12679 O O . TRP D 1 140 ? 6.98300 22.58300 55.78900 1.000 17.63633 1782 TRP D O 1
ATOM 12700 N N . MET D 1 141 ? 5.37200 23.46800 57.09900 1.000 16.34670 1783 MET D N 1
ATOM 12701 C CA . MET D 1 141 ? 4.70600 24.16700 56.00100 1.000 15.06496 1783 MET D CA 1
ATOM 12702 C C . MET D 1 141 ? 5.67100 25.09700 55.26400 1.000 15.33342 1783 MET D C 1
ATOM 12703 O O . MET D 1 141 ? 5.74500 25.07800 54.02700 1.000 16.22300 1783 MET D O 1
ATOM 12717 N N . VAL D 1 142 ? 6.42100 25.92700 56.00400 1.000 16.40197 1784 VAL D N 1
ATOM 12718 C CA . VAL D 1 142 ? 7.31600 26.86600 55.32100 1.000 14.89652 1784 VAL D CA 1
ATOM 12719 C C . VAL D 1 142 ? 8.49900 26.15800 54.67600 1.000 14.82546 1784 VAL D C 1
ATOM 12720 O O . VAL D 1 142 ? 8.95800 26.56600 53.60000 1.000 16.37565 1784 VAL D O 1
ATOM 12733 N N . GLN D 1 143 ? 8.99500 25.08000 55.30500 1.000 16.20984 1785 GLN D N 1
ATOM 12734 C CA . GLN D 1 143 ? 10.06700 24.28700 54.70400 1.000 16.65200 1785 GLN D CA 1
ATOM 12735 C C . GLN D 1 143 ? 9.61700 23.62100 53.40300 1.000 16.63357 1785 GLN D C 1
ATOM 12736 O O . GLN D 1 143 ? 10.35900 23.60600 52.41200 1.000 17.97584 1785 GLN D O 1
ATOM 12750 N N . LEU D 1 144 ? 8.39600 23.08300 53.38000 1.000 16.07298 1786 LEU D N 1
ATOM 12751 C CA . LEU D 1 144 ? 7.86600 22.51700 52.14100 1.000 17.20733 1786 LEU D CA 1
ATOM 12752 C C . LEU D 1 144 ? 7.86600 23.55500 51.01800 1.000 17.25996 1786 LEU D C 1
ATOM 12753 O O . LEU D 1 144 ? 8.05700 23.21400 49.84300 1.000 18.95754 1786 LEU D O 1
ATOM 12769 N N . CYS D 1 145 ? 7.65000 24.82200 51.36900 1.000 16.13615 1787 CYS D N 1
ATOM 12770 C CA . CYS D 1 145 ? 7.65600 25.94200 50.43800 1.000 16.89413 1787 CYS D CA 1
ATOM 12771 C C . CYS D 1 145 ? 9.03800 26.54900 50.21400 1.000 18.47327 1787 CYS D C 1
ATOM 12772 O O . CYS D 1 145 ? 9.13800 27.62400 49.61400 1.000 17.71791 1787 CYS D O 1
ATOM 12780 N N . GLY D 1 146 ? 10.11000 25.89400 50.65200 1.000 17.12311 1788 GLY D N 1
ATOM 12781 C CA . GLY D 1 146 ? 11.43500 26.29900 50.25000 1.000 17.07047 1788 GLY D CA 1
ATOM 12782 C C . GLY D 1 146 ? 12.20400 27.07700 51.29000 1.000 19.05492 1788 GLY D C 1
ATOM 12783 O O . GLY D 1 146 ? 13.38100 27.38500 51.05800 1.000 20.20242 1788 GLY D O 1
ATOM 12787 N N . ALA D 1 147 ? 11.58200 27.41600 52.41500 1.000 17.92057 1789 ALA D N 1
ATOM 12788 C CA . ALA D 1 147 ? 12.27200 28.19300 53.43900 1.000 17.17574 1789 ALA D CA 1
ATOM 12789 C C . ALA D 1 147 ? 13.09700 27.29800 54.34400 1.000 18.78383 1789 ALA D C 1
ATOM 12790 O O . ALA D 1 147 ? 12.80500 26.12000 54.51400 1.000 19.29179 1789 ALA D O 1
ATOM 12797 N N A SER D 1 148 ? 14.15000 27.87600 54.90100 0.370 20.41034 1790 SER D N 1
ATOM 12798 N N B SER D 1 148 ? 14.15100 27.86000 54.91800 0.630 17.89688 1790 SER D N 1
ATOM 12799 C CA A SER D 1 148 ? 14.86800 27.29600 56.02300 0.370 20.95778 1790 SER D CA 1
ATOM 12800 C CA B SER D 1 148 ? 14.85500 27.22100 56.02400 0.630 17.32839 1790 SER D CA 1
ATOM 12801 C C A SER D 1 148 ? 14.22000 27.80700 57.30200 0.370 21.32098 1790 SER D C 1
ATOM 12802 C C B SER D 1 148 ? 14.31600 27.81400 57.31400 0.630 16.92308 1790 SER D C 1
ATOM 12803 O O A SER D 1 148 ? 13.59700 28.87100 57.31500 0.370 22.45006 1790 SER D O 1
ATOM 12804 O O B SER D 1 148 ? 13.86000 28.95500 57.33800 0.630 22.50796 1790 SER D O 1
ATOM 12819 N N . VAL D 1 149 ? 14.32400 27.02800 58.37500 1.000 21.52100 1791 VAL D N 1
ATOM 12820 C CA . VAL D 1 149 ? 13.73400 27.41100 59.65300 1.000 21.79472 1791 VAL D CA 1
ATOM 12821 C C . VAL D 1 149 ? 14.83200 27.58000 60.68900 1.000 20.39718 1791 VAL D C 1
ATOM 12822 O O . VAL D 1 149 ? 15.78800 26.80400 60.71200 1.000 21.94210 1791 VAL D O 1
ATOM 12836 N N . VAL D 1 150 ? 14.70200 28.60600 61.53700 1.000 22.49480 1792 VAL D N 1
ATOM 12837 C CA . VAL D 1 150 ? 15.58600 28.79500 62.68400 1.000 23.09751 1792 VAL D CA 1
ATOM 12838 C C . VAL D 1 150 ? 14.72800 28.90400 63.93600 1.000 21.01041 1792 VAL D C 1
ATOM 12839 O O . VAL D 1 150 ? 13.59000 29.39500 63.90200 1.000 21.33414 1792 VAL D O 1
ATOM 12852 N N . LYS D 1 151 ? 15.27900 28.41100 65.04500 1.000 24.20290 1793 LYS D N 1
ATOM 12853 C CA . LYS D 1 151 ? 14.51500 28.34900 66.28100 1.000 26.45844 1793 LYS D CA 1
ATOM 12854 C C . LYS D 1 151 ? 14.64700 29.60200 67.12000 1.000 24.48978 1793 LYS D C 1
ATOM 12855 O O . LYS D 1 151 ? 13.69200 29.96900 67.80700 1.000 29.80621 1793 LYS D O 1
ATOM 12874 N N . GLU D 1 152 ? 15.76000 30.30500 67.02700 1.000 25.11091 1794 GLU D N 1
ATOM 12875 C CA . GLU D 1 152 ? 16.05000 31.45000 67.87700 1.000 27.21642 1794 GLU D CA 1
ATOM 12876 C C . GLU D 1 152 ? 16.41200 32.63800 66.99900 1.000 23.93445 1794 GLU D C 1
ATOM 12877 O O . GLU D 1 152 ? 17.02300 32.47100 65.94300 1.000 24.46609 1794 GLU D O 1
ATOM 12889 N N . LEU D 1 153 ? 16.06800 33.84800 67.45600 1.000 23.75811 1795 LEU D N 1
ATOM 12890 C CA . LEU D 1 153 ? 16.39700 35.03900 66.67700 1.000 22.48427 1795 LEU D CA 1
ATOM 12891 C C . LEU D 1 153 ? 17.89400 35.17200 66.46500 1.000 24.84245 1795 LEU D C 1
ATOM 12892 O O . LEU D 1 153 ? 18.33300 35.68100 65.43200 1.000 26.06365 1795 LEU D O 1
ATOM 12908 N N . SER D 1 154 ? 18.68800 34.75500 67.44300 1.000 22.94749 1796 SER D N 1
ATOM 12909 C CA . SER D 1 154 ? 20.13600 34.85300 67.31900 1.000 23.68705 1796 SER D CA 1
ATOM 12910 C C . SER D 1 154 ? 20.71500 33.89700 66.28300 1.000 24.28975 1796 SER D C 1
ATOM 12911 O O . SER D 1 154 ? 21.91000 34.00900 65.97900 1.000 25.93206 1796 SER D O 1
ATOM 12919 N N . SER D 1 155 ? 19.91000 32.97000 65.75000 1.000 23.94498 1797 SER D N 1
ATOM 12920 C CA . SER D 1 155 ? 20.36900 31.95000 64.81800 1.000 22.16318 1797 SER D CA 1
ATOM 12921 C C . SER D 1 155 ? 20.15800 32.32000 63.35900 1.000 19.86817 1797 SER D C 1
ATOM 12922 O O . SER D 1 155 ? 20.45400 31.49700 62.48400 1.000 22.60534 1797 SER D O 1
ATOM 12930 N N . PHE D 1 156 ? 19.62200 33.51100 63.07200 1.000 20.60773 1798 PHE D N 1
ATOM 12931 C CA . PHE D 1 156 ? 19.50400 33.93500 61.68900 1.000 18.82068 1798 PHE D CA 1
ATOM 12932 C C . PHE D 1 156 ? 20.88000 34.06300 61.04500 1.000 18.77857 1798 PHE D C 1
ATOM 12933 O O . PHE D 1 156 ? 21.86100 34.49700 61.66700 1.000 19.21809 1798 PHE D O 1
ATOM 12950 N N . THR D 1 157 ? 20.91900 33.73900 59.76500 1.000 19.19177 1799 THR D N 1
ATOM 12951 C CA . THR D 1 157 ? 22.08200 33.97200 58.93300 1.000 20.66564 1799 THR D CA 1
ATOM 12952 C C . THR D 1 157 ? 22.17300 35.45600 58.62300 1.000 20.57352 1799 THR D C 1
ATOM 12953 O O . THR D 1 157 ? 21.16000 36.13300 58.46800 1.000 23.62125 1799 THR D O 1
ATOM 12964 N N . LEU D 1 158 ? 23.39100 35.97100 58.54000 1.000 21.04463 1800 LEU D N 1
ATOM 12965 C CA . LEU D 1 158 ? 23.62500 37.31000 57.98900 1.000 24.55558 1800 LEU D CA 1
ATOM 12966 C C . LEU D 1 158 ? 24.40700 37.09000 56.69500 1.000 22.02369 1800 LEU D C 1
ATOM 12967 O O . LEU D 1 158 ? 25.62400 36.89600 56.70400 1.000 22.95538 1800 LEU D O 1
ATOM 12983 N N . GLY D 1 159 ? 23.68800 37.03800 55.58000 1.000 20.63142 1801 GLY D N 1
ATOM 12984 C CA . GLY D 1 159 ? 24.31200 36.58900 54.35600 1.000 22.07107 1801 GLY D CA 1
ATOM 12985 C C . GLY D 1 159 ? 23.61100 37.13600 53.14200 1.000 18.69435 1801 GLY D C 1
ATOM 12986 O O . GLY D 1 159 ? 22.54300 37.75100 53.21800 1.000 21.45520 1801 GLY D O 1
ATOM 12990 N N . THR D 1 160 ? 24.22500 36.88800 52.00200 1.000 18.84173 1802 THR D N 1
ATOM 12991 C CA . THR D 1 160 ? 23.68800 37.35000 50.73600 1.000 20.52615 1802 THR D CA 1
ATOM 12992 C C . THR D 1 160 ? 22.86200 36.29500 50.02500 1.000 20.32349 1802 THR D C 1
ATOM 12993 O O . THR D 1 160 ? 22.29400 36.59000 48.96900 1.000 24.28449 1802 THR D O 1
ATOM 13004 N N . GLY D 1 161 ? 22.77900 35.07600 50.56600 1.000 18.26272 1803 GLY D N 1
ATOM 13005 C CA . GLY D 1 161 ? 22.07800 33.98400 49.90100 1.000 18.62855 1803 GLY D CA 1
ATOM 13006 C C . GLY D 1 161 ? 20.73300 33.61700 50.49800 1.000 17.99426 1803 GLY D C 1
ATOM 13007 O O . GLY D 1 161 ? 20.09000 32.68600 50.01700 1.000 19.31021 1803 GLY D O 1
ATOM 13011 N N . VAL D 1 162 ? 20.28200 34.34900 51.51700 1.000 18.46800 1804 VAL D N 1
ATOM 13012 C CA . VAL D 1 162 ? 18.98900 34.09800 52.15300 1.000 17.22312 1804 VAL D CA 1
ATOM 13013 C C . VAL D 1 162 ? 18.59400 35.38900 52.85900 1.000 18.51011 1804 VAL D C 1
ATOM 13014 O O . VAL D 1 162 ? 19.44600 36.23000 53.16300 1.000 20.08399 1804 VAL D O 1
ATOM 13027 N N . HIS D 1 163 ? 17.28800 35.56700 53.07700 1.000 19.05492 1805 HIS D N 1
ATOM 13028 C CA . HIS D 1 163 ? 16.74100 36.74200 53.74100 1.000 19.73658 1805 HIS D CA 1
ATOM 13029 C C . HIS D 1 163 ? 15.88100 36.29300 54.91400 1.000 18.18902 1805 HIS D C 1
ATOM 13030 O O . HIS D 1 163 ? 15.11800 35.33500 54.77300 1.000 17.97584 1805 HIS D O 1
ATOM 13044 N N . PRO D 1 164 ? 15.95500 36.97100 56.06100 1.000 17.72318 1806 PRO D N 1
ATOM 13045 C CA . PRO D 1 164 ? 15.25400 36.50500 57.25900 1.000 17.69949 1806 PRO D CA 1
ATOM 13046 C C . PRO D 1 164 ? 13.88900 37.13700 57.42900 1.000 16.26511 1806 PRO D C 1
ATOM 13047 O O . PRO D 1 164 ? 13.66000 38.29700 57.07500 1.000 17.85740 1806 PRO D O 1
ATOM 13058 N N . ILE D 1 165 ? 12.98800 36.36000 58.02400 1.000 16.47040 1807 ILE D N 1
ATOM 13059 C CA . ILE D 1 165 ? 11.65200 36.82400 58.38600 1.000 16.25195 1807 ILE D CA 1
ATOM 13060 C C . ILE D 1 165 ? 11.28600 36.20200 59.72700 1.000 16.14667 1807 ILE D C 1
ATOM 13061 O O . ILE D 1 165 ? 11.48700 34.99800 59.93500 1.000 17.11258 1807 ILE D O 1
ATOM 13077 N N . VAL D 1 166 ? 10.71700 37.00800 60.62700 1.000 15.74662 1808 VAL D N 1
ATOM 13078 C CA . VAL D 1 166 ? 10.13500 36.51300 61.87200 1.000 15.46764 1808 VAL D CA 1
ATOM 13079 C C . VAL D 1 166 ? 8.61600 36.45200 61.70500 1.000 14.36225 1808 VAL D C 1
ATOM 13080 O O . VAL D 1 166 ? 7.99700 37.44100 61.28400 1.000 16.11772 1808 VAL D O 1
ATOM 13093 N N . VAL D 1 167 ? 8.01800 35.30700 62.07900 1.000 15.50449 1809 VAL D N 1
ATOM 13094 C CA . VAL D 1 167 ? 6.57400 35.07600 62.01000 1.000 14.45963 1809 VAL D CA 1
ATOM 13095 C C . VAL D 1 167 ? 6.04800 34.91500 63.43400 1.000 15.99402 1809 VAL D C 1
ATOM 13096 O O . VAL D 1 167 ? 6.57200 34.11300 64.22300 1.000 15.74399 1809 VAL D O 1
ATOM 13109 N N . VAL D 1 168 ? 5.00000 35.67300 63.76100 1.000 15.44922 1810 VAL D N 1
ATOM 13110 C CA . VAL D 1 168 ? 4.46000 35.74900 65.11200 1.000 15.65977 1810 VAL D CA 1
ATOM 13111 C C . VAL D 1 168 ? 2.94500 35.71000 65.00800 1.000 15.29131 1810 VAL D C 1
ATOM 13112 O O . VAL D 1 168 ? 2.37200 36.15000 64.00900 1.000 16.53093 1810 VAL D O 1
ATOM 13125 N N . GLN D 1 169 ? 2.28700 35.17900 66.05200 1.000 14.98601 1811 GLN D N 1
ATOM 13126 C CA . GLN D 1 169 ? 0.83000 35.19900 66.18700 1.000 16.11509 1811 GLN D CA 1
ATOM 13127 C C . GLN D 1 169 ? 0.51700 36.08500 67.38100 1.000 15.67556 1811 GLN D C 1
ATOM 13128 O O . GLN D 1 169 ? 0.49800 35.60000 68.52100 1.000 16.63621 1811 GLN D O 1
ATOM 13142 N N . PRO D 1 170 ? 0.29400 37.38800 67.19300 1.000 16.74938 1812 PRO D N 1
ATOM 13143 C CA . PRO D 1 170 ? 0.19600 38.26700 68.37000 1.000 18.80752 1812 PRO D CA 1
ATOM 13144 C C . PRO D 1 170 ? -0.88600 37.89500 69.36500 1.000 18.39431 1812 PRO D C 1
ATOM 13145 O O . PRO D 1 170 ? -0.66500 38.05200 70.56900 1.000 20.54720 1812 PRO D O 1
ATOM 13156 N N . ASP D 1 171 ? -2.04800 37.40500 68.92100 1.000 19.98924 1813 ASP D N 1
ATOM 13157 C CA . ASP D 1 171 ? -3.10500 37.13600 69.88000 1.000 22.55534 1813 ASP D CA 1
ATOM 13158 C C . ASP D 1 171 ? -2.83500 35.88300 70.70100 1.000 22.68167 1813 ASP D C 1
ATOM 13159 O O . ASP D 1 171 ? -3.57400 35.61300 71.65000 1.000 27.80597 1813 ASP D O 1
ATOM 13168 N N . ALA D 1 172 ? -1.77700 35.13900 70.38700 1.000 20.03924 1814 ALA D N 1
ATOM 13169 C CA . ALA D 1 172 ? -1.36000 34.01700 71.21900 1.000 20.70775 1814 ALA D CA 1
ATOM 13170 C C . ALA D 1 172 ? -0.49100 34.45300 72.38100 1.000 22.25530 1814 ALA D C 1
ATOM 13171 O O . ALA D 1 172 ? -0.22400 33.64400 73.28500 1.000 22.79484 1814 ALA D O 1
ATOM 13178 N N . TRP D 1 173 ? -0.03300 35.70100 72.36500 1.000 21.58680 1815 TRP D N 1
ATOM 13179 C CA . TRP D 1 173 ? 0.73100 36.22900 73.47600 1.000 21.22886 1815 TRP D CA 1
ATOM 13180 C C . TRP D 1 173 ? -0.27700 36.72800 74.49500 1.000 25.15038 1815 TRP D C 1
ATOM 13181 O O . TRP D 1 173 ? -1.37000 37.18700 74.14500 1.000 27.65068 1815 TRP D O 1
ATOM 13202 N N . THR D 1 174 ? 0.06200 36.60500 75.75900 1.000 30.59051 1816 THR D N 1
ATOM 13203 C CA . THR D 1 174 ? -0.88200 36.95200 76.80800 1.000 34.79365 1816 THR D CA 1
ATOM 13204 C C . THR D 1 174 ? -0.22100 38.00600 77.66400 1.000 40.29167 1816 THR D C 1
ATOM 13205 O O . THR D 1 174 ? 0.85100 37.76400 78.23100 1.000 38.50988 1816 THR D O 1
ATOM 13216 N N . GLU D 1 175 ? -0.83400 39.18500 77.69800 1.000 45.74233 1817 GLU D N 1
ATOM 13217 C CA . GLU D 1 175 ? -0.37500 40.28600 78.52700 1.000 49.87440 1817 GLU D CA 1
ATOM 13218 C C . GLU D 1 175 ? 1.14500 40.37500 78.49100 1.000 47.53465 1817 GLU D C 1
ATOM 13219 O O . GLU D 1 175 ? 1.82000 40.47700 79.51600 1.000 50.19023 1817 GLU D O 1
ATOM 13231 N N . ASP D 1 176 ? 1.68400 40.28500 77.27800 1.000 42.76039 1818 ASP D N 1
ATOM 13232 C CA . ASP D 1 176 ? 3.12300 40.36600 77.05000 1.000 35.72534 1818 ASP D CA 1
ATOM 13233 C C . ASP D 1 176 ? 3.29600 41.07900 75.71800 1.000 32.99869 1818 ASP D C 1
ATOM 13234 O O . ASP D 1 176 ? 2.91000 40.53400 74.68100 1.000 31.71959 1818 ASP D O 1
ATOM 13243 N N . ASN D 1 177 ? 3.85300 42.29800 75.75400 1.000 31.15110 1819 ASN D N 1
ATOM 13244 C CA . ASN D 1 177 ? 4.07400 43.13900 74.58200 1.000 30.25363 1819 ASN D CA 1
ATOM 13245 C C . ASN D 1 177 ? 5.35200 42.82000 73.83200 1.000 29.56407 1819 ASN D C 1
ATOM 13246 O O . ASN D 1 177 ? 5.71200 43.56800 72.91200 1.000 30.87739 1819 ASN D O 1
ATOM 13257 N N . GLY D 1 178 ? 6.03000 41.73000 74.18000 1.000 27.78491 1820 GLY D N 1
ATOM 13258 C CA . GLY D 1 178 ? 7.35900 41.47700 73.66100 1.000 24.80824 1820 GLY D CA 1
ATOM 13259 C C . GLY D 1 178 ? 7.43800 41.30500 72.15900 1.000 22.31057 1820 GLY D C 1
ATOM 13260 O O . GLY D 1 178 ? 8.53000 41.42500 71.58900 1.000 23.60546 1820 GLY D O 1
ATOM 13264 N N . PHE D 1 179 ? 6.32000 41.01000 71.50100 1.000 22.52639 1821 PHE D N 1
ATOM 13265 C CA . PHE D 1 179 ? 6.36000 40.86700 70.05500 1.000 21.77893 1821 PHE D CA 1
ATOM 13266 C C . PHE D 1 179 ? 6.59000 42.20400 69.36000 1.000 19.93923 1821 PHE D C 1
ATOM 13267 O O . PHE D 1 179 ? 6.90800 42.21700 68.17000 1.000 21.79998 1821 PHE D O 1
ATOM 13284 N N . HIS D 1 180 ? 6.49000 43.31500 70.08700 1.000 20.72091 1822 HIS D N 1
ATOM 13285 C CA . HIS D 1 180 ? 6.86400 44.62400 69.57700 1.000 20.47351 1822 HIS D CA 1
ATOM 13286 C C . HIS D 1 180 ? 8.33500 44.94700 69.81500 1.000 22.17108 1822 HIS D C 1
ATOM 13287 O O . HIS D 1 180 ? 8.79100 46.01800 69.39200 1.000 22.80800 1822 HIS D O 1
ATOM 13301 N N . ALA D 1 181 ? 9.07800 44.07800 70.51200 1.000 22.32373 1823 ALA D N 1
ATOM 13302 C CA . ALA D 1 181 ? 10.47100 44.33900 70.88000 1.000 22.55270 1823 ALA D CA 1
ATOM 13303 C C . ALA D 1 181 ? 11.45900 43.49000 70.09300 1.000 23.60020 1823 ALA D C 1
ATOM 13304 O O . ALA D 1 181 ? 12.66500 43.51600 70.37600 1.000 25.41884 1823 ALA D O 1
ATOM 13311 N N . ILE D 1 182 ? 10.97400 42.72900 69.12700 1.000 21.42889 1824 ILE D N 1
ATOM 13312 C CA . ILE D 1 182 ? 11.82900 41.83300 68.36200 1.000 21.58943 1824 ILE D CA 1
ATOM 13313 C C . ILE D 1 182 ? 12.87900 42.61400 67.57500 1.000 24.12658 1824 ILE D C 1
ATOM 13314 O O . ILE D 1 182 ? 14.03800 42.18800 67.45500 1.000 25.32409 1824 ILE D O 1
ATOM 13330 N N . GLY D 1 183 ? 12.49800 43.77600 67.04400 1.000 24.86351 1825 GLY D N 1
ATOM 13331 C CA . GLY D 1 183 ? 13.42400 44.57900 66.27400 1.000 25.57675 1825 GLY D CA 1
ATOM 13332 C C . GLY D 1 183 ? 14.61300 45.06900 67.07300 1.000 26.81637 1825 GLY D C 1
ATOM 13333 O O . GLY D 1 183 ? 15.63100 45.46000 66.48800 1.000 28.83767 1825 GLY D O 1
ATOM 13337 N N . GLN D 1 184 ? 14.51400 45.06000 68.40000 1.000 25.60570 1826 GLN D N 1
ATOM 13338 C CA . GLN D 1 184 ? 15.66300 45.43900 69.21300 1.000 27.60857 1826 GLN D CA 1
ATOM 13339 C C . GLN D 1 184 ? 16.73300 44.36000 69.20000 1.000 29.31930 1826 GLN D C 1
ATOM 13340 O O . GLN D 1 184 ? 17.88400 44.64300 69.56100 1.000 31.67222 1826 GLN D O 1
ATOM 13354 N N . MET D 1 185 ? 16.37100 43.14000 68.79000 1.000 28.92452 1827 MET D N 1
ATOM 13355 C CA . MET D 1 185 ? 17.24100 41.97400 68.88300 1.000 30.28258 1827 MET D CA 1
ATOM 13356 C C . MET D 1 185 ? 17.67100 41.39900 67.53800 1.000 30.52208 1827 MET D C 1
ATOM 13357 O O . MET D 1 185 ? 18.58800 40.57500 67.51600 1.000 31.76433 1827 MET D O 1
ATOM 13371 N N . CYS D 1 186 ? 17.03400 41.77600 66.43000 1.000 27.57962 1828 CYS D N 1
ATOM 13372 C CA . CYS D 1 186 ? 17.44600 41.27100 65.12100 1.000 28.82714 1828 CYS D CA 1
ATOM 13373 C C . CYS D 1 186 ? 16.99000 42.24400 64.04000 1.000 27.90598 1828 CYS D C 1
ATOM 13374 O O . CYS D 1 186 ? 16.15600 43.11900 64.27500 1.000 33.18819 1828 CYS D O 1
ATOM 13382 N N . GLU D 1 187 ? 17.51200 42.04400 62.82900 1.000 30.40891 1829 GLU D N 1
ATOM 13383 C CA . GLU D 1 187 ? 17.25500 42.94400 61.71300 1.000 31.45377 1829 GLU D CA 1
ATOM 13384 C C . GLU D 1 187 ? 16.06400 42.52800 60.86100 1.000 29.83779 1829 GLU D C 1
ATOM 13385 O O . GLU D 1 187 ? 15.73900 43.22300 59.89500 1.000 34.88313 1829 GLU D O 1
ATOM 13397 N N . ALA D 1 188 ? 15.40600 41.47200 61.19800 1.000 24.61874 1830 ALA D N 1
ATOM 13398 C CA . ALA D 1 188 ? 14.47200 40.85200 60.27800 1.000 22.10002 1830 ALA D CA 1
ATOM 13399 C C . ALA D 1 188 ? 13.10600 41.52800 60.35200 1.000 23.15014 1830 ALA D C 1
ATOM 13400 O O . ALA D 1 188 ? 12.66300 41.92900 61.42700 1.000 22.56060 1830 ALA D O 1
ATOM 13407 N N . PRO D 1 189 ? 12.40600 41.64400 59.23500 1.000 20.17610 1831 PRO D N 1
ATOM 13408 C CA . PRO D 1 189 ? 11.00300 42.05400 59.31200 1.000 20.27085 1831 PRO D CA 1
ATOM 13409 C C . PRO D 1 189 ? 10.19600 41.04500 60.11200 1.000 17.99426 1831 PRO D C 1
ATOM 13410 O O . PRO D 1 189 ? 10.46700 39.84500 60.10000 1.000 18.59960 1831 PRO D O 1
ATOM 13421 N N . VAL D 1 190 ? 9.19400 41.55800 60.81300 1.000 18.78646 1832 VAL D N 1
ATOM 13422 C CA . VAL D 1 190 ? 8.34100 40.79000 61.70200 1.000 17.91531 1832 VAL D CA 1
ATOM 13423 C C . VAL D 1 190 ? 6.93700 40.86700 61.14600 1.000 16.22563 1832 VAL D C 1
ATOM 13424 O O . VAL D 1 190 ? 6.38100 41.96700 61.01400 1.000 16.79412 1832 VAL D O 1
ATOM 13437 N N . VAL D 1 191 ? 6.35000 39.70900 60.84900 1.000 14.88073 1833 VAL D N 1
ATOM 13438 C CA . VAL D 1 191 ? 5.02000 39.64000 60.26200 1.000 15.93612 1833 VAL D CA 1
ATOM 13439 C C . VAL D 1 191 ? 4.13700 38.68400 61.05900 1.000 15.72294 1833 VAL D C 1
ATOM 13440 O O . VAL D 1 191 ? 4.61000 37.79200 61.77800 1.000 15.82558 1833 VAL D O 1
ATOM 13453 N N . THR D 1 192 ? 2.83300 38.85000 60.87200 1.000 14.69913 1834 THR D N 1
ATOM 13454 C CA . THR D 1 192 ? 1.87600 37.94600 61.48200 1.000 15.28868 1834 THR D CA 1
ATOM 13455 C C . THR D 1 192 ? 1.84300 36.61800 60.73300 1.000 15.13339 1834 THR D C 1
ATOM 13456 O O . THR D 1 192 ? 2.24200 36.51200 59.56800 1.000 15.04654 1834 THR D O 1
ATOM 13467 N N . ARG D 1 193 ? 1.30900 35.60300 61.41800 1.000 15.50449 1835 ARG D N 1
ATOM 13468 C CA . ARG D 1 193 ? 1.18900 34.27600 60.82000 1.000 14.36488 1835 ARG D CA 1
ATOM 13469 C C . ARG D 1 193 ? 0.30600 34.28600 59.56700 1.000 13.42003 1835 ARG D C 1
ATOM 13470 O O . ARG D 1 193 ? 0.50400 33.46700 58.66000 1.000 13.82797 1835 ARG D O 1
ATOM 13491 N N . GLU D 1 194 ? -0.63900 35.22800 59.48700 1.000 14.60965 1836 GLU D N 1
ATOM 13492 C CA . GLU D 1 194 ? -1.47500 35.38800 58.29400 1.000 14.94390 1836 GLU D CA 1
ATOM 13493 C C . GLU D 1 194 ? -0.63600 35.56500 57.02000 1.000 13.78850 1836 GLU D C 1
ATOM 13494 O O . GLU D 1 194 ? -1.06900 35.18100 55.92400 1.000 14.70439 1836 GLU D O 1
ATOM 13506 N N . TRP D 1 195 ? 0.56100 36.15900 57.13200 1.000 14.00431 1837 TRP D N 1
ATOM 13507 C CA . TRP D 1 195 ? 1.40300 36.27200 55.94800 1.000 13.43319 1837 TRP D CA 1
ATOM 13508 C C . TRP D 1 195 ? 1.72900 34.88800 55.38500 1.000 13.32791 1837 TRP D C 1
ATOM 13509 O O . TRP D 1 195 ? 1.69500 34.67000 54.16300 1.000 13.99378 1837 TRP D O 1
ATOM 13530 N N . VAL D 1 196 ? 2.10400 33.94900 56.26200 1.000 14.53069 1838 VAL D N 1
ATOM 13531 C CA . VAL D 1 196 ? 2.37500 32.59400 55.79000 1.000 13.54636 1838 VAL D CA 1
ATOM 13532 C C . VAL D 1 196 ? 1.11200 31.96500 55.23400 1.000 13.78586 1838 VAL D C 1
ATOM 13533 O O . VAL D 1 196 ? 1.10900 31.39400 54.13500 1.000 13.85429 1838 VAL D O 1
ATOM 13546 N N . LEU D 1 197 ? 0.03400 32.00700 56.01600 1.000 13.15947 1839 LEU D N 1
ATOM 13547 C CA . LEU D 1 197 ? -1.16000 31.26600 55.64300 1.000 13.05156 1839 LEU D CA 1
ATOM 13548 C C . LEU D 1 197 ? -1.76300 31.77500 54.33600 1.000 13.95167 1839 LEU D C 1
ATOM 13549 O O . LEU D 1 197 ? -2.16300 30.97900 53.48200 1.000 14.05695 1839 LEU D O 1
ATOM 13565 N N . ASP D 1 198 ? -1.87700 33.10000 54.17500 1.000 14.42278 1840 ASP D N 1
ATOM 13566 C CA . ASP D 1 198 ? -2.41800 33.61900 52.92400 1.000 13.84113 1840 ASP D CA 1
ATOM 13567 C C . ASP D 1 198 ? -1.51100 33.25800 51.74400 1.000 13.88061 1840 ASP D C 1
ATOM 13568 O O . ASP D 1 198 ? -1.99500 32.91900 50.65400 1.000 15.39132 1840 ASP D O 1
ATOM 13577 N N . SER D 1 199 ? -0.19200 33.36300 51.93400 1.000 14.00957 1841 SER D N 1
ATOM 13578 C CA . SER D 1 199 ? 0.74400 33.05200 50.85000 1.000 14.41752 1841 SER D CA 1
ATOM 13579 C C . SER D 1 199 ? 0.63200 31.59600 50.41800 1.000 14.16486 1841 SER D C 1
ATOM 13580 O O . SER D 1 199 ? 0.66700 31.28300 49.22200 1.000 14.77546 1841 SER D O 1
ATOM 13588 N N . VAL D 1 200 ? 0.53300 30.69100 51.38200 1.000 14.30171 1842 VAL D N 1
ATOM 13589 C CA . VAL D 1 200 ? 0.44800 29.27500 51.05700 1.000 15.49396 1842 VAL D CA 1
ATOM 13590 C C . VAL D 1 200 ? -0.86200 28.96200 50.34600 1.000 14.50963 1842 VAL D C 1
ATOM 13591 O O . VAL D 1 200 ? -0.87000 28.28900 49.30700 1.000 15.15708 1842 VAL D O 1
ATOM 13604 N N . ALA D 1 201 ? -1.99000 29.41100 50.91900 1.000 14.70703 1843 ALA D N 1
ATOM 13605 C CA . ALA D 1 201 ? -3.29300 29.12300 50.31500 1.000 15.10444 1843 ALA D CA 1
ATOM 13606 C C . ALA D 1 201 ? -3.36300 29.57700 48.86600 1.000 14.72282 1843 ALA D C 1
ATOM 13607 O O . ALA D 1 201 ? -3.88600 28.85800 47.99600 1.000 16.82307 1843 ALA D O 1
ATOM 13614 N N . LEU D 1 202 ? -2.85500 30.77500 48.59100 1.000 15.12813 1844 LEU D N 1
ATOM 13615 C CA . LEU D 1 202 ? -2.81900 31.31100 47.24100 1.000 15.29920 1844 LEU D CA 1
ATOM 13616 C C . LEU D 1 202 ? -1.70500 30.72900 46.39000 1.000 15.08076 1844 LEU D C 1
ATOM 13617 O O . LEU D 1 202 ? -1.73600 30.89200 45.15700 1.000 17.49683 1844 LEU D O 1
ATOM 13633 N N . TYR D 1 203 ? -0.75700 30.05600 47.01800 1.000 15.62029 1845 TYR D N 1
ATOM 13634 C CA . TYR D 1 203 ? 0.54400 29.72400 46.43100 1.000 15.28341 1845 TYR D CA 1
ATOM 13635 C C . TYR D 1 203 ? 1.14100 30.92200 45.69500 1.000 16.33617 1845 TYR D C 1
ATOM 13636 O O . TYR D 1 203 ? 1.60300 30.83000 44.55500 1.000 16.66779 1845 TYR D O 1
ATOM 13654 N N . GLN D 1 204 ? 1.12500 32.05700 46.39200 1.000 16.64673 1846 GLN D N 1
ATOM 13655 C CA . GLN D 1 204 ? 1.68900 33.31000 45.90600 1.000 17.50999 1846 GLN D CA 1
ATOM 13656 C C . GLN D 1 204 ? 2.30300 34.02100 47.10000 1.000 16.77043 1846 GLN D C 1
ATOM 13657 O O . GLN D 1 204 ? 1.59900 34.37500 48.04700 1.000 17.37314 1846 GLN D O 1
ATOM 13671 N N . CYS D 1 205 ? 3.61200 34.23000 47.06700 1.000 17.81529 1847 CYS D N 1
ATOM 13672 C CA . CYS D 1 205 ? 4.25100 34.94600 48.16100 1.000 17.43893 1847 CYS D CA 1
ATOM 13673 C C . CYS D 1 205 ? 3.71700 36.36900 48.24900 1.000 17.14942 1847 CYS D C 1
ATOM 13674 O O . CYS D 1 205 ? 3.86200 37.15400 47.30400 1.000 19.79711 1847 CYS D O 1
ATOM 13682 N N . GLN D 1 206 ? 3.13100 36.71900 49.39300 1.000 15.65977 1848 GLN D N 1
ATOM 13683 C CA . GLN D 1 206 ? 2.54200 38.04300 49.52300 1.000 15.86506 1848 GLN D CA 1
ATOM 13684 C C . GLN D 1 206 ? 3.60100 39.06400 49.90900 1.000 17.63896 1848 GLN D C 1
ATOM 13685 O O . GLN D 1 206 ? 4.61200 38.74100 50.54300 1.000 18.70224 1848 GLN D O 1
ATOM 13699 N N . GLU D 1 207 ? 3.35000 40.31100 49.53200 1.000 18.58644 1849 GLU D N 1
ATOM 13700 C CA . GLU D 1 207 ? 4.11200 41.41200 50.10400 1.000 19.78921 1849 GLU D CA 1
ATOM 13701 C C . GLU D 1 207 ? 3.93800 41.44700 51.61900 1.000 20.02872 1849 GLU D C 1
ATOM 13702 O O . GLU D 1 207 ? 2.87600 41.11400 52.15300 1.000 18.62855 1849 GLU D O 1
ATOM 13714 N N . LEU D 1 208 ? 5.00800 41.85200 52.31900 1.000 19.92081 1850 LEU D N 1
ATOM 13715 C CA . LEU D 1 208 ? 4.97700 41.82800 53.78200 1.000 18.82594 1850 LEU D CA 1
ATOM 13716 C C . LEU D 1 208 ? 4.14700 42.96300 54.37500 1.000 17.84424 1850 LEU D C 1
ATOM 13717 O O . LEU D 1 208 ? 3.63000 42.83100 55.48800 1.000 18.54433 1850 LEU D O 1
ATOM 13733 N N . ASP D 1 209 ? 3.97600 44.04800 53.62600 1.000 21.79472 1851 ASP D N 1
ATOM 13734 C CA . ASP D 1 209 ? 3.56800 45.33100 54.18600 1.000 21.50258 1851 ASP D CA 1
ATOM 13735 C C . ASP D 1 209 ? 2.35600 45.25000 55.11700 1.000 19.47865 1851 ASP D C 1
ATOM 13736 O O . ASP D 1 209 ? 2.40200 45.75300 56.24500 1.000 19.99713 1851 ASP D O 1
ATOM 13745 N N . THR D 1 210 ? 1.23300 44.69900 54.64600 1.000 19.12861 1852 THR D N 1
ATOM 13746 C CA . THR D 1 210 ? 0.03300 44.73300 55.48300 1.000 18.49169 1852 THR D CA 1
ATOM 13747 C C . THR D 1 210 ? 0.10700 43.78300 56.66800 1.000 16.76517 1852 THR D C 1
ATOM 13748 O O . THR D 1 210 ? -0.71500 43.90300 57.57900 1.000 18.22061 1852 THR D O 1
ATOM 13759 N N . TYR D 1 211 ? 1.08900 42.89500 56.69600 1.000 16.16510 1853 TYR D N 1
ATOM 13760 C CA . TYR D 1 211 ? 1.24500 41.94500 57.78100 1.000 15.96770 1853 TYR D CA 1
ATOM 13761 C C . TYR D 1 211 ? 2.30100 42.36200 58.79200 1.000 16.35459 1853 TYR D C 1
ATOM 13762 O O . TYR D 1 211 ? 2.49900 41.65400 59.79100 1.000 16.76780 1853 TYR D O 1
ATOM 13780 N N . LEU D 1 212 ? 2.99300 43.47700 58.56300 1.000 16.04140 1854 LEU D N 1
ATOM 13781 C CA . LEU D 1 212 ? 4.07500 43.85100 59.45800 1.000 16.89413 1854 LEU D CA 1
ATOM 13782 C C . LEU D 1 212 ? 3.53800 44.15000 60.85200 1.000 18.03111 1854 LEU D C 1
ATOM 13783 O O . LEU D 1 212 ? 2.49100 44.78300 61.02100 1.000 18.57065 1854 LEU D O 1
ATOM 13799 N N . ILE D 1 213 ? 4.29100 43.71800 61.85600 1.000 17.31787 1855 ILE D N 1
ATOM 13800 C CA . ILE D 1 213 ? 4.00100 44.01900 63.25500 1.000 17.27576 1855 ILE D CA 1
ATOM 13801 C C . ILE D 1 213 ? 4.90000 45.18100 63.66200 1.000 20.01293 1855 ILE D C 1
ATOM 13802 O O . ILE D 1 213 ? 6.13000 45.02600 63.65600 1.000 19.47865 1855 ILE D O 1
ATOM 13818 N N . PRO D 1 214 ? 4.35100 46.34200 64.02200 1.000 20.26822 1856 PRO D N 1
ATOM 13819 C CA . PRO D 1 214 ? 5.21000 47.50200 64.29800 1.000 20.12610 1856 PRO D CA 1
ATOM 13820 C C . PRO D 1 214 ? 6.15800 47.20700 65.44700 1.000 20.02609 1856 PRO D C 1
ATOM 13821 O O . PRO D 1 214 ? 5.77900 46.60500 66.45500 1.000 22.45269 1856 PRO D O 1
ATOM 13832 N N . GLN D 1 215 ? 7.41400 47.58400 65.25500 1.000 21.38151 1857 GLN D N 1
ATOM 13833 C CA . GLN D 1 215 ? 8.45900 47.37000 66.23500 1.000 24.37661 1857 GLN D CA 1
ATOM 13834 C C . GLN D 1 215 ? 8.78100 48.69500 66.90800 1.000 25.69255 1857 GLN D C 1
ATOM 13835 O O . GLN D 1 215 ? 8.87700 49.73900 66.25500 1.000 28.57974 1857 GLN D O 1
ATOM 13849 N N . ILE D 1 216 ? 8.95400 48.63800 68.21600 1.000 28.80345 1858 ILE D N 1
ATOM 13850 C CA . ILE D 1 216 ? 9.19500 49.81400 69.04000 1.000 31.00372 1858 ILE D CA 1
ATOM 13851 C C . ILE D 1 216 ? 10.65600 49.79100 69.45000 1.000 29.33773 1858 ILE D C 1
ATOM 13852 O O . ILE D 1 216 ? 11.12200 48.77100 69.96300 1.000 27.81386 1858 ILE D O 1
ATOM 13868 N N . PRO D 1 217 ? 11.40800 50.87500 69.24300 1.000 38.11246 1859 PRO D N 1
ATOM 13869 C CA . PRO D 1 217 ? 12.81700 50.87300 69.63200 1.000 39.68107 1859 PRO D CA 1
ATOM 13870 C C . PRO D 1 217 ? 13.01800 50.73600 71.13100 1.000 35.30950 1859 PRO D C 1
ATOM 13871 O O . PRO D 1 217 ? 12.13300 51.02400 71.92800 1.000 32.85657 1859 PRO D O 1
ATOM 13883 N N . PRO E 2 2 ? -17.85700 20.33600 24.52500 1.000 49.53225 2261 PRO E N 1
ATOM 13884 C CA . PRO E 2 2 ? -16.99600 19.85000 25.61200 1.000 48.06103 2261 PRO E CA 1
ATOM 13885 C C . PRO E 2 2 ? -15.50900 19.86100 25.23500 1.000 46.50558 2261 PRO E C 1
ATOM 13886 O O . PRO E 2 2 ? -14.66100 20.00900 26.11700 1.000 50.46658 2261 PRO E O 1
ATOM 13897 N N . GLY E 2 3 ? -15.21300 19.69600 23.94500 1.000 43.01832 2262 GLY E N 1
ATOM 13898 C CA . GLY E 2 3 ? -13.86000 19.80300 23.41700 1.000 38.58094 2262 GLY E CA 1
ATOM 13899 C C . GLY E 2 3 ? -12.88900 18.82200 24.05000 1.000 37.38343 2262 GLY E C 1
ATOM 13900 O O . GLY E 2 3 ? -13.23200 17.68600 24.38400 1.000 37.64136 2262 GLY E O 1
ATOM 13904 N N . SER E 2 4 ? -11.64600 19.26900 24.20700 1.000 34.26200 2263 SER E N 1
ATOM 13905 C CA . SER E 2 4 ? -10.59200 18.47900 24.83600 1.000 32.60917 2263 SER E CA 1
ATOM 13906 C C . SER E 2 4 ? -10.06200 19.20700 26.07100 1.000 29.69567 2263 SER E C 1
ATOM 13907 O O . SER E 2 4 ? -10.47000 20.32300 26.39700 1.000 31.03267 2263 SER E O 1
ATOM 13915 N N . ARG E 2 5 ? -9.12400 18.56800 26.75300 1.000 27.45066 2264 ARG E N 1
ATOM 13916 C CA . ARG E 2 5 ? -8.48800 19.18300 27.90900 1.000 26.72426 2264 ARG E CA 1
ATOM 13917 C C . ARG E 2 5 ? -7.32500 20.07900 27.47600 1.000 26.45844 2264 ARG E C 1
ATOM 13918 O O . ARG E 2 5 ? -6.72400 20.74400 28.31400 1.000 28.69818 2264 ARG E O 1
ATOM 13953 N N . PRO E 2 7 ? -5.08600 23.08000 26.71000 1.000 21.06305 2266 PRO E N 1
ATOM 13954 C CA . PRO E 2 7 ? -5.14600 24.53400 26.87500 1.000 23.64231 2266 PRO E CA 1
ATOM 13955 C C . PRO E 2 7 ? -5.21400 25.28200 25.55500 1.000 22.83695 2266 PRO E C 1
ATOM 13956 O O . PRO E 2 7 ? -4.60000 24.87600 24.55600 1.000 22.32636 2266 PRO E O 1
ATOM 13967 N N . LYS E 2 8 ? -5.95200 26.39000 25.57500 1.000 21.67102 2267 LYS E N 1
ATOM 13968 C CA . LYS E 2 8 ? -5.99900 27.34000 24.47900 1.000 21.06568 2267 LYS E CA 1
ATOM 13969 C C . LYS E 2 8 ? -5.26500 28.61200 24.89200 1.000 23.62652 2267 LYS E C 1
ATOM 13970 O O . LYS E 2 8 ? -5.18600 28.95000 26.07700 1.000 26.56898 2267 LYS E O 1
ATOM 13989 N N . PHE E 2 9 ? -4.69700 29.28400 23.90400 1.000 21.13674 2268 PHE E N 1
ATOM 13990 C CA . PHE E 2 9 ? -3.88300 30.47900 24.10400 1.000 19.86028 2268 PHE E CA 1
ATOM 13991 C C . PHE E 2 9 ? -4.63400 31.63900 23.47400 1.000 20.59984 2268 PHE E C 1
ATOM 13992 O O . PHE E 2 9 ? -4.62800 31.81500 22.25300 1.000 18.93911 2268 PHE E O 1
ATOM 14009 N N . LYS E 2 10 ? -5.30700 32.39300 24.32700 1.000 22.72378 2269 LYS E N 1
ATOM 14010 C CA . LYS E 2 10 ? -6.16100 33.49700 23.93300 1.000 28.27971 2269 LYS E CA 1
ATOM 14011 C C . LYS E 2 10 ? -5.31100 34.76400 23.80900 1.000 39.00204 2269 LYS E C 1
ATOM 14012 O O . LYS E 2 10 ? -4.10500 34.75600 24.06100 1.000 43.95264 2269 LYS E O 1
ATOM 14031 N N . SER E 2 11 ? -5.92200 35.83800 23.33300 1.000 46.23186 2270 SER E N 1
ATOM 14032 C CA . SER E 2 11 ? -5.12600 37.01600 22.95700 1.000 52.37733 2270 SER E CA 1
ATOM 14033 C C . SER E 2 11 ? -4.44000 37.70600 24.13300 1.000 55.40928 2270 SER E C 1
ATOM 14034 O O . SER E 2 11 ? -4.82500 37.55600 25.30000 1.000 56.63574 2270 SER E O 1
ATOM 14043 N N . PRO F 2 2 ? -4.35800 -21.66000 -1.05400 1.000 51.99308 2261 PRO F N 1
ATOM 14044 C CA . PRO F 2 2 ? -5.43700 -22.28900 -0.28300 1.000 48.64267 2261 PRO F CA 1
ATOM 14045 C C . PRO F 2 2 ? -5.00300 -23.62000 0.33200 1.000 52.51945 2261 PRO F C 1
ATOM 14046 O O . PRO F 2 2 ? -5.76100 -24.59400 0.33700 1.000 54.76972 2261 PRO F O 1
ATOM 14057 N N . GLY F 2 3 ? -3.78300 -23.65300 0.85800 1.000 50.16391 2262 GLY F N 1
ATOM 14058 C CA . GLY F 2 3 ? -3.20800 -24.89800 1.32500 1.000 41.90766 2262 GLY F CA 1
ATOM 14059 C C . GLY F 2 3 ? -4.04400 -25.61600 2.36200 1.000 32.85394 2262 GLY F C 1
ATOM 14060 O O . GLY F 2 3 ? -4.66500 -26.64100 2.08000 1.000 32.92763 2262 GLY F O 1
ATOM 14064 N N . SER F 2 4 ? -4.03100 -25.11400 3.58600 1.000 29.64829 2263 SER F N 1
ATOM 14065 C CA . SER F 2 4 ? -4.71900 -25.73000 4.70900 1.000 27.19010 2263 SER F CA 1
ATOM 14066 C C . SER F 2 4 ? -5.70100 -24.72400 5.30100 1.000 26.79269 2263 SER F C 1
ATOM 14067 O O . SER F 2 4 ? -5.79300 -23.57100 4.85200 1.000 28.79293 2263 SER F O 1
ATOM 14075 N N . ARG F 2 5 ? -6.41800 -25.16000 6.34200 1.000 27.20326 2264 ARG F N 1
ATOM 14076 C CA . ARG F 2 5 ? -7.36300 -24.29000 7.04600 1.000 27.02166 2264 ARG F CA 1
ATOM 14077 C C . ARG F 2 5 ? -6.76600 -23.52000 8.23800 1.000 24.62137 2264 ARG F C 1
ATOM 14078 O O . ARG F 2 5 ? -7.48100 -22.82800 8.95700 1.000 27.87176 2264 ARG F O 1
ATOM 14113 N N . PRO F 2 7 ? -5.38100 -20.63800 10.32100 1.000 19.00228 2266 PRO F N 1
ATOM 14114 C CA . PRO F 2 7 ? -5.42500 -19.18000 10.14800 1.000 18.71803 2266 PRO F CA 1
ATOM 14115 C C . PRO F 2 7 ? -4.09200 -18.56900 9.76600 1.000 18.00742 2266 PRO F C 1
ATOM 14116 O O . PRO F 2 7 ? -3.02500 -18.98000 10.22600 1.000 17.87583 2266 PRO F O 1
ATOM 14127 N N . LYS F 2 8 ? -4.17700 -17.55200 8.91700 1.000 18.37852 2267 LYS F N 1
ATOM 14128 C CA . LYS F 2 8 ? -3.03100 -16.76200 8.50200 1.000 18.06532 2267 LYS F CA 1
ATOM 14129 C C . LYS F 2 8 ? -3.13600 -15.37400 9.12100 1.000 18.54170 2267 LYS F C 1
ATOM 14130 O O . LYS F 2 8 ? -4.22700 -14.83800 9.29700 1.000 20.90514 2267 LYS F O 1
ATOM 14149 N N . PHE F 2 9 ? -2.00300 -14.79700 9.44700 1.000 17.12837 2268 PHE F N 1
ATOM 14150 C CA . PHE F 2 9 ? -1.93000 -13.48500 10.07900 1.000 17.33629 2268 PHE F CA 1
ATOM 14151 C C . PHE F 2 9 ? -1.35400 -12.52400 9.05600 1.000 16.91519 2268 PHE F C 1
ATOM 14152 O O . PHE F 2 9 ? -0.14000 -12.48900 8.81500 1.000 17.01520 2268 PHE F O 1
ATOM 14169 N N . LYS F 2 10 ? -2.25600 -11.78300 8.40900 1.000 19.08650 2269 LYS F N 1
ATOM 14170 C CA . LYS F 2 10 ? -1.96600 -11.15400 7.13100 1.000 21.54469 2269 LYS F CA 1
ATOM 14171 C C . LYS F 2 10 ? -1.76500 -9.65800 7.20800 1.000 23.58177 2269 LYS F C 1
ATOM 14172 O O . LYS F 2 10 ? -1.72900 -9.01100 6.16300 1.000 24.06604 2269 LYS F O 1
ATOM 14191 N N . SER F 2 11 ? -1.62700 -9.09100 8.39500 1.000 24.96352 2270 SER F N 1
ATOM 14192 C CA . SER F 2 11 ? -1.27700 -7.67000 8.46700 1.000 29.77462 2270 SER F CA 1
ATOM 14193 C C . SER F 2 11 ? -0.55100 -7.30300 9.74500 1.000 32.76709 2270 SER F C 1
ATOM 14194 O O . SER F 2 11 ? -0.00400 -6.19500 9.84300 1.000 35.98063 2270 SER F O 1
ATOM 14203 N N . PRO G 2 2 ? -10.95600 -24.24900 34.26200 1.000 51.86148 2261 PRO G N 1
ATOM 14204 C CA . PRO G 2 2 ? -9.51200 -24.38300 34.48600 1.000 49.06641 2261 PRO G CA 1
ATOM 14205 C C . PRO G 2 2 ? -9.15000 -24.24100 35.95500 1.000 43.69208 2261 PRO G C 1
ATOM 14206 O O . PRO G 2 2 ? -9.98200 -23.84400 36.77400 1.000 42.68143 2261 PRO G O 1
ATOM 14217 N N . GLY G 2 3 ? -7.90200 -24.55600 36.27400 1.000 36.91232 2262 GLY G N 1
ATOM 14218 C CA . GLY G 2 3 ? -7.44700 -24.47800 37.64800 1.000 32.86973 2262 GLY G CA 1
ATOM 14219 C C . GLY G 2 3 ? -8.19000 -25.44400 38.55600 1.000 33.04344 2262 GLY G C 1
ATOM 14220 O O . GLY G 2 3 ? -8.68000 -26.50000 38.13700 1.000 31.84066 2262 GLY G O 1
ATOM 14224 N N . SER G 2 4 ? -8.28000 -25.06200 39.83100 1.000 28.65607 2263 SER G N 1
ATOM 14225 C CA . SER G 2 4 ? -8.92500 -25.85200 40.86900 1.000 25.04511 2263 SER G CA 1
ATOM 14226 C C . SER G 2 4 ? -9.97700 -24.99800 41.57300 1.000 25.38462 2263 SER G C 1
ATOM 14227 O O . SER G 2 4 ? -10.17500 -23.82400 41.24700 1.000 26.33474 2263 SER G O 1
ATOM 14235 N N . ARG G 2 5 ? -10.64600 -25.58700 42.56400 1.000 23.83444 2264 ARG G N 1
ATOM 14236 C CA . ARG G 2 5 ? -11.63700 -24.86800 43.36400 1.000 22.02896 2264 ARG G CA 1
ATOM 14237 C C . ARG G 2 5 ? -11.04200 -24.09900 44.53900 1.000 19.02860 2264 ARG G C 1
ATOM 14238 O O . ARG G 2 5 ? -11.77400 -23.44500 45.28400 1.000 22.07370 2264 ARG G O 1
ATOM 14273 N N . PRO G 2 7 ? -9.70300 -21.28100 46.77700 1.000 19.21283 2266 PRO G N 1
ATOM 14274 C CA . PRO G 2 7 ? -9.72900 -19.82600 46.65400 1.000 19.74710 2266 PRO G CA 1
ATOM 14275 C C . PRO G 2 7 ? -8.35000 -19.23900 46.43100 1.000 19.55498 2266 PRO G C 1
ATOM 14276 O O . PRO G 2 7 ? -7.33500 -19.75100 46.95700 1.000 19.33916 2266 PRO G O 1
ATOM 14287 N N . LYS G 2 8 ? -8.32400 -18.15300 45.67200 1.000 19.18388 2267 LYS G N 1
ATOM 14288 C CA . LYS G 2 8 ? -7.13600 -17.34600 45.46200 1.000 19.48392 2267 LYS G CA 1
ATOM 14289 C C . LYS G 2 8 ? -7.25300 -16.05500 46.27300 1.000 20.57089 2267 LYS G C 1
ATOM 14290 O O . LYS G 2 8 ? -8.34700 -15.53500 46.50800 1.000 22.60534 2267 LYS G O 1
ATOM 14309 N N . PHE G 2 9 ? -6.11300 -15.52300 46.68000 1.000 17.49157 2268 PHE G N 1
ATOM 14310 C CA . PHE G 2 9 ? -6.07200 -14.31600 47.51100 1.000 17.13363 2268 PHE G CA 1
ATOM 14311 C C . PHE G 2 9 ? -5.38300 -13.25000 46.67800 1.000 19.24704 2268 PHE G C 1
ATOM 14312 O O . PHE G 2 9 ? -4.15400 -13.22200 46.57900 1.000 18.31535 2268 PHE G O 1
ATOM 14329 N N . LYS G 2 10 ? -6.20300 -12.40300 46.05000 1.000 20.11294 2269 LYS G N 1
ATOM 14330 C CA . LYS G 2 10 ? -5.78000 -11.45500 45.03300 1.000 22.11581 2269 LYS G CA 1
ATOM 14331 C C . LYS G 2 10 ? -5.50400 -10.06300 45.57400 1.000 25.21092 2269 LYS G C 1
ATOM 14332 O O . LYS G 2 10 ? -5.08300 -9.19100 44.79800 1.000 27.61121 2269 LYS G O 1
ATOM 14351 N N . SER G 2 11 ? -5.71900 -9.83800 46.87000 1.000 27.28748 2270 SER G N 1
ATOM 14352 C CA . SER G 2 11 ? -5.63600 -8.51200 47.51000 1.000 34.32780 2270 SER G CA 1
ATOM 14353 C C . SER G 2 11 ? -6.78800 -7.60300 47.08300 1.000 40.07323 2270 SER G C 1
ATOM 14354 O O . SER G 2 11 ? -7.68400 -7.96200 46.31800 1.000 38.47567 2270 SER G O 1
ATOM 14363 N N . PRO H 2 2 ? -21.82400 17.35000 61.33700 1.000 52.65895 2261 PRO H N 1
ATOM 14364 C CA . PRO H 2 2 ? -21.50200 18.76000 61.57600 1.000 49.77965 2261 PRO H CA 1
ATOM 14365 C C . PRO H 2 2 ? -20.00900 19.04900 61.35800 1.000 48.11893 2261 PRO H C 1
ATOM 14366 O O . PRO H 2 2 ? -19.42800 19.87900 62.06100 1.000 54.63550 2261 PRO H O 1
ATOM 14377 N N . GLY H 2 3 ? -19.40000 18.35500 60.39600 1.000 44.31058 2262 GLY H N 1
ATOM 14378 C CA . GLY H 2 3 ? -17.99900 18.57500 60.09100 1.000 39.14943 2262 GLY H CA 1
ATOM 14379 C C . GLY H 2 3 ? -17.08700 17.77200 61.00300 1.000 35.15421 2262 GLY H C 1
ATOM 14380 O O . GLY H 2 3 ? -17.45000 16.71500 61.51900 1.000 34.59099 2262 GLY H O 1
ATOM 14384 N N . SER H 2 4 ? -15.88000 18.28700 61.19400 1.000 34.31201 2263 SER H N 1
ATOM 14385 C CA . SER H 2 4 ? -14.88200 17.65600 62.04300 1.000 33.83827 2263 SER H CA 1
ATOM 14386 C C . SER H 2 4 ? -14.37200 18.67500 63.06000 1.000 35.45951 2263 SER H C 1
ATOM 14387 O O . SER H 2 4 ? -14.65900 19.88000 62.98300 1.000 36.34120 2263 SER H O 1
ATOM 14395 N N . ARG H 2 5 ? -13.58200 18.17900 64.00900 1.000 35.51742 2264 ARG H N 1
ATOM 14396 C CA . ARG H 2 5 ? -12.98800 19.02900 65.03300 1.000 34.86471 2264 ARG H CA 1
ATOM 14397 C C . ARG H 2 5 ? -11.65100 19.63200 64.60700 1.000 27.71911 2264 ARG H C 1
ATOM 14398 O O . ARG H 2 5 ? -10.99600 20.28400 65.41400 1.000 28.06389 2264 ARG H O 1
ATOM 14433 N N . PRO H 2 7 ? -9.08500 22.20100 63.57600 1.000 19.48128 2266 PRO H N 1
ATOM 14434 C CA . PRO H 2 7 ? -9.16700 23.66500 63.61800 1.000 19.89712 2266 PRO H CA 1
ATOM 14435 C C . PRO H 2 7 ? -9.21300 24.29500 62.22000 1.000 19.57340 2266 PRO H C 1
ATOM 14436 O O . PRO H 2 7 ? -8.61400 23.78300 61.26500 1.000 20.83408 2266 PRO H O 1
ATOM 14447 N N . LYS H 2 8 ? -9.95300 25.39500 62.11200 1.000 19.65762 2267 LYS H N 1
ATOM 14448 C CA . LYS H 2 8 ? -10.03600 26.19200 60.89700 1.000 17.27576 2267 LYS H CA 1
ATOM 14449 C C . LYS H 2 8 ? -9.35300 27.53000 61.14000 1.000 18.32851 2267 LYS H C 1
ATOM 14450 O O . LYS H 2 8 ? -9.33400 28.04600 62.26600 1.000 21.43415 2267 LYS H O 1
ATOM 14469 N N . PHE H 2 9 ? -8.76300 28.06400 60.08800 1.000 16.91255 2268 PHE H N 1
ATOM 14470 C CA . PHE H 2 9 ? -7.98700 29.30900 60.15600 1.000 16.39670 2268 PHE H CA 1
ATOM 14471 C C . PHE H 2 9 ? -8.75500 30.34700 59.35600 1.000 17.91004 2268 PHE H C 1
ATOM 14472 O O . PHE H 2 9 ? -8.73800 30.33500 58.12900 1.000 16.89150 2268 PHE H O 1
ATOM 14489 N N . LYS H 2 10 ? -9.48400 31.19900 60.07500 1.000 19.10492 2269 LYS H N 1
ATOM 14490 C CA . LYS H 2 10 ? -10.62400 31.91900 59.53800 1.000 20.80513 2269 LYS H CA 1
ATOM 14491 C C . LYS H 2 10 ? -10.37400 33.38400 59.23200 1.000 22.87380 2269 LYS H C 1
ATOM 14492 O O . LYS H 2 10 ? -11.33100 34.08300 58.90700 1.000 22.66588 2269 LYS H O 1
ATOM 14511 N N . SER H 2 11 ? -9.14700 33.88200 59.32100 1.000 23.39754 2270 SER H N 1
ATOM 14512 C CA . SER H 2 11 ? -8.90500 35.28100 58.90300 1.000 24.00288 2270 SER H CA 1
ATOM 14513 C C . SER H 2 11 ? -7.46500 35.53800 58.46500 1.000 26.65320 2270 SER H C 1
ATOM 14514 O O . SER H 2 11 ? -6.59000 34.69800 58.70300 1.000 26.28210 2270 SER H O 1
#